Protein AF-A0A349ZW42-F1 (afdb_monomer)

Mean predicted aligned error: 6.66 Å

Radius of gyration: 31.66 Å; Cα contacts (8 Å, |Δi|>4): 1159; chains: 1; bounding box: 75×71×94 Å

Secondary structure (DSSP, 8-state):
-EEEEETTTTEEEEEE-PPP----GGG--SS--S--S-HHHHHHHHHHH-PPPEEE-TT-TTTTT-HHHHHHHHHHHHHHHTT---HHHHHHHGGGT-EEEPPPPHHHHHHHIIIIIIIIIIIHHHHHHHTEES-SS--SS-TTSS-B--S-HHHHHHHHS-TTSS-GGG--TT-EE-TTHHHHHHHHHHHHHHHH-HHHHHHHHHHHHIIIIIHHHHHTPPTT-SS--GGGGHHHHHHHHHHHHHHHHHHHHHHHHH---THHHHHHHHHHHHHHHHHHHHHHHHH--TT--HHHHHHHHHHHHSPTT-EEEE-HHHHHHHHHHHHHHH-TTTTSEEEETTGGGSHHHHHHHHS-BTTBPPPP----GGGTSTTSSSEEEE--HHHHHHHHHHHHHTT--TTTTHHHHGGGT--EEEHHHHHHHHH---HHHHHHHHHHH-TTTGGGEEEES-SEEEEE--HHHHHHTTSS-GGGGGG--SEEEEE---SEE-HHHHHHHHHHHT--SSS-EEEETTSTTSGGGGTT-GGGEEE-SSEEEE-SS--PPPTT---SB--HHHHHHHHHT---TTTT-TTS---HHHHHTHHHHHHHHHHHHHHHHHTT-HHHHHHHHHHHHHHS-TTT---HHHHHHHHHHHHHTT-HHHHHHHHHHHHHHHHHHHHHHHHS-HHHHHHTHHHHHHHHHHHHHHHHHHHHHHHHTT-HHHHHHHHHHHHHHHHHHHHHHHHHHHTS-HHHHHHHHGGGGGTHHHHHHHHHHHTTT-TTHHHHHHHHHHHHHHHHH-

Sequence (786 aa):
DVYEKDEATNSYRKVGERFNYVYNPDHVSILPRMFNEDKAVMENYVSMYGAPDFGFNYSNSDVADSPEAHQIFDDLRKKYDEGSIKAADYLQVKPYNLINVQRPSLWQNLDYFFTFQNGYYFVRYLMWNFVGRQNDLEGNMENNRGNWISGISFIDNALYGDQSQMPAKFRNESTVTFFFLPLLLGIIGFVFQLNRDFGRFYAILSLFIITSVGIIFYTGVKPFEVRERDYAMVGSFYAFAIWIGLGAGAILNFLNQKIKSQAVPWIAGVVLLGIPLMMGFQNYTPHDRSNQYAAYDYAYSTLNSIPKNGILFVYGDNDTYPIWGMQETSGFRNDVKVVNFTLLSTPWNIDQARRRTNNAMAVPSSLKHENYRDGSNDQIYIMSSKDWENIFANLEGQGVPAETFGEFRKYLTVDSMTMKEAVNFLKMKSDNKDEILKMIFGEDRYEKFNFLPVNKFILPVNKQNAIQAGIIKAKDAAQAVDAITVTYKGSSMFKNNLALLDILAHFDWKRNISFSSGGVYDPDNLFYLSNYLQFDGFSYRLVPIETKESEDGELGRVDADALYNIVKGYRWGNFKDLKVHYDETAMQNIVGYRSSASRAAEALAMKGEKAKAIEMLDLAAREIPVEKYNDPRSLSSIVYGYIVAGQEQKGLKLAEELKKGIFTEYDYYTSLSPQEQRFAGRQMRTKPLEYSLIVGAVTDAFEKTGQRDKAYSYLVKSLEPIDKKFSTFIADLKTLGKEKAYKEAEKVQKITPFYTYLFDLMNPFDSTYAKEKEAQITDALMRATQ

Foldseek 3Di:
DDWDQDPVVRDIDPQDDDDDDDDDPQQDDDQQLQDDPDLVLVQLLCLPQNFADKDFDCVDPVLNPDPVLVVLVVVQVVCRVVSNDGSVSVVVCVVVVGIDGHHDDPVSSVCCLVCPLANVFQVQLLLCQQQHWQADADALPFLLGTGGDAPPQVVNCVRRNRPVLHDPLSHALRGAHLNNLLVVQLVQLLVVCCVPPVPVSVVLVVQLCCQTSVVSSVVSDTRPDVDRPSVSNVSNSVSSNVSSVSSLVSVLVVCVVPPVDPVVSVVSNVVSVVRVVSSCVSCVQQPDCPQQCLLLLLLVLVLVLFDFLAEEEFEDDSGPPSVVVCCVVVVPSLSYQYQHLVCLLALVSLVVQQPRDRNRHHQQFDDDSQCAHRLHAQKAFEAALVNVVVVQVVCVVVVHDNCQVVVLNCRVPDAEDALLVQLVQSVDDDPSQLVVLCVVPNDPRSSSHHYGSHQKYKQAADLVLLCVLVVDPPVCSVQFDRIDIAGHPDRIDGSSVSSVSRSSSRCHNNHKYKYFPNQLPDCVSVSVQQQQWADLQRITIGHRGGHDQDPVRDTHHYDLVNLLVSLVPGDQSQLLPSSHDDHPSSLVCLLSSLLSLLNSLLVCLVVVNLVSNVVSLVVSCNSNPCVNNVDLLSVLSSLLSCLSSVNNVVSVVSLVVNLVSLVSNLVSLVPDDPVSVSSCVVVNLCSLVSNLSSLCSNLVSCVSVVNNVVNLVSLVVSCVVLVVVLVVLLVVLLVDDQVVSVVSLVCCVSRVSNLVSSLVVCCVVDVCVSVVVVVVSVVSSVVSND

pLDDT: mean 93.56, std 4.82, range [68.19, 98.69]

Nearest PDB structures (foldseek):
  4wne-assembly1_A  TM=2.565E-01  e=4.591E-02  Homo sapiens
  6hc2-assembly4_S  TM=2.445E-01  e=5.899E-02  Homo sapiens
  3sf4-assembly3_C  TM=2.205E-01  e=4.222E-02  Homo sapiens
  7ep7-assembly1_A  TM=2.305E-01  e=8.243E-02  Mus musculus
  4wng-assembly1_A  TM=2.147E-01  e=9.743E-02  Homo sapiens

Structure (mmCIF, N/CA/C/O backbone):
data_AF-A0A349ZW42-F1
#
_entry.id   AF-A0A349ZW42-F1
#
loop_
_atom_site.group_PDB
_atom_site.id
_atom_site.type_symbol
_atom_site.label_atom_id
_atom_site.label_alt_id
_atom_site.label_comp_id
_atom_site.label_asym_id
_atom_site.label_entity_id
_atom_site.label_seq_id
_atom_site.pdbx_PDB_ins_code
_atom_site.Cartn_x
_atom_site.Cartn_y
_atom_site.Cartn_z
_atom_site.occupancy
_atom_site.B_iso_or_equiv
_atom_site.auth_seq_id
_atom_site.auth_comp_id
_atom_site.auth_asym_id
_atom_site.auth_atom_id
_atom_site.pdbx_PDB_model_num
ATOM 1 N N . ASP A 1 1 ? 34.380 -2.190 9.675 1.00 79.19 1 ASP A N 1
ATOM 2 C CA . ASP A 1 1 ? 34.494 -3.168 8.575 1.00 79.19 1 ASP A CA 1
ATOM 3 C C . ASP A 1 1 ? 33.491 -4.300 8.718 1.00 79.19 1 ASP A C 1
ATOM 5 O O . ASP A 1 1 ? 33.089 -4.624 9.834 1.00 79.19 1 ASP A O 1
ATOM 9 N N . VAL A 1 2 ? 33.052 -4.843 7.585 1.00 79.38 2 VAL A N 1
ATOM 10 C CA . VAL A 1 2 ? 32.214 -6.040 7.451 1.00 79.38 2 VAL A CA 1
ATOM 11 C C . VAL A 1 2 ? 33.061 -7.103 6.761 1.00 79.38 2 VAL A C 1
ATOM 13 O O . VAL A 1 2 ? 33.721 -6.807 5.763 1.00 79.38 2 VAL A O 1
ATOM 16 N N . TYR A 1 3 ? 33.055 -8.318 7.303 1.00 86.38 3 TYR A N 1
ATOM 17 C CA . TYR A 1 3 ? 33.860 -9.427 6.807 1.00 86.38 3 TYR A CA 1
ATOM 18 C C . TYR A 1 3 ? 32.984 -10.622 6.455 1.00 86.38 3 TYR A C 1
ATOM 20 O O . TYR A 1 3 ? 32.045 -10.940 7.182 1.00 86.38 3 TYR A O 1
ATOM 28 N N . GLU A 1 4 ? 33.348 -11.307 5.381 1.00 86.69 4 GLU A N 1
ATOM 29 C CA . GLU A 1 4 ? 32.752 -12.568 4.950 1.00 86.69 4 GLU A CA 1
ATOM 30 C C . GLU A 1 4 ? 33.823 -13.664 4.989 1.00 86.69 4 GLU A C 1
ATOM 32 O O . GLU A 1 4 ? 34.995 -13.404 4.699 1.00 86.69 4 GLU A O 1
ATOM 37 N N . LYS A 1 5 ? 33.442 -14.885 5.378 1.00 86.38 5 LYS A N 1
ATOM 38 C CA . LYS A 1 5 ? 34.357 -16.029 5.391 1.00 86.38 5 LYS A CA 1
ATOM 39 C C . LYS A 1 5 ? 34.533 -16.558 3.966 1.00 86.38 5 LYS A C 1
ATOM 41 O O . LYS A 1 5 ? 33.572 -16.998 3.351 1.00 86.38 5 LYS A O 1
ATOM 46 N N . ASP A 1 6 ? 35.765 -16.575 3.475 1.00 85.50 6 ASP A N 1
ATOM 47 C CA . ASP A 1 6 ? 36.148 -17.260 2.245 1.00 85.50 6 ASP A CA 1
ATOM 48 C C . ASP A 1 6 ? 36.477 -18.722 2.581 1.00 85.50 6 ASP A C 1
ATOM 50 O O . ASP A 1 6 ? 37.474 -19.021 3.244 1.00 85.50 6 ASP A O 1
ATOM 54 N N . GLU A 1 7 ? 35.603 -19.646 2.175 1.00 83.12 7 GLU A N 1
ATOM 55 C CA . GLU A 1 7 ? 35.780 -21.076 2.449 1.00 83.12 7 GLU A CA 1
ATOM 56 C C . GLU A 1 7 ? 36.945 -21.696 1.667 1.00 83.12 7 GLU A C 1
ATOM 58 O O . GLU A 1 7 ? 37.541 -22.661 2.145 1.00 83.12 7 GLU A O 1
ATOM 63 N N . ALA A 1 8 ? 37.309 -21.142 0.505 1.00 85.25 8 ALA A N 1
ATOM 64 C CA . ALA A 1 8 ? 38.388 -21.674 -0.323 1.00 85.25 8 ALA A CA 1
ATOM 65 C C . ALA A 1 8 ? 39.763 -21.349 0.271 1.00 85.25 8 ALA A C 1
ATOM 67 O O . ALA A 1 8 ? 40.668 -22.183 0.245 1.00 85.25 8 ALA A O 1
ATOM 68 N N . THR A 1 9 ? 39.919 -20.149 0.832 1.00 89.75 9 THR A N 1
ATOM 69 C CA . THR A 1 9 ? 41.167 -19.715 1.478 1.00 89.75 9 THR A CA 1
ATOM 70 C C . THR A 1 9 ? 41.159 -19.901 2.995 1.00 89.75 9 THR A C 1
ATOM 72 O O . THR A 1 9 ? 42.181 -19.673 3.640 1.00 89.75 9 THR A O 1
ATOM 75 N N . ASN A 1 10 ? 40.018 -20.296 3.574 1.00 89.94 10 ASN A N 1
ATOM 76 C CA . ASN A 1 10 ? 39.764 -20.366 5.016 1.00 89.94 10 ASN A CA 1
ATOM 77 C C . ASN A 1 10 ? 40.163 -19.069 5.756 1.00 89.94 10 ASN A C 1
ATOM 79 O O . ASN A 1 10 ? 40.711 -19.106 6.859 1.00 89.94 10 ASN A O 1
ATOM 83 N N . SER A 1 11 ? 39.906 -17.915 5.136 1.00 92.06 11 SER A N 1
ATOM 84 C CA . SER A 1 11 ? 40.218 -16.583 5.671 1.00 92.06 11 SER A CA 1
ATOM 85 C C . SER A 1 11 ? 38.986 -15.673 5.640 1.00 92.06 11 SER A C 1
ATOM 87 O O . SER A 1 11 ? 37.945 -16.047 5.111 1.00 92.06 11 SER A O 1
ATOM 89 N N . TYR A 1 12 ? 39.071 -14.485 6.241 1.00 88.69 12 TYR A N 1
ATOM 90 C CA . TYR A 1 12 ? 37.997 -13.490 6.194 1.00 88.69 12 TYR A CA 1
ATOM 91 C C . TYR A 1 12 ? 38.362 -12.366 5.225 1.00 88.69 12 TYR A C 1
ATOM 93 O O . TYR A 1 12 ? 39.407 -11.731 5.375 1.00 88.69 12 TYR A O 1
ATOM 101 N N . ARG A 1 13 ? 37.495 -12.097 4.245 1.00 84.19 13 ARG A N 1
ATOM 102 C CA . ARG A 1 13 ? 37.642 -10.986 3.298 1.00 84.19 13 ARG A CA 1
ATOM 103 C C . ARG A 1 13 ? 36.814 -9.800 3.778 1.00 84.19 13 ARG A C 1
ATOM 105 O O . ARG A 1 13 ? 35.651 -9.972 4.132 1.00 84.19 13 ARG A O 1
ATOM 112 N N . LYS A 1 14 ? 37.394 -8.596 3.779 1.00 84.38 14 LYS A N 1
ATOM 113 C CA . LYS A 1 14 ? 36.629 -7.358 3.983 1.00 84.38 14 LYS A CA 1
ATOM 114 C C . LYS A 1 14 ? 35.715 -7.166 2.769 1.00 84.38 14 LYS A C 1
ATOM 116 O O . LYS A 1 14 ? 36.210 -7.043 1.655 1.00 84.38 14 LYS A O 1
ATOM 121 N N . VAL A 1 15 ? 34.406 -7.173 2.992 1.00 81.38 15 VAL A N 1
ATOM 122 C CA . VAL A 1 15 ? 33.371 -7.016 1.949 1.00 81.38 15 VAL A CA 1
ATOM 123 C C . VAL A 1 15 ? 32.639 -5.683 2.056 1.00 81.38 15 VAL A C 1
ATOM 125 O O . VAL A 1 15 ? 31.946 -5.259 1.142 1.00 81.38 15 VAL A O 1
ATOM 128 N N . GLY A 1 16 ? 32.825 -4.965 3.161 1.00 74.00 16 GLY A N 1
ATOM 129 C CA . GLY A 1 16 ? 32.188 -3.674 3.337 1.00 74.00 16 GLY A CA 1
ATOM 130 C C . GLY A 1 16 ? 32.706 -2.903 4.533 1.00 74.00 16 GLY A C 1
ATOM 131 O O . GLY A 1 16 ? 33.590 -3.335 5.279 1.00 74.00 16 GLY A O 1
ATOM 132 N N . GLU A 1 17 ? 32.109 -1.739 4.725 1.00 74.62 17 GLU A N 1
ATOM 133 C CA . GLU A 1 17 ? 32.330 -0.883 5.878 1.00 74.62 17 GLU A CA 1
ATOM 134 C C . GLU A 1 17 ? 31.002 -0.708 6.591 1.00 74.62 17 GLU A C 1
ATOM 136 O O . GLU A 1 17 ? 29.947 -0.654 5.962 1.00 74.62 17 GLU A O 1
ATOM 141 N N . ARG A 1 18 ? 31.041 -0.677 7.924 1.00 70.62 18 ARG A N 1
ATOM 142 C CA . ARG A 1 18 ? 29.823 -0.389 8.674 1.00 70.62 18 ARG A CA 1
ATOM 143 C C . ARG A 1 18 ? 29.523 1.084 8.479 1.00 70.62 18 ARG A C 1
ATOM 145 O O . ARG A 1 18 ? 30.390 1.917 8.730 1.00 70.62 18 ARG A O 1
ATOM 152 N N . PHE A 1 19 ? 28.303 1.381 8.061 1.00 70.19 19 PHE A N 1
ATOM 153 C CA . PHE A 1 19 ? 27.822 2.745 8.047 1.00 70.19 19 PHE A CA 1
ATOM 154 C C . PHE A 1 19 ? 27.671 3.230 9.492 1.00 70.19 19 PHE A C 1
ATOM 156 O O . PHE A 1 19 ? 26.900 2.660 10.265 1.00 70.19 19 PHE A O 1
ATOM 163 N N . ASN A 1 20 ? 28.426 4.263 9.858 1.00 70.50 20 ASN A N 1
ATOM 164 C CA . ASN A 1 20 ? 28.223 4.991 11.101 1.00 70.50 20 ASN A CA 1
ATOM 165 C C . ASN A 1 20 ? 27.468 6.272 10.759 1.00 70.50 20 ASN A C 1
ATOM 167 O O . ASN A 1 20 ? 27.957 7.075 9.966 1.00 70.50 20 ASN A O 1
ATOM 171 N N . TYR A 1 21 ? 26.299 6.473 11.365 1.00 68.19 21 TYR A N 1
ATOM 172 C CA . TYR A 1 21 ? 25.594 7.745 11.254 1.00 68.19 21 TYR A CA 1
ATOM 173 C C . TYR A 1 21 ? 26.456 8.845 11.883 1.00 68.19 21 TYR A C 1
ATOM 175 O O . TYR A 1 21 ? 26.708 8.832 13.089 1.00 68.19 21 TYR A O 1
ATOM 183 N N . VAL A 1 22 ? 26.919 9.786 11.061 1.00 71.88 22 VAL A N 1
ATOM 184 C CA . VAL A 1 22 ? 27.553 11.021 11.526 1.00 71.88 22 VAL A CA 1
ATOM 185 C C . VAL A 1 22 ? 26.472 12.090 11.546 1.00 71.88 22 VAL A C 1
ATOM 187 O O . VAL A 1 22 ? 26.062 12.594 10.504 1.00 71.88 22 VAL A O 1
ATOM 190 N N . TYR A 1 23 ? 25.968 12.399 12.736 1.00 74.00 23 TYR A N 1
ATOM 191 C CA . TYR A 1 23 ? 24.965 13.445 12.909 1.00 74.00 23 TYR A CA 1
ATOM 192 C C . TYR A 1 23 ? 25.617 14.824 12.793 1.00 74.00 23 TYR A C 1
ATOM 194 O O . TYR A 1 23 ? 26.693 15.045 13.350 1.00 74.00 23 TYR A O 1
ATOM 202 N N . ASN A 1 24 ? 24.952 15.759 12.109 1.00 74.88 24 ASN A N 1
ATOM 203 C CA . ASN A 1 24 ? 25.379 17.156 12.093 1.00 74.88 24 ASN A CA 1
ATOM 204 C C . ASN A 1 24 ? 25.346 17.711 13.537 1.00 74.88 24 ASN A C 1
ATOM 206 O O . ASN A 1 24 ? 24.263 17.719 14.137 1.00 74.88 24 ASN A O 1
ATOM 210 N N . PRO A 1 25 ? 26.484 18.183 14.091 1.00 82.50 25 PRO A N 1
ATOM 211 C CA . PRO A 1 25 ? 26.559 18.716 15.450 1.00 82.50 25 PRO A CA 1
ATOM 212 C C . PRO A 1 25 ? 25.522 19.803 15.759 1.00 82.50 25 PRO A C 1
ATOM 214 O O . PRO A 1 25 ? 24.995 19.832 16.872 1.00 82.50 25 PRO A O 1
ATOM 217 N N . ASP A 1 26 ? 25.157 20.631 14.775 1.00 78.88 26 ASP A N 1
ATOM 218 C CA . ASP A 1 26 ? 24.191 21.727 14.942 1.00 78.88 26 ASP A CA 1
ATOM 219 C C . ASP A 1 26 ? 22.769 21.229 15.234 1.00 78.88 26 ASP A C 1
ATOM 221 O O . ASP A 1 26 ? 21.956 21.930 15.842 1.00 78.88 26 ASP A O 1
ATOM 225 N N . HIS A 1 27 ? 22.465 19.986 14.855 1.00 76.94 27 HIS A N 1
ATOM 226 C CA . HIS A 1 27 ? 21.164 19.354 15.066 1.00 76.94 27 HIS A CA 1
ATOM 227 C C . HIS A 1 27 ? 21.157 18.354 16.231 1.00 76.94 27 HIS A C 1
ATOM 229 O O . HIS A 1 27 ? 20.095 17.845 16.592 1.00 76.94 27 HIS A O 1
ATOM 235 N N . VAL A 1 28 ? 22.303 18.109 16.876 1.00 83.00 28 VAL A N 1
ATOM 236 C CA . VAL A 1 28 ? 22.374 17.285 18.090 1.00 83.00 28 VAL A CA 1
ATOM 237 C C . VAL A 1 28 ? 21.817 18.080 19.271 1.00 83.00 28 VAL A C 1
ATOM 239 O O . VAL A 1 28 ? 22.251 19.196 19.552 1.00 83.00 28 VAL A O 1
ATOM 242 N N . SER A 1 29 ? 20.849 17.515 19.989 1.00 81.44 29 SER A N 1
ATOM 243 C CA . SER A 1 29 ? 20.242 18.139 21.168 1.00 81.44 29 SER A CA 1
ATOM 244 C C . SER A 1 29 ? 19.968 17.116 22.273 1.00 81.44 29 SER A C 1
ATOM 246 O O . SER A 1 29 ? 20.131 15.909 22.088 1.00 81.44 29 SER A O 1
ATOM 248 N N . ILE A 1 30 ? 19.572 17.597 23.453 1.00 79.50 30 ILE A N 1
ATOM 249 C CA . ILE A 1 30 ? 19.098 16.737 24.540 1.00 79.50 30 ILE A CA 1
ATOM 250 C C . ILE A 1 30 ? 17.664 16.320 24.184 1.00 79.50 30 ILE A C 1
ATOM 252 O O . ILE A 1 30 ? 16.768 17.157 24.198 1.00 79.50 30 ILE A O 1
ATOM 256 N N . LEU A 1 31 ? 17.464 15.031 23.877 1.00 80.69 31 LEU A N 1
ATOM 257 C CA . LEU A 1 31 ? 16.189 14.421 23.450 1.00 80.69 31 LEU A CA 1
ATOM 258 C C . LEU A 1 31 ? 15.667 14.884 22.066 1.00 80.69 31 LEU A C 1
ATOM 260 O O . LEU A 1 31 ? 14.559 15.417 21.981 1.00 80.69 31 LEU A O 1
ATOM 264 N N . PRO A 1 32 ? 16.400 14.637 20.963 1.00 80.69 32 PRO A N 1
ATOM 265 C CA . PRO A 1 32 ? 15.955 14.995 19.618 1.00 80.69 32 PRO A CA 1
ATOM 266 C C . PRO A 1 32 ? 14.899 13.989 19.131 1.00 80.69 32 PRO A C 1
ATOM 268 O O . PRO A 1 32 ? 15.225 12.906 18.648 1.00 80.69 32 PRO A O 1
ATOM 271 N N . ARG A 1 33 ? 13.616 14.319 19.298 1.00 83.56 33 ARG A N 1
ATOM 272 C CA . ARG A 1 33 ? 12.475 13.467 18.912 1.00 83.56 33 ARG A CA 1
ATOM 273 C C . ARG A 1 33 ? 11.889 13.819 17.552 1.00 83.56 33 ARG A C 1
ATOM 275 O O . ARG A 1 33 ? 11.368 12.934 16.884 1.00 83.56 33 ARG A O 1
ATOM 282 N N . MET A 1 34 ? 11.988 15.082 17.145 1.00 84.69 34 MET A N 1
ATOM 283 C CA . MET A 1 34 ? 11.429 15.604 15.892 1.00 84.69 34 MET A CA 1
ATOM 284 C C . MET A 1 34 ? 12.483 15.716 14.778 1.00 84.69 34 MET A C 1
ATOM 286 O O . MET A 1 34 ? 12.563 16.729 14.088 1.00 84.69 34 MET A O 1
ATOM 290 N N . PHE A 1 35 ? 13.335 14.699 14.625 1.00 79.56 35 PHE A N 1
ATOM 291 C CA . PHE A 1 35 ? 14.344 14.646 13.563 1.00 79.56 35 PHE A CA 1
ATOM 292 C C . PHE A 1 35 ? 14.124 13.422 12.670 1.00 79.56 35 PHE A C 1
ATOM 294 O O . PHE A 1 35 ? 14.076 12.283 13.147 1.00 79.56 35 PHE A O 1
ATOM 301 N N . ASN A 1 36 ? 14.009 13.645 11.360 1.00 81.38 36 ASN A N 1
ATOM 302 C CA . ASN A 1 36 ? 14.026 12.576 10.373 1.00 81.38 36 ASN A CA 1
ATOM 303 C C . ASN A 1 36 ? 14.517 13.063 9.011 1.00 81.38 36 ASN A C 1
ATOM 305 O O . ASN A 1 36 ? 14.195 14.174 8.607 1.00 81.38 36 ASN A O 1
ATOM 309 N N . GLU A 1 37 ? 15.254 12.216 8.298 1.00 78.56 37 GLU A N 1
ATOM 310 C CA . GLU A 1 37 ? 15.664 12.494 6.916 1.00 78.56 37 GLU A CA 1
ATOM 311 C C . GLU A 1 37 ? 14.581 12.101 5.899 1.00 78.56 37 GLU A C 1
ATOM 313 O O . GLU A 1 37 ? 14.599 12.571 4.760 1.00 78.56 37 GLU A O 1
ATOM 318 N N . ASP A 1 38 ? 13.616 11.271 6.308 1.00 84.81 38 ASP A N 1
ATOM 319 C CA . ASP A 1 38 ? 12.472 10.894 5.487 1.00 84.81 38 ASP A CA 1
ATOM 320 C C . ASP A 1 38 ? 11.533 12.091 5.283 1.00 84.81 38 ASP A C 1
ATOM 322 O O . ASP A 1 38 ? 11.010 12.680 6.237 1.00 84.81 38 ASP A O 1
ATOM 326 N N . LYS A 1 39 ? 11.301 12.435 4.013 1.00 86.81 39 LYS A N 1
ATOM 327 C CA . LYS A 1 39 ? 10.453 13.557 3.600 1.00 86.81 39 LYS A CA 1
ATOM 328 C C . LYS A 1 39 ? 9.012 13.411 4.074 1.00 86.81 39 LYS A C 1
ATOM 330 O O . LYS A 1 39 ? 8.443 14.401 4.521 1.00 86.81 39 LYS A O 1
ATOM 335 N N . ALA A 1 40 ? 8.454 12.203 4.039 1.00 85.38 40 ALA A N 1
ATOM 336 C CA . ALA A 1 40 ? 7.082 11.968 4.476 1.00 85.38 40 ALA A CA 1
ATOM 337 C C . ALA A 1 40 ? 6.945 12.193 5.989 1.00 85.38 40 ALA A C 1
ATOM 339 O O . ALA A 1 40 ? 6.001 12.824 6.458 1.00 85.38 40 ALA A O 1
ATOM 340 N N . VAL A 1 41 ? 7.941 11.756 6.763 1.00 89.06 41 VAL A N 1
ATOM 341 C CA . VAL A 1 41 ? 7.957 11.974 8.214 1.00 89.06 41 VAL A CA 1
ATOM 342 C C . VAL A 1 41 ? 8.137 13.463 8.542 1.00 89.06 41 VAL A C 1
ATOM 344 O O . VAL A 1 41 ? 7.476 13.973 9.446 1.00 89.06 41 VAL A O 1
ATOM 347 N N . MET A 1 42 ? 8.985 14.185 7.796 1.00 87.94 42 MET A N 1
ATOM 348 C CA . MET A 1 42 ? 9.117 15.644 7.932 1.00 87.94 42 MET A CA 1
ATOM 349 C C . MET A 1 42 ? 7.796 16.367 7.651 1.00 87.94 42 MET A C 1
ATOM 351 O O . MET A 1 42 ? 7.403 17.235 8.427 1.00 87.94 42 MET A O 1
ATOM 355 N N . GLU A 1 43 ? 7.089 15.997 6.581 1.00 88.06 43 GLU A N 1
ATOM 356 C CA . GLU A 1 43 ? 5.769 16.549 6.259 1.00 88.06 43 GLU A CA 1
ATOM 357 C C . GLU A 1 43 ? 4.762 16.329 7.392 1.00 88.06 43 GLU A C 1
ATOM 359 O O . GLU A 1 43 ? 4.049 17.265 7.760 1.00 88.06 43 GLU A O 1
ATOM 364 N N . ASN A 1 44 ? 4.758 15.142 8.003 1.00 89.38 44 ASN A N 1
ATOM 365 C CA . ASN A 1 44 ? 3.901 14.838 9.148 1.00 89.38 44 ASN A CA 1
ATOM 366 C C . ASN A 1 44 ? 4.219 15.734 10.356 1.00 89.38 44 ASN A C 1
ATOM 368 O O . ASN A 1 44 ? 3.303 16.308 10.946 1.00 89.38 44 ASN A O 1
ATOM 372 N N . TYR A 1 45 ? 5.502 15.922 10.698 1.00 89.31 45 TYR A N 1
ATOM 373 C CA . TYR A 1 45 ? 5.893 16.836 11.779 1.00 89.31 45 TYR A CA 1
ATOM 374 C C . TYR A 1 45 ? 5.426 18.269 11.519 1.00 89.31 45 TYR A C 1
ATOM 376 O O . TYR A 1 45 ? 4.812 18.874 12.398 1.00 89.31 45 TYR A O 1
ATOM 384 N N . VAL A 1 46 ? 5.676 18.790 10.312 1.00 87.12 46 VAL A N 1
ATOM 385 C CA . VAL A 1 46 ? 5.273 20.150 9.923 1.00 87.12 46 VAL A CA 1
ATOM 386 C C . VAL A 1 46 ? 3.755 20.303 9.977 1.00 87.12 46 VAL A C 1
ATOM 388 O O . VAL A 1 46 ? 3.256 21.302 10.486 1.00 87.12 46 VAL A O 1
ATOM 391 N N . SER A 1 47 ? 3.009 19.299 9.509 1.00 83.62 47 SER A N 1
ATOM 392 C CA . SER A 1 47 ? 1.545 19.321 9.529 1.00 83.62 47 SER A CA 1
ATOM 393 C C . SER A 1 47 ? 0.963 19.325 10.944 1.00 83.62 47 SER A C 1
ATOM 395 O O . SER A 1 47 ? -0.130 19.853 11.141 1.00 83.62 47 SER A O 1
ATOM 397 N N . MET A 1 48 ? 1.642 18.702 11.908 1.00 85.31 48 MET A N 1
ATOM 398 C CA . MET A 1 48 ? 1.150 18.571 13.281 1.00 85.31 48 MET A CA 1
ATOM 399 C C . MET A 1 48 ? 1.580 19.730 14.186 1.00 85.31 48 MET A C 1
ATOM 401 O O . MET A 1 48 ? 0.769 20.225 14.963 1.00 85.31 48 MET A O 1
ATOM 405 N N . TYR A 1 49 ? 2.842 20.154 14.090 1.00 86.88 49 TYR A N 1
ATOM 406 C CA . TYR A 1 49 ? 3.476 21.070 15.049 1.00 86.88 49 TYR A CA 1
ATOM 407 C C . TYR A 1 49 ? 4.018 22.355 14.413 1.00 86.88 49 TYR A C 1
ATOM 409 O O . TYR A 1 49 ? 4.576 23.198 15.116 1.00 86.88 49 TYR A O 1
ATOM 417 N N . GLY A 1 50 ? 3.855 22.522 13.099 1.00 86.50 50 GLY A N 1
ATOM 418 C CA . GLY A 1 50 ? 4.450 23.620 12.343 1.00 86.50 50 GLY A CA 1
ATOM 419 C C . GLY A 1 50 ? 5.902 23.349 11.947 1.00 86.50 50 GLY A C 1
ATOM 420 O O . GLY A 1 50 ? 6.568 22.449 12.466 1.00 86.50 50 GLY A O 1
ATOM 421 N N . ALA A 1 51 ? 6.392 24.117 10.975 1.00 86.88 51 ALA A N 1
ATOM 422 C CA . ALA A 1 51 ? 7.770 23.999 10.519 1.00 86.88 51 ALA A CA 1
ATOM 423 C C . ALA A 1 51 ? 8.758 24.623 11.523 1.00 86.88 51 ALA A C 1
ATOM 425 O O . ALA A 1 51 ? 8.398 25.574 12.217 1.00 86.88 51 ALA A O 1
ATOM 426 N N . PRO A 1 52 ? 10.005 24.119 11.617 1.00 88.19 52 PRO A N 1
ATOM 427 C CA . PRO A 1 52 ? 11.045 24.776 12.401 1.00 88.19 52 PRO A CA 1
ATOM 428 C C . PRO A 1 52 ? 11.377 26.162 11.841 1.00 88.19 52 PRO A C 1
ATOM 430 O O . PRO A 1 52 ? 11.383 26.355 10.625 1.00 88.19 52 PRO A O 1
ATOM 433 N N . ASP A 1 53 ? 11.704 27.109 12.716 1.00 90.94 53 ASP A N 1
ATOM 434 C CA . ASP A 1 53 ? 12.130 28.448 12.302 1.00 90.94 53 ASP A CA 1
ATOM 435 C C . ASP A 1 53 ? 13.413 28.393 11.449 1.00 90.94 53 ASP A C 1
ATOM 437 O O . ASP A 1 53 ? 14.172 27.420 11.483 1.00 90.94 53 ASP A O 1
ATOM 441 N N . PHE A 1 54 ? 13.671 29.433 10.664 1.00 92.94 54 PHE A N 1
ATOM 442 C CA . PHE A 1 54 ? 14.815 29.501 9.760 1.00 92.94 54 PHE A CA 1
ATOM 443 C C . PHE A 1 54 ? 15.293 30.937 9.557 1.00 92.94 54 PHE A C 1
ATOM 445 O O . PHE A 1 54 ? 14.522 31.893 9.628 1.00 92.94 54 PHE A O 1
ATOM 452 N N . GLY A 1 55 ? 16.592 31.075 9.292 1.00 93.19 55 GLY A N 1
ATOM 453 C CA . GLY A 1 55 ? 17.226 32.345 8.937 1.00 93.19 55 GLY A CA 1
ATOM 454 C C . GLY A 1 55 ? 17.858 32.297 7.551 1.00 93.19 55 GLY A C 1
ATOM 455 O O . GLY A 1 55 ? 18.136 31.217 7.029 1.00 93.19 55 GLY A O 1
ATOM 456 N N . PHE A 1 56 ? 18.108 33.465 6.965 1.00 93.56 56 PHE A N 1
ATOM 457 C CA . PHE A 1 56 ? 18.846 33.570 5.710 1.00 93.56 56 PHE A CA 1
ATOM 458 C C . PHE A 1 56 ? 20.307 33.135 5.898 1.00 93.56 56 PHE A C 1
ATOM 460 O O . PHE A 1 56 ? 20.929 33.423 6.927 1.00 93.56 56 PHE A O 1
ATOM 467 N N . ASN A 1 57 ? 20.868 32.432 4.915 1.00 91.88 57 ASN A N 1
ATOM 468 C CA . ASN A 1 57 ? 22.236 31.942 4.985 1.00 91.88 57 ASN A CA 1
ATOM 469 C C . ASN A 1 57 ? 23.253 32.930 4.391 1.00 91.88 57 ASN A C 1
ATOM 471 O O . ASN A 1 57 ? 23.767 32.735 3.292 1.00 91.88 57 ASN A O 1
ATOM 475 N N . TYR A 1 58 ? 23.628 33.943 5.174 1.00 90.62 58 TYR A N 1
ATOM 476 C CA . TYR A 1 58 ? 24.660 34.918 4.790 1.00 90.62 58 TYR A CA 1
ATOM 477 C C . TYR A 1 58 ? 26.068 34.324 4.609 1.00 90.62 58 TYR A C 1
ATOM 479 O O . TYR A 1 58 ? 26.951 35.002 4.094 1.00 90.62 58 TYR A O 1
ATOM 487 N N . SER A 1 59 ? 26.309 33.080 5.040 1.00 88.56 59 SER A N 1
ATOM 488 C CA . SER A 1 59 ? 27.619 32.433 4.875 1.00 88.56 59 SER A CA 1
ATOM 489 C C . SER A 1 59 ? 27.847 31.871 3.470 1.00 88.56 59 SER A C 1
ATOM 491 O O . SER A 1 59 ? 28.982 31.562 3.113 1.00 88.56 59 SER A O 1
ATOM 493 N N . ASN A 1 60 ? 26.787 31.744 2.667 1.00 88.44 60 ASN A N 1
ATOM 494 C CA . ASN A 1 60 ? 26.881 31.291 1.289 1.00 88.44 60 ASN A CA 1
ATOM 495 C C . ASN A 1 60 ? 27.063 32.496 0.352 1.00 88.44 60 ASN A C 1
ATOM 497 O O . ASN A 1 60 ? 26.112 33.230 0.081 1.00 88.44 60 ASN A O 1
ATOM 501 N N . SER A 1 61 ? 28.283 32.676 -0.162 1.00 87.69 61 SER A N 1
ATOM 502 C CA . SER A 1 61 ? 28.645 33.783 -1.057 1.00 87.69 61 SER A CA 1
ATOM 503 C C . SER A 1 61 ? 27.802 33.852 -2.329 1.00 87.69 61 SER A C 1
ATOM 505 O O . SER A 1 61 ? 27.624 34.937 -2.871 1.00 87.69 61 SER A O 1
ATOM 507 N N . ASP A 1 62 ? 27.261 32.721 -2.789 1.00 83.12 62 ASP A N 1
ATOM 508 C CA . ASP A 1 62 ? 26.510 32.646 -4.046 1.00 83.12 62 ASP A CA 1
ATOM 509 C C . ASP A 1 62 ? 25.090 33.218 -3.919 1.00 83.12 62 ASP A C 1
ATOM 511 O O . ASP A 1 62 ? 24.464 33.565 -4.919 1.00 83.12 62 ASP A O 1
ATOM 515 N N . VAL A 1 63 ? 24.572 33.329 -2.690 1.00 87.94 63 VAL A N 1
ATOM 516 C CA . VAL A 1 63 ? 23.228 33.865 -2.410 1.00 87.94 63 VAL A CA 1
ATOM 517 C C . VAL A 1 63 ? 23.262 35.145 -1.579 1.00 87.94 63 VAL A C 1
ATOM 519 O O . VAL A 1 63 ? 22.309 35.916 -1.644 1.00 87.94 63 VAL A O 1
ATOM 522 N N . ALA A 1 64 ? 24.346 35.396 -0.833 1.00 86.75 64 ALA A N 1
ATOM 523 C CA . ALA A 1 64 ? 24.446 36.470 0.157 1.00 86.75 64 ALA A CA 1
ATOM 524 C C . ALA A 1 64 ? 24.147 37.877 -0.380 1.00 86.75 64 ALA A C 1
ATOM 526 O O . ALA A 1 64 ? 23.612 38.685 0.369 1.00 86.75 64 ALA A O 1
ATOM 527 N N . ASP A 1 65 ? 24.439 38.141 -1.656 1.00 89.12 65 ASP A N 1
ATOM 528 C CA . ASP A 1 65 ? 24.226 39.442 -2.304 1.00 89.12 65 ASP A CA 1
ATOM 529 C C . ASP A 1 65 ? 23.178 39.397 -3.439 1.00 89.12 65 ASP A C 1
ATOM 531 O O . ASP A 1 65 ? 22.972 40.395 -4.129 1.00 89.12 65 ASP A O 1
ATOM 535 N N . SER A 1 66 ? 22.499 38.261 -3.662 1.00 91.12 66 SER A N 1
ATOM 536 C CA . SER A 1 66 ? 21.493 38.130 -4.732 1.00 91.12 66 SER A CA 1
ATOM 537 C C . SER A 1 66 ? 20.146 38.734 -4.303 1.00 91.12 66 SER A C 1
ATOM 539 O O . SER A 1 66 ? 19.558 38.275 -3.317 1.00 91.12 66 SER A O 1
ATOM 541 N N . PRO A 1 67 ? 19.598 39.722 -5.040 1.00 91.00 67 PRO A N 1
ATOM 542 C CA . PRO A 1 67 ? 18.260 40.254 -4.775 1.00 91.00 67 PRO A CA 1
ATOM 543 C C . PRO A 1 67 ? 17.159 39.195 -4.912 1.00 91.00 67 PRO A C 1
ATOM 545 O O . PRO A 1 67 ? 16.214 39.175 -4.127 1.00 91.00 67 PRO A O 1
ATOM 548 N N . GLU A 1 68 ? 17.297 38.281 -5.875 1.00 91.44 68 GLU A N 1
ATOM 549 C CA . GLU A 1 68 ? 16.349 37.191 -6.110 1.00 91.44 68 GLU A CA 1
ATOM 550 C C . GLU A 1 68 ? 16.331 36.211 -4.930 1.00 91.44 68 GLU A C 1
ATOM 552 O O . GLU A 1 68 ? 15.263 35.785 -4.492 1.00 91.44 68 GLU A O 1
ATOM 557 N N . ALA A 1 69 ? 17.503 35.890 -4.374 1.00 91.25 69 ALA A N 1
ATOM 558 C CA . ALA A 1 69 ? 17.630 35.045 -3.191 1.00 91.25 69 ALA A CA 1
ATOM 559 C C . ALA A 1 69 ? 16.926 35.657 -1.967 1.00 91.25 69 ALA A C 1
ATOM 561 O O . ALA A 1 69 ? 16.229 34.945 -1.239 1.00 91.25 69 ALA A O 1
ATOM 562 N N . HIS A 1 70 ? 17.057 36.973 -1.770 1.00 92.44 70 HIS A N 1
ATOM 563 C CA . HIS A 1 70 ? 16.350 37.695 -0.708 1.00 92.44 70 HIS A CA 1
ATOM 564 C C . HIS A 1 70 ? 14.836 37.687 -0.925 1.00 92.44 70 HIS A C 1
ATOM 566 O O . HIS A 1 70 ? 14.098 37.405 0.011 1.00 92.44 70 HIS A O 1
ATOM 572 N N . GLN A 1 71 ? 14.367 37.898 -2.157 1.00 94.19 71 GLN A N 1
ATOM 573 C CA . GLN A 1 71 ? 12.937 37.842 -2.463 1.00 94.19 71 GLN A CA 1
ATOM 574 C C . GLN A 1 71 ? 12.342 36.451 -2.191 1.00 94.19 71 GLN A C 1
ATOM 576 O O . GLN A 1 71 ? 11.283 36.340 -1.577 1.00 94.19 71 GLN A O 1
ATOM 581 N N . ILE A 1 72 ? 13.037 35.381 -2.594 1.00 93.75 72 ILE A N 1
ATOM 582 C CA . ILE A 1 72 ? 12.611 34.001 -2.310 1.00 93.75 72 ILE A CA 1
ATOM 583 C C . ILE A 1 72 ? 12.566 33.752 -0.797 1.00 93.75 72 ILE A C 1
ATOM 585 O O . ILE A 1 72 ? 11.640 33.105 -0.302 1.00 93.75 72 ILE A O 1
ATOM 589 N N . PHE A 1 73 ? 13.551 34.257 -0.051 1.00 95.00 73 PHE A N 1
ATOM 590 C CA . PHE A 1 73 ? 13.556 34.169 1.406 1.00 95.00 73 PHE A CA 1
ATOM 591 C C . PHE A 1 73 ? 12.384 34.928 2.039 1.00 95.00 73 PHE A C 1
ATOM 593 O O . PHE A 1 73 ? 11.725 34.377 2.920 1.00 95.00 73 PHE A O 1
ATOM 600 N N . ASP A 1 74 ? 12.083 36.140 1.577 1.00 95.56 74 ASP A N 1
ATOM 601 C CA . ASP A 1 74 ? 10.969 36.946 2.080 1.00 95.56 74 ASP A CA 1
ATOM 602 C C . ASP A 1 74 ? 9.615 36.276 1.799 1.00 95.56 74 ASP A C 1
ATOM 604 O O . ASP A 1 74 ? 8.752 36.225 2.678 1.00 95.56 74 ASP A O 1
ATOM 608 N N . ASP A 1 75 ? 9.442 35.674 0.619 1.00 94.44 75 ASP A N 1
ATOM 609 C CA . ASP A 1 75 ? 8.246 34.895 0.277 1.00 94.44 75 ASP A CA 1
ATOM 610 C C . ASP A 1 75 ? 8.098 33.652 1.170 1.00 94.44 75 ASP A C 1
ATOM 612 O O . ASP A 1 75 ? 6.997 33.332 1.636 1.00 94.44 75 ASP A O 1
ATOM 616 N N . LEU A 1 76 ? 9.204 32.952 1.452 1.00 94.94 76 LEU A N 1
ATOM 617 C CA . LEU A 1 76 ? 9.218 31.851 2.418 1.00 94.94 76 LEU A CA 1
ATOM 618 C C . LEU A 1 76 ? 8.860 32.338 3.821 1.00 94.94 76 LEU A C 1
ATOM 620 O O . LEU A 1 76 ? 8.060 31.700 4.509 1.00 94.94 76 LEU A O 1
ATOM 624 N N . ARG A 1 77 ? 9.429 33.468 4.251 1.00 95.75 77 ARG A N 1
ATOM 625 C CA . ARG A 1 77 ? 9.176 34.042 5.571 1.00 95.75 77 ARG A CA 1
ATOM 626 C C . ARG A 1 77 ? 7.715 34.438 5.725 1.00 95.75 77 ARG A C 1
ATOM 628 O O . ARG A 1 77 ? 7.099 34.089 6.726 1.00 95.75 77 ARG A O 1
ATOM 635 N N . LYS A 1 78 ? 7.130 35.044 4.694 1.00 94.88 78 LYS A N 1
ATOM 636 C CA . LYS A 1 78 ? 5.704 35.361 4.641 1.00 94.88 78 LYS A CA 1
ATOM 637 C C . LYS A 1 78 ? 4.835 34.114 4.819 1.00 94.88 78 LYS A C 1
ATOM 639 O O . LYS A 1 78 ? 3.944 34.120 5.660 1.00 94.88 78 LYS A O 1
ATOM 644 N N . LYS A 1 79 ? 5.120 33.021 4.099 1.00 92.81 79 LYS A N 1
ATOM 645 C CA . LYS A 1 79 ? 4.393 31.746 4.278 1.00 92.81 79 LYS A CA 1
ATOM 646 C C . LYS A 1 79 ? 4.514 31.197 5.701 1.00 92.81 79 LYS A C 1
ATOM 648 O O . LYS A 1 79 ? 3.552 30.634 6.222 1.00 92.81 79 LYS A O 1
ATOM 653 N N . TYR A 1 80 ? 5.692 31.319 6.313 1.00 93.25 80 TYR A N 1
ATOM 654 C CA . TYR A 1 80 ? 5.925 30.896 7.695 1.00 93.25 80 TYR A CA 1
ATOM 655 C C . TYR A 1 80 ? 5.099 31.728 8.680 1.00 93.25 80 TYR A C 1
ATOM 657 O O . TYR A 1 80 ? 4.366 31.160 9.487 1.00 93.25 80 TYR A O 1
ATOM 665 N N . ASP A 1 81 ? 5.153 33.055 8.561 1.00 92.44 81 ASP A N 1
ATOM 666 C CA . ASP A 1 81 ? 4.433 33.985 9.434 1.00 92.44 81 ASP A CA 1
ATOM 667 C C . ASP A 1 81 ? 2.900 33.871 9.258 1.00 92.44 81 ASP A C 1
ATOM 669 O O . ASP A 1 81 ? 2.145 34.030 10.217 1.00 92.44 81 ASP A O 1
ATOM 673 N N . GLU A 1 82 ? 2.428 33.517 8.057 1.00 89.12 82 GLU A N 1
ATOM 674 C CA . GLU A 1 82 ? 1.020 33.204 7.757 1.00 89.12 82 GLU A CA 1
ATOM 675 C C . GLU A 1 82 ? 0.601 31.777 8.177 1.00 89.12 82 GLU A C 1
ATOM 677 O O . GLU A 1 82 ? -0.583 31.435 8.119 1.00 89.12 82 GLU A O 1
ATOM 682 N N . GLY A 1 83 ? 1.547 30.921 8.584 1.00 83.62 83 GLY A N 1
ATOM 683 C CA . GLY A 1 83 ? 1.298 29.525 8.961 1.00 83.62 83 GLY A CA 1
ATOM 684 C C . GLY A 1 83 ? 0.912 28.604 7.796 1.00 83.62 83 GLY A C 1
ATOM 685 O O . GLY A 1 83 ? 0.331 27.541 8.019 1.00 83.62 83 GLY A O 1
ATOM 686 N N . SER A 1 84 ? 1.200 29.002 6.553 1.00 85.25 84 SER A N 1
ATOM 687 C CA . SER A 1 84 ? 0.873 28.259 5.325 1.00 85.25 84 SER A CA 1
ATOM 688 C C . SER A 1 84 ? 2.046 27.444 4.763 1.00 85.25 84 SER A C 1
ATOM 690 O O . SER A 1 84 ? 1.876 26.700 3.792 1.00 85.25 84 SER A O 1
ATOM 692 N N . ILE A 1 85 ? 3.226 27.569 5.376 1.00 89.94 85 ILE A N 1
ATOM 693 C CA . ILE A 1 85 ? 4.461 26.916 4.945 1.00 89.94 85 ILE A CA 1
ATOM 694 C C . ILE A 1 85 ? 4.398 25.385 5.046 1.00 89.94 85 ILE A C 1
ATOM 696 O O . ILE A 1 85 ? 3.822 24.815 5.974 1.00 89.94 85 ILE A O 1
ATOM 700 N N . LYS A 1 86 ? 5.030 24.703 4.089 1.00 89.75 86 LYS A N 1
ATOM 701 C CA . LYS A 1 86 ? 5.108 23.240 3.996 1.00 89.75 86 LYS A CA 1
ATOM 702 C C . LYS A 1 86 ? 6.560 22.774 3.984 1.00 89.75 86 LYS A C 1
ATOM 704 O O . LYS A 1 86 ? 7.460 23.506 3.584 1.00 89.75 86 LYS A O 1
ATOM 709 N N . ALA A 1 87 ? 6.796 21.504 4.319 1.00 89.06 87 ALA A N 1
ATOM 710 C CA . ALA A 1 87 ? 8.135 20.908 4.220 1.00 89.06 87 ALA A CA 1
ATOM 711 C C . ALA A 1 87 ? 8.714 20.994 2.791 1.00 89.06 87 ALA A C 1
ATOM 713 O O . ALA A 1 87 ? 9.913 21.205 2.616 1.00 89.06 87 ALA A O 1
ATOM 714 N N . ALA A 1 88 ? 7.859 20.892 1.766 1.00 89.62 88 ALA A N 1
ATOM 715 C CA . ALA A 1 88 ? 8.249 21.050 0.367 1.00 89.62 88 ALA A CA 1
ATOM 716 C C . ALA A 1 88 ? 8.869 22.428 0.064 1.00 89.62 88 ALA A C 1
ATOM 718 O O . ALA A 1 88 ? 9.822 22.491 -0.710 1.00 89.62 88 ALA A O 1
ATOM 719 N N . ASP A 1 89 ? 8.391 23.502 0.707 1.00 91.62 89 ASP A N 1
ATOM 720 C CA . ASP A 1 89 ? 8.936 24.852 0.524 1.00 91.62 89 ASP A CA 1
ATOM 721 C C . ASP A 1 89 ? 10.405 24.925 0.996 1.00 91.62 89 ASP A C 1
ATOM 723 O O . ASP A 1 89 ? 11.257 25.492 0.315 1.00 91.62 89 ASP A O 1
ATOM 727 N N . TYR A 1 90 ? 10.745 24.259 2.108 1.00 89.12 90 TYR A N 1
ATOM 728 C CA . TYR A 1 90 ? 12.128 24.162 2.602 1.00 89.12 90 TYR A CA 1
ATOM 729 C C . TYR A 1 90 ? 13.000 23.315 1.673 1.00 89.12 90 TYR A C 1
ATOM 731 O O . TYR A 1 90 ? 14.145 23.660 1.376 1.00 89.12 90 TYR A O 1
ATOM 739 N N . LEU A 1 91 ? 12.467 22.182 1.206 1.00 88.88 91 LEU A N 1
ATOM 740 C CA . LEU A 1 91 ? 13.193 21.272 0.321 1.00 88.88 91 LEU A CA 1
ATOM 741 C C . LEU A 1 91 ? 13.487 21.897 -1.046 1.00 88.88 91 LEU A C 1
ATOM 743 O O . LEU A 1 91 ? 14.496 21.540 -1.649 1.00 88.88 91 LEU A O 1
ATOM 747 N N . GLN A 1 92 ? 12.651 22.827 -1.511 1.00 91.56 92 GLN A N 1
ATOM 748 C CA . GLN A 1 92 ? 12.862 23.553 -2.761 1.00 91.56 92 GLN A CA 1
ATOM 749 C C . GLN A 1 92 ? 14.102 24.454 -2.705 1.00 91.56 92 GLN A C 1
ATOM 751 O O . GLN A 1 92 ? 14.827 24.553 -3.692 1.00 91.56 92 GLN A O 1
ATOM 756 N N . VAL A 1 93 ? 14.375 25.079 -1.555 1.00 91.56 93 VAL A N 1
ATOM 757 C CA . VAL A 1 93 ? 15.509 26.008 -1.397 1.00 91.56 93 VAL A CA 1
ATOM 758 C C . VAL A 1 93 ? 16.771 25.361 -0.828 1.00 91.56 93 VAL A C 1
ATOM 760 O O . VAL A 1 93 ? 17.859 25.931 -0.924 1.00 91.56 93 VAL A O 1
ATOM 763 N N . LYS A 1 94 ? 16.656 24.144 -0.282 1.00 87.56 94 LYS A N 1
ATOM 764 C CA . LYS A 1 94 ? 17.778 23.366 0.264 1.00 87.56 94 LYS A CA 1
ATOM 765 C C . LYS A 1 94 ? 18.965 23.202 -0.710 1.00 87.56 94 LYS A C 1
ATOM 767 O O . LYS A 1 94 ? 20.089 23.366 -0.243 1.00 87.56 94 LYS A O 1
ATOM 772 N N . PRO A 1 95 ? 18.787 22.924 -2.022 1.00 90.56 95 PRO A N 1
ATOM 773 C CA . PRO A 1 95 ? 19.909 22.780 -2.961 1.00 90.56 95 PRO A CA 1
ATOM 774 C C . PRO A 1 95 ? 20.746 24.051 -3.133 1.00 90.56 95 PRO A C 1
ATOM 776 O O . PRO A 1 95 ? 21.937 23.960 -3.405 1.00 90.56 95 PRO A O 1
ATOM 779 N N . TYR A 1 96 ? 20.134 25.221 -2.944 1.00 89.69 96 TYR A N 1
ATOM 780 C CA . TYR A 1 96 ? 20.801 26.522 -3.038 1.00 89.69 96 TYR A CA 1
ATOM 781 C C . TYR A 1 96 ? 21.452 26.945 -1.720 1.00 89.69 96 TYR A C 1
ATOM 783 O O . TYR A 1 96 ? 22.023 28.027 -1.638 1.00 89.69 96 TYR A O 1
ATOM 791 N N . ASN A 1 97 ? 21.327 26.122 -0.670 1.00 90.44 97 ASN A N 1
ATOM 792 C CA . ASN A 1 97 ? 21.791 26.427 0.679 1.00 90.44 97 ASN A CA 1
ATOM 793 C C . ASN A 1 97 ? 21.363 27.839 1.138 1.00 90.44 97 ASN A C 1
ATOM 795 O O . ASN A 1 97 ? 22.147 28.567 1.743 1.00 90.44 97 ASN A O 1
ATOM 799 N N . LEU A 1 98 ? 20.133 28.237 0.777 1.00 91.94 98 LEU A N 1
ATOM 800 C CA . LEU A 1 98 ? 19.607 29.597 0.949 1.00 91.94 98 LEU A CA 1
ATOM 801 C C . LEU A 1 98 ? 19.276 29.922 2.409 1.00 91.94 98 LEU A C 1
ATOM 803 O O . LEU A 1 98 ? 19.394 31.066 2.843 1.00 91.94 98 LEU A O 1
ATOM 807 N N . ILE A 1 99 ? 18.831 28.914 3.160 1.00 92.75 99 ILE A N 1
ATOM 808 C CA . ILE A 1 99 ? 18.323 29.070 4.523 1.00 92.75 99 ILE A CA 1
ATOM 809 C C . ILE A 1 99 ? 19.062 28.161 5.498 1.00 92.75 99 ILE A C 1
ATOM 811 O O . ILE A 1 99 ? 19.381 27.015 5.185 1.00 92.75 99 ILE A O 1
ATOM 815 N N . ASN A 1 100 ? 19.250 28.659 6.715 1.00 89.62 100 ASN A N 1
ATOM 816 C CA . ASN A 1 100 ? 19.701 27.894 7.867 1.00 89.62 100 ASN A CA 1
ATOM 817 C C . ASN A 1 100 ? 18.481 27.520 8.711 1.00 89.62 100 ASN A C 1
ATOM 819 O O . ASN A 1 100 ? 17.919 28.361 9.417 1.00 89.62 100 ASN A O 1
ATOM 823 N N . VAL A 1 101 ? 18.058 26.259 8.613 1.00 88.75 101 VAL A N 1
ATOM 824 C CA . VAL A 1 101 ? 16.928 25.728 9.386 1.00 88.75 101 VAL A CA 1
ATOM 825 C C . VAL A 1 101 ? 17.365 25.516 10.828 1.00 88.75 101 VAL A C 1
ATOM 827 O O . VAL A 1 101 ? 18.322 24.788 11.102 1.00 88.75 101 VAL A O 1
ATOM 830 N N . GLN A 1 102 ? 16.657 26.136 11.764 1.00 88.25 102 GLN A N 1
ATOM 831 C CA . GLN A 1 102 ? 16.933 25.973 13.181 1.00 88.25 102 GLN A CA 1
ATOM 832 C C . GLN A 1 102 ? 16.459 24.598 13.651 1.00 88.25 102 GLN A C 1
ATOM 834 O O . GLN A 1 102 ? 15.421 24.083 13.232 1.00 88.25 102 GLN A O 1
ATOM 839 N N . ARG A 1 103 ? 17.218 23.986 14.565 1.00 87.25 103 ARG A N 1
ATOM 840 C CA . ARG A 1 103 ? 16.769 22.751 15.216 1.00 87.25 103 ARG A CA 1
ATOM 841 C C . ARG A 1 103 ? 15.499 23.018 16.043 1.00 87.25 103 ARG A C 1
ATOM 843 O O . ARG A 1 103 ? 15.410 24.080 16.665 1.00 87.25 103 ARG A O 1
ATOM 850 N N . PRO A 1 104 ? 14.570 22.052 16.147 1.00 88.50 104 PRO A N 1
ATOM 851 C CA . PRO A 1 104 ? 13.436 22.172 17.054 1.00 88.50 104 PRO A CA 1
ATOM 852 C C . PRO A 1 104 ? 13.891 22.438 18.494 1.00 88.50 104 PRO A C 1
ATOM 854 O O . PRO A 1 104 ? 14.847 21.831 18.990 1.00 88.50 104 PRO A O 1
ATOM 857 N N . SER A 1 105 ? 13.189 23.338 19.177 1.00 88.94 105 SER A N 1
ATOM 858 C CA . SER A 1 105 ? 13.432 23.660 20.583 1.00 88.94 105 SER A CA 1
ATOM 859 C C . SER A 1 105 ? 13.163 22.455 21.495 1.00 88.94 105 SER A C 1
ATOM 861 O O . SER A 1 105 ? 12.454 21.510 21.132 1.00 88.94 105 SER A O 1
ATOM 863 N N . LEU A 1 106 ? 13.696 22.484 22.722 1.00 90.50 106 LEU A N 1
ATOM 864 C CA . LEU A 1 106 ? 13.394 21.453 23.722 1.00 90.50 106 LEU A CA 1
ATOM 865 C C . LEU A 1 106 ? 11.883 21.355 23.982 1.00 90.50 106 LEU A C 1
ATOM 867 O O . LEU A 1 106 ? 11.361 20.252 24.104 1.00 90.50 106 LEU A O 1
ATOM 871 N N . TRP A 1 107 ? 11.175 22.489 24.010 1.00 90.38 107 TRP A N 1
ATOM 872 C CA . TRP A 1 107 ? 9.731 22.500 24.232 1.00 90.38 107 TRP A CA 1
ATOM 873 C C . TRP A 1 107 ? 8.942 21.875 23.089 1.00 90.38 107 TRP A C 1
ATOM 875 O O . TRP A 1 107 ? 8.033 21.112 23.377 1.00 90.38 107 TRP A O 1
ATOM 885 N N . GLN A 1 108 ? 9.318 22.100 21.828 1.00 90.44 108 GLN A N 1
ATOM 886 C CA . GLN A 1 108 ? 8.693 21.401 20.695 1.00 90.44 108 GLN A CA 1
ATOM 887 C C . GLN A 1 108 ? 8.907 19.883 20.789 1.00 90.44 108 GLN A C 1
ATOM 889 O O . GLN A 1 108 ? 7.972 19.108 20.615 1.00 90.44 108 GLN A O 1
ATOM 894 N N . ASN A 1 109 ? 10.119 19.444 21.151 1.00 92.25 109 ASN A N 1
ATOM 895 C CA . ASN A 1 109 ? 10.398 18.018 21.347 1.00 92.25 109 ASN A CA 1
ATOM 896 C C . ASN A 1 109 ? 9.594 17.413 22.511 1.00 92.25 109 ASN A C 1
ATOM 898 O O . ASN A 1 109 ? 9.104 16.291 22.393 1.00 92.25 109 ASN A O 1
ATOM 902 N N . LEU A 1 110 ? 9.465 18.132 23.630 1.00 93.44 110 LEU A N 1
ATOM 903 C CA . LEU A 1 110 ? 8.671 17.692 24.779 1.00 93.44 110 LEU A CA 1
ATOM 904 C C . LEU A 1 110 ? 7.173 17.696 24.469 1.00 93.44 110 LEU A C 1
ATOM 906 O O . LEU A 1 110 ? 6.483 16.759 24.856 1.00 93.44 110 LEU A O 1
ATOM 910 N N . ASP A 1 111 ? 6.682 18.700 23.748 1.00 94.06 111 ASP A N 1
ATOM 911 C CA . ASP A 1 111 ? 5.296 18.763 23.294 1.00 94.06 111 ASP A CA 1
ATOM 912 C C . ASP A 1 111 ? 4.965 17.554 22.416 1.00 94.06 111 ASP A C 1
ATOM 914 O O . ASP A 1 111 ? 4.028 16.820 22.724 1.00 94.06 111 ASP A O 1
ATOM 918 N N . TYR A 1 112 ? 5.803 17.240 21.423 1.00 94.56 112 TYR A N 1
ATOM 919 C CA . TYR A 1 112 ? 5.669 16.020 20.621 1.00 94.56 112 TYR A CA 1
ATOM 920 C C . TYR A 1 112 ? 5.708 14.742 21.473 1.00 94.56 112 TYR A C 1
ATOM 922 O O . TYR A 1 112 ? 4.887 13.834 21.297 1.00 94.56 112 TYR A O 1
ATOM 930 N N . PHE A 1 113 ? 6.636 14.671 22.432 1.00 94.81 113 PHE A N 1
ATOM 931 C CA . PHE A 1 113 ? 6.753 13.530 23.334 1.00 94.81 113 PHE A CA 1
ATOM 932 C C . PHE A 1 113 ? 5.483 13.327 24.170 1.00 94.81 113 PHE A C 1
ATOM 934 O O . PHE A 1 113 ? 5.013 12.198 24.303 1.00 94.81 113 PHE A O 1
ATOM 941 N N . PHE A 1 114 ? 4.897 14.387 24.725 1.00 95.44 114 PHE A N 1
ATOM 942 C CA . PHE A 1 114 ? 3.720 14.271 25.584 1.00 95.44 114 PHE A CA 1
ATOM 943 C C . PHE A 1 114 ? 2.417 14.139 24.800 1.00 95.44 114 PHE A C 1
ATOM 945 O O . PHE A 1 114 ? 1.617 13.263 25.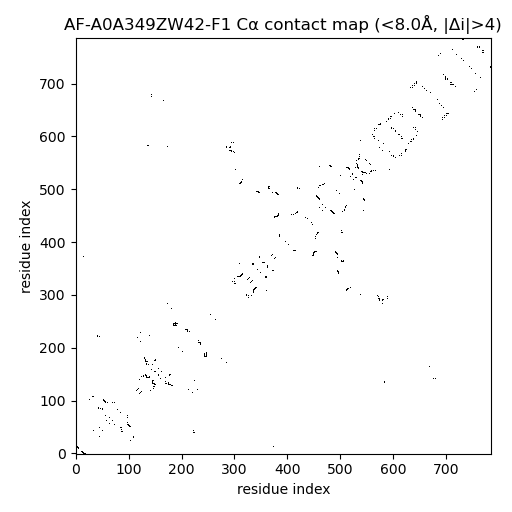121 1.00 95.44 114 PHE A O 1
ATOM 952 N N . THR A 1 115 ? 2.197 14.966 23.778 1.00 94.88 115 THR A N 1
ATOM 953 C CA . THR A 1 115 ? 0.918 15.017 23.053 1.00 94.88 115 THR A CA 1
ATOM 954 C C . THR A 1 115 ? 0.768 13.864 22.071 1.00 94.88 115 THR A C 1
ATOM 956 O O . THR A 1 115 ? -0.270 13.204 22.079 1.00 94.88 115 THR A O 1
ATOM 959 N N . PHE A 1 116 ? 1.801 13.553 21.283 1.00 95.06 116 PHE A N 1
ATOM 960 C CA . PHE A 1 116 ? 1.733 12.467 20.310 1.00 95.06 116 PHE A CA 1
ATOM 961 C C . PHE A 1 116 ? 2.302 11.163 20.852 1.00 95.06 116 PHE A C 1
ATOM 963 O O . PHE A 1 116 ? 1.564 10.191 20.979 1.00 95.06 116 PHE A O 1
ATOM 970 N N . GLN A 1 117 ? 3.593 11.122 21.201 1.00 94.50 117 GLN A N 1
ATOM 971 C CA . GLN A 1 117 ? 4.247 9.846 21.514 1.00 94.50 117 GLN A CA 1
ATOM 972 C C . GLN A 1 117 ? 3.639 9.179 22.755 1.00 94.50 117 GLN A C 1
ATOM 974 O O . GLN A 1 117 ? 3.437 7.971 22.766 1.00 94.50 117 GLN A O 1
ATOM 979 N N . ASN A 1 118 ? 3.300 9.942 23.793 1.00 95.56 118 ASN A N 1
ATOM 980 C CA . ASN A 1 118 ? 2.631 9.392 24.970 1.00 95.56 118 ASN A CA 1
ATOM 981 C C . ASN A 1 118 ? 1.111 9.552 24.913 1.00 95.56 118 ASN A C 1
ATOM 983 O O . ASN A 1 118 ? 0.413 8.601 25.233 1.00 95.56 118 ASN A O 1
ATOM 987 N N . GLY A 1 119 ? 0.583 10.707 24.512 1.00 95.44 119 GLY A N 1
ATOM 988 C CA . GLY A 1 119 ? -0.859 10.965 24.481 1.00 95.44 119 GLY A CA 1
ATOM 989 C C . GLY A 1 119 ? -1.578 10.176 23.388 1.00 95.44 119 GLY A C 1
ATOM 990 O O . GLY A 1 119 ? -2.322 9.235 23.669 1.00 95.44 119 GLY A O 1
ATOM 991 N N . TYR A 1 120 ? -1.349 10.555 22.132 1.00 94.69 120 TYR A N 1
ATOM 992 C CA . TYR A 1 120 ? -1.998 9.924 20.987 1.00 94.69 120 TYR A CA 1
ATOM 993 C C . TYR A 1 120 ? -1.583 8.467 20.793 1.00 94.69 120 TYR A C 1
ATOM 995 O O . TYR A 1 120 ? -2.414 7.655 20.416 1.00 94.69 120 TYR A O 1
ATOM 1003 N N . TYR A 1 121 ? -0.326 8.108 21.030 1.00 94.44 121 TYR A N 1
ATOM 1004 C CA . TYR A 1 121 ? 0.136 6.745 20.804 1.00 94.44 121 TYR A CA 1
ATOM 1005 C C . TYR A 1 121 ? -0.141 5.881 22.043 1.00 94.44 121 TYR A C 1
ATOM 1007 O O . TYR A 1 121 ? -1.110 5.127 22.061 1.00 94.44 121 TYR A O 1
ATOM 1015 N N . PHE A 1 122 ? 0.620 6.021 23.132 1.00 96.31 122 PHE A N 1
ATOM 1016 C CA . PHE A 1 122 ? 0.451 5.137 24.296 1.00 96.31 122 PHE A CA 1
ATOM 1017 C C . PHE A 1 122 ? -0.907 5.236 24.992 1.00 96.31 122 PHE A C 1
ATOM 1019 O O . PHE A 1 122 ? -1.584 4.222 25.168 1.00 96.31 122 PHE A O 1
ATOM 1026 N N . VAL A 1 123 ? -1.300 6.433 25.428 1.00 97.19 123 VAL A N 1
ATOM 1027 C CA . VAL A 1 123 ? -2.489 6.620 26.264 1.00 97.19 123 VAL A CA 1
ATOM 1028 C C . VAL A 1 123 ? -3.742 6.240 25.485 1.00 97.19 123 VAL A C 1
ATOM 1030 O O . VAL A 1 123 ? -4.597 5.569 26.053 1.00 97.19 123 VAL A O 1
ATOM 1033 N N . ARG A 1 124 ? -3.840 6.552 24.187 1.00 96.94 124 ARG A N 1
ATOM 1034 C CA . ARG A 1 124 ? -4.949 6.076 23.338 1.00 96.94 124 ARG A CA 1
ATOM 1035 C C . ARG A 1 124 ? -5.091 4.554 23.380 1.00 96.94 124 ARG A C 1
ATOM 1037 O O . ARG A 1 124 ? -6.185 4.074 23.660 1.00 96.94 124 ARG A O 1
ATOM 1044 N N . TYR A 1 125 ? -4.005 3.802 23.191 1.00 96.69 125 TYR A N 1
ATOM 1045 C CA . TYR A 1 125 ? -4.034 2.335 23.251 1.00 96.69 125 TYR A CA 1
ATOM 1046 C C . TYR A 1 125 ? -4.258 1.787 24.671 1.00 96.69 125 TYR A C 1
ATOM 1048 O O . TYR A 1 125 ? -4.901 0.749 24.844 1.00 96.69 125 TYR A O 1
ATOM 1056 N N . LEU A 1 126 ? -3.808 2.490 25.713 1.00 97.62 126 LEU A N 1
ATOM 1057 C CA . LEU A 1 126 ? -4.181 2.166 27.093 1.00 97.62 126 LEU A CA 1
ATOM 1058 C C . LEU A 1 126 ? -5.702 2.320 27.292 1.00 97.62 126 LEU A C 1
ATOM 1060 O O . LEU A 1 126 ? -6.351 1.438 27.856 1.00 97.62 126 LEU A O 1
ATOM 1064 N N . MET A 1 127 ? -6.288 3.405 26.779 1.00 98.25 127 MET A N 1
ATOM 1065 C CA . MET A 1 127 ? -7.728 3.662 26.855 1.00 98.25 127 MET A CA 1
ATOM 1066 C C . MET A 1 127 ? -8.546 2.698 25.987 1.00 98.25 127 MET A C 1
ATOM 1068 O O . MET A 1 127 ? -9.614 2.279 26.428 1.00 98.25 127 MET A O 1
ATOM 1072 N N . TRP A 1 128 ? -8.040 2.248 24.831 1.00 96.50 128 TRP A N 1
ATOM 1073 C CA . TRP A 1 128 ? -8.663 1.163 24.051 1.00 96.50 128 TRP A CA 1
ATOM 1074 C C . TRP A 1 128 ? -8.944 -0.063 24.917 1.00 96.50 128 TRP A C 1
ATOM 1076 O O . TRP A 1 128 ? -10.027 -0.644 24.864 1.00 96.50 128 TRP A O 1
ATOM 1086 N N . ASN A 1 129 ? -7.959 -0.440 25.733 1.00 95.81 129 ASN A N 1
ATOM 1087 C CA . ASN A 1 129 ? -8.021 -1.644 26.548 1.00 95.81 129 ASN A CA 1
ATOM 1088 C C . ASN A 1 129 ? -8.870 -1.465 27.813 1.00 95.81 129 ASN A C 1
ATOM 1090 O O . ASN A 1 129 ? -9.467 -2.436 28.272 1.00 95.81 129 ASN A O 1
ATOM 1094 N N . PHE A 1 130 ? -8.947 -0.256 28.385 1.00 98.06 130 PHE A N 1
ATOM 1095 C CA . PHE A 1 130 ? -9.530 -0.055 29.723 1.00 98.06 130 PHE A CA 1
ATOM 1096 C C . PHE A 1 130 ? -10.697 0.938 29.807 1.00 98.06 130 PHE A C 1
ATOM 1098 O O . PHE A 1 130 ? -11.292 1.083 30.877 1.00 98.06 130 PHE A O 1
ATOM 1105 N N . VAL A 1 131 ? -11.064 1.581 28.700 1.00 98.44 131 VAL A N 1
ATOM 1106 C CA . VAL A 1 131 ? -12.218 2.490 28.592 1.00 98.44 131 VAL A CA 1
ATOM 1107 C C . VAL A 1 131 ? -13.133 2.093 27.437 1.00 98.44 131 VAL A C 1
ATOM 1109 O O . VAL A 1 131 ? -14.343 2.017 27.641 1.00 98.44 131 VAL A O 1
ATOM 1112 N N . GLY A 1 132 ? -12.562 1.772 26.277 1.00 97.50 132 GLY A N 1
ATOM 1113 C CA . GLY A 1 132 ? -13.276 1.320 25.085 1.00 97.50 132 GLY A CA 1
ATOM 1114 C C . GLY A 1 132 ? -12.608 1.806 23.798 1.00 97.50 132 GLY A C 1
ATOM 1115 O O . GLY A 1 132 ? -11.705 2.641 23.826 1.00 97.50 132 GLY A O 1
ATOM 1116 N N . ARG A 1 133 ? -13.043 1.281 22.654 1.00 96.94 133 ARG A N 1
ATOM 1117 C CA . ARG A 1 133 ? -12.423 1.486 21.337 1.00 96.94 133 ARG A CA 1
ATOM 1118 C C . ARG A 1 133 ? -13.473 1.881 20.304 1.00 96.94 133 ARG A C 1
ATOM 1120 O O . ARG A 1 133 ? -14.516 1.238 20.222 1.00 96.94 133 ARG A O 1
ATOM 1127 N N . GLN A 1 134 ? -13.181 2.917 19.517 1.00 96.75 134 GLN A N 1
ATOM 1128 C CA . GLN A 1 134 ? -14.051 3.427 18.452 1.00 96.75 134 GLN A CA 1
ATOM 1129 C C . GLN A 1 134 ? -14.108 2.436 17.288 1.00 96.75 134 GLN A C 1
ATOM 1131 O O . GLN A 1 134 ? -15.185 2.019 16.874 1.00 96.75 134 GLN A O 1
ATOM 1136 N N . ASN A 1 135 ? -12.938 2.039 16.796 1.00 95.50 135 ASN A N 1
ATOM 1137 C CA . ASN A 1 135 ? -12.695 1.011 15.789 1.00 95.50 135 ASN A CA 1
ATOM 1138 C C . ASN A 1 135 ? -11.196 0.661 15.809 1.00 95.50 135 ASN A C 1
ATOM 1140 O O . ASN A 1 135 ? -10.422 1.275 16.542 1.00 95.50 135 ASN A O 1
ATOM 1144 N N . ASP A 1 136 ? -10.802 -0.345 15.042 1.00 93.62 136 ASP A N 1
ATOM 1145 C CA . ASP A 1 136 ? -9.422 -0.816 14.885 1.00 93.62 136 ASP A CA 1
ATOM 1146 C C . ASP A 1 136 ? -8.721 -0.255 13.634 1.00 93.62 136 ASP A C 1
ATOM 1148 O O . ASP A 1 136 ? -7.650 -0.731 13.267 1.00 93.62 136 ASP A O 1
ATOM 1152 N N . LEU A 1 137 ? -9.321 0.742 12.975 1.00 93.31 137 LEU A N 1
ATOM 1153 C CA . LEU A 1 137 ? -8.742 1.365 11.788 1.00 93.31 137 LEU A CA 1
ATOM 1154 C C . LEU A 1 137 ? -7.509 2.178 12.181 1.00 93.31 137 LEU A C 1
ATOM 1156 O O . LEU A 1 137 ? -7.513 2.872 13.202 1.00 93.31 137 LEU A O 1
ATOM 1160 N N . GLU A 1 138 ? -6.483 2.149 11.339 1.00 91.44 138 GLU A N 1
ATOM 1161 C CA . GLU A 1 138 ? -5.298 2.966 11.564 1.00 91.44 138 GLU A CA 1
ATOM 1162 C C . GLU A 1 138 ? -5.648 4.447 11.382 1.00 91.44 138 GLU A C 1
ATOM 1164 O O . GLU A 1 138 ? -6.291 4.843 10.396 1.00 91.44 138 GLU A O 1
ATOM 1169 N N . GLY A 1 139 ? -5.269 5.253 12.375 1.00 90.69 139 GLY A N 1
ATOM 1170 C CA . GLY A 1 139 ? -5.619 6.664 12.465 1.00 90.69 139 GLY A CA 1
ATOM 1171 C C . GLY A 1 139 ? -4.395 7.569 12.396 1.00 90.69 139 GLY A C 1
ATOM 1172 O O . GLY A 1 139 ? -3.366 7.305 13.016 1.00 90.69 139 GLY A O 1
ATOM 1173 N N . ASN A 1 140 ? -4.569 8.701 11.731 1.00 91.31 140 ASN A N 1
ATOM 1174 C CA . ASN A 1 140 ? -3.674 9.848 11.674 1.00 91.31 140 ASN A CA 1
ATOM 1175 C C . ASN A 1 140 ? -4.273 11.060 12.409 1.00 91.31 140 ASN A C 1
ATOM 1177 O O . ASN A 1 140 ? -4.229 12.187 11.916 1.00 91.31 140 ASN A O 1
ATOM 1181 N N . MET A 1 141 ? -4.855 10.819 13.590 1.00 90.75 141 MET A N 1
ATOM 1182 C CA . MET A 1 141 ? -5.627 11.784 14.388 1.00 90.75 141 MET A CA 1
ATOM 1183 C C . MET A 1 141 ? -6.981 12.201 13.790 1.00 90.75 141 MET A C 1
ATOM 1185 O O . MET A 1 141 ? -7.562 13.196 14.229 1.00 90.75 141 MET A O 1
ATOM 1189 N N . GLU A 1 142 ? -7.526 11.466 12.815 1.00 92.88 142 GLU A N 1
ATOM 1190 C CA . GLU A 1 142 ? -8.896 11.711 12.364 1.00 92.88 142 GLU A CA 1
ATOM 1191 C C . GLU A 1 142 ? -9.908 11.350 13.459 1.00 92.88 142 GLU A C 1
ATOM 1193 O O . GLU A 1 142 ? -9.727 10.413 14.239 1.00 92.88 142 GLU A O 1
ATOM 1198 N N . ASN A 1 143 ? -11.036 12.056 13.486 1.00 93.00 143 ASN A N 1
ATOM 1199 C CA . ASN A 1 143 ? -12.060 11.874 14.515 1.00 93.00 143 ASN A CA 1
ATOM 1200 C C . ASN A 1 143 ? -12.851 10.554 14.403 1.00 93.00 143 ASN A C 1
ATOM 1202 O O . ASN A 1 143 ? -13.652 10.233 15.277 1.00 93.00 143 ASN A O 1
ATOM 1206 N N . ASN A 1 144 ? -12.645 9.790 13.330 1.00 94.06 144 ASN A N 1
ATOM 1207 C CA . ASN A 1 144 ? -13.389 8.573 13.011 1.00 94.06 144 ASN A CA 1
ATOM 1208 C C . ASN A 1 144 ? -12.507 7.328 12.829 1.00 94.06 144 ASN A C 1
ATOM 1210 O O . ASN A 1 144 ? -13.010 6.288 12.392 1.00 94.06 144 ASN A O 1
ATOM 1214 N N . ARG A 1 145 ? -11.205 7.413 13.125 1.00 94.38 145 ARG A N 1
ATOM 1215 C CA . ARG A 1 145 ? -10.255 6.307 12.962 1.00 94.38 145 ARG A CA 1
ATOM 1216 C C . ARG A 1 145 ? -9.398 6.129 14.204 1.00 94.38 145 ARG A C 1
ATOM 1218 O O . ARG A 1 145 ? -8.734 7.053 14.660 1.00 94.38 145 ARG A O 1
ATOM 1225 N N . GLY A 1 146 ? -9.415 4.915 14.735 1.00 94.25 146 GLY A N 1
ATOM 1226 C CA . GLY A 1 146 ? -8.493 4.457 15.758 1.00 94.25 146 GLY A CA 1
ATOM 1227 C C . GLY A 1 146 ? -8.628 5.127 17.130 1.00 94.25 146 GLY A C 1
ATOM 1228 O O . GLY A 1 146 ? -7.721 5.021 17.954 1.00 94.25 146 GLY A O 1
ATOM 1229 N N . ASN A 1 147 ? -9.719 5.825 17.433 1.00 96.50 147 ASN A N 1
ATOM 1230 C CA . ASN A 1 147 ? -9.869 6.500 18.725 1.00 96.50 147 ASN A CA 1
ATOM 1231 C C . ASN A 1 147 ? -10.321 5.549 19.843 1.00 96.50 147 ASN A C 1
ATOM 1233 O O . ASN A 1 147 ? -10.829 4.455 19.591 1.00 96.50 147 ASN A O 1
ATOM 1237 N N . TRP A 1 148 ? -10.141 5.960 21.100 1.00 97.31 148 TRP A N 1
ATOM 1238 C CA . TRP A 1 148 ? -10.827 5.320 22.226 1.00 97.31 148 TRP A CA 1
ATOM 1239 C C . TRP A 1 148 ? -12.196 5.976 22.420 1.00 97.31 148 TRP A C 1
ATOM 1241 O O . TRP A 1 148 ? -12.358 7.144 22.099 1.00 97.31 148 TRP A O 1
ATOM 1251 N N . ILE A 1 149 ? -13.176 5.252 22.952 1.00 97.81 149 ILE A N 1
ATOM 1252 C CA . ILE A 1 149 ? -14.473 5.824 23.357 1.00 97.81 149 ILE A CA 1
ATOM 1253 C C . ILE A 1 149 ? -14.890 5.249 24.700 1.00 97.81 149 ILE A C 1
ATOM 1255 O O . ILE A 1 149 ? -14.511 4.138 25.062 1.00 97.81 149 ILE A O 1
ATOM 1259 N N . SER A 1 150 ? -15.689 6.001 25.443 1.00 97.88 150 SER A N 1
ATOM 1260 C CA . SER A 1 150 ? -16.201 5.588 26.746 1.00 97.88 150 SER A CA 1
ATOM 1261 C C . SER A 1 150 ? -17.523 4.829 26.676 1.00 97.88 150 SER A C 1
ATOM 1263 O O . SER A 1 150 ? -17.789 4.004 27.551 1.00 97.88 150 SER A O 1
ATOM 1265 N N . GLY A 1 151 ? -18.346 5.091 25.656 1.00 96.38 151 GLY A N 1
ATOM 1266 C CA . GLY A 1 151 ? -19.755 4.691 25.613 1.00 96.38 151 GLY A CA 1
ATOM 1267 C C . GLY A 1 151 ? -20.691 5.706 26.272 1.00 96.38 151 GLY A C 1
ATOM 1268 O O . GLY A 1 151 ? -21.887 5.450 26.406 1.00 96.38 151 GLY A O 1
ATOM 1269 N N . ILE A 1 152 ? -20.165 6.859 26.687 1.00 97.75 152 ILE A N 1
ATOM 1270 C CA . ILE A 1 152 ? -20.915 7.959 27.284 1.00 97.75 152 ILE A CA 1
ATOM 1271 C C . ILE A 1 152 ? -20.943 9.098 26.264 1.00 97.75 152 ILE A C 1
ATOM 1273 O O . ILE A 1 152 ? -19.968 9.830 26.107 1.00 97.75 152 ILE A O 1
ATOM 1277 N N . SER A 1 153 ? -22.083 9.279 25.590 1.00 96.31 153 SER A N 1
ATOM 1278 C CA . SER A 1 153 ? -22.184 10.135 24.399 1.00 96.31 153 SER A CA 1
ATOM 1279 C C . SER A 1 153 ? -21.706 11.572 24.605 1.00 96.31 153 SER A C 1
ATOM 1281 O 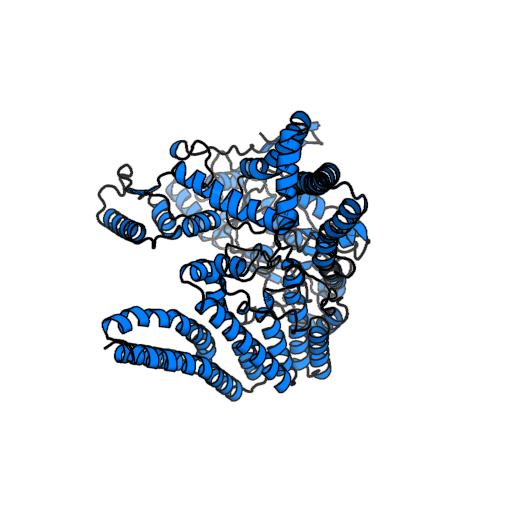O . SER A 1 153 ? -21.102 12.127 23.701 1.00 96.31 153 SER A O 1
ATOM 1283 N N . PHE A 1 154 ? -21.926 12.192 25.771 1.00 96.75 154 PHE A N 1
ATOM 1284 C CA . PHE A 1 154 ? -21.458 13.568 25.989 1.00 96.75 154 PHE A CA 1
ATOM 1285 C C . PHE A 1 154 ? -19.928 13.672 26.099 1.00 96.75 154 PHE A C 1
ATOM 1287 O O . PHE A 1 154 ? -19.373 14.706 25.741 1.00 96.75 154 PHE A O 1
ATOM 1294 N N . ILE A 1 155 ? -19.252 12.623 26.585 1.00 97.38 155 ILE A N 1
ATOM 1295 C CA . ILE A 1 155 ? -17.785 12.560 26.654 1.00 97.38 155 ILE A CA 1
ATOM 1296 C C . ILE A 1 155 ? -17.246 12.299 25.253 1.00 97.38 155 ILE A C 1
ATOM 1298 O O . ILE A 1 155 ? -16.394 13.036 24.768 1.00 97.38 155 ILE A O 1
ATOM 1302 N N . ASP A 1 156 ? -17.794 11.286 24.585 1.00 97.19 156 ASP A N 1
ATOM 1303 C CA . ASP A 1 156 ? -17.314 10.855 23.274 1.00 97.19 156 ASP A CA 1
ATOM 1304 C C . ASP A 1 156 ? -17.538 11.952 22.216 1.00 97.19 156 ASP A C 1
ATOM 1306 O O . ASP A 1 156 ? -16.634 12.255 21.438 1.00 97.19 156 ASP A O 1
ATOM 1310 N N . ASN A 1 157 ? -18.691 12.634 22.255 1.00 94.75 157 ASN A N 1
ATOM 1311 C CA . ASN A 1 157 ? -18.988 13.749 21.354 1.00 94.75 157 ASN A CA 1
ATOM 1312 C C . ASN A 1 157 ? -18.124 14.988 21.624 1.00 94.75 157 ASN A C 1
ATOM 1314 O O . ASN A 1 157 ? -17.847 15.745 20.697 1.00 94.75 157 ASN A O 1
ATOM 1318 N N . ALA A 1 158 ? -17.694 15.208 22.871 1.00 94.12 158 ALA A N 1
ATOM 1319 C CA . ALA A 1 158 ? -16.790 16.307 23.204 1.00 94.12 158 ALA A CA 1
ATOM 1320 C C . ALA A 1 158 ? -15.358 16.058 22.703 1.00 94.12 158 ALA A C 1
ATOM 1322 O O . ALA A 1 158 ? -14.636 17.017 22.441 1.00 94.12 158 ALA A O 1
ATOM 1323 N N . LEU A 1 159 ? -14.950 14.792 22.573 1.00 91.94 159 LEU A N 1
ATOM 1324 C CA . LEU A 1 159 ? -13.621 14.416 22.090 1.00 91.94 159 LEU A CA 1
ATOM 1325 C C . LEU A 1 159 ? -13.535 14.373 20.559 1.00 91.94 159 LEU A C 1
ATOM 1327 O O . LEU A 1 159 ? -12.519 14.784 20.006 1.00 91.94 159 LEU A O 1
ATOM 1331 N N . TYR A 1 160 ? -14.575 13.866 19.888 1.00 91.25 160 TYR A N 1
ATOM 1332 C CA . TYR A 1 160 ? -14.487 13.453 18.478 1.00 91.25 160 TYR A CA 1
ATOM 1333 C C . TYR A 1 160 ? -15.644 13.945 17.592 1.00 91.25 160 TYR A C 1
ATOM 1335 O O . TYR A 1 160 ? -15.807 13.471 16.466 1.00 91.25 160 TYR A O 1
ATOM 1343 N N . GLY A 1 161 ? -16.488 14.846 18.097 1.00 89.94 161 GLY A N 1
ATOM 1344 C CA . GLY A 1 161 ? -17.708 15.268 17.409 1.00 89.94 161 GLY A CA 1
ATOM 1345 C C . GLY A 1 161 ? -18.825 14.224 17.492 1.00 89.94 161 GLY A C 1
ATOM 1346 O O . GLY A 1 161 ? -18.662 13.156 18.083 1.00 89.94 161 GLY A O 1
ATOM 1347 N N . ASP A 1 162 ? -19.995 14.541 16.929 1.00 90.62 162 ASP A N 1
ATOM 1348 C CA . ASP A 1 162 ? -21.199 13.716 17.080 1.00 90.62 162 ASP A CA 1
ATOM 1349 C C . ASP A 1 162 ? -21.024 12.306 16.494 1.00 90.62 162 ASP A C 1
ATOM 1351 O O . ASP A 1 162 ? -21.137 12.077 15.287 1.00 90.62 162 ASP A O 1
ATOM 1355 N N . GLN A 1 163 ? -20.810 11.337 17.386 1.00 90.44 163 GLN A N 1
ATOM 1356 C CA . GLN A 1 163 ? -20.577 9.941 17.027 1.00 90.44 163 GLN A CA 1
ATOM 1357 C C . GLN A 1 163 ? -21.794 9.294 16.352 1.00 90.44 163 GLN A C 1
ATOM 1359 O O . GLN A 1 163 ? -21.646 8.280 15.671 1.00 90.44 163 GLN A O 1
ATOM 1364 N N . SER A 1 164 ? -22.997 9.864 16.505 1.00 90.19 164 SER A N 1
ATOM 1365 C CA . SER A 1 164 ? -24.207 9.364 15.841 1.00 90.19 164 SER A CA 1
ATOM 1366 C C . SER A 1 164 ? -24.249 9.678 14.342 1.00 90.19 164 SER A C 1
ATOM 1368 O O . SER A 1 164 ? -24.923 8.969 13.597 1.00 90.19 164 SER A O 1
ATOM 1370 N N . GLN A 1 165 ? -23.515 10.706 13.899 1.00 90.38 165 GLN A N 1
ATOM 1371 C CA . GLN A 1 165 ? -23.423 11.110 12.491 1.00 90.38 165 GLN A CA 1
ATOM 1372 C C . GLN A 1 165 ? -22.281 10.406 11.746 1.00 90.38 165 GLN A C 1
ATOM 1374 O O . GLN A 1 165 ? -22.166 10.535 10.527 1.00 90.38 165 GLN A O 1
ATOM 1379 N N . MET A 1 166 ? -21.431 9.661 12.459 1.00 92.06 166 MET A N 1
ATOM 1380 C CA . MET A 1 166 ? -20.305 8.952 11.863 1.00 92.06 166 MET A CA 1
ATOM 1381 C C . MET A 1 166 ? -20.796 7.888 10.860 1.00 92.06 166 MET A C 1
ATOM 1383 O O . MET A 1 166 ? -21.658 7.073 11.205 1.00 92.06 166 MET A O 1
ATOM 1387 N N . PRO A 1 167 ? -20.248 7.837 9.628 1.00 91.38 167 PRO A N 1
ATOM 1388 C CA . PRO A 1 167 ? -20.656 6.848 8.637 1.00 91.38 167 PRO A CA 1
ATOM 1389 C C . PRO A 1 167 ? -20.504 5.411 9.149 1.00 91.38 167 PRO A C 1
ATOM 1391 O O . PRO A 1 167 ? -19.496 5.064 9.766 1.00 91.38 167 PRO A O 1
ATOM 1394 N N . ALA A 1 168 ? -21.477 4.552 8.825 1.00 88.25 168 ALA A N 1
ATOM 1395 C CA . ALA A 1 168 ? -21.583 3.194 9.371 1.00 88.25 168 ALA A CA 1
ATOM 1396 C C . ALA A 1 168 ? -20.310 2.344 9.205 1.00 88.25 168 ALA A C 1
ATOM 1398 O O . ALA A 1 168 ? -19.996 1.547 10.079 1.00 88.25 168 ALA A O 1
ATOM 1399 N N . LYS A 1 169 ? -19.536 2.555 8.133 1.00 87.31 169 LYS A N 1
ATOM 1400 C CA . LYS A 1 169 ? -18.284 1.825 7.872 1.00 87.31 169 LYS A CA 1
ATOM 1401 C C . LYS A 1 169 ? -17.187 2.027 8.929 1.00 87.31 169 LYS A C 1
ATOM 1403 O O . LYS A 1 169 ? -16.270 1.220 9.002 1.00 87.31 169 LYS A O 1
ATOM 1408 N N . PHE A 1 170 ? -17.254 3.100 9.722 1.00 91.50 170 PHE A N 1
ATOM 1409 C CA . PHE A 1 170 ? -16.310 3.370 10.815 1.00 91.50 170 PHE A CA 1
ATOM 1410 C C . PHE A 1 170 ? -16.743 2.728 12.140 1.00 91.50 170 PHE A C 1
ATOM 1412 O O . PHE A 1 170 ? -16.042 2.851 13.142 1.00 91.50 170 PHE A O 1
ATOM 1419 N N . ARG A 1 171 ? -17.893 2.046 12.160 1.00 91.94 171 ARG A N 1
ATOM 1420 C CA . ARG A 1 171 ? -18.368 1.250 13.288 1.00 91.94 171 ARG A CA 1
ATOM 1421 C C . ARG A 1 171 ? -18.336 -0.222 12.894 1.00 91.94 171 ARG A C 1
ATOM 1423 O O . ARG A 1 171 ? -19.117 -0.657 12.053 1.00 91.94 171 ARG A O 1
ATOM 1430 N N . ASN A 1 172 ? -17.438 -0.982 13.504 1.00 92.25 172 ASN A N 1
ATOM 1431 C CA . ASN A 1 172 ? -17.193 -2.382 13.167 1.00 92.25 172 ASN A CA 1
ATOM 1432 C C . ASN A 1 172 ? -17.196 -3.265 14.426 1.00 92.25 172 ASN A C 1
ATOM 1434 O O . ASN A 1 172 ? -17.509 -2.802 15.522 1.00 92.25 172 ASN A O 1
ATOM 1438 N N . GLU A 1 173 ? -16.883 -4.553 14.285 1.00 93.19 173 GLU A N 1
ATOM 1439 C CA . GLU A 1 173 ? -16.929 -5.515 15.398 1.00 93.19 173 GLU A CA 1
ATOM 1440 C C . GLU A 1 173 ? -15.942 -5.180 16.524 1.00 93.19 173 GLU A C 1
ATOM 1442 O O . GLU A 1 173 ? -16.096 -5.650 17.647 1.00 93.19 173 GLU A O 1
ATOM 1447 N N . SER A 1 174 ? -14.935 -4.357 16.238 1.00 94.00 174 SER A N 1
ATOM 1448 C CA . SER A 1 174 ? -13.965 -3.846 17.205 1.00 94.00 174 SER A CA 1
ATOM 1449 C C . SER A 1 174 ? -14.467 -2.663 18.030 1.00 94.00 174 SER A C 1
ATOM 1451 O O . SER A 1 174 ? -13.788 -2.300 18.995 1.00 94.00 174 SER A O 1
ATOM 1453 N N . THR A 1 175 ? -15.621 -2.074 17.701 1.00 95.50 175 THR A N 1
ATOM 1454 C CA . THR A 1 175 ? -16.234 -1.009 18.501 1.00 95.50 175 THR A CA 1
ATOM 1455 C C . THR A 1 175 ? -16.731 -1.569 19.839 1.00 95.50 175 THR A C 1
ATOM 1457 O O . THR A 1 175 ? -17.695 -2.332 19.874 1.00 95.50 175 THR A O 1
ATOM 1460 N N . VAL A 1 176 ? -16.103 -1.169 20.949 1.00 96.56 176 VAL A N 1
ATOM 1461 C CA . VAL A 1 176 ? -16.413 -1.666 22.305 1.00 96.56 176 VAL A CA 1
ATOM 1462 C C . VAL A 1 176 ? -16.418 -0.532 23.328 1.00 96.56 176 VAL A C 1
ATOM 1464 O O . VAL A 1 176 ? -15.686 0.444 23.185 1.00 96.56 176 VAL A O 1
ATOM 1467 N N . THR A 1 177 ? -17.220 -0.656 24.384 1.00 96.88 177 THR A N 1
ATOM 1468 C CA . THR A 1 177 ? -17.399 0.378 25.417 1.00 96.88 177 THR A CA 1
ATOM 1469 C C . THR A 1 177 ? -17.383 -0.233 26.815 1.00 96.88 177 THR A C 1
ATOM 1471 O O . THR A 1 177 ? -18.217 -1.086 27.136 1.00 96.88 177 THR A O 1
ATOM 1474 N N . PHE A 1 178 ? -16.465 0.227 27.668 1.00 97.81 178 PHE A N 1
ATOM 1475 C CA . PHE A 1 178 ? -16.289 -0.257 29.043 1.00 97.81 178 PHE A CA 1
ATOM 1476 C C . PHE A 1 178 ? -16.629 0.783 30.115 1.00 97.81 178 PHE A C 1
ATOM 1478 O O . PHE A 1 178 ? -16.485 0.489 31.303 1.00 97.81 178 PHE A O 1
ATOM 1485 N N . PHE A 1 179 ? -17.094 1.976 29.725 1.00 97.56 179 PHE A N 1
ATOM 1486 C CA . PHE A 1 179 ? -17.633 2.998 30.631 1.00 97.56 179 PHE A CA 1
ATOM 1487 C C . PHE A 1 179 ? -16.668 3.391 31.761 1.00 97.56 179 PHE A C 1
ATOM 1489 O O . PHE A 1 179 ? -17.087 3.634 32.890 1.00 97.56 179 PHE A O 1
ATOM 1496 N N . PHE A 1 180 ? -15.362 3.402 31.467 1.00 98.44 180 PHE A N 1
ATOM 1497 C CA . PHE A 1 180 ? -14.265 3.619 32.424 1.00 98.44 180 PHE A CA 1
ATOM 1498 C C . PHE A 1 180 ? -14.157 2.598 33.572 1.00 98.44 180 PHE A C 1
ATOM 1500 O O . PHE A 1 180 ? -13.257 2.727 34.401 1.00 98.44 180 PHE A O 1
ATOM 1507 N N . LEU A 1 181 ? -15.012 1.572 33.646 1.00 98.25 181 LEU A N 1
ATOM 1508 C CA . LEU A 1 181 ? -15.045 0.645 34.784 1.00 98.25 181 LEU A CA 1
ATOM 1509 C C . LEU A 1 181 ? -13.701 -0.075 35.009 1.00 98.25 181 LEU A C 1
ATOM 1511 O O . LEU A 1 181 ? -13.223 -0.067 36.148 1.00 98.25 181 LEU A O 1
ATOM 1515 N N . PRO A 1 182 ? -13.039 -0.645 33.977 1.00 98.31 182 PRO A N 1
ATOM 1516 C CA . PRO A 1 182 ? -11.727 -1.263 34.153 1.00 98.31 182 PRO A CA 1
ATOM 1517 C C . PRO A 1 182 ? -10.664 -0.238 34.564 1.00 98.31 182 PRO A C 1
ATOM 1519 O O . PRO A 1 182 ? -9.904 -0.492 35.495 1.00 98.31 182 PRO A O 1
ATOM 1522 N N . LEU A 1 183 ? -10.640 0.940 33.927 1.00 98.56 183 LEU A N 1
ATOM 1523 C CA . LEU A 1 183 ? -9.697 2.012 34.260 1.00 98.56 183 LEU A CA 1
ATOM 1524 C C . LEU A 1 183 ? -9.806 2.432 35.733 1.00 98.56 183 LEU A C 1
ATOM 1526 O O . LEU A 1 183 ? -8.796 2.498 36.434 1.00 98.56 183 LEU A O 1
ATOM 1530 N N . LEU A 1 184 ? -11.027 2.682 36.215 1.00 98.56 184 LEU A N 1
ATOM 1531 C CA . LEU A 1 184 ? -11.281 3.101 37.593 1.00 98.56 184 LEU A CA 1
ATOM 1532 C C . LEU A 1 184 ? -10.844 2.032 38.599 1.00 98.56 184 LEU A C 1
ATOM 1534 O O . LEU A 1 184 ? -10.204 2.365 39.596 1.00 98.56 184 LEU A O 1
ATOM 1538 N N . LEU A 1 185 ? -11.118 0.750 38.330 1.00 98.44 185 LEU A N 1
ATOM 1539 C CA . LEU A 1 185 ? -10.604 -0.341 39.162 1.00 98.44 185 LEU A CA 1
ATOM 1540 C C . LEU A 1 185 ? -9.075 -0.384 39.170 1.00 98.44 185 LEU A C 1
ATOM 1542 O O . LEU A 1 185 ? -8.482 -0.537 40.236 1.00 98.44 185 LEU A O 1
ATOM 1546 N N . GLY A 1 186 ? -8.434 -0.202 38.015 1.00 98.38 186 GLY A N 1
ATOM 1547 C CA . GLY A 1 186 ? -6.977 -0.132 37.919 1.00 98.38 186 GLY A CA 1
ATOM 1548 C C . GLY A 1 186 ? -6.395 0.990 38.779 1.00 98.38 186 GLY A C 1
ATOM 1549 O O . GLY A 1 186 ? -5.474 0.756 39.556 1.00 98.38 186 GLY A O 1
ATOM 1550 N N . ILE A 1 187 ? -6.985 2.187 38.738 1.00 98.56 187 ILE A N 1
ATOM 1551 C CA . ILE A 1 187 ? -6.555 3.325 39.567 1.00 98.56 187 ILE A CA 1
ATOM 1552 C C . ILE A 1 187 ? -6.753 3.029 41.063 1.00 98.56 187 ILE A C 1
ATOM 1554 O O . ILE A 1 187 ? -5.857 3.289 41.869 1.00 98.56 187 ILE A O 1
ATOM 1558 N N . ILE A 1 188 ? -7.891 2.444 41.452 1.00 98.62 188 ILE A N 1
ATOM 1559 C CA . ILE A 1 188 ? -8.145 2.053 42.847 1.00 98.62 188 ILE A CA 1
ATOM 1560 C C . ILE A 1 188 ? -7.098 1.038 43.317 1.00 98.62 188 ILE A C 1
ATOM 1562 O O . ILE A 1 188 ? -6.549 1.185 44.408 1.00 98.62 188 ILE A O 1
ATOM 1566 N N . GLY A 1 189 ? -6.793 0.024 42.505 1.00 98.44 189 GLY A N 1
ATOM 1567 C CA . GLY A 1 189 ? -5.803 -0.994 42.845 1.00 98.44 189 GLY A CA 1
ATOM 1568 C C . GLY A 1 189 ? -4.377 -0.464 42.902 1.00 98.44 189 GLY A C 1
ATOM 1569 O O . GLY A 1 189 ? -3.630 -0.847 43.802 1.00 98.44 189 GLY A O 1
ATOM 1570 N N . PHE A 1 190 ? -4.024 0.462 42.009 1.00 98.50 190 PHE A N 1
ATOM 1571 C CA . PHE A 1 190 ? -2.756 1.188 42.038 1.00 98.50 190 PHE A CA 1
ATOM 1572 C C . PHE A 1 190 ? -2.570 1.901 43.382 1.00 98.50 190 PHE A C 1
ATOM 1574 O O . PHE A 1 190 ? -1.584 1.669 44.083 1.00 98.50 190 PHE A O 1
ATOM 1581 N N . VAL A 1 191 ? -3.552 2.718 43.786 1.00 98.38 191 VAL A N 1
ATOM 1582 C CA . VAL A 1 191 ? -3.511 3.469 45.053 1.00 98.38 191 VAL A CA 1
ATOM 1583 C C . VAL A 1 191 ? -3.552 2.523 46.255 1.00 98.38 191 VAL A C 1
ATOM 1585 O O . VAL A 1 191 ? -2.849 2.737 47.244 1.00 98.38 191 VAL A O 1
ATOM 1588 N N . PHE A 1 192 ? -4.345 1.453 46.189 1.00 98.00 192 PHE A N 1
ATOM 1589 C CA . PHE A 1 192 ? -4.422 0.452 47.250 1.00 98.00 192 PHE A CA 1
ATOM 1590 C C . PHE A 1 192 ? -3.078 -0.250 47.478 1.00 98.00 192 PHE A C 1
ATOM 1592 O O . PHE A 1 192 ? -2.649 -0.394 48.624 1.00 98.00 192 PHE A O 1
ATOM 1599 N N . GLN A 1 193 ? -2.396 -0.657 46.404 1.00 98.19 193 GLN A N 1
ATOM 1600 C CA . GLN A 1 193 ? -1.101 -1.325 46.498 1.00 98.19 193 GLN A CA 1
ATOM 1601 C C . GLN A 1 193 ? -0.001 -0.369 46.965 1.00 98.19 193 GLN A C 1
ATOM 1603 O O . GLN A 1 193 ? 0.760 -0.734 47.860 1.00 98.19 193 GLN A O 1
ATOM 1608 N N . LEU A 1 194 ? 0.038 0.857 46.424 1.00 97.75 194 LEU A N 1
ATOM 1609 C CA . LEU A 1 194 ? 0.991 1.906 46.809 1.00 97.75 194 LEU A CA 1
ATOM 1610 C C . LEU A 1 194 ? 1.034 2.105 48.330 1.00 97.75 194 LEU A C 1
ATOM 1612 O O . LEU A 1 194 ? 2.109 2.200 48.916 1.00 97.75 194 LEU A O 1
ATOM 1616 N N . ASN A 1 195 ? -0.137 2.117 48.971 1.00 96.00 195 ASN A N 1
ATOM 1617 C CA . ASN A 1 195 ? -0.267 2.361 50.407 1.00 96.00 195 ASN A CA 1
ATOM 1618 C C . ASN A 1 195 ? -0.031 1.123 51.289 1.00 96.00 195 ASN A C 1
ATOM 1620 O O . ASN A 1 195 ? 0.068 1.261 52.508 1.00 96.00 195 ASN A O 1
ATOM 1624 N N . ARG A 1 196 ? 0.008 -0.089 50.721 1.00 95.62 196 ARG A N 1
ATOM 1625 C CA . ARG A 1 196 ? -0.007 -1.343 51.498 1.00 95.62 196 ARG A CA 1
ATOM 1626 C C . ARG A 1 196 ? 1.215 -2.232 51.281 1.00 95.62 196 ARG A C 1
ATOM 1628 O O . ARG A 1 196 ? 1.615 -2.924 52.211 1.00 95.62 196 ARG A O 1
ATOM 1635 N N . ASP A 1 197 ? 1.794 -2.223 50.085 1.00 96.50 197 ASP A N 1
ATOM 1636 C CA . ASP A 1 197 ? 2.972 -3.015 49.715 1.00 96.50 197 ASP A CA 1
ATOM 1637 C C . ASP A 1 197 ? 3.807 -2.240 48.685 1.00 96.50 197 ASP A C 1
ATOM 1639 O O . ASP A 1 197 ? 3.773 -2.514 47.482 1.00 96.50 197 ASP A O 1
ATOM 1643 N N . PHE A 1 198 ? 4.546 -1.236 49.171 1.00 96.69 198 PHE A N 1
ATOM 1644 C CA . PHE A 1 198 ? 5.346 -0.356 48.317 1.00 96.69 198 PHE A CA 1
ATOM 1645 C C . PHE A 1 198 ? 6.412 -1.119 47.518 1.00 96.69 198 PHE A C 1
ATOM 1647 O O . PHE A 1 198 ? 6.665 -0.788 46.364 1.00 96.69 198 PHE A O 1
ATOM 1654 N N . GLY A 1 199 ? 7.019 -2.161 48.098 1.00 97.88 199 GLY A N 1
ATOM 1655 C CA . GLY A 1 199 ? 8.076 -2.930 47.436 1.00 97.88 199 GLY A CA 1
ATOM 1656 C C . GLY A 1 199 ? 7.575 -3.626 46.171 1.00 97.88 199 GLY A C 1
ATOM 1657 O O . GLY A 1 199 ? 8.158 -3.466 45.097 1.00 97.88 199 GLY A O 1
ATOM 1658 N N . ARG A 1 200 ? 6.452 -4.352 46.264 1.00 97.44 200 ARG A N 1
ATOM 1659 C CA . ARG A 1 200 ? 5.849 -4.982 45.078 1.00 97.44 200 ARG A CA 1
ATOM 1660 C C . ARG A 1 200 ? 5.176 -3.971 44.158 1.00 97.44 200 ARG A C 1
ATOM 1662 O O . ARG A 1 200 ? 5.193 -4.168 42.946 1.00 97.44 200 ARG A O 1
ATOM 1669 N N . PHE A 1 201 ? 4.612 -2.897 44.708 1.00 98.38 201 PHE A N 1
ATOM 1670 C CA . PHE A 1 201 ? 4.087 -1.788 43.912 1.00 98.38 201 PHE A CA 1
ATOM 1671 C C . PHE A 1 201 ? 5.176 -1.197 43.014 1.00 98.38 201 PHE A C 1
ATOM 1673 O O . PHE A 1 201 ? 4.968 -1.071 41.813 1.00 98.38 201 PHE A O 1
ATOM 1680 N N . TYR A 1 202 ? 6.354 -0.909 43.571 1.00 98.00 202 TYR A N 1
ATOM 1681 C CA . TYR A 1 202 ? 7.481 -0.348 42.834 1.00 98.00 202 TYR A CA 1
ATOM 1682 C C . TYR A 1 202 ? 7.958 -1.281 41.714 1.00 98.00 202 TYR A C 1
ATOM 1684 O O . TYR A 1 202 ? 8.268 -0.813 40.619 1.00 98.00 202 TYR A O 1
ATOM 1692 N N . ALA A 1 203 ? 7.957 -2.598 41.945 1.00 97.94 203 ALA A N 1
ATOM 1693 C CA . ALA A 1 203 ? 8.289 -3.581 40.914 1.00 97.94 203 ALA A CA 1
ATOM 1694 C C . ALA A 1 203 ? 7.294 -3.552 39.735 1.00 97.94 203 ALA A C 1
ATOM 1696 O O . ALA A 1 203 ? 7.715 -3.483 38.579 1.00 97.94 203 ALA A O 1
ATOM 1697 N N . ILE A 1 204 ? 5.982 -3.545 40.010 1.00 98.06 204 ILE A N 1
ATOM 1698 C CA . ILE A 1 204 ? 4.943 -3.470 38.965 1.00 98.06 204 ILE A CA 1
ATOM 1699 C C . ILE A 1 204 ? 4.964 -2.105 38.268 1.00 98.06 204 ILE A C 1
ATOM 1701 O O . ILE A 1 204 ? 4.864 -2.047 37.046 1.00 98.06 204 ILE A O 1
ATOM 1705 N N . LEU A 1 205 ? 5.153 -1.015 39.016 1.00 98.31 205 LEU A N 1
ATOM 1706 C CA . LEU A 1 205 ? 5.291 0.332 38.463 1.00 98.31 205 LEU A CA 1
ATOM 1707 C C . LEU A 1 205 ? 6.493 0.425 37.518 1.00 98.31 205 LEU A C 1
ATOM 1709 O O . LEU A 1 205 ? 6.374 0.989 36.436 1.00 98.31 205 LEU A O 1
ATOM 1713 N N . SER A 1 206 ? 7.632 -0.155 37.899 1.00 97.81 206 SER A N 1
ATOM 1714 C CA . SER A 1 206 ? 8.831 -0.186 37.056 1.00 97.81 206 SER A CA 1
ATOM 1715 C C . SER A 1 206 ? 8.567 -0.939 35.754 1.00 97.81 206 SER A C 1
ATOM 1717 O O . SER A 1 206 ? 8.887 -0.433 34.680 1.00 97.81 206 SER A O 1
ATOM 1719 N N . LEU A 1 207 ? 7.919 -2.109 35.832 1.00 97.06 207 LEU A N 1
ATOM 1720 C CA . LEU A 1 207 ? 7.498 -2.862 34.650 1.00 97.06 207 LEU A CA 1
ATOM 1721 C C . LEU A 1 207 ? 6.558 -2.032 33.768 1.00 97.06 207 LEU A C 1
ATOM 1723 O O . LEU A 1 207 ? 6.792 -1.932 32.565 1.00 97.06 207 LEU A O 1
ATOM 1727 N N . PHE A 1 208 ? 5.538 -1.406 34.363 1.00 98.19 208 PHE A N 1
ATOM 1728 C CA . PHE A 1 208 ? 4.586 -0.551 33.660 1.00 98.19 208 PHE A CA 1
ATOM 1729 C C . PHE A 1 208 ? 5.297 0.593 32.933 1.00 98.19 208 PHE A C 1
ATOM 1731 O O . PHE A 1 208 ? 5.086 0.758 31.738 1.00 98.19 208 PHE A O 1
ATOM 1738 N N . ILE A 1 209 ? 6.184 1.336 33.605 1.00 97.88 209 ILE A N 1
ATOM 1739 C CA . ILE A 1 209 ? 6.907 2.476 33.018 1.00 97.88 209 ILE A CA 1
ATOM 1740 C C . ILE A 1 209 ? 7.828 2.021 31.881 1.00 97.88 209 ILE A C 1
ATOM 1742 O O . ILE A 1 209 ? 7.798 2.614 30.804 1.00 97.88 209 ILE A O 1
ATOM 1746 N N . ILE A 1 210 ? 8.621 0.964 32.083 1.00 97.31 210 ILE A N 1
ATOM 1747 C CA . ILE A 1 210 ? 9.562 0.465 31.065 1.00 97.31 210 ILE A CA 1
ATOM 1748 C C . ILE A 1 210 ? 8.811 0.004 29.811 1.00 97.31 210 ILE A C 1
ATOM 1750 O O . ILE A 1 210 ? 9.228 0.309 28.697 1.00 97.31 210 ILE A O 1
ATOM 1754 N N . THR A 1 211 ? 7.681 -0.682 29.985 1.00 96.31 211 THR A N 1
ATOM 1755 C CA . THR A 1 211 ? 6.873 -1.233 28.882 1.00 96.31 211 THR A CA 1
ATOM 1756 C C . THR A 1 211 ? 5.816 -0.267 28.332 1.00 96.31 211 THR A C 1
ATOM 1758 O O . THR A 1 211 ? 5.009 -0.666 27.499 1.00 96.31 211 THR A O 1
ATOM 1761 N N . SER A 1 212 ? 5.821 0.998 28.766 1.00 95.94 212 SER A N 1
ATOM 1762 C CA . SER A 1 212 ? 4.972 2.070 28.229 1.00 95.94 212 SER A CA 1
ATOM 1763 C C . SER A 1 212 ? 5.816 3.249 27.735 1.00 95.94 212 SER A C 1
ATOM 1765 O O . SER A 1 212 ? 6.363 3.226 26.635 1.00 95.94 212 SER A O 1
ATOM 1767 N N . VAL A 1 213 ? 5.988 4.266 28.577 1.00 95.44 213 VAL A N 1
ATOM 1768 C CA . VAL A 1 213 ? 6.748 5.486 28.295 1.00 95.44 213 VAL A CA 1
ATOM 1769 C C . VAL A 1 213 ? 8.204 5.153 27.957 1.00 95.44 213 VAL A C 1
ATOM 1771 O O . VAL A 1 213 ? 8.789 5.771 27.072 1.00 95.44 213 VAL A O 1
ATOM 1774 N N . GLY A 1 214 ? 8.792 4.153 28.622 1.00 95.06 214 GLY A N 1
ATOM 1775 C CA . GLY A 1 214 ? 10.180 3.735 28.428 1.00 95.06 214 GLY A CA 1
ATOM 1776 C C . GLY A 1 214 ? 10.461 3.184 27.031 1.00 95.06 214 GLY A C 1
ATOM 1777 O O . GLY A 1 214 ? 11.416 3.620 26.386 1.00 95.06 214 GLY A O 1
ATOM 1778 N N . ILE A 1 215 ? 9.624 2.272 26.525 1.00 93.81 215 ILE A N 1
ATOM 1779 C CA . ILE A 1 215 ? 9.814 1.703 25.184 1.00 93.81 215 ILE A CA 1
ATOM 1780 C C . ILE A 1 215 ? 9.567 2.748 24.090 1.00 93.81 215 ILE A C 1
ATOM 1782 O O . ILE A 1 215 ? 10.295 2.776 23.100 1.00 93.81 215 ILE A O 1
ATOM 1786 N N . ILE A 1 216 ? 8.622 3.669 24.288 1.00 92.50 216 ILE A N 1
ATOM 1787 C CA . ILE A 1 216 ? 8.379 4.793 23.369 1.00 92.50 216 ILE A CA 1
ATOM 1788 C C . ILE A 1 216 ? 9.546 5.771 23.367 1.00 92.50 216 ILE A C 1
ATOM 1790 O O . ILE A 1 216 ? 10.007 6.202 22.309 1.00 92.50 216 ILE A O 1
ATOM 1794 N N . PHE A 1 217 ? 10.071 6.079 24.550 1.00 92.19 217 PHE A N 1
ATOM 1795 C CA . PHE A 1 217 ? 11.278 6.874 24.693 1.00 92.19 217 PHE A CA 1
ATOM 1796 C C . PHE A 1 217 ? 12.467 6.205 23.989 1.00 92.19 217 PHE A C 1
ATOM 1798 O O . PHE A 1 217 ? 13.258 6.888 23.341 1.00 92.19 217 PHE A O 1
ATOM 1805 N N . TYR A 1 218 ? 12.619 4.888 24.099 1.00 91.06 218 TYR A N 1
ATOM 1806 C CA . TYR A 1 218 ? 13.726 4.169 23.472 1.00 91.06 218 TYR A CA 1
ATOM 1807 C C . TYR A 1 218 ? 13.598 4.113 21.945 1.00 91.06 218 TYR A C 1
ATOM 1809 O O . TYR A 1 218 ? 14.552 4.409 21.233 1.00 91.06 218 TYR A O 1
ATOM 1817 N N . THR A 1 219 ? 12.412 3.766 21.445 1.00 88.94 219 THR A N 1
ATOM 1818 C CA . THR A 1 219 ? 12.164 3.568 20.008 1.00 88.94 219 THR A CA 1
ATOM 1819 C C . THR A 1 219 ? 11.994 4.872 19.236 1.00 88.94 219 THR A C 1
ATOM 1821 O O . THR A 1 219 ? 12.229 4.888 18.032 1.00 88.94 219 THR A O 1
ATOM 1824 N N . GLY A 1 220 ? 11.622 5.970 19.907 1.00 89.00 220 GLY A N 1
ATOM 1825 C CA . GLY A 1 220 ? 11.449 7.269 19.261 1.00 89.00 220 GLY A CA 1
ATOM 1826 C C . GLY A 1 220 ? 10.376 7.233 18.174 1.00 89.00 220 GLY A C 1
ATOM 1827 O O . GLY A 1 220 ? 10.637 7.668 17.056 1.00 89.00 220 GLY A O 1
ATOM 1828 N N . VAL A 1 221 ? 9.193 6.699 18.506 1.00 90.00 221 VAL A N 1
ATOM 1829 C CA . VAL A 1 221 ? 8.060 6.517 17.579 1.00 90.00 221 VAL A CA 1
ATOM 1830 C C . VAL A 1 221 ? 7.810 7.786 16.762 1.00 90.00 221 VAL A C 1
ATOM 1832 O O . VAL A 1 221 ? 7.785 8.887 17.322 1.00 90.00 221 VAL A O 1
ATOM 1835 N N . LYS A 1 222 ? 7.651 7.622 15.449 1.00 91.69 222 LYS A N 1
ATOM 1836 C CA . LYS A 1 222 ? 7.457 8.692 14.459 1.00 91.69 222 LYS A CA 1
ATOM 1837 C C . LYS A 1 222 ? 5.962 8.901 14.179 1.00 91.69 222 LYS A C 1
ATOM 1839 O O . LYS A 1 222 ? 5.189 7.963 14.378 1.00 91.69 222 LYS A O 1
ATOM 1844 N N . PRO A 1 223 ? 5.541 10.083 13.701 1.00 91.00 223 PRO A N 1
ATOM 1845 C CA . PRO A 1 223 ? 4.149 10.301 13.349 1.00 91.00 223 PRO A CA 1
ATOM 1846 C C . PRO A 1 223 ? 3.757 9.511 12.097 1.00 91.00 223 PRO A C 1
ATOM 1848 O O . PRO A 1 223 ? 4.423 9.617 11.065 1.00 91.00 223 PRO A O 1
ATOM 1851 N N . PHE A 1 224 ? 2.653 8.766 12.211 1.00 89.50 224 PHE A N 1
ATOM 1852 C CA . PHE A 1 224 ? 1.976 8.063 11.115 1.00 89.50 224 PHE A CA 1
ATOM 1853 C C . PHE A 1 224 ? 2.884 7.062 10.377 1.00 89.50 224 PHE A C 1
ATOM 1855 O O . PHE A 1 224 ? 3.083 7.145 9.164 1.00 89.50 224 PHE A O 1
ATOM 1862 N N . GLU A 1 225 ? 3.488 6.130 11.128 1.00 87.12 225 GLU A N 1
ATOM 1863 C CA . GLU A 1 225 ? 4.152 4.961 10.533 1.00 87.12 225 GLU A CA 1
ATOM 1864 C C . GLU A 1 225 ? 3.148 4.145 9.705 1.00 87.12 225 GLU A C 1
ATOM 1866 O O . GLU A 1 225 ? 1.976 4.121 10.035 1.00 87.12 225 GLU A O 1
ATOM 1871 N N . VAL A 1 226 ? 3.614 3.408 8.689 1.00 82.38 226 VAL A N 1
ATOM 1872 C CA . VAL A 1 226 ? 2.764 2.542 7.833 1.00 82.38 226 VAL A CA 1
ATOM 1873 C C . VAL A 1 226 ? 1.960 1.498 8.626 1.00 82.38 226 VAL A C 1
ATOM 1875 O O . VAL A 1 226 ? 0.998 0.932 8.114 1.00 82.38 226 VAL A O 1
ATOM 1878 N N . ARG A 1 227 ? 2.427 1.178 9.836 1.00 86.31 227 ARG A N 1
ATOM 1879 C CA . ARG A 1 227 ? 1.710 0.374 10.815 1.00 86.31 227 ARG A CA 1
ATOM 1880 C C . ARG A 1 227 ? 2.109 0.800 12.217 1.00 86.31 227 ARG A C 1
ATOM 1882 O O . ARG A 1 227 ? 3.290 0.719 12.568 1.00 86.31 227 ARG A O 1
ATOM 1889 N N . GLU A 1 228 ? 1.131 1.128 13.051 1.00 89.62 228 GLU A N 1
ATOM 1890 C CA . GLU A 1 228 ? 1.371 1.337 14.479 1.00 89.62 228 GLU A CA 1
ATOM 1891 C C . GLU A 1 228 ? 1.696 0.001 15.183 1.00 89.62 228 GLU A C 1
ATOM 1893 O O . GLU A 1 228 ? 1.025 -1.021 15.029 1.00 89.62 228 GLU A O 1
ATOM 1898 N N . ARG A 1 229 ? 2.782 -0.012 15.958 1.00 89.19 229 ARG A N 1
ATOM 1899 C CA . ARG A 1 229 ? 3.297 -1.175 16.703 1.00 89.19 229 ARG A CA 1
ATOM 1900 C C . ARG A 1 229 ? 2.799 -1.191 18.148 1.00 89.19 229 ARG A C 1
ATOM 1902 O O . ARG A 1 229 ? 3.591 -1.196 19.092 1.00 89.19 229 ARG A O 1
ATOM 1909 N N . ASP A 1 230 ? 1.486 -1.176 18.325 1.00 88.12 230 ASP A N 1
ATOM 1910 C CA . ASP A 1 230 ? 0.833 -1.165 19.637 1.00 88.12 230 ASP A CA 1
ATOM 1911 C C . ASP A 1 230 ? 1.185 -2.390 20.508 1.00 88.12 230 ASP A C 1
ATOM 1913 O O . ASP A 1 230 ? 1.306 -2.290 21.733 1.00 88.12 230 ASP A O 1
ATOM 1917 N N . TYR A 1 231 ? 1.473 -3.527 19.866 1.00 89.06 231 TYR A N 1
ATOM 1918 C CA . TYR A 1 231 ? 1.932 -4.762 20.508 1.00 89.06 231 TYR A CA 1
ATOM 1919 C C . TYR A 1 231 ? 3.189 -4.587 21.379 1.00 89.06 231 TYR A C 1
ATOM 1921 O O . TYR A 1 231 ? 3.389 -5.347 22.327 1.00 89.06 231 TYR A O 1
ATOM 1929 N N . ALA A 1 232 ? 4.026 -3.578 21.109 1.00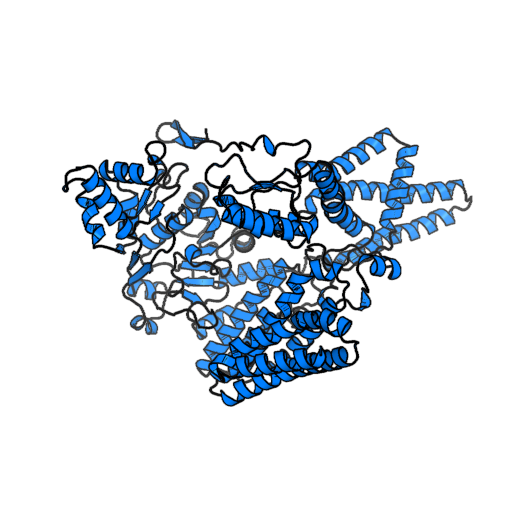 91.31 232 ALA A N 1
ATOM 1930 C CA . ALA A 1 232 ? 5.200 -3.278 21.928 1.00 91.31 232 ALA A CA 1
ATOM 1931 C C . ALA A 1 232 ? 4.835 -2.817 23.355 1.00 91.31 232 ALA A C 1
ATOM 1933 O O . ALA A 1 232 ? 5.664 -2.907 24.259 1.00 91.31 232 ALA A O 1
ATOM 1934 N N . MET A 1 233 ? 3.598 -2.353 23.570 1.00 93.50 233 MET A N 1
ATOM 1935 C CA . MET A 1 233 ? 3.119 -1.800 24.843 1.00 93.50 233 MET A CA 1
ATOM 1936 C C . MET A 1 233 ? 2.294 -2.797 25.666 1.00 93.50 233 MET A C 1
ATOM 1938 O O . MET A 1 233 ? 1.895 -2.485 26.788 1.00 93.50 233 MET A O 1
ATOM 1942 N N . VAL A 1 234 ? 2.064 -4.015 25.160 1.00 94.88 234 VAL A N 1
ATOM 1943 C CA . VAL A 1 234 ? 1.216 -5.038 25.808 1.00 94.88 234 VAL A CA 1
ATOM 1944 C C . VAL A 1 234 ? 1.675 -5.370 27.231 1.00 94.88 234 VAL A C 1
ATOM 1946 O O . VAL A 1 234 ? 0.845 -5.603 28.111 1.00 94.88 234 VAL A O 1
ATOM 1949 N N . GLY A 1 235 ? 2.985 -5.312 27.499 1.00 96.50 235 GLY A N 1
ATOM 1950 C CA . GLY A 1 235 ? 3.525 -5.493 28.850 1.00 96.50 235 GLY A CA 1
ATOM 1951 C C . GLY A 1 235 ? 2.931 -4.516 29.875 1.00 96.50 235 GLY A C 1
ATOM 1952 O O . GLY A 1 235 ? 2.627 -4.915 31.001 1.00 96.50 235 GLY A O 1
ATOM 1953 N N . SER A 1 236 ? 2.674 -3.269 29.472 1.00 97.38 236 SER A N 1
ATOM 1954 C CA . SER A 1 236 ? 2.071 -2.260 30.346 1.00 97.38 236 SER A CA 1
ATOM 1955 C C . SER A 1 236 ? 0.591 -2.546 30.606 1.00 97.38 236 SER A C 1
ATOM 1957 O O . SER A 1 236 ? 0.106 -2.332 31.717 1.00 97.38 236 SER A O 1
ATOM 1959 N N . PHE A 1 237 ? -0.117 -3.118 29.628 1.00 96.81 237 PHE A N 1
ATOM 1960 C CA . PHE A 1 237 ? -1.519 -3.508 29.780 1.00 96.81 237 PHE A CA 1
ATOM 1961 C C . PHE A 1 237 ? -1.653 -4.672 30.764 1.00 96.81 237 PHE A C 1
ATOM 1963 O O . PHE A 1 237 ? -2.534 -4.651 31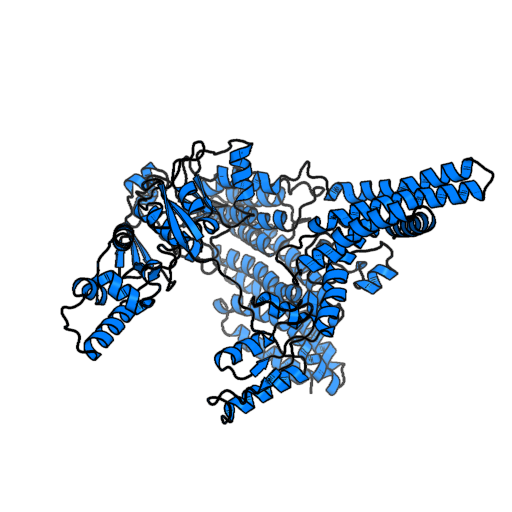.622 1.00 96.81 237 PHE A O 1
ATOM 1970 N N . TYR A 1 238 ? -0.734 -5.643 30.725 1.00 97.06 238 TYR A N 1
ATOM 1971 C CA . TYR A 1 238 ? -0.682 -6.708 31.730 1.00 97.06 238 TYR A CA 1
ATOM 1972 C C . TYR A 1 238 ? -0.384 -6.176 33.134 1.00 97.06 238 TYR A C 1
ATOM 1974 O O . TYR A 1 238 ? -1.053 -6.575 34.088 1.00 97.06 238 TYR A O 1
ATOM 1982 N N . ALA A 1 239 ? 0.561 -5.241 33.273 1.00 97.94 239 ALA A N 1
ATOM 1983 C CA . ALA A 1 239 ? 0.836 -4.600 34.558 1.00 97.94 239 ALA A CA 1
ATOM 1984 C C . ALA A 1 239 ? -0.401 -3.855 35.097 1.00 97.94 239 ALA A C 1
ATOM 1986 O O . ALA A 1 239 ? -0.756 -4.007 36.267 1.00 97.94 239 ALA A O 1
ATOM 1987 N N . PHE A 1 240 ? -1.114 -3.123 34.237 1.00 98.38 240 PHE A N 1
ATOM 1988 C CA . PHE A 1 240 ? -2.333 -2.414 34.623 1.00 98.38 240 PHE A CA 1
ATOM 1989 C C . PHE A 1 240 ? -3.483 -3.367 34.991 1.00 98.38 240 PHE A C 1
ATOM 1991 O O . PHE A 1 240 ? -4.190 -3.132 35.969 1.00 98.38 240 PHE A O 1
ATOM 1998 N N . ALA A 1 241 ? -3.632 -4.493 34.285 1.00 97.56 241 ALA A N 1
ATOM 1999 C CA . ALA A 1 241 ? -4.638 -5.511 34.592 1.00 97.56 241 ALA A CA 1
ATOM 2000 C C . ALA A 1 241 ? -4.454 -6.139 35.988 1.00 97.56 241 ALA A C 1
ATOM 2002 O O . ALA A 1 241 ? -5.441 -6.454 36.659 1.00 97.56 241 ALA A O 1
ATOM 2003 N N . ILE A 1 242 ? -3.212 -6.261 36.474 1.00 98.06 242 ILE A N 1
ATOM 2004 C CA . ILE A 1 242 ? -2.946 -6.681 37.860 1.00 98.06 242 ILE A CA 1
ATOM 2005 C C . ILE A 1 242 ? -3.550 -5.672 38.844 1.00 98.06 242 ILE A C 1
ATOM 2007 O O . ILE A 1 242 ? -4.217 -6.070 39.804 1.00 98.06 242 ILE A O 1
ATOM 2011 N N . TRP A 1 243 ? -3.385 -4.370 38.592 1.00 98.69 243 TRP A N 1
ATOM 2012 C CA . TRP A 1 243 ? -4.018 -3.343 39.417 1.00 98.69 243 TRP A CA 1
ATOM 2013 C C . TRP A 1 243 ? -5.543 -3.386 39.340 1.00 98.69 243 TRP A C 1
ATOM 2015 O O . TRP A 1 243 ? -6.183 -3.182 40.362 1.00 98.69 243 TRP A O 1
ATOM 2025 N N . ILE A 1 244 ? -6.152 -3.742 38.207 1.00 98.38 244 ILE A N 1
ATOM 2026 C CA . ILE A 1 244 ? -7.614 -3.929 38.129 1.00 98.38 244 ILE A CA 1
ATOM 2027 C C . ILE A 1 244 ? -8.083 -4.999 39.125 1.00 98.38 244 ILE A C 1
ATOM 2029 O O . ILE A 1 244 ? -9.012 -4.764 39.903 1.00 98.38 244 ILE A O 1
ATOM 2033 N N . GLY A 1 245 ? -7.405 -6.152 39.159 1.00 97.75 245 GLY A N 1
ATOM 2034 C CA . GLY A 1 245 ? -7.699 -7.220 40.119 1.00 97.75 245 GLY A CA 1
ATOM 2035 C C . GLY A 1 245 ? -7.509 -6.778 41.574 1.00 97.75 245 GLY A C 1
ATOM 2036 O O . GLY A 1 245 ? -8.359 -7.042 42.429 1.00 97.75 245 GLY A O 1
ATOM 2037 N N . LEU A 1 246 ? -6.434 -6.035 41.857 1.00 98.06 246 LEU A N 1
ATOM 2038 C CA . LEU A 1 246 ? -6.197 -5.449 43.179 1.00 98.06 246 LEU A CA 1
ATOM 2039 C C . LEU A 1 246 ? -7.248 -4.396 43.550 1.00 98.06 246 LEU A C 1
ATOM 2041 O O . LEU A 1 246 ? -7.605 -4.298 44.720 1.00 98.06 246 LEU A O 1
ATOM 2045 N N . GLY A 1 247 ? -7.779 -3.648 42.583 1.00 98.19 247 GLY A N 1
ATOM 2046 C CA . GLY A 1 247 ? -8.846 -2.672 42.787 1.00 98.19 247 GLY A CA 1
ATOM 2047 C C . GLY A 1 247 ? -10.161 -3.324 43.186 1.00 98.19 247 GLY A C 1
ATOM 2048 O O . GLY A 1 247 ? -10.792 -2.900 44.155 1.00 98.19 247 GLY A O 1
ATOM 2049 N N . ALA A 1 248 ? -10.532 -4.419 42.517 1.00 97.75 248 ALA A N 1
ATOM 2050 C CA . ALA A 1 248 ? -11.658 -5.246 42.941 1.00 97.75 248 ALA A CA 1
ATOM 2051 C C . ALA A 1 248 ? -11.443 -5.775 44.372 1.00 97.75 248 ALA A C 1
ATOM 2053 O O . ALA A 1 248 ? -12.318 -5.638 45.229 1.00 97.75 248 ALA A O 1
ATOM 2054 N N . GLY A 1 249 ? -10.245 -6.292 44.669 1.00 96.50 249 GLY A N 1
ATOM 2055 C CA . GLY A 1 249 ? -9.868 -6.725 46.017 1.00 96.50 249 GLY A CA 1
ATOM 2056 C C . GLY A 1 249 ? -9.939 -5.606 47.064 1.00 96.50 249 GLY A C 1
ATOM 2057 O O . GLY A 1 249 ? -10.400 -5.840 48.181 1.00 96.50 249 GLY A O 1
ATOM 2058 N N . ALA A 1 250 ? -9.544 -4.383 46.708 1.00 97.31 250 ALA A N 1
ATOM 2059 C CA . ALA A 1 250 ? -9.596 -3.214 47.579 1.00 97.31 250 ALA A CA 1
ATOM 2060 C C . ALA A 1 250 ? -11.037 -2.847 47.955 1.00 97.31 250 ALA A C 1
ATOM 2062 O O . ALA A 1 250 ? -11.321 -2.628 49.135 1.00 97.31 250 ALA A O 1
ATOM 2063 N N . ILE A 1 251 ? -11.954 -2.847 46.980 1.00 97.50 251 ILE A N 1
ATOM 2064 C CA . ILE A 1 251 ? -13.385 -2.603 47.210 1.00 97.50 251 ILE A CA 1
ATOM 2065 C C . ILE A 1 251 ? -13.963 -3.680 48.132 1.00 97.50 251 ILE A C 1
ATOM 2067 O O . ILE A 1 251 ? -14.604 -3.356 49.132 1.00 97.50 251 ILE A O 1
ATOM 2071 N N . LEU A 1 252 ? -13.696 -4.958 47.850 1.00 95.94 252 LEU A N 1
ATOM 2072 C CA . LEU A 1 252 ? -14.1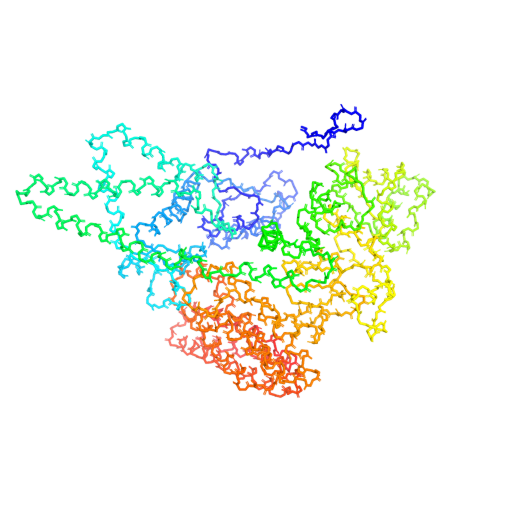86 -6.069 48.670 1.00 95.94 252 LEU A CA 1
ATOM 2073 C C . LEU A 1 252 ? -13.643 -6.017 50.101 1.00 95.94 252 LEU A C 1
ATOM 2075 O O . LEU A 1 252 ? -14.390 -6.213 51.059 1.00 95.94 252 LEU A O 1
ATOM 2079 N N . ASN A 1 253 ? -12.355 -5.710 50.263 1.00 94.12 253 ASN A N 1
ATOM 2080 C CA . ASN A 1 253 ? -11.731 -5.532 51.569 1.00 94.12 253 ASN A CA 1
ATOM 2081 C C . ASN A 1 253 ? -12.353 -4.353 52.336 1.00 94.12 253 ASN A C 1
ATOM 2083 O O . ASN A 1 253 ? -12.656 -4.482 53.520 1.00 94.12 253 ASN A O 1
ATOM 2087 N N . PHE A 1 254 ? -12.605 -3.225 51.668 1.00 95.31 254 PHE A N 1
ATOM 2088 C CA . PHE A 1 254 ? -13.271 -2.075 52.278 1.00 95.31 254 PHE A CA 1
ATOM 2089 C C . PHE A 1 254 ? -14.697 -2.410 52.741 1.00 95.31 254 PHE A C 1
ATOM 2091 O O . PHE A 1 254 ? -15.059 -2.110 53.880 1.00 95.31 254 PHE A O 1
ATOM 2098 N N . LEU A 1 255 ? -15.491 -3.082 51.900 1.00 94.75 255 LEU A N 1
ATOM 2099 C CA . LEU A 1 255 ? -16.853 -3.500 52.245 1.00 94.75 255 LEU A CA 1
ATOM 2100 C C . LEU A 1 255 ? -16.865 -4.476 53.425 1.00 94.75 255 LEU A C 1
ATOM 2102 O O . LEU A 1 255 ? -17.639 -4.276 54.357 1.00 94.75 255 LEU A O 1
ATOM 2106 N N . ASN A 1 256 ? -15.964 -5.463 53.434 1.00 92.12 256 ASN A N 1
ATOM 2107 C CA . ASN A 1 256 ? -15.798 -6.399 54.551 1.00 92.12 256 ASN A CA 1
ATOM 2108 C C . ASN A 1 256 ? -15.483 -5.694 55.878 1.00 92.12 256 ASN A C 1
ATOM 2110 O O . ASN A 1 256 ? -15.950 -6.114 56.933 1.00 92.12 256 ASN A O 1
ATOM 2114 N N . GLN A 1 257 ? -14.691 -4.619 55.845 1.00 93.00 257 GLN A N 1
ATOM 2115 C CA . GLN A 1 257 ? -14.330 -3.871 57.052 1.00 93.00 257 GLN A CA 1
ATOM 2116 C C . GLN A 1 257 ? -15.451 -2.949 57.546 1.00 93.00 257 GLN A C 1
ATOM 2118 O O . GLN A 1 257 ? -15.551 -2.690 58.746 1.00 93.00 257 GLN A O 1
ATOM 2123 N N . LYS A 1 258 ? -16.275 -2.412 56.640 1.00 93.94 258 LYS A N 1
ATOM 2124 C CA . LYS A 1 258 ? -17.315 -1.426 56.975 1.00 93.94 258 LYS A CA 1
ATOM 2125 C C . LYS A 1 258 ? -18.690 -2.040 57.221 1.00 93.94 258 LYS A C 1
ATOM 2127 O O . LYS A 1 258 ? -19.489 -1.444 57.939 1.00 93.94 258 LYS A O 1
ATOM 2132 N N . ILE A 1 259 ? -18.975 -3.207 56.648 1.00 92.38 259 ILE A N 1
ATOM 2133 C CA . ILE A 1 259 ? -20.304 -3.820 56.654 1.00 92.38 259 ILE A CA 1
ATOM 2134 C C . ILE A 1 259 ? -20.215 -5.205 57.292 1.00 92.38 259 ILE A C 1
ATOM 2136 O O . ILE A 1 259 ? -19.495 -6.077 56.826 1.00 92.38 259 ILE A O 1
ATOM 2140 N N . LYS A 1 260 ? -20.998 -5.432 58.354 1.00 87.94 260 LYS A N 1
ATOM 2141 C CA . LYS A 1 260 ? -20.991 -6.700 59.112 1.00 87.94 260 LYS A CA 1
ATOM 2142 C C . LYS A 1 260 ? -21.665 -7.875 58.383 1.00 87.94 260 LYS A C 1
ATOM 2144 O O . LYS A 1 260 ? -21.562 -9.010 58.838 1.00 87.94 260 LYS A O 1
ATOM 2149 N N . SER A 1 261 ? -22.383 -7.616 57.289 1.00 90.56 261 SER A N 1
ATOM 2150 C CA . SER A 1 261 ? -23.078 -8.643 56.506 1.00 90.56 261 SER A CA 1
ATOM 2151 C C . SER A 1 261 ? -22.147 -9.285 55.482 1.00 90.56 261 SER A C 1
ATOM 2153 O O . SER A 1 261 ? -21.624 -8.597 54.609 1.00 90.56 261 SER A O 1
ATOM 2155 N N . GLN A 1 262 ? -22.028 -10.613 55.532 1.00 87.44 262 GLN A N 1
ATOM 2156 C CA . GLN A 1 262 ? -21.259 -11.389 54.555 1.00 87.44 262 GLN A CA 1
ATOM 2157 C C . GLN A 1 262 ? -21.879 -11.352 53.149 1.00 87.44 262 GLN A C 1
ATOM 2159 O O . GLN A 1 262 ? -21.165 -11.489 52.163 1.00 87.44 262 GLN A O 1
ATOM 2164 N N . ALA A 1 263 ? -23.189 -11.114 53.022 1.00 91.44 263 ALA A N 1
ATOM 2165 C CA . ALA A 1 263 ? -23.858 -11.094 51.720 1.00 91.44 263 ALA A CA 1
ATOM 2166 C C . ALA A 1 263 ? -23.399 -9.928 50.826 1.00 91.44 263 ALA A C 1
ATOM 2168 O O . ALA A 1 263 ? -23.336 -10.077 49.609 1.00 91.44 263 ALA A O 1
ATOM 2169 N N . VAL A 1 264 ? -23.054 -8.775 51.411 1.00 91.56 264 VAL A N 1
ATOM 2170 C CA . VAL A 1 264 ? -22.703 -7.566 50.645 1.00 91.56 264 VAL A CA 1
ATOM 2171 C C . VAL A 1 264 ? -21.389 -7.730 49.859 1.00 91.56 264 VAL A C 1
ATOM 2173 O O 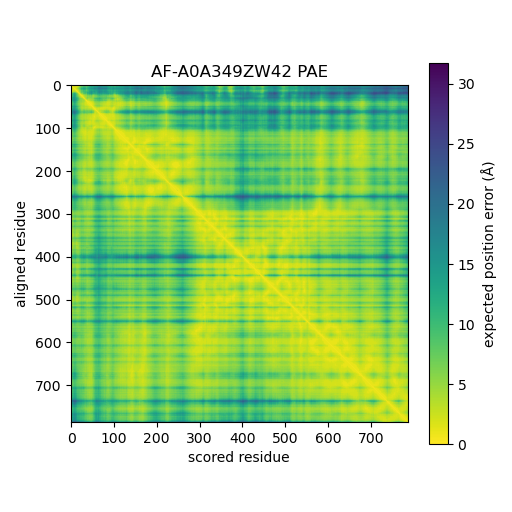. VAL A 1 264 ? -21.409 -7.485 48.654 1.00 91.56 264 VAL A O 1
ATOM 2176 N N . PRO A 1 265 ? -20.275 -8.195 50.459 1.00 90.44 265 PRO A N 1
ATOM 2177 C CA . PRO A 1 265 ? -19.060 -8.551 49.723 1.00 90.44 265 PRO A CA 1
ATOM 2178 C C . PRO A 1 265 ? -19.288 -9.599 48.626 1.00 90.44 265 PRO A C 1
ATOM 2180 O O . PRO A 1 265 ? -18.735 -9.455 47.540 1.00 90.44 265 PRO A O 1
ATOM 2183 N N . TRP A 1 266 ? -20.122 -10.620 48.864 1.00 92.50 266 TRP A N 1
ATOM 2184 C CA . TRP A 1 266 ? -20.448 -11.624 47.842 1.00 92.50 266 TRP A CA 1
ATOM 2185 C C . TRP A 1 266 ? -21.178 -11.011 46.644 1.00 92.50 266 TRP A C 1
ATOM 2187 O O . TRP A 1 266 ? -20.765 -11.222 45.504 1.00 92.50 266 TRP A O 1
ATOM 2197 N N . ILE A 1 267 ? -22.216 -10.207 46.891 1.00 94.56 267 ILE A N 1
ATOM 2198 C CA . ILE A 1 267 ? -22.959 -9.503 45.835 1.00 94.56 267 ILE A CA 1
ATOM 2199 C C . ILE A 1 267 ? -22.029 -8.551 45.074 1.00 94.56 267 ILE A C 1
ATOM 2201 O O . ILE A 1 267 ? -22.017 -8.558 43.845 1.00 94.56 267 ILE A O 1
ATOM 2205 N N . ALA A 1 268 ? -21.208 -7.775 45.787 1.00 94.56 268 ALA A N 1
ATOM 2206 C CA . ALA A 1 268 ? -20.225 -6.890 45.170 1.00 94.56 268 ALA A CA 1
ATOM 2207 C C . ALA A 1 268 ? -19.213 -7.670 44.318 1.00 94.56 268 ALA A C 1
ATOM 2209 O O . ALA A 1 268 ? -18.881 -7.233 43.222 1.00 94.56 268 ALA A O 1
ATOM 2210 N N . GLY A 1 269 ? -18.771 -8.845 44.775 1.00 95.25 269 GLY A N 1
ATOM 2211 C CA . GLY A 1 269 ? -17.892 -9.732 44.015 1.00 95.25 269 GLY A CA 1
ATOM 2212 C C . GLY A 1 269 ? -18.521 -10.178 42.697 1.00 95.25 269 GLY A C 1
ATOM 2213 O O . GLY A 1 269 ? -17.878 -10.086 41.656 1.00 95.25 269 GLY A O 1
ATOM 2214 N N . VAL A 1 270 ? -19.796 -10.579 42.716 1.00 95.56 270 VAL A N 1
ATOM 2215 C CA . VAL A 1 270 ? -20.544 -10.945 41.500 1.00 95.56 270 VAL A CA 1
ATOM 2216 C C . VAL A 1 270 ? -20.676 -9.756 40.543 1.00 95.56 270 VAL A C 1
ATOM 2218 O O . VAL A 1 270 ? -20.439 -9.910 39.348 1.00 95.56 270 VAL A O 1
ATOM 2221 N N . VAL A 1 271 ? -20.994 -8.561 41.050 1.00 96.62 271 VAL A N 1
ATOM 2222 C CA . VAL A 1 271 ? -21.073 -7.342 40.223 1.00 96.62 271 VAL A CA 1
ATOM 2223 C C . VAL A 1 271 ? -19.712 -6.998 39.610 1.00 96.62 271 VAL A C 1
ATOM 2225 O O . VAL A 1 271 ? -19.634 -6.702 38.420 1.00 96.62 271 VAL A O 1
ATOM 2228 N N . LEU A 1 272 ? -18.629 -7.087 40.388 1.00 97.38 272 LEU A N 1
ATOM 2229 C CA . LEU A 1 272 ? -17.267 -6.817 39.919 1.00 97.38 272 LEU A CA 1
ATOM 2230 C C . LEU A 1 272 ? -16.802 -7.830 38.866 1.00 97.38 272 LEU A C 1
ATOM 2232 O O . LEU A 1 272 ? -16.113 -7.436 37.929 1.00 97.38 272 LEU A O 1
ATOM 2236 N N . LEU A 1 273 ? -17.218 -9.100 38.960 1.00 96.31 273 LEU A N 1
ATOM 2237 C CA . LEU A 1 273 ? -16.986 -10.103 37.909 1.00 96.31 273 LEU A CA 1
ATOM 2238 C C . LEU A 1 273 ? -17.687 -9.750 36.591 1.00 96.31 273 LEU A C 1
ATOM 2240 O O . LEU A 1 273 ? -17.217 -10.152 35.527 1.00 96.31 273 LEU A O 1
ATOM 2244 N N . GLY A 1 274 ? -18.756 -8.953 36.633 1.00 96.94 274 GLY A N 1
ATOM 2245 C CA . GLY A 1 274 ? -19.410 -8.429 35.436 1.00 96.94 274 GLY A CA 1
ATOM 2246 C C . GLY A 1 274 ? -18.474 -7.614 34.537 1.00 96.94 274 GLY A C 1
ATOM 2247 O O . GLY A 1 274 ? -18.647 -7.627 33.323 1.00 96.94 274 GLY A O 1
ATOM 2248 N N . ILE A 1 275 ? -17.445 -6.963 35.094 1.00 97.12 275 ILE A N 1
ATOM 2249 C CA . ILE A 1 275 ? -16.506 -6.118 34.337 1.00 97.12 275 ILE A CA 1
ATOM 2250 C C . ILE A 1 275 ? -15.611 -6.946 33.395 1.00 97.12 275 ILE A C 1
ATOM 2252 O O . ILE A 1 275 ? -15.678 -6.714 32.187 1.00 97.12 275 ILE A O 1
ATOM 2256 N N . PRO A 1 276 ? -14.808 -7.927 33.860 1.00 96.38 276 PRO A N 1
ATOM 2257 C CA . PRO A 1 276 ? -14.023 -8.763 32.952 1.00 96.38 276 PRO A CA 1
ATOM 2258 C C . PRO A 1 276 ? -14.901 -9.615 32.023 1.00 96.38 276 PRO A C 1
ATOM 2260 O O . PRO A 1 276 ? -14.495 -9.876 30.893 1.00 96.38 276 PRO A O 1
ATOM 2263 N N . LEU A 1 277 ? -16.116 -10.001 32.441 1.00 96.56 277 LEU A N 1
ATOM 2264 C CA . LEU A 1 277 ? -17.074 -10.687 31.562 1.00 96.56 277 LEU A CA 1
ATOM 2265 C C . LEU A 1 277 ? -17.557 -9.783 30.420 1.00 96.56 277 LEU A C 1
ATOM 2267 O O . LEU A 1 277 ? -17.571 -10.214 29.270 1.00 96.56 277 LEU A O 1
ATOM 2271 N N . MET A 1 278 ? -17.896 -8.524 30.712 1.00 96.00 278 MET A N 1
ATOM 2272 C CA . MET A 1 278 ? -18.242 -7.520 29.702 1.00 96.00 278 MET A CA 1
ATOM 2273 C C . MET A 1 278 ? -17.080 -7.300 28.729 1.00 96.00 278 MET A C 1
ATOM 2275 O O . MET A 1 278 ? -17.297 -7.299 27.518 1.00 96.00 278 MET A O 1
ATOM 2279 N N . MET A 1 279 ? -15.855 -7.148 29.245 1.00 95.88 279 MET A N 1
ATOM 2280 C CA . MET A 1 279 ? -14.661 -6.991 28.412 1.00 95.88 279 MET A CA 1
ATOM 2281 C C . MET A 1 279 ? -14.443 -8.204 27.506 1.00 95.88 279 MET A C 1
ATOM 2283 O O . MET A 1 279 ? -14.185 -8.031 26.318 1.00 95.88 279 MET A O 1
ATOM 2287 N N . GLY A 1 280 ? -14.571 -9.419 28.048 1.00 95.81 280 GLY A N 1
ATOM 2288 C CA . GLY A 1 280 ? -14.426 -10.658 27.289 1.00 95.81 280 GLY A CA 1
ATOM 2289 C C . GLY A 1 280 ? -15.492 -10.814 26.205 1.00 95.81 280 GLY A C 1
ATOM 2290 O O . GLY A 1 280 ? -15.157 -11.135 25.071 1.00 95.81 280 GLY A O 1
ATOM 2291 N N . PHE A 1 281 ? -16.760 -10.537 26.525 1.00 95.69 281 PHE A N 1
ATOM 2292 C CA . PHE A 1 281 ? -17.869 -10.661 25.577 1.00 95.69 281 PHE A CA 1
ATOM 2293 C C . PHE A 1 281 ? -17.772 -9.648 24.433 1.00 95.69 281 PHE A C 1
ATOM 2295 O O . PHE A 1 281 ? -17.858 -10.031 23.269 1.00 95.69 281 PHE A O 1
ATOM 2302 N N . GLN A 1 282 ? -17.550 -8.367 24.746 1.00 95.31 282 GLN A N 1
ATOM 2303 C CA . GLN A 1 282 ? -17.460 -7.326 23.719 1.00 95.31 282 GLN A CA 1
ATOM 2304 C C . GLN A 1 282 ? -16.222 -7.492 22.822 1.00 95.31 282 GLN A C 1
ATOM 2306 O O . GLN A 1 282 ? -16.289 -7.196 21.635 1.00 95.31 282 GLN A O 1
ATOM 2311 N N . ASN A 1 283 ? -15.105 -8.003 23.353 1.00 94.50 283 ASN A N 1
ATOM 2312 C CA . ASN A 1 283 ? -13.894 -8.238 22.561 1.00 94.50 283 ASN A CA 1
ATOM 2313 C C . ASN A 1 283 ? -13.850 -9.594 21.850 1.00 94.50 283 ASN A C 1
ATOM 2315 O O . ASN A 1 283 ? -12.894 -9.825 21.110 1.00 94.50 283 ASN A O 1
ATOM 2319 N N . TYR A 1 284 ? -14.823 -10.485 22.054 1.00 94.06 284 TYR A N 1
ATOM 2320 C CA . TYR A 1 284 ? -14.742 -11.849 21.533 1.00 94.06 284 TYR A CA 1
ATOM 2321 C C . TYR A 1 284 ? -14.645 -11.872 20.003 1.00 94.06 284 TYR A C 1
ATOM 2323 O O . TYR A 1 284 ? -13.655 -12.350 19.460 1.00 94.06 284 TYR A O 1
ATOM 2331 N N . THR A 1 285 ? -15.622 -11.283 19.309 1.00 92.12 285 THR A N 1
ATOM 2332 C CA . THR A 1 285 ? -15.685 -11.263 17.839 1.00 92.12 285 THR A CA 1
ATOM 2333 C C . THR A 1 285 ? -14.442 -10.665 17.166 1.00 92.12 285 THR A C 1
ATOM 2335 O O . THR A 1 285 ? -13.894 -11.322 16.286 1.00 92.12 285 THR A O 1
ATOM 2338 N N . PRO A 1 286 ? -13.935 -9.472 17.548 1.00 90.50 286 PRO A N 1
ATOM 2339 C CA . PRO A 1 286 ? -12.757 -8.903 16.890 1.00 90.50 286 PRO A CA 1
ATOM 2340 C C . PRO A 1 286 ? -11.455 -9.677 17.156 1.00 90.50 286 PRO A C 1
ATOM 2342 O O . PRO A 1 286 ? -10.480 -9.465 16.434 1.00 90.50 286 PRO A O 1
ATOM 2345 N N . HIS A 1 287 ? -11.417 -10.561 18.162 1.00 91.94 287 HIS A N 1
ATOM 2346 C CA . HIS A 1 287 ? -10.268 -11.429 18.458 1.00 91.94 287 HIS A CA 1
ATOM 2347 C C . HIS A 1 287 ? -10.458 -12.878 17.993 1.00 91.94 287 HIS A C 1
ATOM 2349 O O . HIS A 1 287 ? -9.483 -13.631 17.963 1.00 91.94 287 HIS A O 1
ATOM 2355 N N . ASP A 1 288 ? -11.674 -13.282 17.624 1.00 93.69 288 ASP A N 1
ATOM 2356 C CA . ASP A 1 288 ? -11.933 -14.606 17.077 1.00 93.69 288 ASP A CA 1
ATOM 2357 C C . ASP A 1 288 ? -11.398 -14.698 15.642 1.00 93.69 288 ASP A C 1
ATOM 2359 O O . ASP A 1 288 ? -11.841 -14.003 14.729 1.00 93.69 288 ASP A O 1
ATOM 2363 N N . ARG A 1 289 ? -10.416 -15.581 15.448 1.00 92.69 289 ARG A N 1
ATOM 2364 C CA . ARG A 1 289 ? -9.778 -15.850 14.151 1.00 92.69 289 ARG A CA 1
ATOM 2365 C C . ARG A 1 289 ? -10.251 -17.161 13.522 1.00 92.69 289 ARG A C 1
ATOM 2367 O O . ARG A 1 289 ? -9.756 -17.524 12.460 1.00 92.69 289 ARG A O 1
ATOM 2374 N N . SER A 1 290 ? -11.190 -17.876 14.152 1.00 94.38 290 SER A N 1
ATOM 2375 C CA . SER A 1 290 ? -11.591 -19.240 13.770 1.00 94.38 290 SER A CA 1
ATOM 2376 C C . SER A 1 290 ? -12.073 -19.369 12.320 1.00 94.38 290 SER A C 1
ATOM 2378 O O . SER A 1 290 ? -11.789 -20.374 11.671 1.00 94.38 290 SER A O 1
ATOM 2380 N N . ASN A 1 291 ? -12.740 -18.334 11.806 1.00 94.56 291 ASN A N 1
ATOM 2381 C CA . ASN A 1 291 ? -13.313 -18.288 10.459 1.00 94.56 291 ASN A CA 1
ATOM 2382 C C . ASN A 1 291 ? -12.660 -17.228 9.551 1.00 94.56 291 ASN A C 1
ATOM 2384 O O . ASN A 1 291 ? -13.200 -16.903 8.491 1.00 94.56 291 ASN A O 1
ATOM 2388 N N . GLN A 1 292 ? -11.511 -16.674 9.960 1.00 94.00 292 GLN A N 1
ATOM 2389 C CA . GLN A 1 292 ? -10.793 -15.645 9.209 1.00 94.00 292 GLN A CA 1
ATOM 2390 C C . GLN A 1 292 ? -9.775 -16.291 8.256 1.00 94.00 292 GLN A C 1
ATOM 2392 O O . GLN A 1 292 ? -8.626 -16.534 8.620 1.00 94.00 292 GLN A O 1
ATOM 2397 N N . TYR A 1 293 ? -10.182 -16.538 7.007 1.00 95.50 293 TYR A N 1
ATOM 2398 C CA . TYR A 1 293 ? -9.354 -17.248 6.021 1.00 95.50 293 TYR A CA 1
ATOM 2399 C C . TYR A 1 293 ? -8.670 -16.346 4.986 1.00 95.50 293 TYR A C 1
ATOM 2401 O O . TYR A 1 293 ? -7.983 -16.863 4.115 1.00 95.50 293 TYR A O 1
ATOM 2409 N N . ALA A 1 294 ? -8.801 -15.015 5.065 1.00 94.94 294 ALA A N 1
ATOM 2410 C CA . ALA A 1 294 ? -8.331 -14.088 4.023 1.00 94.94 294 ALA A CA 1
ATOM 2411 C C . ALA A 1 294 ? -6.875 -14.316 3.573 1.00 94.94 294 ALA A C 1
ATOM 2413 O O . ALA A 1 294 ? -6.631 -14.477 2.380 1.00 94.94 294 ALA A O 1
ATOM 2414 N N . ALA A 1 295 ? -5.916 -14.371 4.506 1.00 93.88 295 ALA A N 1
ATOM 2415 C CA . ALA A 1 295 ? -4.502 -14.575 4.172 1.00 93.88 295 ALA A CA 1
ATOM 2416 C C . ALA A 1 295 ? -4.225 -15.986 3.622 1.00 93.88 295 ALA A C 1
ATOM 2418 O O . ALA A 1 295 ? -3.476 -16.143 2.657 1.00 93.88 295 ALA A O 1
ATOM 2419 N N . TYR A 1 296 ? -4.855 -17.007 4.210 1.00 95.19 296 TYR A N 1
ATOM 2420 C CA . TYR A 1 296 ? -4.713 -18.397 3.777 1.00 95.19 296 TYR A CA 1
ATOM 2421 C C . TYR A 1 296 ? -5.279 -18.595 2.365 1.00 95.19 296 TYR A C 1
ATOM 2423 O O . TYR A 1 296 ? -4.614 -19.139 1.490 1.00 95.19 296 TYR A O 1
ATOM 2431 N N . ASP A 1 297 ? -6.491 -18.112 2.117 1.00 96.62 297 ASP A N 1
ATOM 2432 C CA . ASP A 1 297 ? -7.184 -18.266 0.843 1.00 96.62 297 ASP A CA 1
ATOM 2433 C C . ASP A 1 297 ? -6.573 -17.409 -0.266 1.00 96.62 297 ASP A C 1
ATOM 2435 O O . ASP A 1 297 ? -6.547 -17.849 -1.415 1.00 96.62 297 ASP A O 1
ATOM 2439 N N . TYR A 1 298 ? -6.012 -16.244 0.074 1.00 95.75 298 TYR A N 1
ATOM 2440 C CA . TYR A 1 298 ? -5.161 -15.479 -0.836 1.00 95.75 298 TYR A CA 1
ATOM 2441 C C . TYR A 1 298 ? -3.946 -16.309 -1.263 1.00 95.75 298 TYR A C 1
ATOM 2443 O O . TYR A 1 298 ? -3.758 -16.547 -2.454 1.00 95.75 298 TYR A O 1
ATOM 2451 N N . ALA A 1 299 ? -3.171 -16.836 -0.308 1.00 96.75 299 ALA A N 1
ATOM 2452 C CA . ALA A 1 299 ? -2.003 -17.662 -0.608 1.00 96.75 299 ALA A CA 1
ATOM 2453 C C . ALA A 1 299 ? -2.368 -18.906 -1.434 1.00 96.75 299 ALA A C 1
ATOM 2455 O O . ALA A 1 299 ? -1.677 -19.223 -2.406 1.00 96.75 299 ALA A O 1
ATOM 2456 N N . TYR A 1 300 ? -3.479 -19.572 -1.096 1.00 97.69 300 TYR A N 1
ATOM 2457 C CA . TYR A 1 300 ? -3.998 -20.710 -1.853 1.00 97.69 300 TYR A CA 1
ATOM 2458 C C . TYR A 1 300 ? -4.326 -20.310 -3.287 1.00 97.69 300 TYR A C 1
ATOM 2460 O O . TYR A 1 300 ? -3.845 -20.946 -4.221 1.00 97.69 300 TYR A O 1
ATOM 2468 N N . SER A 1 301 ? -5.132 -19.263 -3.467 1.00 97.31 301 SER A N 1
ATOM 2469 C CA . SER A 1 301 ? -5.615 -18.823 -4.776 1.00 97.31 301 SER A CA 1
ATOM 2470 C C . SER A 1 301 ? -4.464 -18.352 -5.666 1.00 97.31 301 SER A C 1
ATOM 2472 O O . SER A 1 301 ? -4.405 -18.737 -6.835 1.00 97.31 301 SER A O 1
ATOM 2474 N N . THR A 1 302 ? -3.495 -17.625 -5.101 1.00 96.88 302 THR A N 1
ATOM 2475 C CA . THR A 1 302 ? -2.269 -17.224 -5.797 1.00 96.88 302 THR A CA 1
ATOM 2476 C C . THR A 1 302 ? -1.461 -18.446 -6.221 1.00 96.88 302 THR A C 1
ATOM 2478 O O . THR A 1 302 ? -1.259 -18.646 -7.417 1.00 96.88 302 THR A O 1
ATOM 2481 N N . LEU A 1 303 ? -1.062 -19.325 -5.292 1.00 97.31 303 LEU A N 1
ATOM 2482 C CA . LEU A 1 303 ? -0.249 -20.508 -5.609 1.00 97.31 303 LEU A CA 1
ATOM 2483 C C . LEU A 1 303 ? -0.953 -21.476 -6.563 1.00 97.31 303 LEU A C 1
ATOM 2485 O O . LEU A 1 303 ? -0.303 -22.054 -7.433 1.00 97.31 303 LEU A O 1
ATOM 2489 N N . ASN A 1 304 ? -2.266 -21.664 -6.418 1.00 96.62 304 ASN A N 1
ATOM 2490 C CA . ASN A 1 304 ? -3.055 -22.559 -7.260 1.00 96.62 304 ASN A CA 1
ATOM 2491 C C . ASN A 1 304 ? -3.113 -22.077 -8.718 1.00 96.62 304 ASN A C 1
ATOM 2493 O O . ASN A 1 304 ? -3.123 -22.911 -9.621 1.00 96.62 304 ASN A O 1
ATOM 2497 N N . SER A 1 305 ? -3.083 -20.758 -8.949 1.00 94.94 305 SER A N 1
ATOM 2498 C CA . SER A 1 305 ? -3.061 -20.169 -10.297 1.00 94.94 305 SER A CA 1
ATOM 2499 C C . SER A 1 305 ? -1.728 -20.367 -11.034 1.00 94.94 305 SER A C 1
ATOM 2501 O O . SER A 1 305 ? -1.699 -20.391 -12.263 1.00 94.94 305 SER A O 1
ATOM 2503 N N . ILE A 1 306 ? -0.619 -20.565 -10.309 1.00 96.44 306 ILE A N 1
ATOM 2504 C CA . ILE A 1 306 ? 0.707 -20.672 -10.926 1.00 96.44 306 ILE A CA 1
ATOM 2505 C C . ILE A 1 306 ? 0.862 -22.030 -11.624 1.00 96.44 306 ILE A C 1
ATOM 2507 O O . ILE A 1 306 ? 0.607 -23.062 -10.999 1.00 96.44 306 ILE A O 1
ATOM 2511 N N . PRO A 1 307 ? 1.354 -22.100 -12.873 1.00 93.00 307 PRO A N 1
ATOM 2512 C CA . PRO A 1 307 ? 1.655 -23.372 -13.529 1.00 93.00 307 PRO A CA 1
ATOM 2513 C C . PRO A 1 307 ? 2.659 -24.239 -12.751 1.00 93.00 307 PRO A C 1
ATOM 2515 O O . PRO A 1 307 ? 3.487 -23.738 -11.985 1.00 93.00 307 PRO A O 1
ATOM 2518 N N . LYS A 1 308 ? 2.603 -25.562 -12.951 1.00 93.56 308 LYS A N 1
ATOM 2519 C CA . LYS A 1 308 ? 3.509 -26.516 -12.287 1.00 93.56 308 LYS A CA 1
ATOM 2520 C C . LYS A 1 308 ? 4.974 -26.154 -12.543 1.00 93.56 308 LYS A C 1
ATOM 2522 O O . LYS A 1 308 ? 5.343 -25.808 -13.664 1.00 93.56 308 LYS A O 1
ATOM 2527 N N . ASN A 1 309 ? 5.808 -26.272 -11.510 1.00 94.25 309 ASN A N 1
ATOM 2528 C CA . ASN A 1 309 ? 7.212 -25.868 -11.519 1.00 94.25 309 ASN A CA 1
ATOM 2529 C C . ASN A 1 309 ? 7.422 -24.390 -11.901 1.00 94.25 309 ASN A C 1
ATOM 2531 O O . ASN A 1 309 ? 8.494 -24.060 -12.386 1.00 94.25 309 ASN A O 1
ATOM 2535 N N . GLY A 1 310 ? 6.452 -23.486 -11.739 1.00 96.81 310 GLY A N 1
ATOM 2536 C CA . GLY A 1 310 ? 6.629 -22.060 -12.048 1.00 96.81 310 GLY A CA 1
ATOM 2537 C C . GLY A 1 310 ? 7.650 -21.346 -11.148 1.00 96.81 310 GLY A C 1
ATOM 2538 O O . GLY A 1 310 ? 8.123 -21.898 -10.146 1.00 96.81 310 GLY A O 1
ATOM 2539 N N . ILE A 1 311 ? 8.003 -20.119 -11.526 1.00 98.25 311 ILE A N 1
ATOM 2540 C CA . ILE A 1 311 ? 8.665 -19.119 -10.679 1.00 98.25 311 ILE A CA 1
ATOM 2541 C C . ILE A 1 311 ? 7.640 -18.017 -10.421 1.00 98.25 311 ILE A C 1
ATOM 2543 O O . ILE A 1 311 ? 7.057 -17.509 -11.375 1.00 98.25 311 ILE A O 1
ATOM 2547 N N . LEU A 1 312 ? 7.426 -17.661 -9.159 1.00 98.25 312 LEU A N 1
ATOM 2548 C CA . LEU A 1 312 ? 6.570 -16.550 -8.757 1.00 98.25 312 LEU A CA 1
ATOM 2549 C C . LEU A 1 312 ? 7.419 -15.505 -8.034 1.00 98.25 312 LEU A C 1
ATOM 2551 O O . LEU A 1 312 ? 7.972 -15.793 -6.972 1.00 98.25 312 LEU A O 1
ATOM 2555 N N . PHE A 1 313 ? 7.506 -14.307 -8.597 1.00 98.38 313 PHE A N 1
ATOM 2556 C CA . PHE A 1 313 ? 8.066 -13.145 -7.922 1.00 98.38 313 PHE A CA 1
ATOM 2557 C C . PHE A 1 313 ? 7.014 -12.511 -7.012 1.00 98.38 313 PHE A C 1
ATOM 2559 O O . PHE A 1 313 ? 5.891 -12.266 -7.448 1.00 98.38 313 PHE A O 1
ATOM 2566 N N . VAL A 1 314 ? 7.390 -12.266 -5.760 1.00 97.31 314 VAL A N 1
ATOM 2567 C CA . VAL A 1 314 ? 6.559 -11.638 -4.721 1.00 97.31 314 VAL A CA 1
ATOM 2568 C C . VAL A 1 314 ? 7.274 -10.425 -4.129 1.00 97.31 314 VAL A C 1
ATOM 2570 O O . VAL A 1 314 ? 8.502 -10.313 -4.226 1.00 97.31 314 VAL A O 1
ATOM 2573 N N . TYR A 1 315 ? 6.518 -9.520 -3.514 1.00 94.62 315 TYR A N 1
ATOM 2574 C CA . TYR A 1 315 ? 6.977 -8.184 -3.142 1.00 94.62 315 TYR A CA 1
ATOM 2575 C C . TYR A 1 315 ? 6.560 -7.808 -1.721 1.00 94.62 315 TYR A C 1
ATOM 2577 O O . TYR A 1 315 ? 5.379 -7.786 -1.384 1.00 94.62 315 TYR A O 1
ATOM 2585 N N . GLY A 1 316 ? 7.539 -7.471 -0.878 1.00 90.38 316 GLY A N 1
ATOM 2586 C CA . GLY A 1 316 ? 7.275 -7.097 0.509 1.00 90.38 316 GLY A CA 1
ATOM 2587 C C . GLY A 1 316 ? 6.627 -8.213 1.337 1.00 90.38 316 GLY A C 1
ATOM 2588 O O . GLY A 1 316 ? 6.551 -9.376 0.934 1.00 90.38 316 GLY A O 1
ATOM 2589 N N . ASP A 1 317 ? 6.175 -7.851 2.531 1.00 90.31 317 ASP A N 1
ATOM 2590 C CA . ASP A 1 317 ? 5.807 -8.816 3.570 1.00 90.31 317 ASP A CA 1
ATOM 2591 C C . ASP A 1 317 ? 4.420 -9.443 3.354 1.00 90.31 317 ASP A C 1
ATOM 2593 O O . ASP A 1 317 ? 4.267 -10.663 3.460 1.00 90.31 317 ASP A O 1
ATOM 2597 N N . ASN A 1 318 ? 3.418 -8.629 3.003 1.00 88.50 318 ASN A N 1
ATOM 2598 C CA . ASN A 1 318 ? 2.017 -9.061 2.882 1.00 88.50 318 ASN A CA 1
ATOM 2599 C C . ASN A 1 318 ? 1.772 -10.020 1.704 1.00 88.50 318 ASN A C 1
ATOM 2601 O O . ASN A 1 318 ? 0.883 -10.864 1.777 1.00 88.50 318 ASN A O 1
ATOM 2605 N N . ASP A 1 319 ? 2.571 -9.910 0.644 1.00 89.75 319 ASP A N 1
ATOM 2606 C CA . ASP A 1 319 ? 2.554 -10.810 -0.515 1.00 89.75 319 ASP A CA 1
ATOM 2607 C C . ASP A 1 319 ? 3.333 -12.105 -0.214 1.00 89.75 319 ASP A C 1
ATOM 2609 O O . ASP A 1 319 ? 2.891 -13.218 -0.496 1.00 89.75 319 ASP A O 1
ATOM 2613 N N . THR A 1 320 ? 4.489 -11.972 0.445 1.00 94.94 320 THR A N 1
ATOM 2614 C CA . THR A 1 320 ? 5.442 -13.073 0.634 1.00 94.94 320 THR A CA 1
ATOM 2615 C C . THR A 1 320 ? 5.051 -14.026 1.758 1.00 94.94 320 THR A C 1
ATOM 2617 O O . THR A 1 320 ? 5.051 -15.245 1.563 1.00 94.94 320 THR A O 1
ATOM 2620 N N . TYR A 1 321 ? 4.755 -13.510 2.955 1.00 95.19 321 TYR A N 1
ATOM 2621 C CA . TYR A 1 321 ? 4.630 -14.355 4.144 1.00 95.19 321 TYR A CA 1
ATOM 2622 C C . TYR A 1 321 ? 3.438 -15.312 4.112 1.00 95.19 321 TYR A C 1
ATOM 2624 O O . TYR A 1 321 ? 3.633 -16.462 4.511 1.00 95.19 321 TYR A O 1
ATOM 2632 N N . PRO A 1 322 ? 2.240 -14.940 3.621 1.00 95.25 322 PRO A N 1
ATOM 2633 C CA . PRO A 1 322 ? 1.149 -15.903 3.488 1.00 95.25 322 PRO A CA 1
ATOM 2634 C C . PRO A 1 322 ? 1.510 -17.061 2.548 1.00 95.25 322 PRO A C 1
ATOM 2636 O O . PRO A 1 322 ? 1.231 -18.222 2.852 1.00 95.25 322 PRO A O 1
ATOM 2639 N N . ILE A 1 323 ? 2.184 -16.758 1.435 1.00 96.50 323 ILE A N 1
ATOM 2640 C CA . ILE A 1 323 ? 2.596 -17.740 0.426 1.00 96.50 323 ILE A CA 1
ATOM 2641 C C . ILE A 1 323 ? 3.672 -18.680 0.985 1.00 96.50 323 ILE A C 1
ATOM 2643 O O . ILE A 1 323 ? 3.516 -19.900 0.912 1.00 96.50 323 ILE A O 1
ATOM 2647 N N . TRP A 1 324 ? 4.733 -18.138 1.589 1.00 96.38 324 TRP A N 1
ATOM 2648 C CA . TRP A 1 324 ? 5.759 -18.950 2.253 1.00 96.38 324 TRP A CA 1
ATOM 2649 C C . TRP A 1 324 ? 5.179 -19.759 3.407 1.00 96.38 324 TRP A C 1
ATOM 2651 O O . TRP A 1 324 ? 5.427 -20.957 3.496 1.00 96.38 324 TRP A O 1
ATOM 2661 N N . GLY A 1 325 ? 4.353 -19.139 4.252 1.00 96.56 325 GLY A N 1
ATOM 2662 C CA . GLY A 1 325 ? 3.677 -19.814 5.354 1.00 96.56 325 GLY A CA 1
ATOM 2663 C C . GLY A 1 325 ? 2.885 -21.024 4.867 1.00 96.56 325 GLY A C 1
ATOM 2664 O O . GLY A 1 325 ? 3.005 -22.106 5.438 1.00 96.56 325 GLY A O 1
ATOM 2665 N N . MET A 1 326 ? 2.148 -20.891 3.764 1.00 96.12 326 MET A N 1
ATOM 2666 C CA . MET A 1 326 ? 1.417 -22.003 3.159 1.00 96.12 326 MET A CA 1
ATOM 2667 C C . MET A 1 326 ? 2.339 -23.109 2.620 1.00 96.12 326 MET A C 1
ATOM 2669 O O . MET A 1 326 ? 2.078 -24.290 2.873 1.00 96.12 326 MET A O 1
ATOM 2673 N N . GLN A 1 327 ? 3.412 -22.759 1.905 1.00 96.62 327 GLN A N 1
ATOM 2674 C CA . GLN A 1 327 ? 4.356 -23.749 1.373 1.00 96.62 327 GLN A CA 1
ATOM 2675 C C . GLN A 1 327 ? 5.080 -24.513 2.491 1.00 96.62 327 GLN A C 1
ATOM 2677 O O . GLN A 1 327 ? 5.156 -25.740 2.428 1.00 96.62 327 GLN A O 1
ATOM 2682 N N . GLU A 1 328 ? 5.573 -23.811 3.514 1.00 94.94 328 GLU A N 1
ATOM 2683 C CA . GLU A 1 328 ? 6.408 -24.401 4.568 1.00 94.94 328 GLU A CA 1
ATOM 2684 C C . GLU A 1 328 ? 5.596 -25.157 5.628 1.00 94.94 328 GLU A C 1
ATOM 2686 O O . GLU A 1 328 ? 6.067 -26.159 6.160 1.00 94.94 328 GLU A O 1
ATOM 2691 N N . THR A 1 329 ? 4.361 -24.733 5.925 1.00 95.44 329 THR A N 1
ATOM 2692 C CA . THR A 1 329 ? 3.527 -25.419 6.933 1.00 95.44 329 THR A CA 1
ATOM 2693 C C . THR A 1 329 ? 2.655 -26.525 6.346 1.00 95.44 329 THR A C 1
ATOM 2695 O O . THR A 1 329 ? 2.457 -27.552 6.990 1.00 95.44 329 THR A O 1
ATOM 2698 N N . SER A 1 330 ? 2.118 -26.331 5.135 1.00 94.56 330 SER A N 1
ATOM 2699 C CA . SER A 1 330 ? 1.131 -27.241 4.532 1.00 94.56 330 SER A CA 1
ATOM 2700 C C . SER A 1 330 ? 1.685 -28.041 3.349 1.00 94.56 330 SER A C 1
ATOM 2702 O O . SER A 1 330 ? 0.995 -28.918 2.832 1.00 94.56 330 SER A O 1
ATOM 2704 N N . GLY A 1 331 ? 2.894 -27.731 2.863 1.00 95.94 331 GLY A N 1
ATOM 2705 C CA . GLY A 1 331 ? 3.484 -28.370 1.680 1.00 95.94 331 GLY A CA 1
ATOM 2706 C C . GLY A 1 331 ? 2.756 -28.062 0.364 1.00 95.94 331 GLY A C 1
ATOM 2707 O O . GLY A 1 331 ? 3.069 -28.663 -0.668 1.00 95.94 331 GLY A O 1
ATOM 2708 N N . PHE A 1 332 ? 1.781 -27.147 0.371 1.00 97.50 332 PHE A N 1
ATOM 2709 C CA . PHE A 1 332 ? 0.951 -26.852 -0.794 1.00 97.50 332 PHE A CA 1
ATOM 2710 C C . PHE A 1 332 ? 1.770 -26.146 -1.872 1.00 97.50 332 PHE A C 1
ATOM 2712 O O . PHE A 1 332 ? 2.430 -25.147 -1.600 1.00 97.50 332 PHE A O 1
ATOM 2719 N N . ARG A 1 333 ? 1.731 -26.671 -3.105 1.00 97.38 333 ARG A N 1
ATOM 2720 C CA . ARG A 1 333 ? 2.460 -26.123 -4.264 1.00 97.38 333 ARG A CA 1
ATOM 2721 C C . ARG A 1 333 ? 3.935 -25.821 -3.973 1.00 97.38 333 ARG A C 1
ATOM 2723 O O . ARG A 1 333 ? 4.498 -24.859 -4.492 1.00 97.38 333 ARG A O 1
ATOM 2730 N N . ASN A 1 334 ? 4.592 -26.667 -3.175 1.00 96.31 334 ASN A N 1
ATOM 2731 C CA . ASN A 1 334 ? 6.026 -26.556 -2.887 1.00 96.31 334 ASN A CA 1
ATOM 2732 C C . ASN A 1 334 ? 6.933 -26.894 -4.096 1.00 96.31 334 ASN A C 1
ATOM 2734 O O . ASN A 1 334 ? 8.152 -26.967 -3.945 1.00 96.31 334 ASN A O 1
ATOM 2738 N N . ASP A 1 335 ? 6.340 -27.108 -5.279 1.00 97.44 335 ASP A N 1
ATOM 2739 C CA . ASP A 1 335 ? 6.983 -27.164 -6.595 1.00 97.44 335 ASP A CA 1
ATOM 2740 C C . ASP A 1 335 ? 7.217 -25.772 -7.217 1.00 97.44 335 ASP A C 1
ATOM 2742 O O . ASP A 1 335 ? 8.086 -25.612 -8.078 1.00 97.44 335 ASP A O 1
ATOM 2746 N N . VAL A 1 336 ? 6.462 -24.754 -6.789 1.00 97.81 336 VAL A N 1
ATOM 2747 C CA . VAL A 1 336 ? 6.600 -23.371 -7.264 1.00 97.81 336 VAL A CA 1
ATOM 2748 C C . VAL A 1 336 ? 7.751 -22.692 -6.530 1.00 97.81 336 VAL A C 1
ATOM 2750 O O . VAL A 1 336 ? 7.793 -22.679 -5.299 1.00 97.81 336 VAL A O 1
ATOM 2753 N N . LYS A 1 337 ? 8.686 -22.091 -7.275 1.00 97.81 337 LYS A N 1
ATOM 2754 C CA . LYS A 1 337 ? 9.773 -21.306 -6.678 1.00 97.81 337 LYS A CA 1
ATOM 2755 C C . LYS A 1 337 ? 9.279 -19.890 -6.417 1.00 97.81 337 LYS A C 1
ATOM 2757 O O . LYS A 1 337 ? 9.111 -19.124 -7.359 1.00 97.81 337 LYS A O 1
ATOM 2762 N N . VAL A 1 338 ? 9.078 -19.558 -5.150 1.00 97.44 338 VAL A N 1
ATOM 2763 C CA . VAL A 1 338 ? 8.707 -18.206 -4.724 1.00 97.44 338 VAL A CA 1
ATOM 2764 C C . VAL A 1 338 ? 9.977 -17.399 -4.479 1.00 97.44 338 VAL A C 1
ATOM 2766 O O . VAL A 1 338 ? 10.853 -17.826 -3.724 1.00 97.44 338 VAL A O 1
ATOM 2769 N N . VAL A 1 339 ? 10.093 -16.258 -5.151 1.00 97.50 339 VAL A N 1
ATOM 2770 C CA . VAL A 1 339 ? 11.267 -15.383 -5.136 1.00 97.50 339 VAL A CA 1
ATOM 2771 C C . VAL A 1 339 ? 10.828 -14.008 -4.660 1.00 97.50 339 VAL A C 1
ATOM 2773 O O . VAL A 1 339 ? 10.050 -13.341 -5.333 1.00 97.50 339 VAL A O 1
ATOM 2776 N N . ASN A 1 340 ? 11.307 -13.572 -3.499 1.00 97.25 340 ASN A N 1
ATOM 2777 C CA . ASN A 1 340 ? 10.982 -12.241 -3.004 1.00 97.25 340 ASN A CA 1
ATOM 2778 C C . ASN A 1 340 ? 11.902 -11.212 -3.677 1.00 97.25 340 ASN A C 1
ATOM 2780 O O . ASN A 1 340 ? 13.091 -11.150 -3.372 1.00 97.25 340 ASN A O 1
ATOM 2784 N N . PHE A 1 341 ? 11.350 -10.403 -4.581 1.00 97.12 341 PHE A N 1
ATOM 2785 C CA . PHE A 1 341 ? 12.110 -9.421 -5.356 1.00 97.12 341 PHE A CA 1
ATOM 2786 C C . PHE A 1 341 ? 12.763 -8.352 -4.469 1.00 97.12 341 PHE A C 1
ATOM 2788 O O . PHE A 1 341 ? 13.918 -7.996 -4.687 1.00 97.12 341 PHE A O 1
ATOM 2795 N N . THR A 1 342 ? 12.067 -7.890 -3.424 1.00 93.88 342 THR A N 1
ATOM 2796 C CA . THR A 1 342 ? 12.610 -6.897 -2.480 1.00 93.88 342 THR A CA 1
ATOM 2797 C C . THR A 1 342 ? 13.823 -7.427 -1.711 1.00 93.88 342 THR A C 1
ATOM 2799 O O . THR A 1 342 ? 14.786 -6.695 -1.487 1.00 93.88 342 THR A O 1
ATOM 2802 N N . LEU A 1 343 ? 13.830 -8.720 -1.375 1.00 95.69 343 LEU A N 1
ATOM 2803 C CA . LEU A 1 343 ? 14.938 -9.383 -0.697 1.00 95.69 343 LEU A CA 1
ATOM 2804 C C . LEU A 1 343 ? 16.057 -9.792 -1.656 1.00 95.69 343 LEU A C 1
ATOM 2806 O O . LEU A 1 343 ? 17.182 -9.917 -1.198 1.00 95.69 343 LEU A O 1
ATOM 2810 N N . LEU A 1 344 ? 15.823 -9.907 -2.971 1.00 95.69 344 LEU A N 1
ATOM 2811 C CA . LEU A 1 344 ? 16.908 -10.102 -3.951 1.00 95.69 344 LEU A CA 1
ATOM 2812 C C . LEU A 1 344 ? 17.920 -8.941 -3.981 1.00 95.69 344 LEU A C 1
ATOM 2814 O O . LEU A 1 344 ? 18.954 -9.048 -4.631 1.00 95.69 344 LEU A O 1
ATOM 2818 N N . SER A 1 345 ? 17.656 -7.842 -3.275 1.00 93.25 345 SER A N 1
ATOM 2819 C CA . SER A 1 345 ? 18.653 -6.804 -3.005 1.00 93.25 345 SER A CA 1
ATOM 2820 C C . SER A 1 345 ? 19.798 -7.283 -2.095 1.00 93.25 345 SER A C 1
ATOM 2822 O O . SER A 1 345 ? 20.845 -6.638 -2.053 1.00 93.25 345 SER A O 1
ATOM 2824 N N . THR A 1 346 ? 19.640 -8.411 -1.389 1.00 93.31 346 THR A N 1
ATOM 2825 C CA . THR A 1 346 ? 20.631 -8.946 -0.449 1.00 93.31 346 THR A CA 1
ATOM 2826 C C . THR A 1 346 ? 21.299 -10.225 -0.982 1.00 93.31 346 THR A C 1
ATOM 2828 O O . THR A 1 346 ? 20.629 -11.090 -1.561 1.00 93.31 346 THR A O 1
ATOM 2831 N N . PRO A 1 347 ? 22.612 -10.422 -0.739 1.00 93.06 347 PRO A N 1
ATOM 2832 C CA . PRO A 1 347 ? 23.328 -11.599 -1.240 1.00 93.06 347 PRO A CA 1
ATOM 2833 C C . PRO A 1 347 ? 22.729 -12.937 -0.779 1.00 93.06 347 PRO A C 1
ATOM 2835 O O . PRO A 1 347 ? 22.561 -13.861 -1.576 1.00 93.06 347 PRO A O 1
ATOM 2838 N N . TRP A 1 348 ? 22.341 -13.026 0.498 1.00 93.31 348 TRP A N 1
ATOM 2839 C CA . TRP A 1 348 ? 21.822 -14.260 1.097 1.00 93.31 348 TRP A CA 1
ATOM 2840 C C . TRP A 1 348 ? 20.510 -14.728 0.453 1.00 93.31 348 TRP A C 1
ATOM 2842 O O . TRP A 1 348 ? 20.261 -15.932 0.343 1.00 93.31 348 TRP A O 1
ATOM 2852 N N . ASN A 1 349 ? 19.655 -13.797 0.014 1.00 95.38 349 ASN A N 1
ATOM 2853 C CA . ASN A 1 349 ? 18.390 -14.161 -0.611 1.00 95.38 349 ASN A CA 1
ATOM 2854 C C . ASN A 1 349 ? 18.597 -14.599 -2.064 1.00 95.38 349 ASN A C 1
ATOM 2856 O O . ASN A 1 349 ? 17.948 -15.547 -2.510 1.00 95.38 349 ASN A O 1
ATOM 2860 N N . ILE A 1 350 ? 19.556 -13.990 -2.773 1.00 96.88 350 ILE A N 1
ATOM 2861 C CA . ILE A 1 350 ? 19.982 -14.461 -4.097 1.00 96.88 350 ILE A CA 1
ATOM 2862 C C . ILE A 1 350 ? 20.498 -15.906 -3.996 1.00 96.88 350 ILE A C 1
ATOM 2864 O O . ILE A 1 350 ? 20.077 -16.760 -4.781 1.00 96.88 350 ILE A O 1
ATOM 2868 N N . ASP A 1 351 ? 21.325 -16.235 -2.996 1.00 95.56 351 ASP A N 1
ATOM 2869 C CA . ASP A 1 351 ? 21.764 -17.621 -2.755 1.00 95.56 351 ASP A CA 1
ATOM 2870 C C . ASP A 1 351 ? 20.578 -18.565 -2.509 1.00 95.56 351 ASP A C 1
ATOM 2872 O O . ASP A 1 351 ? 20.507 -19.670 -3.061 1.00 95.56 351 ASP A O 1
ATOM 2876 N N . GLN A 1 352 ? 19.598 -18.124 -1.716 1.00 94.69 352 GLN A N 1
ATOM 2877 C CA . GLN A 1 352 ? 18.380 -18.890 -1.463 1.00 94.69 352 GLN A CA 1
ATOM 2878 C C . GLN A 1 352 ? 17.541 -19.101 -2.734 1.00 94.69 352 GLN A C 1
ATOM 2880 O O . GLN A 1 352 ? 16.987 -20.189 -2.928 1.00 94.69 352 GLN A O 1
ATOM 2885 N N . ALA A 1 353 ? 17.449 -18.114 -3.625 1.00 96.31 353 ALA A N 1
ATOM 2886 C CA . ALA A 1 353 ? 16.748 -18.243 -4.901 1.00 96.31 353 ALA A CA 1
ATOM 2887 C C . ALA A 1 353 ? 17.456 -19.236 -5.846 1.00 96.31 353 ALA A C 1
ATOM 2889 O O . ALA A 1 353 ? 16.799 -20.027 -6.534 1.00 96.31 353 ALA A O 1
ATOM 2890 N N . ARG A 1 354 ? 18.793 -19.253 -5.822 1.00 95.56 354 ARG A N 1
ATOM 2891 C CA . ARG A 1 354 ? 19.656 -20.087 -6.678 1.00 95.56 354 ARG A CA 1
ATOM 2892 C C . ARG A 1 354 ? 19.825 -21.533 -6.203 1.00 95.56 354 ARG A C 1
ATOM 2894 O O . ARG A 1 354 ? 20.365 -22.352 -6.944 1.00 95.56 354 ARG A O 1
ATOM 2901 N N . ARG A 1 355 ? 19.329 -21.895 -5.016 1.00 95.00 355 ARG A N 1
ATOM 2902 C CA . ARG A 1 355 ? 19.261 -23.294 -4.553 1.00 95.00 355 ARG A CA 1
ATOM 2903 C C . ARG A 1 355 ? 17.863 -23.889 -4.703 1.00 95.00 355 ARG A C 1
ATOM 2905 O O . ARG A 1 355 ? 16.856 -23.180 -4.739 1.00 95.00 355 ARG A O 1
ATOM 2912 N N . ARG A 1 356 ? 17.788 -25.218 -4.762 1.00 95.50 356 ARG A N 1
ATOM 2913 C CA . ARG A 1 356 ? 16.513 -25.942 -4.649 1.00 95.50 356 ARG A CA 1
ATOM 2914 C C . ARG A 1 356 ? 15.932 -25.726 -3.245 1.00 95.50 356 ARG A C 1
ATOM 2916 O O . ARG A 1 356 ? 16.666 -25.813 -2.261 1.00 95.50 356 ARG A O 1
ATOM 2923 N N . THR A 1 357 ? 14.630 -25.470 -3.161 1.00 93.19 357 THR A N 1
ATOM 2924 C CA . THR A 1 357 ? 13.887 -25.359 -1.893 1.00 93.19 357 THR A CA 1
ATOM 2925 C C . THR A 1 357 ? 12.709 -26.314 -1.971 1.00 93.19 357 THR A C 1
ATOM 2927 O O . THR A 1 357 ? 11.903 -26.189 -2.888 1.00 93.19 357 THR A O 1
ATOM 2930 N N . ASN A 1 358 ? 12.612 -27.284 -1.061 1.00 91.88 358 ASN A N 1
ATOM 2931 C CA . ASN A 1 358 ? 11.598 -28.340 -1.142 1.00 91.88 358 ASN A CA 1
ATOM 2932 C C . ASN A 1 358 ? 11.615 -29.026 -2.534 1.00 91.88 358 ASN A C 1
ATOM 2934 O O . ASN A 1 358 ? 12.659 -29.510 -2.996 1.00 91.88 358 ASN A O 1
ATOM 2938 N N . ASN A 1 359 ? 10.479 -29.043 -3.237 1.00 95.94 359 ASN A N 1
ATOM 2939 C CA . ASN A 1 359 ? 10.376 -29.567 -4.602 1.00 95.94 359 ASN A CA 1
ATOM 2940 C C . ASN A 1 359 ? 10.604 -28.504 -5.686 1.00 95.94 359 ASN A C 1
ATOM 2942 O O . ASN A 1 359 ? 10.717 -28.854 -6.861 1.00 95.94 359 ASN A O 1
ATOM 2946 N N . ALA A 1 360 ? 10.727 -27.232 -5.312 1.00 96.88 360 ALA A N 1
ATOM 2947 C CA . ALA A 1 360 ? 10.918 -26.133 -6.236 1.00 96.88 360 ALA A CA 1
ATOM 2948 C C . ALA A 1 360 ? 12.369 -26.063 -6.716 1.00 96.88 360 ALA A C 1
ATOM 2950 O O . ALA A 1 360 ? 13.308 -25.833 -5.944 1.00 96.88 360 ALA A O 1
ATOM 2951 N N . MET A 1 361 ? 12.547 -26.225 -8.026 1.00 96.25 361 MET A N 1
ATOM 2952 C CA . MET A 1 361 ? 13.848 -26.091 -8.675 1.00 96.25 361 MET A CA 1
ATOM 2953 C C . MET A 1 361 ? 14.390 -24.666 -8.528 1.00 96.25 361 MET A C 1
ATOM 2955 O O . MET A 1 361 ? 13.621 -23.698 -8.546 1.00 96.25 361 MET A O 1
ATOM 2959 N N . ALA A 1 362 ? 15.717 -24.548 -8.437 1.00 96.81 362 ALA A N 1
ATOM 2960 C CA . ALA A 1 362 ? 16.427 -23.272 -8.444 1.00 96.81 362 ALA A CA 1
ATOM 2961 C C . ALA A 1 362 ? 16.031 -22.396 -9.643 1.00 96.81 362 ALA A C 1
ATOM 2963 O O . ALA A 1 362 ? 15.631 -22.909 -10.695 1.00 96.81 362 ALA A O 1
ATOM 2964 N N . VAL A 1 363 ? 16.144 -21.078 -9.489 1.00 97.19 363 VAL A N 1
ATOM 2965 C CA . VAL A 1 363 ? 16.025 -20.160 -10.629 1.00 97.19 363 VAL A CA 1
ATOM 2966 C C . VAL A 1 363 ? 17.175 -20.402 -11.622 1.00 97.19 363 VAL A C 1
ATOM 2968 O O . VAL A 1 363 ? 18.274 -20.763 -11.188 1.00 97.19 363 VAL A O 1
ATOM 2971 N N . PRO A 1 364 ? 16.956 -20.246 -12.941 1.00 95.81 364 PRO A N 1
ATOM 2972 C CA . PRO A 1 364 ? 18.056 -20.292 -13.899 1.00 95.81 364 PRO A CA 1
ATOM 2973 C C . PRO A 1 364 ? 18.997 -19.114 -13.622 1.00 95.81 364 PRO A C 1
ATOM 2975 O O . PRO A 1 364 ? 18.534 -18.004 -13.397 1.00 95.81 364 PRO A O 1
ATOM 2978 N N . SER A 1 365 ? 20.303 -19.356 -13.552 1.00 95.19 365 SER A N 1
ATOM 2979 C CA . SER A 1 365 ? 21.280 -18.326 -13.185 1.00 95.19 365 SER A CA 1
ATOM 2980 C C . SER A 1 365 ? 22.697 -18.779 -13.539 1.00 95.19 365 SER A C 1
ATOM 2982 O O . SER A 1 365 ? 23.013 -19.968 -13.444 1.00 95.19 365 SER A O 1
ATOM 2984 N N . SER A 1 366 ? 23.558 -17.831 -13.912 1.00 95.69 366 SER A N 1
ATOM 2985 C CA . SER A 1 366 ? 24.989 -18.048 -14.175 1.00 95.69 366 SER A CA 1
ATOM 2986 C C . SER A 1 366 ? 25.925 -17.229 -13.286 1.00 95.69 366 SER A C 1
ATOM 2988 O O . SER A 1 366 ? 27.150 -17.419 -13.346 1.00 95.69 366 SER A O 1
ATOM 2990 N N . LEU A 1 367 ? 25.376 -16.291 -12.509 1.00 95.25 367 LEU A N 1
ATOM 2991 C CA . LEU A 1 367 ? 26.128 -15.535 -11.513 1.00 95.25 367 LEU A CA 1
ATOM 2992 C C . LEU A 1 367 ? 26.617 -16.467 -10.404 1.00 95.25 367 LEU A C 1
ATOM 2994 O O . LEU A 1 367 ? 26.003 -17.487 -10.121 1.00 95.25 367 LEU A O 1
ATOM 2998 N N . LYS A 1 368 ? 27.730 -16.125 -9.767 1.00 94.44 368 LYS A N 1
ATOM 2999 C CA . LYS A 1 368 ? 28.252 -16.770 -8.555 1.00 94.44 368 LYS A CA 1
ATOM 3000 C C . LYS A 1 368 ? 28.155 -15.794 -7.382 1.00 94.44 368 LYS A C 1
ATOM 3002 O O . LYS A 1 368 ? 28.001 -14.601 -7.613 1.00 94.44 368 LYS A O 1
ATOM 3007 N N . HIS A 1 369 ? 28.299 -16.284 -6.147 1.00 93.31 369 HIS A N 1
ATOM 3008 C CA . HIS A 1 369 ? 28.218 -15.450 -4.937 1.00 93.31 369 HIS A CA 1
ATOM 3009 C C . HIS A 1 369 ? 29.138 -14.217 -5.000 1.00 93.31 369 HIS A C 1
ATOM 3011 O O . HIS A 1 369 ? 28.727 -13.094 -4.733 1.00 93.31 369 HIS A O 1
ATOM 3017 N N . GLU A 1 370 ? 30.358 -14.403 -5.505 1.00 91.44 370 GLU A N 1
ATOM 3018 C CA . GLU A 1 370 ? 31.336 -13.337 -5.766 1.00 91.44 370 GLU A CA 1
ATOM 3019 C C . GLU A 1 370 ? 30.848 -12.208 -6.692 1.00 91.44 370 GLU A C 1
ATOM 3021 O O . GLU A 1 370 ? 31.429 -11.129 -6.681 1.00 91.44 370 GLU A O 1
ATOM 3026 N N . ASN A 1 371 ? 29.803 -12.430 -7.495 1.00 94.00 371 ASN A N 1
ATOM 3027 C CA . ASN A 1 371 ? 29.244 -11.418 -8.387 1.00 94.00 371 ASN A CA 1
ATOM 3028 C C . ASN A 1 371 ? 28.160 -10.554 -7.729 1.00 94.00 371 ASN A C 1
ATOM 3030 O O . ASN A 1 371 ? 27.731 -9.593 -8.354 1.00 94.00 371 ASN A O 1
ATOM 3034 N N . TYR A 1 372 ? 27.670 -10.884 -6.535 1.00 94.06 372 TYR A N 1
ATOM 3035 C CA . TYR A 1 372 ? 26.589 -10.120 -5.894 1.00 94.06 372 TYR A CA 1
ATOM 3036 C C . TYR A 1 372 ? 26.705 -10.020 -4.373 1.00 94.06 372 TYR A C 1
ATOM 3038 O O . TYR A 1 372 ? 25.803 -9.476 -3.739 1.00 94.06 372 TYR A O 1
ATOM 3046 N N . ARG A 1 373 ? 27.778 -10.540 -3.768 1.00 91.38 373 ARG A N 1
ATOM 3047 C CA . ARG A 1 373 ? 28.116 -10.260 -2.368 1.00 91.38 373 ARG A CA 1
ATOM 3048 C C . ARG A 1 373 ? 28.289 -8.761 -2.127 1.00 91.38 373 ARG A C 1
ATOM 3050 O O . ARG A 1 373 ? 28.410 -7.975 -3.065 1.00 91.38 373 ARG A O 1
ATOM 3057 N N . ASP A 1 374 ? 28.324 -8.362 -0.866 1.00 88.31 374 ASP A N 1
ATOM 3058 C CA . ASP A 1 374 ? 28.574 -6.964 -0.518 1.00 88.31 374 ASP A CA 1
ATOM 3059 C C . ASP A 1 374 ? 29.940 -6.500 -1.044 1.00 88.31 374 ASP A C 1
ATOM 3061 O O . ASP A 1 374 ? 30.919 -7.253 -1.033 1.00 88.31 374 ASP A O 1
ATOM 3065 N N . GLY A 1 375 ? 29.985 -5.281 -1.587 1.00 87.81 375 GLY A N 1
ATOM 3066 C CA . GLY A 1 375 ? 31.167 -4.764 -2.269 1.00 87.81 375 GLY A CA 1
ATOM 3067 C C . GLY A 1 375 ? 31.350 -5.305 -3.687 1.00 87.81 375 GLY A C 1
ATOM 3068 O O . GLY A 1 375 ? 32.460 -5.271 -4.209 1.00 87.81 375 GLY A O 1
ATOM 3069 N N . SER A 1 376 ? 30.319 -5.865 -4.322 1.00 90.69 376 SER A N 1
ATOM 3070 C CA . SER A 1 376 ? 30.383 -6.349 -5.707 1.00 90.69 376 SER A CA 1
ATOM 3071 C C . SER A 1 376 ? 29.056 -6.117 -6.418 1.00 90.69 376 SER A C 1
ATOM 3073 O O . SER A 1 376 ? 28.021 -6.627 -5.992 1.00 90.69 376 SER A O 1
ATOM 3075 N N . ASN A 1 377 ? 29.096 -5.368 -7.526 1.00 94.50 377 ASN A N 1
ATOM 3076 C CA . ASN A 1 377 ? 27.898 -4.910 -8.237 1.00 94.50 377 ASN A CA 1
ATOM 3077 C C . ASN A 1 377 ? 26.876 -4.244 -7.289 1.00 94.50 377 ASN A C 1
ATOM 3079 O O . ASN A 1 377 ? 25.668 -4.415 -7.452 1.00 94.50 377 ASN A O 1
ATOM 3083 N N . ASP A 1 378 ? 27.359 -3.495 -6.290 1.00 92.19 378 ASP A N 1
ATOM 3084 C CA . ASP A 1 378 ? 26.501 -2.756 -5.355 1.00 92.19 378 ASP A CA 1
ATOM 3085 C C . ASP A 1 378 ? 25.694 -1.678 -6.090 1.00 92.19 378 ASP A C 1
ATOM 3087 O O . ASP A 1 378 ? 24.594 -1.337 -5.669 1.00 92.19 378 ASP A O 1
ATOM 3091 N N . GLN A 1 379 ? 26.221 -1.187 -7.213 1.00 95.62 379 GLN A N 1
ATOM 3092 C CA . GLN A 1 379 ? 25.530 -0.354 -8.188 1.00 95.62 379 GLN A CA 1
ATOM 3093 C C . GLN A 1 379 ? 26.111 -0.639 -9.577 1.00 95.62 379 GLN A C 1
ATOM 3095 O O . GLN A 1 379 ? 27.329 -0.728 -9.748 1.00 95.62 379 GLN A O 1
ATOM 3100 N N . ILE A 1 380 ? 25.240 -0.780 -10.572 1.00 97.94 380 ILE A N 1
ATOM 3101 C CA . ILE A 1 380 ? 25.610 -0.943 -11.978 1.00 97.94 380 ILE A CA 1
ATOM 3102 C C . ILE A 1 380 ? 25.106 0.281 -12.739 1.00 97.94 380 ILE A C 1
ATOM 3104 O O . ILE A 1 380 ? 23.895 0.463 -12.855 1.00 97.94 380 ILE A O 1
ATOM 3108 N N . TYR A 1 381 ? 26.006 1.116 -13.255 1.00 97.81 381 TYR A N 1
ATOM 3109 C CA . TYR A 1 381 ? 25.629 2.265 -14.081 1.00 97.81 381 TYR A CA 1
ATOM 3110 C C . TYR A 1 381 ? 25.146 1.809 -15.461 1.00 97.81 381 TYR A C 1
ATOM 3112 O O . TYR A 1 381 ? 25.762 0.944 -16.086 1.00 97.81 381 TYR A O 1
ATOM 3120 N N . ILE A 1 382 ? 24.044 2.375 -15.944 1.00 97.81 382 ILE A N 1
ATOM 3121 C CA . ILE A 1 382 ? 23.483 2.038 -17.254 1.00 97.81 382 ILE A CA 1
ATOM 3122 C C . ILE A 1 382 ? 23.862 3.137 -18.239 1.00 97.81 382 ILE A C 1
ATOM 3124 O O . ILE A 1 382 ? 23.333 4.243 -18.166 1.00 97.81 382 ILE A O 1
ATOM 3128 N N . MET A 1 383 ? 24.787 2.831 -19.149 1.00 96.56 383 MET A N 1
ATOM 3129 C CA . MET A 1 383 ? 25.306 3.808 -20.103 1.00 96.56 383 MET A CA 1
ATOM 3130 C C . MET A 1 383 ? 24.378 3.997 -21.304 1.00 96.56 383 MET A C 1
ATOM 3132 O O . MET A 1 383 ? 23.736 3.063 -21.791 1.00 96.56 383 MET A O 1
ATOM 3136 N N . SER A 1 384 ? 24.364 5.224 -21.811 1.00 94.38 384 SER A N 1
ATOM 3137 C CA . SER A 1 384 ? 23.770 5.629 -23.082 1.00 94.38 384 SER A CA 1
ATOM 3138 C C . SER A 1 384 ? 24.852 6.002 -24.102 1.00 94.38 384 SER A C 1
ATOM 3140 O O . SER A 1 384 ? 26.009 6.234 -23.748 1.00 94.38 384 SER A O 1
ATOM 3142 N N . SER A 1 385 ? 24.476 6.126 -25.379 1.00 93.00 385 SER A N 1
ATOM 3143 C CA . SER A 1 385 ? 25.385 6.633 -26.420 1.00 93.00 385 SER A CA 1
ATOM 3144 C C . SER A 1 385 ? 25.941 8.019 -26.073 1.00 93.00 385 SER A C 1
ATOM 3146 O O . SER A 1 385 ? 27.113 8.288 -26.310 1.00 93.00 385 SER A O 1
ATOM 3148 N N . LYS A 1 386 ? 25.134 8.866 -25.422 1.00 94.00 386 LYS A N 1
ATOM 3149 C CA . LYS A 1 386 ? 25.542 10.197 -24.960 1.00 94.00 386 LYS A CA 1
ATOM 3150 C C . LYS A 1 386 ? 26.600 10.140 -23.855 1.00 94.00 386 LYS A C 1
ATOM 3152 O O . LYS A 1 386 ? 27.497 10.977 -23.828 1.00 94.00 386 LYS A O 1
ATOM 3157 N N . ASP A 1 387 ? 26.522 9.163 -22.950 1.00 94.75 387 ASP A N 1
ATOM 3158 C CA . ASP A 1 387 ? 27.566 8.968 -21.934 1.00 94.75 387 ASP A CA 1
ATOM 3159 C C . ASP A 1 387 ? 28.901 8.612 -22.596 1.00 94.75 387 ASP A C 1
ATOM 3161 O O . ASP A 1 387 ? 29.938 9.166 -22.236 1.00 94.75 387 ASP A O 1
ATOM 3165 N N . TRP A 1 388 ? 28.867 7.749 -23.617 1.00 95.75 388 TRP A N 1
ATOM 3166 C CA . TRP A 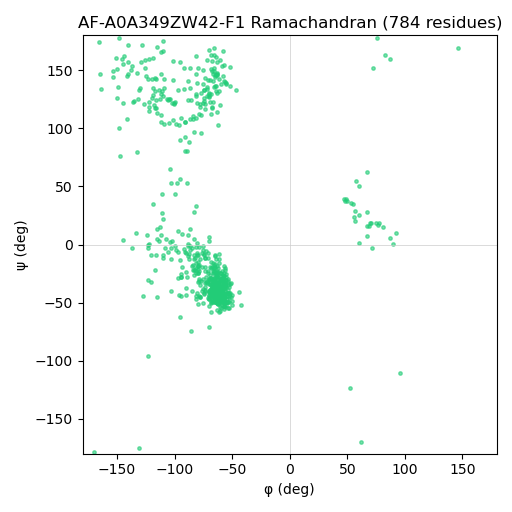1 388 ? 30.049 7.417 -24.409 1.00 95.75 388 TRP A CA 1
ATOM 3167 C C . TRP A 1 388 ? 30.601 8.619 -25.180 1.00 95.75 388 TRP A C 1
ATOM 3169 O O . TRP A 1 388 ? 31.807 8.848 -25.133 1.00 95.75 388 TRP A O 1
ATOM 3179 N N . GLU A 1 389 ? 29.749 9.407 -25.844 1.00 94.56 389 GLU A N 1
ATOM 3180 C CA . GLU A 1 389 ? 30.152 10.652 -26.520 1.00 94.56 389 GLU A CA 1
ATOM 3181 C C . GLU A 1 389 ? 30.882 11.595 -25.559 1.00 94.56 389 GLU A C 1
ATOM 3183 O O . GLU A 1 389 ? 31.968 12.077 -25.876 1.00 94.56 389 GLU A O 1
ATOM 3188 N N . ASN A 1 390 ? 30.329 11.800 -24.361 1.00 94.19 390 ASN A N 1
ATOM 3189 C CA . ASN A 1 390 ? 30.937 12.653 -23.344 1.00 94.19 390 ASN A CA 1
ATOM 3190 C C . ASN A 1 390 ? 32.292 12.111 -22.868 1.00 94.19 390 ASN A C 1
ATOM 3192 O O . ASN A 1 390 ? 33.245 12.878 -22.747 1.00 94.19 390 ASN A O 1
ATOM 3196 N N . ILE A 1 391 ? 32.399 10.803 -22.607 1.00 93.38 391 ILE A N 1
ATOM 3197 C CA . ILE A 1 391 ? 33.663 10.179 -22.188 1.00 93.38 391 ILE A CA 1
ATOM 3198 C C . ILE A 1 391 ? 34.729 10.361 -23.270 1.00 93.38 391 ILE A C 1
ATOM 3200 O O . ILE A 1 391 ? 35.823 10.835 -22.970 1.00 93.38 391 ILE A O 1
ATOM 3204 N N . PHE A 1 392 ? 34.421 10.041 -24.529 1.00 94.31 392 PHE A N 1
ATOM 3205 C CA . PHE A 1 392 ? 35.402 10.154 -25.607 1.00 94.31 392 PHE A CA 1
ATOM 3206 C C . PHE A 1 392 ? 35.767 11.608 -25.919 1.00 94.31 392 PHE A C 1
ATOM 3208 O O . PHE A 1 392 ? 36.947 11.889 -26.107 1.00 94.31 392 PHE A O 1
ATOM 3215 N N . ALA A 1 393 ? 34.812 12.541 -25.878 1.00 92.81 393 ALA A N 1
ATOM 3216 C CA . ALA A 1 393 ? 35.095 13.967 -26.036 1.00 92.81 393 ALA A CA 1
ATOM 3217 C C . ALA A 1 393 ? 36.010 14.503 -24.920 1.00 92.81 393 ALA A C 1
ATOM 3219 O O . ALA A 1 393 ? 36.936 15.268 -25.190 1.00 92.81 393 ALA A O 1
ATOM 3220 N N . ASN A 1 394 ? 35.799 14.070 -23.672 1.00 91.94 394 ASN A N 1
ATOM 3221 C CA . ASN A 1 394 ? 36.658 14.445 -22.547 1.00 91.94 394 ASN A CA 1
ATOM 3222 C C . ASN A 1 394 ? 38.078 13.880 -22.695 1.00 91.94 394 ASN A C 1
ATOM 3224 O O . ASN A 1 394 ? 39.046 14.596 -22.450 1.00 91.94 394 ASN A O 1
ATOM 3228 N N . LEU A 1 395 ? 38.211 12.621 -23.121 1.00 91.25 395 LEU A N 1
ATOM 3229 C CA . LEU A 1 395 ? 39.510 11.988 -23.372 1.00 91.25 395 LEU A CA 1
ATOM 3230 C C . LEU A 1 395 ? 40.267 12.675 -24.516 1.00 91.25 395 LEU A C 1
ATOM 3232 O O . LEU A 1 395 ? 41.456 12.962 -24.383 1.00 91.25 395 LEU A O 1
ATOM 3236 N N . GLU A 1 396 ? 39.573 13.002 -25.606 1.00 90.00 396 GLU A N 1
ATOM 3237 C CA . GLU A 1 396 ? 40.134 13.757 -26.732 1.00 90.00 396 GLU A CA 1
ATOM 3238 C C . GLU A 1 396 ? 40.579 15.162 -26.292 1.00 90.00 396 GLU A C 1
ATOM 3240 O O . GLU A 1 396 ? 41.686 15.590 -26.621 1.00 90.00 396 GLU A O 1
ATOM 3245 N N . GLY A 1 397 ? 39.780 15.847 -25.465 1.00 89.75 397 GLY A N 1
ATOM 3246 C CA . GLY A 1 397 ? 40.139 17.137 -24.869 1.00 89.75 397 GLY A CA 1
ATOM 3247 C C . GLY A 1 397 ? 41.358 17.084 -23.936 1.00 89.75 397 GLY A C 1
ATOM 3248 O O . GLY A 1 397 ? 42.064 18.081 -23.794 1.00 89.75 397 GLY A O 1
ATOM 3249 N N . GLN A 1 398 ? 41.643 15.924 -23.338 1.00 89.81 398 GLN A N 1
ATOM 3250 C CA . GLN A 1 398 ? 42.832 15.669 -22.514 1.00 89.81 398 GLN A CA 1
ATOM 3251 C C . GLN A 1 398 ? 44.047 15.188 -23.331 1.00 89.81 398 GLN A C 1
ATOM 3253 O O . GLN A 1 398 ? 45.109 14.938 -22.761 1.00 89.81 398 GLN A O 1
ATOM 3258 N N . GLY A 1 399 ? 43.919 15.069 -24.658 1.00 88.69 399 GLY A N 1
ATOM 3259 C CA . GLY A 1 399 ? 44.992 14.614 -25.544 1.00 88.69 399 GLY A CA 1
ATOM 3260 C C . GLY A 1 399 ? 45.260 13.106 -25.490 1.00 88.69 399 GLY A C 1
ATOM 3261 O O . GLY A 1 399 ? 46.335 12.666 -25.898 1.00 88.69 399 GLY A O 1
ATOM 3262 N N . VAL A 1 400 ? 44.313 12.308 -24.987 1.00 88.50 400 VAL A N 1
ATOM 3263 C CA . VAL A 1 400 ? 44.423 10.843 -24.959 1.00 88.50 400 VAL A CA 1
ATOM 3264 C C . VAL A 1 400 ? 44.270 10.289 -26.388 1.00 88.50 400 VAL A C 1
ATOM 3266 O O . VAL A 1 400 ? 43.346 10.702 -27.094 1.00 88.50 400 VAL A O 1
ATOM 3269 N N . PRO A 1 401 ? 45.134 9.357 -26.845 1.00 87.56 401 PRO A N 1
ATOM 3270 C CA . PRO A 1 401 ? 45.063 8.805 -28.199 1.00 87.56 401 PRO A CA 1
ATOM 3271 C C . PRO A 1 401 ? 43.707 8.166 -28.514 1.00 87.56 401 PRO A C 1
ATOM 3273 O O . PRO A 1 401 ? 43.129 7.473 -27.671 1.00 87.56 401 PRO A O 1
ATOM 3276 N N . ALA A 1 402 ? 43.213 8.358 -29.742 1.00 80.75 402 ALA A N 1
ATOM 3277 C CA . ALA A 1 402 ? 41.878 7.923 -30.149 1.00 80.75 402 ALA A CA 1
ATOM 3278 C C . ALA A 1 402 ? 41.695 6.393 -30.106 1.00 80.75 402 ALA A C 1
ATOM 3280 O O . ALA A 1 402 ? 40.568 5.913 -29.981 1.00 80.75 402 ALA A O 1
ATOM 3281 N N . GLU A 1 403 ? 42.779 5.621 -30.170 1.00 83.81 403 GLU A N 1
ATOM 3282 C CA . GLU A 1 403 ? 42.764 4.158 -30.091 1.00 83.81 403 GLU A CA 1
ATOM 3283 C C . GLU A 1 403 ? 42.490 3.643 -28.668 1.00 83.81 403 GLU A C 1
ATOM 3285 O O . GLU A 1 403 ? 42.082 2.491 -28.494 1.00 83.81 403 GLU A O 1
ATOM 3290 N N . THR A 1 404 ? 42.689 4.490 -27.653 1.00 84.62 404 THR A N 1
ATOM 3291 C CA . THR A 1 404 ? 42.435 4.153 -26.247 1.00 84.62 404 THR A CA 1
ATOM 3292 C C . THR A 1 404 ? 40.953 3.823 -26.062 1.00 84.62 404 THR A C 1
ATOM 3294 O O . THR A 1 404 ? 40.088 4.557 -26.543 1.00 84.62 404 THR A O 1
ATOM 3297 N N . PHE A 1 405 ? 40.655 2.707 -25.384 1.00 89.81 405 PHE A N 1
ATOM 3298 C CA . PHE A 1 405 ? 39.289 2.194 -25.181 1.00 89.81 405 PHE A CA 1
ATOM 3299 C C . PHE A 1 405 ? 38.527 1.860 -26.482 1.00 89.81 405 PHE A C 1
ATOM 3301 O O . PHE A 1 405 ? 37.291 1.881 -26.516 1.00 89.81 405 PHE A O 1
ATOM 3308 N N . GLY A 1 406 ? 39.244 1.556 -27.571 1.00 87.94 406 GLY A N 1
ATOM 3309 C CA . GLY A 1 406 ? 38.663 1.290 -28.890 1.00 87.94 406 GLY A CA 1
ATOM 3310 C C . GLY A 1 406 ? 37.569 0.211 -28.907 1.00 87.94 406 GLY A C 1
ATOM 3311 O O . GLY A 1 406 ? 36.620 0.308 -29.685 1.00 87.94 406 GLY A O 1
ATOM 3312 N N . GLU A 1 407 ? 37.624 -0.776 -28.011 1.00 90.94 407 GLU A N 1
ATOM 3313 C CA . GLU A 1 407 ? 36.608 -1.824 -27.868 1.00 90.94 407 GLU A CA 1
ATOM 3314 C C . GLU A 1 407 ? 35.235 -1.310 -27.402 1.00 90.94 407 GLU A C 1
ATOM 3316 O O . GLU A 1 407 ? 34.215 -1.961 -27.664 1.00 90.94 407 GLU A O 1
ATOM 3321 N N . PHE A 1 408 ? 35.194 -0.146 -26.742 1.00 94.25 408 PHE A N 1
ATOM 3322 C CA . PHE A 1 408 ? 33.968 0.496 -26.270 1.00 94.25 408 PHE A CA 1
ATOM 3323 C C . PHE A 1 408 ? 33.409 1.515 -27.270 1.00 94.25 408 PHE A C 1
ATOM 3325 O O . PHE A 1 408 ? 32.209 1.780 -27.249 1.00 94.25 408 PHE A O 1
ATOM 3332 N N . ARG A 1 409 ? 34.218 2.018 -28.218 1.00 91.88 409 ARG A N 1
ATOM 3333 C CA . ARG A 1 409 ? 33.767 2.999 -29.229 1.00 91.88 409 ARG A CA 1
ATOM 3334 C C . ARG A 1 409 ? 32.589 2.511 -30.070 1.00 91.88 409 ARG A C 1
ATOM 3336 O O . ARG A 1 409 ? 31.780 3.318 -30.517 1.00 91.88 409 ARG A O 1
ATOM 3343 N N . LYS A 1 410 ? 32.430 1.195 -30.245 1.00 94.56 410 LYS A N 1
ATOM 3344 C CA . LYS A 1 410 ? 31.262 0.621 -30.936 1.00 94.56 410 LYS A CA 1
ATOM 3345 C C . LYS A 1 410 ? 29.925 1.030 -30.299 1.00 94.56 410 LYS A C 1
ATOM 3347 O O . LYS A 1 410 ? 28.943 1.166 -31.023 1.00 94.56 410 LYS A O 1
ATOM 3352 N N . TYR A 1 411 ? 29.883 1.284 -28.988 1.00 95.81 411 TYR A N 1
ATOM 3353 C CA . TYR A 1 411 ? 28.666 1.671 -28.261 1.00 95.81 411 TYR A CA 1
ATOM 3354 C C . TYR A 1 411 ? 28.234 3.129 -28.494 1.00 95.81 411 TYR A C 1
ATOM 3356 O O . TYR A 1 411 ? 27.172 3.537 -28.034 1.00 95.81 411 TYR A O 1
ATOM 3364 N N . LEU A 1 412 ? 28.995 3.896 -29.286 1.00 93.75 412 LEU A N 1
ATOM 3365 C CA . LEU A 1 412 ? 28.508 5.145 -29.885 1.00 93.75 412 LEU A CA 1
ATOM 3366 C C . LEU A 1 412 ? 27.356 4.899 -30.873 1.00 93.75 412 LEU A C 1
ATOM 3368 O O . LEU A 1 412 ? 26.529 5.776 -31.090 1.00 93.75 412 LEU A O 1
ATOM 3372 N N . THR A 1 413 ? 27.307 3.708 -31.480 1.00 93.50 413 THR A N 1
ATOM 3373 C CA . THR A 1 413 ? 26.303 3.347 -32.499 1.00 93.50 413 THR A CA 1
ATOM 3374 C C . THR A 1 413 ? 25.492 2.109 -32.128 1.00 93.50 413 THR A C 1
ATOM 3376 O O . THR A 1 413 ? 24.324 2.009 -32.495 1.00 93.50 413 THR A O 1
ATOM 3379 N N . VAL A 1 414 ? 26.085 1.171 -31.386 1.00 95.00 414 VAL A N 1
ATOM 3380 C CA . VAL A 1 414 ? 25.397 -0.005 -30.847 1.00 95.00 414 VAL A CA 1
ATOM 3381 C C . VAL A 1 414 ? 24.717 0.380 -29.540 1.00 95.00 414 VAL A C 1
ATOM 3383 O O . VAL A 1 414 ? 25.385 0.589 -28.533 1.00 95.00 414 VAL A O 1
ATOM 3386 N N . ASP A 1 415 ? 23.389 0.429 -29.551 1.00 94.31 415 ASP A N 1
ATOM 3387 C CA . ASP A 1 415 ? 22.568 0.866 -28.417 1.00 94.31 415 ASP A CA 1
ATOM 3388 C C . ASP A 1 415 ? 21.825 -0.280 -27.711 1.00 94.31 415 ASP A C 1
ATOM 3390 O O . ASP A 1 415 ? 21.025 -0.038 -26.808 1.00 94.31 415 ASP A O 1
ATOM 3394 N N . SER A 1 416 ? 22.070 -1.529 -28.119 1.00 97.44 416 SER A N 1
ATOM 3395 C CA . SER A 1 416 ? 21.409 -2.714 -27.577 1.00 97.44 416 SER A CA 1
ATOM 3396 C C . SER A 1 416 ? 22.331 -3.928 -27.503 1.00 97.44 416 SER A C 1
ATOM 3398 O O . SER A 1 416 ? 23.316 -4.039 -28.233 1.00 97.44 416 SER A O 1
ATOM 3400 N N . MET A 1 417 ? 22.006 -4.852 -26.599 1.00 98.12 417 MET A N 1
ATOM 3401 C CA . MET A 1 417 ? 22.651 -6.162 -26.498 1.00 98.12 417 MET A CA 1
ATOM 3402 C C . MET A 1 417 ? 21.675 -7.199 -25.943 1.00 98.12 417 MET A C 1
ATOM 3404 O O . MET A 1 417 ? 20.676 -6.857 -25.312 1.00 98.12 417 MET A O 1
ATOM 3408 N N . THR A 1 418 ? 21.940 -8.485 -26.140 1.00 98.56 418 THR A N 1
ATOM 3409 C CA . THR A 1 418 ? 21.142 -9.536 -25.496 1.00 98.56 418 THR A CA 1
ATOM 3410 C C . THR A 1 418 ? 21.371 -9.547 -23.984 1.00 98.56 418 THR A C 1
ATOM 3412 O O . THR A 1 418 ? 22.460 -9.239 -23.500 1.00 98.56 418 THR A O 1
ATOM 3415 N N . MET A 1 419 ? 20.370 -9.970 -23.207 1.00 98.44 419 MET A N 1
ATOM 3416 C CA . MET A 1 419 ? 20.515 -10.103 -21.748 1.00 98.44 419 MET A CA 1
ATOM 3417 C C . MET A 1 419 ? 21.675 -11.040 -21.363 1.00 98.44 419 MET A C 1
ATOM 3419 O O . MET A 1 419 ? 22.365 -10.816 -20.371 1.00 98.44 419 MET A O 1
ATOM 3423 N N . LYS A 1 420 ? 21.952 -12.057 -22.187 1.00 98.12 420 LYS A N 1
ATOM 3424 C CA . LYS A 1 420 ? 23.095 -12.961 -22.006 1.00 98.12 420 LYS A CA 1
ATOM 3425 C C . LYS A 1 420 ? 24.438 -12.264 -22.226 1.00 98.12 420 LYS A C 1
ATOM 3427 O O . LYS A 1 420 ? 25.372 -12.493 -21.460 1.00 98.12 420 LYS A O 1
ATOM 3432 N N . GLU A 1 421 ? 24.544 -11.403 -23.237 1.00 98.38 421 GLU A N 1
ATOM 3433 C CA . GLU A 1 421 ? 25.732 -10.565 -23.440 1.00 98.38 421 GLU A CA 1
ATOM 3434 C C . GLU A 1 421 ? 25.916 -9.564 -22.301 1.00 98.38 421 GLU A C 1
ATOM 3436 O O . GLU A 1 421 ? 27.043 -9.401 -21.844 1.00 98.38 421 GLU A O 1
ATOM 3441 N N . ALA A 1 422 ? 24.835 -8.972 -21.784 1.00 98.38 422 ALA A N 1
ATOM 3442 C CA . ALA A 1 422 ? 24.886 -8.073 -20.631 1.00 98.38 422 ALA A CA 1
ATOM 3443 C C . ALA A 1 422 ? 25.460 -8.772 -19.384 1.00 98.38 422 ALA A C 1
ATOM 3445 O O . ALA A 1 422 ? 26.408 -8.280 -18.771 1.00 98.38 422 ALA A O 1
ATOM 3446 N N . VAL A 1 423 ? 24.972 -9.971 -19.044 1.00 98.38 423 VAL A N 1
ATOM 3447 C CA . VAL A 1 423 ? 25.513 -10.758 -17.918 1.00 98.38 423 VAL A CA 1
ATOM 3448 C C . VAL A 1 423 ? 26.981 -11.132 -18.139 1.00 98.38 423 VAL A C 1
ATOM 3450 O O . VAL A 1 423 ? 27.796 -11.040 -17.218 1.00 98.38 423 VAL A O 1
ATOM 3453 N N . ASN A 1 424 ? 27.353 -11.522 -19.360 1.00 98.06 424 ASN A N 1
ATOM 3454 C CA . ASN A 1 424 ? 28.746 -11.827 -19.689 1.00 98.06 424 ASN A CA 1
ATOM 3455 C C . ASN A 1 424 ? 29.645 -10.585 -19.592 1.00 98.06 424 ASN A C 1
ATOM 3457 O O . ASN A 1 424 ? 30.753 -10.682 -19.067 1.00 98.06 424 ASN A O 1
ATOM 3461 N N . PHE A 1 425 ? 29.159 -9.420 -20.027 1.00 97.62 425 PHE A N 1
ATOM 3462 C CA . PHE A 1 425 ? 29.859 -8.144 -19.905 1.00 97.62 425 PHE A CA 1
ATOM 3463 C C . PHE A 1 425 ? 30.125 -7.790 -18.440 1.00 97.62 425 PHE A C 1
ATOM 3465 O O . PHE A 1 425 ? 31.236 -7.396 -18.087 1.00 97.62 425 PHE A O 1
ATOM 3472 N N . LEU A 1 426 ? 29.138 -7.977 -17.560 1.00 97.38 426 LEU A N 1
ATOM 3473 C CA . LEU A 1 426 ? 29.291 -7.714 -16.126 1.00 97.38 426 LEU A CA 1
ATOM 3474 C C . LEU A 1 426 ? 30.358 -8.602 -15.479 1.00 97.38 426 LEU A C 1
ATOM 3476 O O . LEU A 1 426 ? 31.096 -8.131 -14.612 1.00 97.38 426 LEU A O 1
ATOM 3480 N N . LYS A 1 427 ? 30.474 -9.855 -15.931 1.00 95.25 427 LYS A N 1
ATOM 3481 C CA . LYS A 1 427 ? 31.467 -10.832 -15.456 1.00 95.25 427 LYS A CA 1
ATOM 3482 C C . LYS A 1 427 ? 32.865 -10.620 -16.045 1.00 95.25 427 LYS A C 1
ATOM 3484 O O . LYS A 1 427 ? 33.829 -11.147 -15.495 1.00 95.25 427 LYS A O 1
ATOM 3489 N N . MET A 1 428 ? 32.980 -9.875 -17.144 1.00 94.12 428 MET A N 1
ATOM 3490 C CA . MET A 1 428 ? 34.256 -9.562 -17.784 1.00 94.12 428 MET A CA 1
ATOM 3491 C C . MET A 1 428 ? 35.128 -8.684 -16.875 1.00 94.12 428 MET A C 1
ATOM 3493 O O . MET A 1 428 ? 34.648 -7.697 -16.308 1.00 94.12 428 MET A O 1
ATOM 3497 N N . LYS A 1 429 ? 36.414 -9.041 -16.786 1.00 90.44 429 LYS A N 1
ATOM 3498 C CA . LYS A 1 429 ? 37.481 -8.274 -16.131 1.00 90.44 429 LYS A CA 1
ATOM 3499 C C . LYS A 1 429 ? 38.445 -7.755 -17.196 1.00 90.44 429 LYS A C 1
ATOM 3501 O O . LYS A 1 429 ? 38.808 -8.511 -18.094 1.00 90.44 429 LYS A O 1
ATOM 3506 N N . SER A 1 430 ? 38.788 -6.474 -17.131 1.00 93.56 430 SER A N 1
ATOM 3507 C CA . SER A 1 430 ? 39.649 -5.793 -18.099 1.00 93.56 430 SER A CA 1
ATOM 3508 C C . SER A 1 430 ? 40.127 -4.477 -17.497 1.00 93.56 430 SER A C 1
ATOM 3510 O O . SER A 1 430 ? 39.291 -3.718 -17.012 1.00 93.56 430 SER A O 1
ATOM 3512 N N . ASP A 1 431 ? 41.423 -4.186 -17.607 1.00 93.38 431 ASP A N 1
ATOM 3513 C CA . ASP A 1 431 ? 42.015 -2.930 -17.128 1.00 93.38 431 ASP A CA 1
ATOM 3514 C C . ASP A 1 431 ? 41.293 -1.712 -17.725 1.00 93.38 431 ASP A C 1
ATOM 3516 O O . ASP A 1 431 ? 40.928 -0.782 -17.016 1.00 93.38 431 ASP A O 1
ATOM 3520 N N . ASN A 1 432 ? 40.960 -1.764 -19.019 1.00 93.94 432 ASN A N 1
ATOM 3521 C CA . ASN A 1 432 ? 40.217 -0.703 -19.696 1.00 93.94 432 ASN A CA 1
ATOM 3522 C C . ASN A 1 432 ? 38.813 -0.490 -19.111 1.00 93.94 432 ASN A C 1
ATOM 3524 O O . ASN A 1 432 ? 38.333 0.637 -19.033 1.00 93.94 432 ASN A O 1
ATOM 3528 N N . LYS A 1 433 ? 38.137 -1.565 -18.693 1.00 94.56 433 LYS A N 1
ATOM 3529 C CA . LYS A 1 433 ? 36.830 -1.470 -18.031 1.00 94.56 433 LYS A CA 1
ATOM 3530 C C . LYS A 1 433 ? 36.963 -0.847 -16.640 1.00 94.56 433 LYS A C 1
ATOM 3532 O O . LYS A 1 433 ? 36.104 -0.057 -16.252 1.00 94.56 433 LYS A O 1
ATOM 3537 N N . ASP A 1 434 ? 38.022 -1.195 -15.918 1.00 95.12 434 ASP A N 1
ATOM 3538 C CA . ASP A 1 434 ? 38.314 -0.655 -14.592 1.00 95.12 434 ASP A CA 1
ATOM 3539 C C . ASP A 1 434 ? 38.630 0.848 -14.669 1.00 95.12 434 ASP A C 1
ATOM 3541 O O . ASP A 1 434 ? 38.100 1.618 -13.871 1.00 95.12 434 ASP A O 1
ATOM 3545 N N . GLU A 1 435 ? 39.363 1.297 -15.691 1.00 94.56 435 GLU A N 1
ATOM 3546 C CA . GLU A 1 435 ? 39.581 2.726 -15.965 1.00 94.56 435 GLU A CA 1
ATOM 3547 C C . GLU A 1 435 ? 38.273 3.482 -16.244 1.00 94.56 435 GLU A C 1
ATOM 3549 O O . GLU A 1 435 ? 38.034 4.540 -15.661 1.00 94.56 435 GLU A O 1
ATOM 3554 N N . ILE A 1 436 ? 37.357 2.920 -17.041 1.00 94.50 436 ILE A N 1
ATOM 3555 C CA . ILE A 1 436 ? 36.025 3.523 -17.230 1.00 94.50 436 ILE A CA 1
ATOM 3556 C C . ILE A 1 436 ? 35.245 3.577 -15.906 1.00 94.50 436 ILE A C 1
ATOM 3558 O O . ILE A 1 436 ? 34.595 4.579 -15.610 1.00 94.50 436 ILE A O 1
ATOM 3562 N N . LEU A 1 437 ? 35.322 2.539 -15.069 1.00 95.06 437 LEU A N 1
ATOM 3563 C CA . LEU A 1 437 ? 34.669 2.550 -13.758 1.00 95.06 437 LEU A CA 1
ATOM 3564 C C . LEU A 1 437 ? 35.231 3.633 -12.836 1.00 95.06 437 LEU A C 1
ATOM 3566 O O . LEU A 1 437 ? 34.453 4.289 -12.145 1.00 95.06 437 LEU A O 1
ATOM 3570 N N . LYS A 1 438 ? 36.547 3.856 -12.846 1.00 95.19 438 LYS A N 1
ATOM 3571 C CA . LYS A 1 438 ? 37.187 4.947 -12.099 1.00 95.19 438 LYS A CA 1
ATOM 3572 C C . LYS A 1 438 ? 36.743 6.315 -12.606 1.00 95.19 438 LYS A C 1
ATOM 3574 O O . LYS A 1 438 ? 36.482 7.194 -11.790 1.00 95.19 438 LYS A O 1
ATOM 3579 N N . MET A 1 439 ? 36.563 6.484 -13.917 1.00 92.38 439 MET A N 1
ATOM 3580 C CA . MET A 1 439 ? 36.008 7.722 -14.482 1.00 92.38 439 MET A CA 1
ATOM 3581 C C . MET A 1 439 ? 34.564 7.979 -14.025 1.00 92.38 439 MET A C 1
ATOM 3583 O O . MET A 1 439 ? 34.193 9.129 -13.808 1.00 92.38 439 MET A O 1
ATOM 3587 N N . ILE A 1 440 ? 33.751 6.928 -13.857 1.00 91.69 440 ILE A N 1
ATOM 3588 C CA . ILE A 1 440 ? 32.343 7.052 -13.441 1.00 91.69 440 ILE A CA 1
ATOM 3589 C C . ILE A 1 440 ? 32.207 7.227 -11.918 1.00 91.69 440 ILE A C 1
ATOM 3591 O O . ILE A 1 440 ? 31.420 8.050 -11.455 1.00 91.69 440 ILE A O 1
ATOM 3595 N N . PHE A 1 441 ? 32.944 6.443 -11.125 1.00 91.88 441 PHE A N 1
ATOM 3596 C CA . PHE A 1 441 ? 32.722 6.296 -9.679 1.00 91.88 441 PHE A CA 1
ATOM 3597 C C . PHE A 1 441 ? 33.872 6.795 -8.789 1.00 91.88 441 PHE A C 1
ATOM 3599 O O . PHE A 1 441 ? 33.705 6.869 -7.564 1.00 91.88 441 PHE A O 1
ATOM 3606 N N . GLY A 1 442 ? 35.016 7.143 -9.382 1.00 91.56 442 GLY A N 1
ATOM 3607 C CA . GLY A 1 442 ? 36.248 7.524 -8.694 1.00 91.56 442 GLY A CA 1
ATOM 3608 C C . GLY A 1 442 ? 37.152 6.340 -8.320 1.00 91.56 442 GLY A C 1
ATOM 3609 O O . GLY A 1 442 ? 36.704 5.199 -8.192 1.00 91.56 442 GLY A O 1
ATOM 3610 N N . GLU A 1 443 ? 38.434 6.641 -8.097 1.00 90.25 443 GLU A N 1
ATOM 3611 C CA . GLU A 1 443 ? 39.507 5.676 -7.788 1.00 90.25 443 GLU A CA 1
ATOM 3612 C C . GLU A 1 443 ? 39.251 4.846 -6.522 1.00 90.25 443 GLU A C 1
ATOM 3614 O O . GLU A 1 443 ? 39.532 3.653 -6.483 1.00 90.25 443 GLU A O 1
ATOM 3619 N N . ASP A 1 444 ? 38.668 5.441 -5.481 1.00 82.75 444 ASP A N 1
ATOM 3620 C CA . ASP A 1 444 ? 38.611 4.796 -4.162 1.00 82.75 444 ASP A CA 1
ATOM 3621 C C . ASP A 1 444 ? 37.528 3.710 -4.041 1.00 82.75 444 ASP A C 1
ATOM 3623 O O . ASP A 1 444 ? 37.468 2.990 -3.040 1.00 82.75 444 ASP A O 1
ATOM 3627 N N . ARG A 1 445 ? 36.595 3.620 -5.003 1.00 80.38 445 ARG A N 1
ATOM 3628 C CA . ARG A 1 445 ? 35.378 2.796 -4.851 1.00 80.38 445 ARG A CA 1
ATOM 3629 C C . ARG A 1 445 ? 34.980 1.978 -6.078 1.00 80.38 445 ARG A C 1
ATOM 3631 O O . ARG A 1 445 ? 34.016 1.218 -5.977 1.00 80.38 445 ARG A O 1
ATOM 3638 N N . TYR A 1 446 ? 35.697 2.095 -7.196 1.00 88.62 446 TYR A N 1
ATOM 3639 C CA . TYR A 1 446 ? 35.307 1.493 -8.477 1.00 88.62 446 TYR A CA 1
ATOM 3640 C C . TYR A 1 446 ? 35.083 -0.031 -8.404 1.00 88.62 446 TYR A C 1
ATOM 3642 O O . TYR A 1 446 ? 34.157 -0.537 -9.033 1.00 88.62 446 TYR A O 1
ATOM 3650 N N . GLU A 1 447 ? 35.845 -0.756 -7.573 1.00 87.56 447 GLU A N 1
ATOM 3651 C CA . GLU A 1 447 ? 35.755 -2.221 -7.429 1.00 87.56 447 GLU A CA 1
ATOM 3652 C C . GLU A 1 447 ? 34.383 -2.726 -6.949 1.00 87.56 447 GLU A C 1
ATOM 3654 O O . GLU A 1 447 ? 34.017 -3.877 -7.207 1.00 87.56 447 GLU A O 1
ATOM 3659 N N . LYS A 1 448 ? 33.611 -1.875 -6.257 1.00 90.56 448 LYS A N 1
ATOM 3660 C CA . LYS A 1 448 ? 32.266 -2.212 -5.760 1.00 90.56 448 LYS A CA 1
ATOM 3661 C C . LYS A 1 448 ? 31.190 -2.086 -6.833 1.00 90.56 448 LYS A C 1
ATOM 3663 O O . LYS A 1 448 ? 30.082 -2.600 -6.658 1.00 90.56 448 LYS A O 1
ATOM 3668 N N . PHE A 1 449 ? 31.502 -1.406 -7.930 1.00 94.88 449 PHE A N 1
ATOM 3669 C CA . PHE A 1 449 ? 30.549 -0.984 -8.941 1.00 94.88 449 PHE A CA 1
ATOM 3670 C C . PHE A 1 449 ? 30.807 -1.664 -10.283 1.00 94.88 449 PHE A C 1
ATOM 3672 O O . PHE A 1 449 ? 31.797 -2.363 -10.492 1.00 94.88 449 PHE A O 1
ATOM 3679 N N . ASN A 1 450 ? 29.865 -1.496 -11.203 1.00 97.19 450 ASN A N 1
ATOM 3680 C CA . ASN A 1 450 ? 29.988 -1.979 -12.572 1.00 97.19 450 ASN A CA 1
ATOM 3681 C C . ASN A 1 450 ? 29.244 -1.036 -13.519 1.00 97.19 450 ASN A C 1
ATOM 3683 O O . ASN A 1 450 ? 28.591 -0.087 -13.081 1.00 97.19 450 ASN A O 1
ATOM 3687 N N . PHE A 1 451 ? 29.298 -1.318 -14.814 1.00 97.94 451 PHE A N 1
ATOM 3688 C CA . PHE A 1 451 ? 28.428 -0.665 -15.781 1.00 97.94 451 PHE A CA 1
ATOM 3689 C C . PHE A 1 451 ? 27.935 -1.653 -16.835 1.00 97.94 451 PHE A C 1
ATOM 3691 O O . PHE A 1 451 ? 28.553 -2.694 -17.075 1.00 97.94 451 PHE A O 1
ATOM 3698 N N . LEU A 1 452 ? 26.813 -1.320 -17.465 1.00 98.44 452 LEU A N 1
ATOM 3699 C CA . LEU A 1 452 ? 26.371 -1.911 -18.722 1.00 98.44 452 LEU A CA 1
ATOM 3700 C C . LEU A 1 452 ? 26.520 -0.857 -19.821 1.00 98.44 452 LEU A C 1
ATOM 3702 O O . LEU A 1 452 ? 26.144 0.293 -19.603 1.00 98.44 452 LEU A O 1
ATOM 3706 N N . PRO A 1 453 ? 27.071 -1.219 -20.990 1.00 97.50 453 PRO A N 1
ATOM 3707 C CA . PRO A 1 453 ? 27.460 -0.247 -22.008 1.00 97.50 453 PRO A CA 1
ATOM 3708 C C . PRO A 1 453 ? 26.272 0.317 -22.802 1.00 97.50 453 PRO A C 1
ATOM 3710 O O . PRO A 1 453 ? 26.467 1.212 -23.619 1.00 97.50 453 PRO A O 1
ATOM 3713 N N . VAL A 1 454 ? 25.074 -0.231 -22.591 1.00 97.88 454 VAL A N 1
ATOM 3714 C CA . VAL A 1 454 ? 23.827 0.116 -23.276 1.00 97.88 454 VAL A CA 1
ATOM 3715 C C . VAL A 1 454 ? 22.657 0.026 -22.298 1.00 97.88 454 VAL A C 1
ATOM 3717 O O . VAL A 1 454 ? 22.744 -0.662 -21.277 1.00 97.88 454 VAL A O 1
ATOM 3720 N N . ASN A 1 455 ? 21.533 0.649 -22.653 1.00 97.19 455 ASN A N 1
ATOM 3721 C CA . ASN A 1 455 ? 20.295 0.613 -21.874 1.00 97.19 455 ASN A CA 1
ATOM 3722 C C . ASN A 1 455 ? 19.176 -0.234 -22.506 1.00 97.19 455 ASN A C 1
ATOM 3724 O O . ASN A 1 455 ? 18.114 -0.376 -21.898 1.00 97.19 455 ASN A O 1
ATOM 3728 N N . LYS A 1 456 ? 19.381 -0.803 -23.703 1.00 98.25 456 LYS A N 1
ATOM 3729 C CA . LYS A 1 456 ? 18.416 -1.712 -24.338 1.00 98.25 456 LYS A CA 1
ATOM 3730 C C . LYS A 1 456 ? 18.886 -3.162 -24.266 1.00 98.25 456 LYS A C 1
ATOM 3732 O O . LYS A 1 456 ? 19.960 -3.508 -24.758 1.00 98.25 456 LYS A O 1
ATOM 3737 N N . PHE A 1 457 ? 18.043 -4.022 -23.705 1.00 98.50 457 PHE A N 1
ATOM 3738 C CA . PHE A 1 457 ? 18.319 -5.442 -23.517 1.00 98.50 457 PHE A CA 1
ATOM 3739 C C . PHE A 1 457 ? 17.343 -6.312 -24.302 1.00 98.50 457 PHE A C 1
ATOM 3741 O O . PHE A 1 457 ? 16.131 -6.124 -24.232 1.00 98.50 457 PHE A O 1
ATOM 3748 N N . ILE A 1 458 ? 17.874 -7.291 -25.029 1.00 98.69 458 ILE A N 1
ATOM 3749 C CA . ILE A 1 458 ? 17.092 -8.198 -25.871 1.00 98.69 458 ILE A CA 1
ATOM 3750 C C . ILE A 1 458 ? 16.964 -9.558 -25.176 1.00 98.69 458 ILE A C 1
ATOM 3752 O O . ILE A 1 458 ? 17.970 -10.193 -24.842 1.00 98.69 458 ILE A O 1
ATOM 3756 N N . LEU A 1 459 ? 15.727 -10.018 -24.992 1.00 98.56 459 LEU A N 1
ATOM 3757 C CA . LEU A 1 459 ? 15.368 -11.361 -24.541 1.00 98.56 459 LEU A CA 1
ATOM 3758 C C . LEU A 1 459 ? 14.855 -12.180 -25.739 1.00 98.56 459 LEU A C 1
ATOM 3760 O O . LEU A 1 459 ? 13.722 -11.969 -26.177 1.00 98.56 459 LEU A O 1
ATOM 3764 N N . PRO A 1 460 ? 15.652 -13.113 -26.288 1.00 98.19 460 PRO A N 1
ATOM 3765 C CA . PRO A 1 460 ? 15.204 -13.985 -27.371 1.00 98.19 460 PRO A CA 1
ATOM 3766 C C . PRO A 1 460 ? 14.014 -14.861 -26.957 1.00 98.19 460 PRO A C 1
ATOM 3768 O O . PRO A 1 460 ? 13.967 -15.366 -25.832 1.00 98.19 460 PRO A O 1
ATOM 3771 N N . VAL A 1 461 ? 13.071 -15.086 -27.876 1.00 98.31 461 VAL A N 1
ATOM 3772 C CA . VAL A 1 461 ? 11.892 -15.930 -27.644 1.00 98.31 461 VAL A CA 1
ATOM 3773 C C . VAL A 1 461 ? 12.066 -17.297 -28.290 1.00 98.31 461 VAL A C 1
ATOM 3775 O O . VAL A 1 461 ? 12.174 -17.429 -29.506 1.00 98.31 461 VAL A O 1
ATOM 3778 N N . ASN A 1 462 ? 11.987 -18.350 -27.476 1.00 97.75 462 ASN A N 1
ATOM 3779 C CA . ASN A 1 462 ? 11.871 -19.716 -27.973 1.00 97.75 462 ASN A CA 1
ATOM 3780 C C . ASN A 1 462 ? 10.393 -20.138 -28.002 1.00 97.75 462 ASN A C 1
ATOM 3782 O O . ASN A 1 462 ? 9.868 -20.679 -27.027 1.00 97.75 462 ASN A O 1
ATOM 3786 N N . LYS A 1 463 ? 9.711 -19.886 -29.129 1.00 97.50 463 LYS A N 1
ATOM 3787 C CA . LYS A 1 463 ? 8.265 -20.152 -29.287 1.00 97.50 463 LYS A CA 1
ATOM 3788 C C . LYS A 1 463 ? 7.912 -21.627 -29.083 1.00 97.50 463 LYS A C 1
ATOM 3790 O O . LYS A 1 463 ? 6.882 -21.932 -28.488 1.00 97.50 463 LYS A O 1
ATOM 3795 N N . GLN A 1 464 ? 8.773 -22.545 -29.530 1.00 97.38 464 GLN A N 1
ATOM 3796 C CA . GLN A 1 464 ? 8.557 -23.982 -29.354 1.00 97.38 464 GLN A CA 1
ATOM 3797 C C . GLN A 1 464 ? 8.565 -24.363 -27.871 1.00 97.38 464 GLN A C 1
ATOM 3799 O O . GLN A 1 464 ? 7.627 -25.013 -27.407 1.00 97.38 464 GLN A O 1
ATOM 3804 N N . ASN A 1 465 ? 9.577 -23.917 -27.119 1.00 97.88 465 ASN A N 1
ATOM 3805 C CA . ASN A 1 465 ? 9.634 -24.151 -25.677 1.00 97.88 465 ASN A CA 1
ATOM 3806 C C . ASN A 1 465 ? 8.457 -23.480 -24.960 1.00 97.88 465 ASN A C 1
ATOM 3808 O O . ASN A 1 465 ? 7.837 -24.112 -24.109 1.00 97.88 465 ASN A O 1
ATOM 3812 N N . ALA A 1 466 ? 8.090 -22.253 -25.350 1.00 97.38 466 ALA A N 1
ATOM 3813 C CA . ALA A 1 466 ? 6.968 -21.532 -24.751 1.00 97.38 466 ALA A CA 1
ATOM 3814 C C . ALA A 1 466 ? 5.632 -22.282 -24.904 1.00 97.38 466 ALA A C 1
ATOM 3816 O O . ALA A 1 466 ? 4.841 -22.329 -23.960 1.00 97.38 466 ALA A O 1
ATOM 3817 N N . ILE A 1 467 ? 5.392 -22.919 -26.055 1.00 96.94 467 ILE A N 1
ATOM 3818 C CA . ILE A 1 467 ? 4.213 -23.770 -26.278 1.00 96.94 467 ILE A CA 1
ATOM 3819 C C . ILE A 1 467 ? 4.310 -25.058 -25.449 1.00 96.94 467 ILE A C 1
ATOM 3821 O O . ILE A 1 467 ? 3.353 -25.425 -24.770 1.00 96.94 467 ILE A O 1
ATOM 3825 N N . GLN A 1 468 ? 5.462 -25.737 -25.467 1.00 95.94 468 GLN A N 1
ATOM 3826 C CA . GLN A 1 468 ? 5.666 -26.994 -24.731 1.00 95.94 468 GLN A CA 1
ATOM 3827 C C . GLN A 1 468 ? 5.536 -26.822 -23.210 1.00 95.94 468 GLN A C 1
ATOM 3829 O O . GLN A 1 468 ? 5.000 -27.698 -22.535 1.00 95.94 468 GLN A O 1
ATOM 3834 N N . ALA A 1 469 ? 5.989 -25.689 -22.672 1.00 94.75 469 ALA A N 1
ATOM 3835 C CA . ALA A 1 469 ? 5.888 -25.338 -21.258 1.00 94.75 469 ALA A CA 1
ATOM 3836 C C . ALA A 1 469 ? 4.512 -24.765 -20.860 1.00 94.75 469 ALA A C 1
ATOM 3838 O O . ALA A 1 469 ? 4.290 -24.455 -19.686 1.00 94.75 469 ALA A O 1
ATOM 3839 N N . GLY A 1 470 ? 3.594 -24.600 -21.821 1.00 93.75 470 GLY A N 1
ATOM 3840 C CA . GLY A 1 470 ? 2.258 -24.047 -21.594 1.00 93.75 470 GLY A CA 1
ATOM 3841 C C . GLY A 1 470 ? 2.232 -22.547 -21.277 1.00 93.75 470 GLY A C 1
ATOM 3842 O O . GLY A 1 470 ? 1.237 -22.066 -20.735 1.00 93.75 470 GLY A O 1
ATOM 3843 N N . ILE A 1 471 ? 3.300 -21.807 -21.598 1.00 96.12 471 ILE A N 1
ATOM 3844 C CA . ILE A 1 471 ? 3.365 -20.343 -21.443 1.00 96.12 471 ILE A CA 1
ATOM 3845 C C . ILE A 1 471 ? 2.355 -19.684 -22.392 1.00 96.12 471 ILE A C 1
ATOM 3847 O O . ILE A 1 471 ? 1.601 -18.806 -21.981 1.00 96.12 471 ILE A O 1
ATOM 3851 N N . ILE A 1 472 ? 2.285 -20.167 -23.635 1.00 96.25 472 ILE A N 1
ATOM 3852 C CA . ILE A 1 472 ? 1.282 -19.768 -24.633 1.00 96.25 472 ILE A CA 1
ATOM 3853 C C . ILE A 1 472 ? 0.607 -20.991 -25.252 1.00 96.25 472 ILE A C 1
ATOM 3855 O O . ILE A 1 472 ? 1.165 -22.089 -25.275 1.00 96.25 472 ILE A O 1
ATOM 3859 N N . LYS A 1 473 ? -0.602 -20.806 -25.791 1.00 95.38 473 LYS A N 1
ATOM 3860 C CA . LYS A 1 473 ? -1.301 -21.848 -26.555 1.00 95.38 473 LYS A CA 1
ATOM 3861 C C . LYS A 1 473 ? -0.744 -21.905 -27.981 1.00 95.38 473 LYS A C 1
ATOM 3863 O O . LYS A 1 473 ? -0.351 -20.885 -28.535 1.00 95.38 473 LYS A O 1
ATOM 3868 N N . ALA A 1 474 ? -0.793 -23.075 -28.624 1.00 95.38 474 ALA A N 1
ATOM 3869 C CA . ALA A 1 474 ? -0.314 -23.239 -30.004 1.00 95.38 474 ALA A CA 1
ATOM 3870 C C . ALA A 1 474 ? -0.990 -22.273 -31.001 1.00 95.38 474 ALA A C 1
ATOM 3872 O O . ALA A 1 474 ? -0.335 -21.756 -31.900 1.00 95.38 474 ALA A O 1
ATOM 3873 N N . LYS A 1 475 ? -2.281 -21.967 -30.800 1.00 94.94 475 LYS A N 1
ATOM 3874 C CA . LYS A 1 475 ? -3.029 -20.985 -31.607 1.00 94.94 475 LYS A CA 1
ATOM 3875 C C . LYS A 1 475 ? -2.499 -19.547 -31.487 1.00 94.94 475 LYS A C 1
ATOM 3877 O O . LYS A 1 475 ? -2.703 -18.753 -32.397 1.00 94.94 475 LYS A O 1
ATOM 3882 N N . ASP A 1 476 ? -1.815 -19.227 -30.390 1.00 94.75 476 ASP A N 1
ATOM 3883 C CA . ASP A 1 476 ? -1.285 -17.889 -30.117 1.00 94.75 476 ASP A CA 1
ATOM 3884 C C . ASP A 1 476 ? 0.155 -17.730 -30.638 1.00 94.75 476 ASP A C 1
ATOM 3886 O O . ASP A 1 476 ? 0.715 -16.639 -30.589 1.00 94.75 476 ASP A O 1
ATOM 3890 N N . ALA A 1 477 ? 0.767 -18.795 -31.175 1.00 94.50 477 ALA A N 1
ATOM 3891 C CA . ALA A 1 477 ? 2.155 -18.787 -31.640 1.00 94.50 477 ALA A CA 1
ATOM 3892 C C . ALA A 1 477 ? 2.428 -17.736 -32.730 1.00 94.50 477 ALA A C 1
ATOM 3894 O O . ALA A 1 477 ? 3.527 -17.190 -32.791 1.00 94.50 477 ALA A O 1
ATOM 3895 N N . ALA A 1 478 ? 1.426 -17.432 -33.562 1.00 95.94 478 ALA A N 1
ATOM 3896 C CA . ALA A 1 478 ? 1.515 -16.406 -34.600 1.00 95.94 478 ALA A CA 1
ATOM 3897 C C . ALA A 1 478 ? 1.545 -14.972 -34.039 1.00 95.94 478 ALA A C 1
ATOM 3899 O O . ALA A 1 478 ? 2.041 -14.075 -34.709 1.00 95.94 478 ALA A O 1
ATOM 3900 N N . GLN A 1 479 ? 1.032 -14.756 -32.823 1.00 96.62 479 GLN A N 1
ATOM 3901 C CA . GLN A 1 479 ? 1.068 -13.459 -32.134 1.00 96.62 479 GLN A CA 1
ATOM 3902 C C . GLN A 1 479 ? 2.362 -13.270 -31.334 1.00 96.62 479 GLN A C 1
ATOM 3904 O O . GLN A 1 479 ? 2.638 -12.171 -30.861 1.00 96.62 479 GLN A O 1
ATOM 3909 N N . ALA A 1 480 ? 3.139 -14.341 -31.138 1.00 97.56 480 ALA A N 1
ATOM 3910 C CA . ALA A 1 480 ? 4.362 -14.277 -30.363 1.00 97.56 480 ALA A CA 1
ATOM 3911 C C . ALA A 1 480 ? 5.477 -13.566 -31.143 1.00 97.56 480 ALA A C 1
ATOM 3913 O O . ALA A 1 480 ? 5.747 -13.911 -32.298 1.00 97.56 480 ALA A O 1
ATOM 3914 N N . VAL A 1 481 ? 6.168 -12.632 -30.495 1.00 98.19 481 VAL A N 1
ATOM 3915 C CA . VAL A 1 481 ? 7.363 -11.974 -31.042 1.00 98.19 481 VAL A CA 1
ATOM 3916 C C . VAL A 1 481 ? 8.555 -12.938 -31.062 1.00 98.19 481 VAL A C 1
ATOM 3918 O O . VAL A 1 481 ? 8.571 -13.934 -30.337 1.00 98.19 481 VAL A O 1
ATOM 3921 N N . ASP A 1 482 ? 9.556 -12.669 -31.902 1.00 97.88 482 ASP A N 1
ATOM 3922 C CA . ASP A 1 482 ? 10.795 -13.468 -31.952 1.00 97.88 482 ASP A CA 1
ATOM 3923 C C . ASP A 1 482 ? 11.799 -13.069 -30.858 1.00 97.88 482 ASP A C 1
ATOM 3925 O O . ASP A 1 482 ? 12.631 -13.874 -30.436 1.00 97.88 482 ASP A O 1
ATOM 3929 N N . ALA A 1 483 ? 11.710 -11.834 -30.368 1.00 97.94 483 ALA A N 1
ATOM 3930 C CA . ALA A 1 483 ? 12.486 -11.324 -29.248 1.00 97.94 483 ALA A CA 1
ATOM 3931 C C . ALA A 1 483 ? 11.726 -10.186 -28.556 1.00 97.94 483 ALA A C 1
ATOM 3933 O O . ALA A 1 483 ? 10.989 -9.444 -29.203 1.00 97.94 483 ALA A O 1
ATOM 3934 N N . ILE A 1 484 ? 11.930 -10.041 -27.249 1.00 98.50 484 ILE A N 1
ATOM 3935 C CA . ILE A 1 484 ? 11.431 -8.919 -26.454 1.00 98.50 484 ILE A CA 1
ATOM 3936 C C . ILE A 1 484 ? 12.579 -7.929 -26.259 1.00 98.50 484 ILE A C 1
ATOM 3938 O O . ILE A 1 484 ? 13.619 -8.294 -25.712 1.00 98.50 484 ILE A O 1
ATOM 3942 N N . THR A 1 485 ? 12.384 -6.680 -26.676 1.00 97.94 485 THR A N 1
ATOM 3943 C CA . THR A 1 485 ? 13.345 -5.596 -26.437 1.00 97.94 485 THR A CA 1
ATOM 3944 C C . THR A 1 485 ? 12.878 -4.747 -25.265 1.00 97.94 485 THR A C 1
ATOM 3946 O O . THR A 1 485 ? 11.797 -4.163 -25.299 1.00 97.94 485 THR A O 1
ATOM 3949 N N . VAL A 1 486 ? 13.716 -4.664 -24.238 1.00 97.62 486 VAL A N 1
ATOM 3950 C CA . VAL A 1 486 ? 13.487 -3.891 -23.020 1.00 97.62 486 VAL A CA 1
ATOM 3951 C C . VAL A 1 486 ? 14.376 -2.660 -23.038 1.00 97.62 486 VAL A C 1
ATOM 3953 O O . VAL A 1 486 ? 15.593 -2.794 -23.114 1.00 97.62 486 VAL A O 1
ATOM 3956 N N . THR A 1 487 ? 13.794 -1.473 -22.895 1.00 97.25 487 THR A N 1
ATOM 3957 C CA . THR A 1 487 ? 14.558 -0.254 -22.594 1.00 97.25 487 THR A CA 1
ATOM 3958 C C . THR A 1 487 ? 14.552 -0.036 -21.087 1.00 97.25 487 THR A C 1
ATOM 3960 O O . THR A 1 487 ? 13.517 0.313 -20.517 1.00 97.25 487 THR A O 1
ATOM 3963 N N . TYR A 1 488 ? 15.698 -0.234 -20.440 1.00 97.12 488 TYR A N 1
ATOM 3964 C CA . TYR A 1 488 ? 15.864 0.008 -19.012 1.00 97.12 488 TYR A CA 1
ATOM 3965 C C . TYR A 1 488 ? 15.916 1.519 -18.752 1.00 97.12 488 TYR A C 1
ATOM 3967 O O . TYR A 1 488 ? 16.747 2.223 -19.329 1.00 97.12 488 TYR A O 1
ATOM 3975 N N . LYS A 1 489 ? 14.992 2.034 -17.930 1.00 95.81 489 LYS A N 1
ATOM 3976 C CA . LYS A 1 489 ? 14.817 3.487 -17.737 1.00 95.81 489 LYS A CA 1
ATOM 3977 C C . LYS A 1 489 ? 15.657 4.063 -16.595 1.00 95.81 489 LYS A C 1
ATOM 3979 O O . LYS A 1 489 ? 15.928 5.260 -16.602 1.00 95.81 489 LYS A O 1
ATOM 3984 N N . GLY A 1 490 ? 16.055 3.244 -15.622 1.00 94.06 490 GLY A N 1
ATOM 3985 C CA . GLY A 1 490 ? 16.924 3.677 -14.530 1.00 94.06 490 GLY A CA 1
ATOM 3986 C C . GLY A 1 490 ? 18.358 3.936 -15.000 1.00 94.06 490 GLY A C 1
ATOM 3987 O O . GLY A 1 490 ? 18.908 3.173 -15.788 1.00 94.06 490 GLY A O 1
ATOM 3988 N N . SER A 1 491 ? 19.005 4.974 -14.468 1.00 93.94 491 SER A N 1
ATOM 3989 C CA . SER A 1 491 ? 20.445 5.215 -14.677 1.00 93.94 491 SER A CA 1
ATOM 3990 C C . SER A 1 491 ? 21.326 4.247 -13.882 1.00 93.94 491 SER A C 1
ATOM 3992 O O . SER A 1 491 ? 22.542 4.189 -14.065 1.00 93.94 491 SER A O 1
ATOM 3994 N N . SER A 1 492 ? 20.735 3.497 -12.953 1.00 95.81 492 SER A N 1
ATOM 3995 C CA . SER A 1 492 ? 21.429 2.521 -12.125 1.00 95.81 492 SER A CA 1
ATOM 3996 C C . SER A 1 492 ? 20.588 1.272 -11.910 1.00 95.81 492 SER A C 1
ATOM 3998 O O . SER A 1 492 ? 19.364 1.331 -11.790 1.00 95.81 492 SER A O 1
ATOM 4000 N N . MET A 1 493 ? 21.272 0.136 -11.857 1.00 97.56 493 MET A N 1
ATOM 4001 C CA . MET A 1 493 ? 20.716 -1.177 -11.570 1.00 97.56 493 MET A CA 1
ATOM 4002 C C . MET A 1 493 ? 21.355 -1.734 -10.296 1.00 97.56 493 MET A C 1
ATOM 4004 O O . MET A 1 493 ? 22.572 -1.671 -10.121 1.00 97.56 493 MET A O 1
ATOM 4008 N N . PHE A 1 494 ? 20.521 -2.282 -9.414 1.00 96.94 494 PHE A N 1
ATOM 4009 C CA . PHE A 1 494 ? 20.924 -2.877 -8.138 1.00 96.94 494 PHE A CA 1
ATOM 4010 C C . PHE A 1 494 ? 20.763 -4.405 -8.160 1.00 96.94 494 PHE A C 1
ATOM 4012 O O . PHE A 1 494 ? 20.272 -4.984 -9.132 1.00 96.94 494 PHE A O 1
ATOM 4019 N N . LYS A 1 495 ? 21.189 -5.074 -7.082 1.00 96.88 495 LYS A N 1
ATOM 4020 C CA . LYS A 1 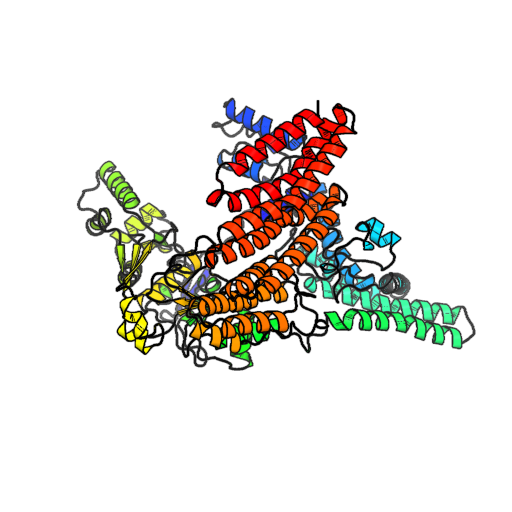495 ? 21.274 -6.543 -6.968 1.00 96.88 495 LYS A CA 1
ATOM 4021 C C . LYS A 1 495 ? 19.973 -7.288 -7.306 1.00 96.88 495 LYS A C 1
ATOM 4023 O O . LYS A 1 495 ? 20.030 -8.334 -7.949 1.00 96.88 495 LYS A O 1
ATOM 4028 N N . ASN A 1 496 ? 18.815 -6.731 -6.958 1.00 96.75 496 ASN A N 1
ATOM 4029 C CA . ASN A 1 496 ? 17.504 -7.278 -7.316 1.00 96.75 496 ASN A CA 1
ATOM 4030 C C . ASN A 1 496 ? 17.306 -7.367 -8.841 1.00 96.75 496 ASN A C 1
ATOM 4032 O O . ASN A 1 496 ? 16.990 -8.441 -9.358 1.00 96.75 496 ASN A O 1
ATOM 4036 N N . ASN A 1 497 ? 17.570 -6.280 -9.572 1.00 97.81 497 ASN A N 1
ATOM 4037 C CA . ASN A 1 497 ? 17.470 -6.258 -11.033 1.00 97.81 497 ASN A CA 1
ATOM 4038 C C . ASN A 1 497 ? 18.637 -6.972 -11.721 1.00 97.81 497 ASN A C 1
ATOM 4040 O O . ASN A 1 497 ? 18.431 -7.572 -12.769 1.00 97.81 497 ASN A O 1
ATOM 4044 N N . LEU A 1 498 ? 19.829 -7.004 -11.119 1.00 98.25 498 LEU A N 1
ATOM 4045 C CA . LEU A 1 498 ? 20.926 -7.861 -11.577 1.00 98.25 498 LEU A CA 1
ATOM 4046 C C . LEU A 1 498 ? 20.524 -9.344 -11.543 1.00 98.25 498 LEU A C 1
ATOM 4048 O O . LEU A 1 498 ? 20.761 -10.079 -12.502 1.00 98.25 498 LEU A O 1
ATOM 4052 N N . ALA A 1 499 ? 19.905 -9.789 -10.447 1.00 98.19 499 ALA A N 1
ATOM 4053 C CA . ALA A 1 499 ? 19.427 -11.158 -10.315 1.00 98.19 499 ALA A CA 1
ATOM 4054 C C . ALA A 1 499 ? 18.307 -11.459 -11.323 1.00 98.19 499 ALA A C 1
ATOM 4056 O O . ALA A 1 499 ? 18.343 -12.503 -11.972 1.00 98.19 499 ALA A O 1
ATOM 4057 N N . LEU A 1 500 ? 17.350 -10.541 -11.509 1.00 98.19 500 LEU A N 1
ATOM 4058 C CA . LEU A 1 500 ? 16.292 -10.694 -12.512 1.00 98.19 500 LEU A CA 1
ATOM 4059 C C . LEU A 1 500 ? 16.853 -10.722 -13.946 1.00 98.19 500 LEU A C 1
ATOM 4061 O O . LEU A 1 500 ? 16.466 -11.591 -14.726 1.00 98.19 500 LEU A O 1
ATOM 4065 N N . LEU A 1 501 ? 17.826 -9.864 -14.271 1.00 98.56 501 LEU A N 1
ATOM 4066 C CA . LEU A 1 501 ? 18.551 -9.880 -15.545 1.00 98.56 501 LEU A CA 1
ATOM 4067 C C . LEU A 1 501 ? 19.229 -11.236 -15.795 1.00 98.56 501 LEU A C 1
ATOM 4069 O O . LEU A 1 501 ? 19.100 -11.781 -16.888 1.00 98.56 501 LEU A O 1
ATOM 4073 N N . ASP A 1 502 ? 19.923 -11.809 -14.805 1.00 98.38 502 ASP A N 1
ATOM 4074 C CA . ASP A 1 502 ? 20.577 -13.121 -14.947 1.00 98.38 502 ASP A CA 1
ATOM 4075 C C . ASP A 1 502 ? 19.574 -14.271 -15.099 1.00 98.38 502 ASP A C 1
ATOM 4077 O O . ASP A 1 502 ? 19.812 -15.188 -15.892 1.00 98.38 502 ASP A O 1
ATOM 4081 N N . ILE A 1 503 ? 18.431 -14.196 -14.410 1.00 98.44 503 ILE A N 1
ATOM 4082 C CA . ILE A 1 503 ? 17.323 -15.143 -14.580 1.00 98.44 503 ILE A CA 1
ATOM 4083 C C . ILE A 1 503 ? 16.793 -15.093 -16.012 1.00 98.44 503 ILE A C 1
ATOM 4085 O O . ILE A 1 503 ? 16.682 -16.138 -16.657 1.00 98.44 503 ILE A O 1
ATOM 4089 N N . LEU A 1 504 ? 16.516 -13.896 -16.532 1.00 98.44 504 LEU A N 1
ATOM 4090 C CA . LEU A 1 504 ? 16.009 -13.699 -17.891 1.00 98.44 504 LEU A CA 1
ATOM 4091 C C . LEU A 1 504 ? 17.055 -14.070 -18.957 1.00 98.44 504 LEU A C 1
ATOM 4093 O O . LEU A 1 504 ? 16.725 -14.712 -19.950 1.00 98.44 504 LEU A O 1
ATOM 4097 N N . ALA A 1 505 ? 18.336 -13.776 -18.731 1.00 98.12 505 ALA A N 1
ATOM 4098 C CA . ALA A 1 505 ? 19.436 -14.165 -19.618 1.00 98.12 505 ALA A CA 1
ATOM 4099 C C . ALA A 1 505 ? 19.567 -15.689 -19.810 1.00 98.12 505 ALA A C 1
ATOM 4101 O O . ALA A 1 505 ? 20.103 -16.148 -20.823 1.00 98.12 505 ALA A O 1
ATOM 4102 N N . HIS A 1 506 ? 19.076 -16.470 -18.843 1.00 96.94 506 HIS A N 1
ATOM 4103 C CA . HIS A 1 506 ? 19.086 -17.934 -18.846 1.00 96.94 506 HIS A CA 1
ATOM 4104 C C . HIS A 1 506 ? 17.672 -18.530 -18.952 1.00 96.94 506 HIS A C 1
ATOM 4106 O O . HIS A 1 506 ? 17.466 -19.727 -18.722 1.00 96.94 506 HIS A O 1
ATOM 4112 N N . PHE A 1 507 ? 16.694 -17.707 -19.336 1.00 95.50 507 PHE A N 1
ATOM 4113 C CA . PHE A 1 507 ? 15.300 -18.080 -19.507 1.00 95.50 507 PHE A CA 1
ATOM 4114 C C . PHE A 1 507 ? 15.026 -18.607 -20.923 1.00 95.50 507 PHE A C 1
ATOM 4116 O O . PHE A 1 507 ? 14.629 -17.879 -21.823 1.00 95.50 507 PHE A O 1
ATOM 4123 N N . ASP A 1 508 ? 15.196 -19.913 -21.129 1.00 95.00 508 ASP A N 1
ATOM 4124 C CA . ASP A 1 508 ? 14.925 -20.578 -22.420 1.00 95.00 508 ASP A CA 1
ATOM 4125 C C . ASP A 1 508 ? 13.433 -20.946 -22.606 1.00 95.00 508 ASP A C 1
ATOM 4127 O O . ASP A 1 508 ? 13.105 -21.936 -23.253 1.00 95.00 508 ASP A O 1
ATOM 4131 N N . TRP A 1 509 ? 12.504 -20.210 -21.980 1.00 97.38 509 TRP A N 1
ATOM 4132 C CA . TRP A 1 509 ? 11.045 -20.414 -22.099 1.00 97.38 509 TRP A CA 1
ATOM 4133 C C . TRP A 1 509 ? 10.529 -21.824 -21.738 1.00 97.38 509 TRP A C 1
ATOM 4135 O O . TRP A 1 509 ? 9.433 -22.217 -22.125 1.00 97.38 509 TRP A O 1
ATOM 4145 N N . LYS A 1 510 ? 11.301 -22.604 -20.971 1.00 96.25 510 LYS A N 1
ATOM 4146 C CA . LYS A 1 510 ? 10.941 -23.964 -20.505 1.00 96.25 510 LYS A CA 1
ATOM 4147 C C . LYS A 1 510 ? 10.160 -23.984 -19.189 1.00 96.25 510 LYS A C 1
ATOM 4149 O O . LYS A 1 510 ? 9.735 -25.042 -18.730 1.00 96.25 510 LYS A O 1
ATOM 4154 N N . ARG A 1 511 ? 10.031 -22.831 -18.537 1.00 95.25 511 ARG A N 1
ATOM 4155 C CA . ARG A 1 511 ? 9.461 -22.659 -17.198 1.00 95.25 511 ARG A CA 1
ATOM 4156 C C . ARG A 1 511 ? 8.619 -21.388 -17.202 1.00 95.25 511 ARG A C 1
ATOM 4158 O O . ARG A 1 511 ? 8.964 -20.456 -17.908 1.00 95.25 511 ARG A O 1
ATOM 4165 N N . ASN A 1 512 ? 7.530 -21.329 -16.446 1.00 96.19 512 ASN A N 1
ATOM 4166 C CA . ASN A 1 512 ? 6.735 -20.101 -16.355 1.00 96.19 512 ASN A CA 1
ATOM 4167 C C . ASN A 1 512 ? 7.391 -19.130 -15.357 1.00 96.19 512 ASN A C 1
ATOM 4169 O O . ASN A 1 512 ? 7.838 -19.573 -14.297 1.00 96.19 512 ASN A O 1
ATOM 4173 N N . ILE A 1 513 ? 7.424 -17.837 -15.687 1.00 98.12 513 ILE A N 1
ATOM 4174 C CA . ILE A 1 513 ? 7.742 -16.745 -14.757 1.00 98.12 513 ILE A CA 1
ATOM 4175 C C . ILE A 1 513 ? 6.471 -15.919 -14.578 1.00 98.12 513 ILE A C 1
ATOM 4177 O O . ILE A 1 513 ? 5.895 -15.460 -15.563 1.00 98.12 513 ILE A O 1
ATOM 4181 N N . SER A 1 514 ? 6.054 -15.740 -13.332 1.00 97.88 514 SER A N 1
ATOM 4182 C CA . SER A 1 514 ? 4.925 -14.902 -12.947 1.00 97.88 514 SER A CA 1
ATOM 4183 C C . SER A 1 514 ? 5.354 -13.887 -11.894 1.00 97.88 514 SER A C 1
ATOM 4185 O O . SER A 1 514 ? 6.251 -14.153 -11.097 1.00 97.88 514 SER A O 1
ATOM 4187 N N . PHE A 1 515 ? 4.679 -12.749 -11.867 1.00 98.06 515 PHE A N 1
ATOM 4188 C CA . PHE A 1 515 ? 4.859 -11.671 -10.906 1.00 98.06 515 PHE A CA 1
ATOM 4189 C C . PHE A 1 515 ? 3.549 -11.483 -10.153 1.00 98.06 515 PHE A C 1
ATOM 4191 O O . PHE A 1 515 ? 2.493 -11.382 -10.773 1.00 98.06 515 PHE A O 1
ATOM 4198 N N . SER A 1 516 ? 3.586 -11.477 -8.827 1.00 96.56 516 SER A N 1
ATOM 4199 C CA . SER A 1 516 ? 2.412 -11.164 -8.018 1.00 96.56 516 SER A CA 1
ATOM 4200 C C . SER A 1 516 ? 1.883 -9.773 -8.360 1.00 96.56 516 SER A C 1
ATOM 4202 O O . SER A 1 516 ? 2.655 -8.844 -8.612 1.00 96.56 516 SER A O 1
ATOM 4204 N N . SER A 1 517 ? 0.560 -9.607 -8.315 1.00 92.50 517 SER A N 1
ATOM 4205 C CA . SER A 1 517 ? -0.081 -8.299 -8.479 1.00 92.50 517 SER A CA 1
ATOM 4206 C C . SER A 1 517 ? 0.402 -7.259 -7.459 1.00 92.50 517 SER A C 1
ATOM 4208 O O . SER A 1 517 ? 0.246 -6.067 -7.703 1.00 92.50 517 SER A O 1
ATOM 4210 N N . GLY A 1 518 ? 1.011 -7.687 -6.346 1.00 87.56 518 GLY A N 1
ATOM 4211 C CA . GLY A 1 518 ? 1.539 -6.805 -5.307 1.00 87.56 518 GLY A CA 1
ATOM 4212 C C . GLY A 1 518 ? 2.712 -5.918 -5.734 1.00 87.56 518 GLY A C 1
ATOM 4213 O O . GLY A 1 518 ? 2.966 -4.934 -5.051 1.00 87.56 518 GLY A O 1
ATOM 4214 N N . GLY A 1 519 ? 3.411 -6.217 -6.839 1.00 87.00 519 GLY A N 1
ATOM 4215 C CA . GLY A 1 519 ? 4.598 -5.454 -7.267 1.00 87.00 519 GLY A CA 1
ATOM 4216 C C . GLY A 1 519 ? 4.555 -4.854 -8.663 1.00 87.00 519 GLY A C 1
ATOM 4217 O O . GLY A 1 519 ? 5.515 -4.196 -9.052 1.00 87.00 519 GLY A O 1
ATOM 4218 N N . VAL A 1 520 ? 3.473 -5.041 -9.421 1.00 91.50 520 VAL A N 1
ATOM 4219 C CA . VAL A 1 520 ? 3.396 -4.572 -10.820 1.00 91.50 520 VAL A CA 1
ATOM 4220 C C . VAL A 1 520 ? 3.192 -3.061 -10.973 1.00 91.50 520 VAL A C 1
ATOM 4222 O O . VAL A 1 520 ? 3.185 -2.561 -12.092 1.00 91.50 520 VAL A O 1
ATOM 4225 N N . TYR A 1 521 ? 3.015 -2.337 -9.865 1.00 88.62 521 TYR A N 1
ATOM 4226 C CA . TYR A 1 521 ? 2.780 -0.889 -9.850 1.00 88.62 521 TYR A CA 1
ATOM 4227 C C . TYR A 1 521 ? 4.006 -0.066 -10.279 1.00 88.62 521 TYR A C 1
ATOM 4229 O O . TYR A 1 521 ? 3.860 1.100 -10.634 1.00 88.62 521 TYR A O 1
ATOM 4237 N N . ASP A 1 522 ? 5.206 -0.651 -10.228 1.00 92.06 522 ASP A N 1
ATOM 4238 C CA . ASP A 1 522 ? 6.442 -0.028 -10.696 1.00 92.06 522 ASP A CA 1
ATOM 4239 C C . ASP A 1 522 ? 7.019 -0.864 -11.849 1.00 92.06 522 ASP A C 1
ATOM 4241 O O . ASP A 1 522 ? 7.337 -2.040 -11.649 1.00 92.06 522 ASP A O 1
ATOM 4245 N N . PRO A 1 523 ? 7.179 -0.300 -13.057 1.00 93.88 523 PRO A N 1
ATOM 4246 C CA . PRO A 1 523 ? 7.806 -1.003 -14.169 1.00 93.88 523 PRO A CA 1
ATOM 4247 C C . PRO A 1 523 ? 9.211 -1.549 -13.861 1.00 93.88 523 PRO A C 1
ATOM 4249 O O . PRO A 1 523 ? 9.595 -2.560 -14.451 1.00 93.88 523 PRO A O 1
ATOM 4252 N N . ASP A 1 524 ? 9.973 -0.938 -12.945 1.00 94.88 524 ASP A N 1
ATOM 4253 C CA . ASP A 1 524 ? 11.302 -1.426 -12.543 1.00 94.88 524 ASP A CA 1
ATOM 4254 C C . ASP A 1 524 ? 11.235 -2.817 -11.888 1.00 94.88 524 ASP A C 1
ATOM 4256 O O . ASP A 1 524 ? 12.030 -3.698 -12.216 1.00 94.88 524 ASP A O 1
ATOM 4260 N N . ASN A 1 525 ? 10.197 -3.072 -11.081 1.00 95.62 525 ASN A N 1
ATOM 4261 C CA . ASN A 1 525 ? 9.943 -4.366 -10.430 1.00 95.62 525 ASN A CA 1
ATOM 4262 C C . ASN A 1 525 ? 9.727 -5.528 -11.415 1.00 95.62 525 ASN A C 1
ATOM 4264 O O . ASN A 1 525 ? 9.749 -6.698 -11.018 1.00 95.62 525 ASN A O 1
ATOM 4268 N N . LEU A 1 526 ? 9.464 -5.205 -12.683 1.00 96.38 526 LEU A N 1
ATOM 4269 C CA . LEU A 1 526 ? 9.195 -6.134 -13.777 1.00 96.38 526 LEU A CA 1
ATOM 4270 C C . LEU A 1 526 ? 10.314 -6.147 -14.815 1.00 96.38 526 LEU A C 1
ATOM 4272 O O . LEU A 1 526 ? 10.137 -6.724 -15.887 1.00 96.38 526 LEU A O 1
ATOM 4276 N N . PHE A 1 527 ? 11.435 -5.472 -14.547 1.00 97.25 527 PHE A N 1
ATOM 4277 C CA . PHE A 1 527 ? 12.469 -5.229 -15.550 1.00 97.25 527 PHE A CA 1
ATOM 4278 C C . PHE A 1 527 ? 11.889 -4.583 -16.824 1.00 97.25 527 PHE A C 1
ATOM 4280 O O . PHE A 1 527 ? 12.285 -4.908 -17.939 1.00 97.25 527 PHE A O 1
ATOM 4287 N N . TYR A 1 528 ? 10.889 -3.709 -16.663 1.00 97.12 528 TYR A N 1
ATOM 4288 C CA . TYR A 1 528 ? 10.146 -3.025 -17.727 1.00 97.12 528 TYR A CA 1
ATOM 4289 C C . TYR A 1 528 ? 9.465 -3.957 -18.753 1.00 97.12 528 TYR A C 1
ATOM 4291 O O . TYR A 1 528 ? 9.253 -3.576 -19.904 1.00 97.12 528 TYR A O 1
ATOM 4299 N N . LEU A 1 529 ? 9.075 -5.169 -18.339 1.00 97.12 529 LEU A N 1
ATOM 4300 C CA . LEU A 1 529 ? 8.369 -6.156 -19.173 1.00 97.12 529 LEU A CA 1
ATOM 4301 C C . LEU A 1 529 ? 6.837 -5.989 -19.192 1.00 97.12 529 LEU A C 1
ATOM 4303 O O . LEU A 1 529 ? 6.135 -6.881 -19.663 1.00 97.12 529 LEU A O 1
ATOM 4307 N N . SER A 1 530 ? 6.311 -4.859 -18.712 1.00 95.38 530 SER A N 1
ATOM 4308 C CA . SER A 1 530 ? 4.878 -4.557 -18.548 1.00 95.38 530 SER A CA 1
ATOM 4309 C C . SER A 1 530 ? 3.991 -4.957 -19.740 1.00 95.38 530 SER A C 1
ATOM 4311 O O . SER A 1 530 ? 2.928 -5.546 -19.548 1.00 95.38 530 SER A O 1
ATOM 4313 N N . ASN A 1 531 ? 4.456 -4.726 -20.973 1.00 96.62 531 ASN A N 1
ATOM 4314 C CA . ASN A 1 531 ? 3.694 -5.017 -22.196 1.00 96.62 531 ASN A CA 1
ATOM 4315 C C . ASN A 1 531 ? 3.694 -6.499 -22.612 1.00 96.62 531 ASN A C 1
ATOM 4317 O O . ASN A 1 531 ? 3.091 -6.850 -23.617 1.00 96.62 531 ASN A O 1
ATOM 4321 N N . TYR A 1 532 ? 4.392 -7.373 -21.893 1.00 97.88 532 TYR A N 1
ATOM 4322 C CA . TYR A 1 532 ? 4.561 -8.789 -22.239 1.00 97.88 532 TYR A CA 1
ATOM 4323 C C . TYR A 1 532 ? 3.986 -9.691 -21.147 1.00 97.88 532 TYR A C 1
ATOM 4325 O O . TYR A 1 532 ? 4.515 -10.757 -20.836 1.00 97.88 532 TYR A O 1
ATOM 4333 N N . LEU A 1 533 ? 2.900 -9.244 -20.522 1.00 97.88 533 LEU A N 1
ATOM 4334 C CA . LEU A 1 533 ? 2.260 -9.937 -19.414 1.00 97.88 533 LEU A CA 1
ATOM 4335 C C . LEU A 1 533 ? 0.886 -10.473 -19.813 1.00 97.88 533 LEU A C 1
ATOM 4337 O O . LEU A 1 533 ? 0.155 -9.868 -20.594 1.00 97.88 533 LEU A O 1
ATOM 4341 N N . GLN A 1 534 ? 0.518 -11.610 -19.236 1.00 97.50 534 GLN A N 1
ATOM 4342 C CA . GLN A 1 534 ? -0.843 -12.121 -19.205 1.00 97.50 534 GLN A CA 1
ATOM 4343 C C . GLN A 1 534 ? -1.357 -12.062 -17.770 1.00 97.50 534 GLN A C 1
ATOM 4345 O O . GLN A 1 534 ? -0.701 -12.549 -16.852 1.00 97.50 534 GLN A O 1
ATOM 4350 N N . PHE A 1 535 ? -2.538 -11.489 -17.578 1.00 97.69 535 PHE A N 1
ATOM 4351 C CA . PHE A 1 535 ? -3.199 -11.439 -16.288 1.00 97.69 535 PHE A CA 1
ATOM 4352 C C . PHE A 1 535 ? -3.875 -12.776 -15.974 1.00 97.69 535 PHE A C 1
ATOM 4354 O O . PHE A 1 535 ? -4.862 -13.158 -16.605 1.00 97.69 535 PHE A O 1
ATOM 4361 N N . ASP A 1 536 ? -3.341 -13.465 -14.969 1.00 96.38 536 ASP A N 1
ATOM 4362 C CA . ASP A 1 536 ? -3.825 -14.749 -14.463 1.00 96.38 536 ASP A CA 1
ATOM 4363 C C . ASP A 1 536 ? -4.435 -14.570 -13.050 1.00 96.38 536 ASP A C 1
ATOM 4365 O O . ASP A 1 536 ? -4.440 -15.490 -12.234 1.00 96.38 536 ASP A O 1
ATOM 4369 N N . GLY A 1 537 ? -4.950 -13.370 -12.740 1.00 94.81 537 GLY A N 1
ATOM 4370 C CA . GLY A 1 537 ? -5.628 -13.058 -11.481 1.00 94.81 537 GLY A CA 1
ATOM 4371 C C . GLY A 1 537 ? -4.707 -12.426 -10.435 1.00 94.81 537 GLY A C 1
ATOM 4372 O O . GLY A 1 537 ? -4.260 -11.300 -10.613 1.00 94.81 537 GLY A O 1
ATOM 4373 N N . PHE A 1 538 ? -4.374 -13.131 -9.349 1.00 95.81 538 PHE A N 1
ATOM 4374 C CA . PHE A 1 538 ? -3.399 -12.635 -8.353 1.00 95.81 538 PHE A CA 1
ATOM 4375 C C . PHE A 1 538 ? -1.944 -12.590 -8.853 1.00 95.81 538 PHE A C 1
ATOM 4377 O O . PHE A 1 538 ? -1.026 -12.265 -8.097 1.00 95.81 538 PHE A O 1
ATOM 4384 N N . SER A 1 539 ? -1.709 -12.937 -10.118 1.00 96.50 539 SER A N 1
ATOM 4385 C CA . SER A 1 539 ? -0.395 -12.860 -10.737 1.00 96.50 539 SER A CA 1
ATOM 4386 C C . SER A 1 539 ? -0.472 -12.487 -12.216 1.00 96.50 539 SER A C 1
ATOM 4388 O O . SER A 1 539 ? -1.495 -12.655 -12.882 1.00 96.50 539 SER A O 1
ATOM 4390 N N . TYR A 1 540 ? 0.650 -11.993 -12.720 1.00 97.81 540 TYR A N 1
ATOM 4391 C CA . TYR A 1 540 ? 0.898 -11.639 -14.104 1.00 97.81 540 TYR A CA 1
ATOM 4392 C C . TYR A 1 540 ? 2.002 -12.532 -14.648 1.00 97.81 540 TYR A C 1
ATOM 4394 O O . TYR A 1 540 ? 3.129 -12.505 -14.159 1.00 97.81 540 TYR A O 1
ATOM 4402 N N . ARG A 1 541 ? 1.696 -13.341 -15.652 1.00 97.44 541 ARG A N 1
ATOM 4403 C CA . ARG A 1 541 ? 2.643 -14.270 -16.263 1.00 97.44 541 ARG A CA 1
ATOM 4404 C C . ARG A 1 541 ? 3.351 -13.635 -17.453 1.00 97.44 541 ARG A C 1
ATOM 4406 O O . ARG A 1 541 ? 2.696 -13.073 -18.322 1.00 97.44 541 ARG A O 1
ATOM 4413 N N . LEU A 1 542 ? 4.671 -13.787 -17.531 1.00 98.25 542 LEU A N 1
ATOM 4414 C CA . LEU A 1 542 ? 5.465 -13.374 -18.688 1.00 98.25 542 LEU A CA 1
ATOM 4415 C C . LEU A 1 542 ? 5.114 -14.229 -19.915 1.00 98.25 542 LEU A C 1
ATOM 4417 O O . LEU A 1 542 ? 5.261 -15.453 -19.890 1.00 98.25 542 LEU A O 1
ATOM 4421 N N . VAL A 1 543 ? 4.684 -13.578 -20.994 1.00 98.06 543 VAL A N 1
ATOM 4422 C CA . VAL A 1 543 ? 4.324 -14.188 -22.281 1.00 98.06 543 VAL A CA 1
ATOM 4423 C C . VAL A 1 543 ? 4.981 -13.417 -23.432 1.00 98.06 543 VAL A C 1
ATOM 4425 O O . VAL A 1 543 ? 5.128 -12.204 -23.354 1.00 98.06 543 VAL A O 1
ATOM 4428 N N . PRO A 1 544 ? 5.356 -14.064 -24.547 1.00 97.81 544 PRO A N 1
ATOM 4429 C CA . PRO A 1 544 ? 6.022 -13.395 -25.662 1.00 97.81 544 PRO A CA 1
ATOM 4430 C C . PRO A 1 544 ? 5.037 -12.672 -26.593 1.00 97.81 544 PRO A C 1
ATOM 4432 O O . PRO A 1 544 ? 5.240 -12.662 -27.800 1.00 97.81 544 PRO A O 1
ATOM 4435 N N . ILE A 1 545 ? 3.936 -12.132 -26.073 1.00 98.00 545 ILE A N 1
ATOM 4436 C CA . ILE A 1 545 ? 2.875 -11.503 -26.866 1.00 98.00 545 ILE A CA 1
ATOM 4437 C C . ILE A 1 545 ? 2.723 -10.078 -26.367 1.00 98.00 545 ILE A C 1
ATOM 4439 O O . ILE A 1 545 ? 2.418 -9.872 -25.195 1.00 98.00 545 ILE A O 1
ATOM 4443 N N . GLU A 1 546 ? 2.959 -9.116 -27.255 1.00 97.44 546 GLU A N 1
ATOM 4444 C CA . GLU A 1 546 ? 2.859 -7.705 -26.908 1.00 97.44 546 GLU A CA 1
ATOM 4445 C C . GLU A 1 546 ? 1.391 -7.326 -26.687 1.00 97.44 546 GLU A C 1
ATOM 4447 O O . GLU A 1 546 ? 0.515 -7.574 -27.515 1.00 97.44 546 GLU A O 1
ATOM 4452 N N . THR A 1 547 ? 1.107 -6.738 -25.537 1.00 96.06 547 THR A N 1
ATOM 4453 C CA . THR A 1 547 ? -0.184 -6.170 -25.169 1.00 96.06 547 THR A CA 1
ATOM 4454 C C . THR A 1 547 ? 0.096 -4.895 -24.401 1.00 96.06 547 THR A C 1
ATOM 4456 O O . THR A 1 547 ? 0.591 -4.938 -23.278 1.00 96.06 547 THR A O 1
ATOM 4459 N N . LYS A 1 548 ? -0.173 -3.757 -25.041 1.00 94.56 548 LYS A N 1
ATOM 4460 C CA . LYS A 1 548 ? -0.005 -2.450 -24.408 1.00 94.56 548 LYS A CA 1
ATOM 4461 C C . LYS A 1 548 ? -0.982 -2.315 -23.247 1.00 94.56 548 LYS A C 1
ATOM 4463 O O . LYS A 1 548 ? -2.098 -2.828 -23.320 1.00 94.56 548 LYS A O 1
ATOM 4468 N N . GLU A 1 549 ? -0.537 -1.621 -22.210 1.00 91.00 549 GLU A N 1
ATOM 4469 C CA . GLU A 1 549 ? -1.408 -1.144 -21.140 1.00 91.00 549 GLU A CA 1
ATOM 4470 C C . GLU A 1 549 ? -2.592 -0.370 -21.740 1.00 91.00 549 GLU A C 1
ATOM 4472 O O . GLU A 1 549 ? -2.412 0.378 -22.710 1.00 91.00 549 GLU A O 1
ATOM 4477 N N . SER A 1 550 ? -3.803 -0.612 -21.230 1.00 85.50 550 SER A N 1
ATOM 4478 C CA . SER A 1 550 ? -4.988 0.116 -21.693 1.00 85.50 550 SER A CA 1
ATOM 4479 C C . SER A 1 550 ? -4.925 1.588 -21.276 1.00 85.50 550 SER A C 1
ATOM 4481 O O . SER A 1 550 ? -4.167 1.956 -20.379 1.00 85.50 550 SER A O 1
ATOM 4483 N N . GLU A 1 551 ? -5.742 2.439 -21.902 1.00 76.44 551 GLU A N 1
ATOM 4484 C CA . GLU A 1 551 ? -5.873 3.848 -21.489 1.00 76.44 551 GLU A CA 1
ATOM 4485 C C . GLU A 1 551 ? -6.323 3.974 -20.021 1.00 76.44 551 GLU A C 1
ATOM 4487 O O . GLU A 1 551 ? -5.894 4.890 -19.323 1.00 76.44 551 GLU A O 1
ATOM 4492 N N . ASP A 1 552 ? -7.074 2.984 -19.530 1.00 72.88 552 ASP A N 1
ATOM 4493 C CA . ASP A 1 552 ? -7.547 2.887 -18.143 1.00 72.88 552 ASP A CA 1
ATOM 4494 C C . ASP A 1 552 ? -6.506 2.281 -17.175 1.00 72.88 552 ASP A C 1
ATOM 4496 O O . ASP A 1 552 ? -6.805 2.039 -16.004 1.00 72.88 552 ASP A O 1
ATOM 4500 N N . GLY A 1 553 ? -5.285 1.999 -17.649 1.00 82.88 553 GLY A N 1
ATOM 4501 C CA . GLY A 1 553 ? -4.185 1.458 -16.841 1.00 82.88 553 GLY A CA 1
ATOM 4502 C C . GLY A 1 553 ? -4.234 -0.057 -16.606 1.00 82.88 553 GLY A C 1
ATOM 4503 O O . GLY A 1 553 ? -3.555 -0.578 -15.718 1.00 82.88 553 GLY A O 1
ATOM 4504 N N . GLU A 1 554 ? -5.046 -0.810 -17.359 1.00 88.19 554 GLU A N 1
ATOM 4505 C CA . GLU A 1 554 ? -5.055 -2.267 -17.240 1.00 88.19 554 GLU A CA 1
ATOM 4506 C C . GLU A 1 554 ? -3.826 -2.891 -17.903 1.00 88.19 554 GLU A C 1
ATOM 4508 O O . GLU A 1 554 ? -3.605 -2.795 -19.113 1.00 88.19 554 GLU A O 1
ATOM 4513 N N . LEU A 1 555 ? -3.064 -3.626 -17.098 1.00 93.12 555 LEU A N 1
ATOM 4514 C CA . LEU A 1 555 ? -1.869 -4.336 -17.526 1.00 93.12 555 LEU A CA 1
ATOM 4515 C C . LEU A 1 555 ? -2.190 -5.750 -18.035 1.00 93.12 555 LEU A C 1
ATOM 4517 O O . LEU A 1 555 ? -2.967 -6.496 -17.423 1.00 93.12 555 LEU A O 1
ATOM 4521 N N . GLY A 1 556 ? -1.499 -6.148 -19.103 1.00 95.25 556 GLY A N 1
ATOM 4522 C CA . GLY A 1 556 ? -1.426 -7.519 -19.600 1.00 95.25 556 GLY A CA 1
ATOM 4523 C C . GLY A 1 556 ? -2.696 -8.048 -20.276 1.00 95.25 556 GLY A C 1
ATOM 4524 O O . GLY A 1 556 ? -3.820 -7.663 -19.954 1.00 95.25 556 GLY A O 1
ATOM 4525 N N . ARG A 1 557 ? -2.520 -8.985 -21.214 1.00 95.44 557 ARG A N 1
ATOM 4526 C CA . ARG A 1 557 ? -3.642 -9.648 -21.904 1.00 95.44 557 ARG A CA 1
ATOM 4527 C C . ARG A 1 557 ? -4.440 -10.544 -20.967 1.00 95.44 557 ARG A C 1
ATOM 4529 O O . ARG A 1 557 ? -3.907 -11.065 -19.992 1.00 95.44 557 ARG A O 1
ATOM 4536 N N . VAL A 1 558 ? -5.688 -10.820 -21.331 1.00 96.56 558 VAL A N 1
ATOM 4537 C CA . VAL A 1 558 ? -6.559 -11.762 -20.619 1.00 96.56 558 VAL A CA 1
ATOM 4538 C C . VAL A 1 558 ? -6.911 -12.936 -21.531 1.00 96.56 558 VAL A C 1
ATOM 4540 O O . VAL A 1 558 ? -7.463 -12.755 -22.614 1.00 96.56 558 VAL A O 1
ATOM 4543 N N . ASP A 1 559 ? -6.630 -14.161 -21.082 1.00 96.31 559 ASP A N 1
ATOM 4544 C CA . ASP A 1 559 ? -7.186 -15.372 -21.692 1.00 96.31 559 ASP A CA 1
ATOM 4545 C C . ASP A 1 559 ? -8.501 -15.722 -20.984 1.00 96.31 559 ASP A C 1
ATOM 4547 O O . ASP A 1 559 ? -8.490 -16.205 -19.851 1.00 96.31 559 ASP A O 1
ATOM 4551 N N . ALA A 1 560 ? -9.631 -15.462 -21.653 1.00 97.00 560 ALA A N 1
ATOM 4552 C CA . ALA A 1 560 ? -10.970 -15.577 -21.067 1.00 97.00 560 ALA A CA 1
ATOM 4553 C C . ALA A 1 560 ? -11.235 -16.944 -20.409 1.00 97.00 560 ALA A C 1
ATOM 4555 O O . ALA A 1 560 ? -11.753 -17.012 -19.296 1.00 97.00 560 ALA A O 1
ATOM 4556 N N . ASP A 1 561 ? -10.852 -18.037 -21.078 1.00 96.31 561 ASP A N 1
ATOM 4557 C CA . ASP A 1 561 ? -11.102 -19.393 -20.584 1.00 96.31 561 ASP A CA 1
ATOM 4558 C C . ASP A 1 561 ? -10.177 -19.741 -19.412 1.00 96.31 561 ASP A C 1
ATOM 4560 O O . ASP A 1 561 ? -10.600 -20.388 -18.453 1.00 96.31 561 ASP A O 1
ATOM 4564 N N . ALA A 1 562 ? -8.906 -19.333 -19.477 1.00 96.06 562 ALA A N 1
ATOM 4565 C CA . ALA A 1 562 ? -7.961 -19.579 -18.394 1.00 96.06 562 ALA A CA 1
ATOM 4566 C C . ALA A 1 562 ? -8.356 -18.798 -17.134 1.00 96.06 562 ALA A C 1
ATOM 4568 O O . ALA A 1 562 ? -8.469 -19.398 -16.064 1.00 96.06 562 ALA A O 1
ATOM 4569 N N . LEU A 1 563 ? -8.641 -17.499 -17.267 1.00 97.88 563 LEU A N 1
ATOM 4570 C CA . LEU A 1 563 ? -8.983 -16.652 -16.128 1.00 97.88 563 LEU A CA 1
ATOM 4571 C C . LEU A 1 563 ? -10.325 -17.054 -15.499 1.00 97.88 563 LEU A C 1
ATOM 4573 O O . LEU A 1 563 ? -10.419 -17.107 -14.276 1.00 97.88 563 LEU A O 1
ATOM 4577 N N . TYR A 1 564 ? -11.326 -17.445 -16.300 1.00 98.44 564 TYR A N 1
ATOM 4578 C CA . TYR A 1 564 ? -12.570 -18.041 -15.790 1.00 98.44 564 TYR A CA 1
ATOM 4579 C C . TYR A 1 564 ? -12.297 -19.238 -14.867 1.00 98.44 564 TYR A C 1
ATOM 4581 O O . TYR A 1 564 ? -12.814 -19.305 -13.752 1.00 98.44 564 TYR A O 1
ATOM 4589 N N . ASN A 1 565 ? -11.451 -20.174 -15.310 1.00 97.88 565 ASN A N 1
ATOM 4590 C CA . ASN A 1 565 ? -11.125 -21.367 -14.528 1.00 97.88 565 ASN A CA 1
ATOM 4591 C C . ASN A 1 565 ? -10.320 -21.035 -13.266 1.00 97.88 565 ASN A C 1
ATOM 4593 O O . ASN A 1 565 ? -10.549 -21.643 -12.221 1.00 97.88 565 ASN A O 1
ATOM 4597 N N . ILE A 1 566 ? -9.410 -20.061 -13.347 1.00 97.88 566 ILE A N 1
ATOM 4598 C CA . ILE A 1 566 ? -8.645 -19.580 -12.194 1.00 97.88 566 ILE A CA 1
ATOM 4599 C C . ILE A 1 566 ? -9.590 -18.985 -11.142 1.00 97.88 566 ILE A C 1
ATOM 4601 O O . ILE A 1 566 ? -9.569 -19.431 -9.997 1.00 97.88 566 ILE A O 1
ATOM 4605 N N . VAL A 1 567 ? -10.475 -18.062 -11.534 1.00 98.19 567 VAL A N 1
ATOM 4606 C CA . VAL A 1 567 ? -11.433 -17.410 -10.621 1.00 98.19 567 VAL A CA 1
ATOM 4607 C C . VAL A 1 567 ? -12.414 -18.421 -10.020 1.00 98.19 567 VAL A C 1
ATOM 4609 O O . VAL A 1 567 ? -12.713 -18.363 -8.828 1.00 98.19 567 VAL A O 1
ATOM 4612 N N . LYS A 1 568 ? -12.871 -19.411 -10.797 1.00 97.38 568 LYS A N 1
ATOM 4613 C CA . LYS A 1 568 ? -13.687 -20.529 -10.285 1.00 97.38 568 LYS A CA 1
ATOM 4614 C C . LYS A 1 568 ? -12.956 -21.380 -9.246 1.00 97.38 568 LYS A C 1
ATOM 4616 O O . LYS A 1 568 ? -13.612 -21.966 -8.387 1.00 97.38 568 LYS A O 1
ATOM 4621 N N . GLY A 1 569 ? -11.631 -21.469 -9.343 1.00 97.06 569 GLY A N 1
ATOM 4622 C CA . GLY A 1 569 ? -10.769 -22.197 -8.415 1.00 97.06 569 GLY A CA 1
ATOM 4623 C C . GLY A 1 569 ? -10.365 -21.406 -7.169 1.00 97.06 569 GLY A C 1
ATOM 4624 O O . GLY A 1 569 ? -9.669 -21.960 -6.316 1.00 97.06 569 GLY A O 1
ATOM 4625 N N . TYR A 1 570 ? -10.766 -20.137 -7.052 1.00 98.06 570 TYR A N 1
ATOM 4626 C CA . TYR A 1 570 ? -10.455 -19.319 -5.886 1.00 98.06 570 TYR A CA 1
ATOM 4627 C C . TYR A 1 570 ? -11.147 -19.813 -4.622 1.00 98.06 570 TYR A C 1
ATOM 4629 O O . TYR A 1 570 ? -12.293 -20.272 -4.627 1.00 98.06 570 TYR A O 1
ATOM 4637 N N . ARG A 1 571 ? -10.447 -19.617 -3.507 1.00 97.62 571 ARG A N 1
ATOM 4638 C CA . ARG A 1 571 ? -11.053 -19.538 -2.181 1.00 97.62 571 ARG A CA 1
ATOM 4639 C C . ARG A 1 571 ? -11.137 -18.065 -1.797 1.00 97.62 571 ARG A C 1
ATOM 4641 O O . ARG A 1 571 ? -10.241 -17.302 -2.132 1.00 97.62 571 ARG A O 1
ATOM 4648 N N . TRP A 1 572 ? -12.223 -17.660 -1.150 1.00 97.25 572 TRP A N 1
ATOM 4649 C CA . TRP A 1 572 ? -12.629 -16.250 -1.072 1.00 97.25 572 TRP A CA 1
ATOM 4650 C C . TRP A 1 572 ? -12.481 -15.641 0.325 1.00 97.25 572 TRP A C 1
ATOM 4652 O O . TRP A 1 572 ? -13.167 -14.684 0.668 1.00 97.25 572 TRP A O 1
ATOM 4662 N N . GLY A 1 573 ? -11.641 -16.217 1.182 1.00 95.81 573 GLY A N 1
ATOM 4663 C CA . GLY A 1 573 ? -11.296 -15.653 2.485 1.00 95.81 573 GLY A CA 1
ATOM 4664 C C . GLY A 1 573 ? -12.402 -15.706 3.536 1.00 95.81 573 GLY A C 1
ATOM 4665 O O . GLY A 1 573 ? -12.130 -15.330 4.674 1.00 95.81 573 GLY A O 1
ATOM 4666 N N . ASN A 1 574 ? -13.596 -16.194 3.172 1.00 97.06 574 ASN A N 1
ATOM 4667 C CA . ASN A 1 574 ? -14.846 -16.208 3.943 1.00 97.06 574 ASN A CA 1
ATOM 4668 C C . ASN A 1 574 ? -15.479 -14.825 4.209 1.00 97.06 574 ASN A C 1
ATOM 4670 O O . ASN A 1 574 ? -16.244 -14.661 5.155 1.00 97.06 574 ASN A O 1
ATOM 4674 N N . PHE A 1 575 ? -15.242 -13.843 3.332 1.00 97.25 575 PHE A N 1
ATOM 4675 C CA . PHE A 1 575 ? -15.855 -12.510 3.453 1.00 97.25 575 PHE A CA 1
ATOM 4676 C C . PHE A 1 575 ? -17.398 -12.537 3.434 1.00 97.25 575 PHE A C 1
ATOM 4678 O O . PHE A 1 575 ? -18.042 -11.640 3.963 1.00 97.25 575 PHE A O 1
ATOM 4685 N N . LYS A 1 576 ? -18.032 -13.573 2.877 1.00 97.25 576 LYS A N 1
ATOM 4686 C CA . LYS A 1 576 ? -19.498 -13.714 2.897 1.00 97.25 576 LYS A CA 1
ATOM 4687 C C . LYS A 1 576 ? -20.109 -13.845 4.292 1.00 97.25 576 LYS A C 1
ATOM 4689 O O . LYS A 1 576 ? -21.293 -13.549 4.447 1.00 97.25 576 LYS A O 1
ATOM 4694 N N . ASP A 1 577 ? -19.348 -14.300 5.288 1.00 95.88 577 ASP A N 1
ATOM 4695 C CA . ASP A 1 577 ? -19.819 -14.294 6.669 1.00 95.88 577 ASP A CA 1
ATOM 4696 C C . ASP A 1 577 ? -19.594 -12.910 7.280 1.00 95.88 577 ASP A C 1
ATOM 4698 O O . ASP A 1 577 ? -18.518 -12.575 7.778 1.00 95.88 577 ASP A O 1
ATOM 4702 N N . LEU A 1 578 ? -20.653 -12.101 7.264 1.00 93.81 578 LEU A N 1
ATOM 4703 C CA . LEU A 1 578 ? -20.612 -10.722 7.741 1.00 93.81 578 LEU A CA 1
ATOM 4704 C C . LEU A 1 578 ? -20.340 -10.602 9.247 1.00 93.81 578 LEU A C 1
ATOM 4706 O O . LEU A 1 578 ? -20.103 -9.492 9.714 1.00 93.81 578 LEU A O 1
ATOM 4710 N N . LYS A 1 579 ? -20.350 -11.703 10.013 1.00 91.75 579 LYS A N 1
ATOM 4711 C CA . LYS A 1 579 ? -19.997 -11.700 11.442 1.00 91.75 579 LYS A CA 1
ATOM 4712 C C . LYS A 1 579 ? -18.496 -11.809 11.686 1.00 91.75 579 LYS A C 1
ATOM 4714 O O . LYS A 1 579 ? -18.047 -11.493 12.784 1.00 91.75 579 LYS A O 1
ATOM 4719 N N . VAL A 1 580 ? -17.726 -12.256 10.693 1.00 93.88 580 VAL A N 1
ATOM 4720 C CA . VAL A 1 580 ? -16.273 -12.378 10.816 1.00 93.88 580 VAL A CA 1
ATOM 4721 C C . VAL A 1 580 ? -15.645 -11.001 10.680 1.00 93.88 580 VAL A C 1
ATOM 4723 O O . VAL A 1 580 ? -15.940 -10.241 9.753 1.00 93.88 580 VAL A O 1
ATOM 4726 N N . HIS A 1 581 ? -14.773 -10.675 11.623 1.00 93.44 581 HIS A N 1
ATOM 4727 C CA . HIS A 1 581 ? -14.033 -9.428 11.623 1.00 93.44 581 HIS A CA 1
ATOM 4728 C C . HIS A 1 581 ? -12.744 -9.564 10.797 1.00 93.44 581 HIS A C 1
ATOM 4730 O O . HIS A 1 581 ? -12.013 -10.546 10.929 1.00 93.44 581 HIS A O 1
ATOM 4736 N N . TYR A 1 582 ? -12.467 -8.569 9.955 1.00 93.38 582 TYR A N 1
ATOM 4737 C CA . TYR A 1 582 ? -11.253 -8.479 9.146 1.00 93.38 582 TYR A CA 1
ATOM 4738 C C . TYR A 1 582 ? -10.640 -7.096 9.326 1.00 93.38 582 TYR A C 1
ATOM 4740 O O . TYR A 1 582 ? -11.349 -6.096 9.226 1.00 93.38 582 TYR A O 1
ATOM 4748 N N . ASP A 1 583 ? -9.328 -7.061 9.530 1.00 89.31 583 ASP A N 1
ATOM 4749 C CA . ASP A 1 583 ? -8.553 -5.824 9.564 1.00 89.31 583 ASP A CA 1
ATOM 4750 C C . ASP A 1 583 ? -8.439 -5.174 8.167 1.00 89.31 583 ASP A C 1
ATOM 4752 O O . ASP A 1 583 ? -8.728 -5.793 7.133 1.00 89.31 583 ASP A O 1
ATOM 4756 N N . GLU A 1 584 ? -7.987 -3.914 8.121 1.00 87.38 584 GLU A N 1
ATOM 4757 C CA . GLU A 1 584 ? -7.830 -3.160 6.866 1.00 87.38 584 GLU A CA 1
ATOM 4758 C C . GLU A 1 584 ? -6.915 -3.862 5.853 1.00 87.38 584 GLU A C 1
ATOM 4760 O O . GLU A 1 584 ? -7.193 -3.816 4.654 1.00 87.38 584 GLU A O 1
ATOM 4765 N N . THR A 1 585 ? -5.863 -4.553 6.305 1.00 87.25 585 THR A N 1
ATOM 4766 C CA . THR A 1 585 ? -4.915 -5.230 5.405 1.00 87.25 585 THR A CA 1
ATOM 4767 C C . THR A 1 585 ? -5.582 -6.422 4.722 1.00 87.25 585 THR A C 1
ATOM 4769 O O . THR A 1 585 ? -5.488 -6.581 3.505 1.00 87.25 585 THR A O 1
ATOM 4772 N N . ALA A 1 586 ? -6.325 -7.235 5.473 1.00 90.56 586 ALA A N 1
ATOM 4773 C CA . ALA A 1 586 ? -7.090 -8.342 4.911 1.00 90.56 586 ALA A CA 1
ATOM 4774 C C . ALA A 1 586 ? -8.164 -7.858 3.921 1.00 90.56 586 ALA A C 1
ATOM 4776 O O . ALA A 1 586 ? -8.374 -8.493 2.885 1.00 90.56 586 ALA A O 1
ATOM 4777 N N . MET A 1 587 ? -8.816 -6.724 4.205 1.00 91.56 587 MET A N 1
ATOM 4778 C CA . MET A 1 587 ? -9.816 -6.134 3.310 1.00 91.56 587 MET A CA 1
ATOM 4779 C C . MET A 1 587 ? -9.214 -5.573 2.015 1.00 91.56 587 MET A C 1
ATOM 4781 O O . MET A 1 587 ? -9.862 -5.653 0.976 1.00 91.56 587 MET A O 1
ATOM 4785 N N . GLN A 1 588 ? -7.979 -5.061 2.020 1.00 88.81 588 GLN A N 1
ATOM 4786 C CA . GLN A 1 588 ? -7.325 -4.565 0.798 1.00 88.81 588 GLN A CA 1
ATOM 4787 C C . GLN A 1 588 ? -7.180 -5.653 -0.282 1.00 88.81 588 GLN A C 1
ATOM 4789 O O . GLN A 1 588 ? -7.309 -5.362 -1.473 1.00 88.81 588 GLN A O 1
ATOM 4794 N N . ASN A 1 589 ? -7.031 -6.924 0.110 1.00 88.44 589 ASN A N 1
ATOM 4795 C CA . ASN A 1 589 ? -6.934 -8.049 -0.830 1.00 88.44 589 ASN A CA 1
ATOM 4796 C C . ASN A 1 589 ? -8.219 -8.289 -1.649 1.00 88.44 589 ASN A C 1
ATOM 4798 O O . ASN A 1 589 ? -8.168 -8.944 -2.693 1.00 88.44 589 ASN A O 1
ATOM 4802 N N . ILE A 1 590 ? -9.367 -7.737 -1.230 1.00 95.50 590 ILE A N 1
ATOM 4803 C CA . ILE A 1 590 ? -10.651 -7.825 -1.951 1.00 95.50 590 ILE A CA 1
ATOM 4804 C C . ILE A 1 590 ? -10.547 -7.271 -3.376 1.00 95.50 590 ILE A C 1
ATOM 4806 O O . ILE A 1 590 ? -11.190 -7.799 -4.289 1.00 95.50 590 ILE A O 1
ATOM 4810 N N . VAL A 1 591 ? -9.723 -6.238 -3.581 1.00 93.69 591 VAL A N 1
ATOM 4811 C CA . VAL A 1 591 ? -9.532 -5.604 -4.893 1.00 93.69 591 VAL A CA 1
ATOM 4812 C C . VAL A 1 591 ? -9.095 -6.639 -5.933 1.00 93.69 591 VAL A C 1
ATOM 4814 O O . VAL A 1 591 ? -9.681 -6.700 -7.012 1.00 93.69 591 VAL A O 1
ATOM 4817 N N . GLY A 1 592 ? -8.142 -7.513 -5.591 1.00 93.88 592 GLY A N 1
ATOM 4818 C CA . GLY A 1 592 ? -7.644 -8.544 -6.506 1.00 93.88 592 GLY A CA 1
ATOM 4819 C C . GLY A 1 592 ? -8.709 -9.577 -6.886 1.00 93.88 592 GLY A C 1
ATOM 4820 O O . GLY A 1 592 ? -8.817 -9.948 -8.055 1.00 93.88 592 GLY A O 1
ATOM 4821 N N . TYR A 1 593 ? -9.565 -9.977 -5.939 1.00 97.12 593 TYR A N 1
ATOM 4822 C CA . TYR A 1 593 ? -10.689 -10.884 -6.200 1.00 97.12 593 TYR A CA 1
ATOM 4823 C C . TYR A 1 593 ? -11.712 -10.272 -7.169 1.00 97.12 593 TYR A C 1
ATOM 4825 O O . TYR A 1 593 ? -12.082 -10.897 -8.167 1.00 97.12 593 TYR A O 1
ATOM 4833 N N . ARG A 1 594 ? -12.158 -9.039 -6.892 1.00 97.38 594 ARG A N 1
ATOM 4834 C CA . ARG A 1 594 ? -13.161 -8.337 -7.712 1.00 97.38 594 ARG A CA 1
ATOM 4835 C C . ARG A 1 594 ? -12.623 -7.974 -9.094 1.00 97.38 594 ARG A C 1
ATOM 4837 O O . ARG A 1 594 ? -13.322 -8.194 -10.080 1.00 97.38 594 ARG A O 1
ATOM 4844 N N . SER A 1 595 ? -11.377 -7.506 -9.179 1.00 94.94 595 SER A N 1
ATOM 4845 C CA . SER A 1 595 ? -10.707 -7.225 -10.454 1.00 94.94 595 SER A CA 1
ATOM 4846 C C . SER A 1 595 ? -10.556 -8.498 -11.293 1.00 94.94 595 SER A C 1
ATOM 4848 O O . SER A 1 595 ? -10.937 -8.502 -12.462 1.00 94.94 595 SER A O 1
ATOM 4850 N N . SER A 1 596 ? -10.133 -9.620 -10.690 1.00 97.31 596 SER A N 1
ATOM 4851 C CA . SER A 1 596 ? -10.050 -10.911 -11.393 1.00 97.31 596 SER A CA 1
ATOM 4852 C C . SER A 1 596 ? -11.397 -11.331 -11.991 1.00 97.31 596 SER A C 1
ATOM 4854 O O . SER A 1 596 ? -11.467 -11.699 -13.162 1.00 97.31 596 SER A O 1
ATOM 4856 N N . ALA A 1 597 ? -12.476 -11.245 -11.206 1.00 98.12 597 ALA A N 1
ATOM 4857 C CA . ALA A 1 597 ? -13.821 -11.582 -11.669 1.00 98.12 597 ALA A CA 1
ATOM 4858 C C . ALA A 1 597 ? -14.320 -10.634 -12.772 1.00 98.12 597 ALA A C 1
ATOM 4860 O O . ALA A 1 597 ? -14.889 -11.099 -13.758 1.00 98.12 597 ALA A O 1
ATOM 4861 N N . SER A 1 598 ? -14.076 -9.327 -12.631 1.00 97.38 598 SER A N 1
ATOM 4862 C CA . SER A 1 598 ? -14.445 -8.315 -13.626 1.00 97.38 598 SER A CA 1
ATOM 4863 C C . SER A 1 598 ? -13.733 -8.534 -14.959 1.00 97.38 598 SER A C 1
ATOM 4865 O O . SER A 1 598 ? -14.386 -8.627 -15.995 1.00 97.38 598 SER A O 1
ATOM 4867 N N . ARG A 1 599 ? -12.404 -8.691 -14.941 1.00 96.81 599 ARG A N 1
ATOM 4868 C CA . ARG A 1 599 ? -11.604 -8.891 -16.159 1.00 96.81 599 ARG A CA 1
ATOM 4869 C C . ARG A 1 599 ? -11.929 -10.222 -16.839 1.00 96.81 599 ARG A C 1
ATOM 4871 O O . ARG A 1 599 ? -11.986 -10.293 -18.066 1.00 96.81 599 ARG A O 1
ATOM 4878 N N . ALA A 1 600 ? -12.232 -11.269 -16.062 1.00 98.19 600 ALA A N 1
ATOM 4879 C CA . ALA A 1 600 ? -12.769 -12.518 -16.605 1.00 98.19 600 ALA A CA 1
ATOM 4880 C C . ALA A 1 600 ? -14.116 -12.286 -17.300 1.00 98.19 600 ALA A C 1
ATOM 4882 O O . ALA A 1 600 ? -14.321 -12.747 -18.423 1.00 98.19 600 ALA A O 1
ATOM 4883 N N . ALA A 1 601 ? -15.026 -11.561 -16.646 1.00 98.19 601 ALA A N 1
ATOM 4884 C CA . ALA A 1 601 ? -16.349 -11.274 -17.175 1.00 98.19 601 ALA A CA 1
ATOM 4885 C C . ALA A 1 601 ? -16.296 -10.450 -18.465 1.00 98.19 601 ALA A C 1
ATOM 4887 O O . ALA A 1 601 ? -16.981 -10.806 -19.422 1.00 98.19 601 ALA A O 1
ATOM 4888 N N . GLU A 1 602 ? -15.451 -9.419 -18.533 1.00 96.69 602 GLU A N 1
ATOM 4889 C CA . GLU A 1 602 ? -15.228 -8.660 -19.765 1.00 96.69 602 GLU A CA 1
ATOM 4890 C C . GLU A 1 602 ? -14.757 -9.580 -20.893 1.00 96.69 602 GLU A C 1
ATOM 4892 O O . GLU A 1 602 ? -15.395 -9.644 -21.945 1.00 96.69 602 GLU A O 1
ATOM 4897 N N . ALA A 1 603 ? -13.674 -10.331 -20.676 1.00 97.19 603 ALA A N 1
ATOM 4898 C CA . ALA A 1 603 ? -13.088 -11.168 -21.717 1.00 97.19 603 ALA A CA 1
ATOM 4899 C C . ALA A 1 603 ? -14.076 -12.240 -22.220 1.00 97.19 603 ALA A C 1
ATOM 4901 O O . ALA A 1 603 ? -14.158 -12.507 -23.421 1.00 97.19 603 ALA A O 1
ATOM 4902 N N . LEU A 1 604 ? -14.877 -12.820 -21.320 1.00 98.50 604 LEU A N 1
ATOM 4903 C CA . LEU A 1 604 ? -15.951 -13.756 -21.665 1.00 98.50 604 LEU A CA 1
ATOM 4904 C C . LEU A 1 604 ? -17.088 -13.074 -22.431 1.00 98.50 604 LEU A C 1
ATOM 4906 O O . LEU A 1 604 ? -17.573 -13.625 -23.419 1.00 98.50 604 LEU A O 1
ATOM 4910 N N . ALA A 1 605 ? -17.513 -11.883 -22.009 1.00 97.50 605 ALA A N 1
ATOM 4911 C CA . ALA A 1 605 ? -18.570 -11.130 -22.673 1.00 97.50 605 ALA A CA 1
ATOM 4912 C C . ALA A 1 605 ? -18.162 -10.716 -24.095 1.00 97.50 605 ALA A C 1
ATOM 4914 O O . ALA A 1 605 ? -18.958 -10.886 -25.019 1.00 97.50 605 ALA A O 1
ATOM 4915 N N . MET A 1 606 ? -16.915 -10.270 -24.288 1.00 95.00 606 MET A N 1
ATOM 4916 C CA . MET A 1 606 ? -16.341 -9.951 -25.604 1.00 95.00 606 MET A CA 1
ATOM 4917 C C . MET A 1 606 ? -16.222 -11.186 -26.505 1.00 95.00 606 MET A C 1
ATOM 4919 O O . MET A 1 606 ? -16.401 -11.093 -27.716 1.00 95.00 606 MET A O 1
ATOM 4923 N N . LYS A 1 607 ? -16.003 -12.367 -25.917 1.00 95.94 607 LYS A N 1
ATOM 4924 C CA . LYS A 1 607 ? -16.054 -13.661 -26.615 1.00 95.94 607 LYS A CA 1
ATOM 4925 C C . LYS A 1 607 ? -17.491 -14.120 -26.942 1.00 95.94 607 LYS A C 1
ATOM 4927 O O . LYS A 1 607 ? -17.672 -15.106 -27.650 1.00 95.94 607 LYS A O 1
ATOM 4932 N N . GLY A 1 608 ? -18.519 -13.433 -26.437 1.00 97.06 608 GLY A N 1
ATOM 4933 C CA . GLY A 1 608 ? -19.935 -13.788 -26.599 1.00 97.06 608 GLY A CA 1
ATOM 4934 C C . GLY A 1 608 ? -20.495 -14.722 -25.516 1.00 97.06 608 GLY A C 1
ATOM 4935 O O . GLY A 1 608 ? -21.682 -15.043 -25.529 1.00 97.06 608 GLY A O 1
ATOM 4936 N N . GLU A 1 609 ? -19.692 -15.124 -24.529 1.00 98.19 609 GLU A N 1
ATOM 4937 C CA . GLU A 1 609 ? -20.068 -16.044 -23.445 1.00 98.19 609 GLU A CA 1
ATOM 4938 C C . GLU A 1 609 ? -20.656 -15.306 -22.225 1.00 98.19 609 GLU A C 1
ATOM 4940 O O . GLU A 1 609 ? -20.232 -15.490 -21.081 1.00 98.19 609 GLU A O 1
ATOM 4945 N N . LYS A 1 610 ? -21.679 -14.471 -22.455 1.00 97.38 610 LYS A N 1
ATOM 4946 C CA . LYS A 1 610 ? -22.275 -13.595 -21.425 1.00 97.38 610 LYS A CA 1
ATOM 4947 C C . LYS A 1 610 ? -22.774 -14.334 -20.177 1.00 97.38 610 LYS A C 1
ATOM 4949 O O . LYS A 1 610 ? -22.666 -13.810 -19.076 1.00 97.38 610 LYS A O 1
ATOM 4954 N N . ALA A 1 611 ? -23.275 -15.563 -20.320 1.00 98.31 611 ALA A N 1
ATOM 4955 C CA . ALA A 1 611 ? -23.732 -16.357 -19.176 1.00 98.31 611 ALA A CA 1
ATOM 4956 C C . ALA A 1 611 ? -22.595 -16.658 -18.182 1.00 98.31 611 ALA A C 1
ATOM 4958 O O . ALA A 1 611 ? -22.778 -16.502 -16.976 1.00 98.31 611 ALA A O 1
ATOM 4959 N N . LYS A 1 612 ? -21.402 -17.016 -18.680 1.00 98.50 612 LYS A N 1
ATOM 4960 C CA . LYS A 1 612 ? -20.222 -17.226 -17.828 1.00 98.50 612 LYS A CA 1
ATOM 4961 C C . LYS A 1 612 ? -19.692 -15.915 -17.255 1.00 98.50 612 LYS A C 1
ATOM 4963 O O . LYS A 1 612 ? -19.212 -15.899 -16.127 1.00 98.50 612 LYS A O 1
ATOM 4968 N N . ALA A 1 613 ? -19.794 -14.818 -18.008 1.00 98.56 613 ALA A N 1
ATOM 4969 C CA . ALA A 1 613 ? -19.424 -13.499 -17.505 1.00 98.56 613 ALA A CA 1
ATOM 4970 C C . ALA A 1 613 ? -20.258 -13.113 -16.271 1.00 98.56 613 ALA A C 1
ATOM 4972 O O . ALA A 1 613 ? -19.704 -12.752 -15.234 1.00 98.56 613 ALA A O 1
ATOM 4973 N N . ILE A 1 614 ? -21.583 -13.277 -16.354 1.00 98.62 614 ILE A N 1
ATOM 4974 C CA . ILE A 1 614 ? -22.504 -13.021 -15.237 1.00 98.62 614 ILE A CA 1
ATOM 4975 C C . ILE A 1 614 ? -22.199 -13.947 -14.054 1.00 98.62 614 ILE A C 1
ATOM 4977 O O . ILE A 1 614 ? -22.170 -13.483 -12.919 1.00 98.62 614 ILE A O 1
ATOM 4981 N N . GLU A 1 615 ? -21.894 -15.225 -14.307 1.00 98.50 615 GLU A N 1
ATOM 4982 C CA . GLU A 1 615 ? -21.510 -16.178 -13.258 1.00 98.50 615 GLU A CA 1
ATOM 4983 C C . GLU A 1 615 ? -20.317 -15.680 -12.421 1.00 98.50 615 GLU A C 1
ATOM 4985 O O . GLU A 1 615 ? -20.340 -15.804 -11.197 1.00 98.50 615 GLU A O 1
ATOM 4990 N N . MET A 1 616 ? -19.286 -15.099 -13.049 1.00 98.31 616 MET A N 1
ATOM 4991 C CA . MET A 1 616 ? -18.097 -14.606 -12.335 1.00 98.31 616 MET A CA 1
ATOM 4992 C C . MET A 1 616 ? -18.419 -13.405 -11.444 1.00 98.31 616 MET A C 1
ATOM 4994 O O . MET A 1 616 ? -17.954 -13.327 -10.305 1.00 98.31 616 MET A O 1
ATOM 4998 N N . LEU A 1 617 ? -19.244 -12.487 -11.943 1.00 98.62 617 LEU A N 1
ATOM 4999 C CA . LEU A 1 617 ? -19.652 -11.288 -11.211 1.00 98.62 617 LEU A CA 1
ATOM 5000 C C . LEU A 1 617 ? -20.582 -11.632 -10.042 1.00 98.62 617 LEU A C 1
ATOM 5002 O O . LEU A 1 617 ? -20.420 -11.100 -8.942 1.00 98.62 617 LEU A O 1
ATOM 5006 N N . ASP A 1 618 ? -21.514 -12.561 -10.257 1.00 98.44 618 ASP A N 1
ATOM 5007 C CA . ASP A 1 618 ? -22.422 -13.062 -9.223 1.00 98.44 618 ASP A CA 1
ATOM 5008 C C . ASP A 1 618 ? -21.664 -13.850 -8.150 1.00 98.44 618 ASP A C 1
ATOM 5010 O O . ASP A 1 618 ? -21.963 -13.722 -6.960 1.00 98.44 618 ASP A O 1
ATOM 5014 N N . LEU A 1 619 ? -20.646 -14.624 -8.547 1.00 98.44 619 LEU A N 1
ATOM 5015 C CA . LEU A 1 619 ? -19.745 -15.299 -7.618 1.00 98.44 619 LEU A CA 1
ATOM 5016 C C . LEU A 1 619 ? -19.034 -14.287 -6.713 1.00 98.44 619 LEU A C 1
ATOM 5018 O O . LEU A 1 619 ? -19.120 -14.422 -5.494 1.00 98.44 619 LEU A O 1
ATOM 5022 N N . ALA A 1 620 ? -18.401 -13.258 -7.285 1.00 98.25 620 ALA A N 1
ATOM 5023 C CA . ALA A 1 620 ? -17.699 -12.233 -6.513 1.00 98.25 620 ALA A CA 1
ATOM 5024 C C . ALA A 1 620 ? -18.642 -11.442 -5.591 1.00 98.25 620 ALA A C 1
ATOM 5026 O O . ALA A 1 620 ? -18.303 -11.191 -4.436 1.00 98.25 620 ALA A O 1
ATOM 5027 N N . ALA A 1 621 ? -19.841 -11.087 -6.064 1.00 97.50 621 ALA A N 1
ATOM 5028 C CA . ALA A 1 621 ? -20.832 -10.370 -5.262 1.00 97.50 621 ALA A CA 1
ATOM 5029 C C . ALA A 1 621 ? -21.372 -11.210 -4.092 1.00 97.50 621 ALA A C 1
ATOM 5031 O O . ALA A 1 621 ? -21.637 -10.673 -3.017 1.00 97.50 621 ALA A O 1
ATOM 5032 N N . ARG A 1 622 ? -21.524 -12.526 -4.287 1.00 98.00 622 ARG A N 1
ATOM 5033 C CA . ARG A 1 622 ? -21.963 -13.462 -3.244 1.00 98.00 622 ARG A CA 1
ATOM 5034 C C . ARG A 1 622 ? -20.870 -13.743 -2.217 1.00 98.00 622 ARG A C 1
ATOM 5036 O O . ARG A 1 622 ? -21.168 -13.845 -1.033 1.00 98.00 622 ARG A O 1
ATOM 5043 N N . GLU A 1 623 ? -19.631 -13.916 -2.668 1.00 98.19 623 GLU A N 1
ATOM 5044 C CA . GLU A 1 623 ? -18.504 -14.232 -1.785 1.00 98.19 623 GLU A CA 1
ATOM 5045 C C . GLU A 1 623 ? -17.956 -12.993 -1.064 1.00 98.19 623 GLU A C 1
ATOM 5047 O O . GLU A 1 623 ? -17.394 -13.132 0.018 1.00 98.19 623 GLU A O 1
ATOM 5052 N N . ILE A 1 624 ? -18.156 -11.788 -1.617 1.00 98.00 624 ILE A N 1
ATOM 5053 C CA . ILE A 1 624 ? -17.732 -10.512 -1.021 1.00 98.00 624 ILE A CA 1
ATOM 5054 C C . ILE A 1 624 ? -18.884 -9.486 -1.068 1.00 98.00 624 ILE A C 1
ATOM 5056 O O . ILE A 1 624 ? -18.899 -8.597 -1.936 1.00 98.00 624 ILE A O 1
ATOM 5060 N N . PRO A 1 625 ? -19.851 -9.575 -0.136 1.00 96.38 625 PRO A N 1
ATOM 5061 C CA . PRO A 1 625 ? -21.054 -8.749 -0.159 1.00 96.38 625 PRO A CA 1
ATOM 5062 C C . PRO A 1 625 ? -20.768 -7.252 0.012 1.00 96.38 625 PRO A C 1
ATOM 5064 O O . PRO A 1 625 ? -20.007 -6.836 0.888 1.00 96.38 625 PRO A O 1
ATOM 5067 N N . VAL A 1 626 ? -21.432 -6.424 -0.801 1.00 94.19 626 VAL A N 1
ATOM 5068 C CA . VAL A 1 626 ? -21.311 -4.953 -0.757 1.00 94.19 626 VAL A CA 1
ATOM 5069 C C . VAL A 1 626 ? -21.809 -4.346 0.558 1.00 94.19 626 VAL A C 1
ATOM 5071 O O . VAL A 1 626 ? -21.323 -3.293 0.950 1.00 94.19 626 VAL A O 1
ATOM 5074 N N . GLU A 1 627 ? -22.723 -5.025 1.260 1.00 91.56 627 GLU A N 1
ATOM 5075 C CA . GLU A 1 627 ? -23.282 -4.570 2.543 1.00 91.56 627 GLU A CA 1
ATOM 5076 C C . GLU A 1 627 ? -22.191 -4.238 3.570 1.00 91.56 627 GLU A C 1
ATOM 5078 O O . GLU A 1 627 ? -22.279 -3.220 4.252 1.00 91.56 627 GLU A O 1
ATOM 5083 N N . LYS A 1 628 ? -21.144 -5.069 3.637 1.00 91.50 628 LYS A N 1
ATOM 5084 C CA . LYS A 1 628 ? -20.007 -4.874 4.544 1.00 91.50 628 LYS A CA 1
ATOM 5085 C C . LYS A 1 628 ? -18.772 -4.330 3.830 1.00 91.50 628 LYS A C 1
ATOM 5087 O O . LYS A 1 628 ? -18.097 -3.451 4.354 1.00 91.50 628 LYS A O 1
ATOM 5092 N N . TYR A 1 629 ? -18.486 -4.812 2.619 1.00 93.69 629 TYR A N 1
ATOM 5093 C CA . TYR A 1 629 ? -17.258 -4.481 1.886 1.00 93.69 629 TYR A CA 1
ATOM 5094 C C . TYR A 1 629 ? -17.528 -3.481 0.762 1.00 93.69 629 TYR A C 1
ATOM 5096 O O . TYR A 1 629 ? -17.393 -3.792 -0.430 1.00 93.69 629 TYR A O 1
ATOM 5104 N N . ASN A 1 630 ? -17.927 -2.276 1.164 1.00 90.81 630 ASN A N 1
ATOM 5105 C CA . ASN A 1 630 ? -18.247 -1.167 0.274 1.00 90.81 630 ASN A CA 1
ATOM 5106 C C . ASN A 1 630 ? -16.999 -0.315 -0.036 1.00 90.81 630 ASN A C 1
ATOM 5108 O O . ASN A 1 630 ? -16.774 0.723 0.585 1.00 90.81 630 ASN A O 1
ATOM 5112 N N . ASP A 1 631 ? -16.176 -0.780 -0.980 1.00 91.75 631 ASP A N 1
ATOM 5113 C CA . ASP A 1 631 ? -15.024 -0.033 -1.504 1.00 91.75 631 ASP A CA 1
ATOM 5114 C C . ASP A 1 631 ? -15.279 0.368 -2.968 1.00 91.75 631 ASP A C 1
ATOM 5116 O O . ASP A 1 631 ? -15.175 -0.501 -3.850 1.00 91.75 631 ASP A O 1
ATOM 5120 N N . PRO A 1 632 ? -15.582 1.656 -3.244 1.00 93.00 632 PRO A N 1
ATOM 5121 C CA . PRO A 1 632 ? -15.849 2.161 -4.589 1.00 93.00 632 PRO A CA 1
ATOM 5122 C C . PRO A 1 632 ? -14.775 1.799 -5.617 1.00 93.00 632 PRO A C 1
ATOM 5124 O O . PRO A 1 632 ? -15.109 1.525 -6.765 1.00 93.00 632 PRO A O 1
ATOM 5127 N N . ARG A 1 633 ? -13.502 1.713 -5.208 1.00 89.75 633 ARG A N 1
ATOM 5128 C CA . ARG A 1 633 ? -12.371 1.440 -6.113 1.00 89.75 633 ARG A CA 1
ATOM 5129 C C . ARG A 1 633 ? -12.413 0.037 -6.714 1.00 89.75 633 ARG A C 1
ATOM 5131 O O . ARG A 1 633 ? -11.972 -0.159 -7.835 1.00 89.75 633 ARG A O 1
ATOM 5138 N N . SER A 1 634 ? -12.918 -0.941 -5.961 1.00 93.31 634 SER A N 1
ATOM 5139 C CA . SER A 1 634 ? -13.056 -2.330 -6.433 1.00 93.31 634 SER A CA 1
ATOM 5140 C C . SER A 1 634 ? -14.440 -2.624 -7.005 1.00 93.31 634 SER A C 1
ATOM 5142 O O . SER A 1 634 ? -14.600 -3.512 -7.842 1.00 93.31 634 SER A O 1
ATOM 5144 N N . LEU A 1 635 ? -15.462 -1.908 -6.527 1.00 96.75 635 LEU A N 1
ATOM 5145 C CA . LEU A 1 635 ? -16.839 -2.081 -6.976 1.00 96.75 635 LEU A CA 1
ATOM 5146 C C . LEU A 1 635 ? -17.107 -1.386 -8.311 1.00 96.75 635 LEU A C 1
ATOM 5148 O O . LEU A 1 635 ? -17.977 -1.862 -9.034 1.00 96.75 635 LEU A O 1
ATOM 5152 N N . SER A 1 636 ? -16.340 -0.352 -8.677 1.00 95.56 636 SER A N 1
ATOM 5153 C CA . SER A 1 636 ? -16.339 0.223 -10.030 1.00 95.56 636 SER A CA 1
ATOM 5154 C C . SER A 1 636 ? -16.111 -0.858 -11.095 1.00 95.56 636 SER A C 1
ATOM 5156 O O . SER A 1 636 ? -16.899 -0.971 -12.029 1.00 95.56 636 SER A O 1
ATOM 5158 N N . SER A 1 637 ? -15.130 -1.749 -10.903 1.00 94.44 637 SER A N 1
ATOM 5159 C CA . SER A 1 637 ? -14.882 -2.871 -11.820 1.00 94.44 637 SER A CA 1
ATOM 5160 C C . SER A 1 637 ? -16.090 -3.813 -11.911 1.00 94.44 637 SER A C 1
ATOM 5162 O O . SER A 1 637 ? -16.472 -4.249 -12.990 1.00 94.44 637 SER A O 1
ATOM 5164 N N . ILE A 1 638 ? -16.763 -4.093 -10.791 1.00 98.00 638 ILE A N 1
ATOM 5165 C CA . ILE A 1 638 ? -17.967 -4.940 -10.787 1.00 98.00 638 ILE A CA 1
ATOM 5166 C C . ILE A 1 638 ? -19.146 -4.258 -11.504 1.00 98.00 638 ILE A C 1
ATOM 5168 O O . ILE A 1 638 ? -19.877 -4.926 -12.237 1.00 98.00 638 ILE A O 1
ATOM 5172 N N . VAL A 1 639 ? -19.323 -2.942 -11.328 1.00 98.38 639 VAL A N 1
ATOM 5173 C CA . VAL A 1 639 ? -20.305 -2.130 -12.071 1.00 98.38 639 VAL A CA 1
ATOM 5174 C C . VAL A 1 639 ? -20.055 -2.249 -13.573 1.00 98.38 639 VAL A C 1
ATOM 5176 O O . VAL A 1 639 ? -20.971 -2.629 -14.309 1.00 98.38 639 VAL A O 1
ATOM 5179 N N . TYR A 1 640 ? -18.817 -1.989 -14.000 1.00 97.25 640 TYR A N 1
ATOM 5180 C CA . TYR A 1 640 ? -18.386 -2.104 -15.391 1.00 97.25 640 TYR A CA 1
ATOM 5181 C C . TYR A 1 640 ? -18.678 -3.506 -15.944 1.00 97.25 640 TYR A C 1
ATOM 5183 O O . TYR A 1 640 ? -19.385 -3.656 -16.945 1.00 97.25 640 TYR A O 1
ATOM 5191 N N . GLY A 1 641 ? -18.238 -4.548 -15.232 1.00 97.25 641 GLY A N 1
ATOM 5192 C CA . GLY A 1 641 ? -18.422 -5.937 -15.636 1.00 97.25 641 GLY A CA 1
ATOM 5193 C C . GLY A 1 641 ? -19.892 -6.314 -15.842 1.00 97.25 641 GLY A C 1
ATOM 5194 O O . GLY A 1 641 ? -20.220 -6.955 -16.842 1.00 97.25 641 GLY A O 1
ATOM 5195 N N . TYR A 1 642 ? -20.802 -5.898 -14.948 1.00 98.56 642 TYR A N 1
ATOM 5196 C CA . TYR A 1 642 ? -22.232 -6.197 -15.107 1.00 98.56 642 TYR A CA 1
ATOM 5197 C C . TYR A 1 642 ? -22.821 -5.547 -16.358 1.00 98.56 642 TYR A C 1
ATOM 5199 O O . TYR A 1 642 ? -23.575 -6.205 -17.076 1.00 98.56 642 TYR A O 1
ATOM 5207 N N . ILE A 1 643 ? -22.476 -4.290 -16.643 1.00 98.25 643 ILE A N 1
ATOM 5208 C CA . ILE A 1 643 ? -22.976 -3.584 -17.829 1.00 98.25 643 ILE A CA 1
ATOM 5209 C C . ILE A 1 643 ? -22.443 -4.256 -19.101 1.00 98.25 643 ILE A C 1
ATOM 5211 O O . ILE A 1 643 ? -23.239 -4.615 -19.972 1.00 98.25 643 ILE A O 1
ATOM 5215 N N . VAL A 1 644 ? -21.135 -4.530 -19.171 1.00 97.19 644 VAL A N 1
ATOM 5216 C CA . VAL A 1 644 ? -20.503 -5.212 -20.315 1.00 97.19 644 VAL A CA 1
ATOM 5217 C C . VAL A 1 644 ? -21.087 -6.614 -20.540 1.00 97.19 644 VAL A C 1
ATOM 5219 O O . VAL A 1 644 ? -21.340 -7.021 -21.678 1.00 97.19 644 VAL A O 1
ATOM 5222 N N . ALA A 1 645 ? -21.388 -7.348 -19.466 1.00 97.69 645 ALA A N 1
ATOM 5223 C CA . ALA A 1 645 ? -22.015 -8.667 -19.536 1.00 97.69 645 ALA A CA 1
ATOM 5224 C C . ALA A 1 645 ? -23.510 -8.632 -19.932 1.00 97.69 645 ALA A C 1
ATOM 5226 O O . ALA A 1 645 ? -24.109 -9.685 -20.164 1.00 97.69 645 ALA A O 1
ATOM 5227 N N . GLY A 1 646 ? -24.121 -7.447 -20.054 1.00 96.56 646 GLY A N 1
ATOM 5228 C CA . GLY A 1 646 ? -25.524 -7.252 -20.438 1.00 96.56 646 GLY A CA 1
ATOM 5229 C C . GLY A 1 646 ? -26.518 -7.159 -19.273 1.00 96.56 646 GLY A C 1
ATOM 5230 O O . GLY A 1 646 ? -27.723 -7.161 -19.506 1.00 96.56 646 GLY A O 1
ATOM 5231 N N . GLN A 1 647 ? -26.043 -7.061 -18.029 1.00 97.88 647 GLN A N 1
ATOM 5232 C CA . GLN A 1 647 ? -26.837 -6.862 -16.806 1.00 97.88 647 GLN A CA 1
ATOM 5233 C C . GLN A 1 647 ? -26.853 -5.384 -16.388 1.00 97.88 647 GLN A C 1
ATOM 5235 O O . GLN A 1 647 ? -26.550 -5.023 -15.250 1.00 97.88 647 GLN A O 1
ATOM 5240 N N . GLU A 1 648 ? -27.222 -4.511 -17.322 1.00 97.38 648 GLU A N 1
ATOM 5241 C CA . GLU A 1 648 ? -27.131 -3.058 -17.158 1.00 97.38 648 GLU A CA 1
ATOM 5242 C C . GLU A 1 648 ? -27.845 -2.535 -15.905 1.00 97.38 648 GLU A C 1
ATOM 5244 O O . GLU A 1 648 ? -27.249 -1.807 -15.117 1.00 97.38 648 GLU A O 1
ATOM 5249 N N . GLN A 1 649 ? -29.100 -2.935 -15.679 1.00 98.06 649 GLN A N 1
ATOM 5250 C CA . GLN A 1 649 ? -29.885 -2.463 -14.530 1.00 98.06 649 GLN A CA 1
ATOM 5251 C C . GLN A 1 649 ? -29.219 -2.805 -13.195 1.00 98.06 649 GLN A C 1
ATOM 5253 O O . GLN A 1 649 ? -29.274 -2.024 -12.246 1.00 98.06 649 GLN A O 1
ATOM 5258 N N . LYS A 1 650 ? -28.549 -3.959 -13.128 1.00 97.69 650 LYS A N 1
ATOM 5259 C CA . LYS A 1 650 ? -27.818 -4.395 -11.939 1.00 97.69 650 LYS A CA 1
ATOM 5260 C C . LYS A 1 650 ? -26.571 -3.538 -11.714 1.00 97.69 650 LYS A C 1
ATOM 5262 O O . LYS A 1 650 ? -26.351 -3.092 -10.590 1.00 97.69 650 LYS A O 1
ATOM 5267 N N . GLY A 1 651 ? -25.809 -3.266 -12.776 1.00 97.94 651 GLY A N 1
ATOM 5268 C CA . GLY A 1 651 ? -24.640 -2.385 -12.728 1.00 97.94 651 GLY A CA 1
ATOM 5269 C C . GLY A 1 651 ? -25.003 -0.947 -12.346 1.00 97.94 651 GLY A C 1
ATOM 5270 O O . GLY A 1 651 ? -24.421 -0.398 -11.415 1.00 97.94 651 GLY A O 1
ATOM 5271 N N . LEU A 1 652 ? -26.027 -0.368 -12.983 1.00 98.38 652 LEU A N 1
ATOM 5272 C CA . LEU A 1 652 ? -26.494 0.991 -12.690 1.00 98.38 652 LEU A CA 1
ATOM 5273 C C . LEU A 1 652 ? -27.028 1.129 -11.262 1.00 98.38 652 LEU A C 1
ATOM 5275 O O . LEU A 1 652 ? -26.721 2.110 -10.590 1.00 98.38 652 LEU A O 1
ATOM 5279 N N . LYS A 1 653 ? -27.783 0.142 -10.761 1.00 98.12 653 LYS A N 1
ATOM 5280 C CA . LYS A 1 653 ? -28.265 0.161 -9.374 1.00 98.12 653 LYS A CA 1
ATOM 5281 C C . LYS A 1 653 ? -27.102 0.221 -8.379 1.00 98.12 653 LYS A C 1
ATOM 5283 O O . LYS A 1 653 ? -27.125 1.051 -7.474 1.00 98.12 653 LYS A O 1
ATOM 5288 N N . LEU A 1 654 ? -26.085 -0.621 -8.573 1.00 97.88 654 LEU A N 1
ATOM 5289 C CA . LEU A 1 654 ? -24.885 -0.615 -7.736 1.00 97.88 654 LEU A CA 1
ATOM 5290 C C . LEU A 1 654 ? -24.144 0.730 -7.838 1.00 97.88 654 LEU A C 1
ATOM 5292 O O . LEU A 1 654 ? -23.761 1.289 -6.815 1.00 97.88 654 LEU A O 1
ATOM 5296 N N . ALA A 1 655 ? -24.000 1.292 -9.042 1.00 98.19 655 ALA A N 1
ATOM 5297 C CA . ALA A 1 655 ? -23.367 2.595 -9.245 1.00 98.19 655 ALA A CA 1
ATOM 5298 C C . ALA A 1 655 ? -24.069 3.724 -8.464 1.00 98.19 655 ALA A C 1
ATOM 5300 O O . ALA A 1 655 ? -23.408 4.530 -7.810 1.00 98.19 655 ALA A O 1
ATOM 5301 N N . GLU A 1 656 ? -25.405 3.775 -8.483 1.00 97.31 656 GLU A N 1
ATOM 5302 C CA . GLU A 1 656 ? -26.171 4.782 -7.735 1.00 97.31 656 GLU A CA 1
ATOM 5303 C C . GLU A 1 656 ? -26.031 4.626 -6.212 1.00 97.31 656 GLU A C 1
ATOM 5305 O O . GLU A 1 656 ? -25.895 5.622 -5.495 1.00 97.31 656 GLU A O 1
ATOM 5310 N N . GLU A 1 657 ? -26.010 3.390 -5.704 1.00 95.56 657 GLU A N 1
ATOM 5311 C CA . GLU A 1 657 ? -25.781 3.113 -4.280 1.00 95.56 657 GLU A CA 1
ATOM 5312 C C . GLU A 1 657 ? -24.393 3.602 -3.826 1.00 95.56 657 GLU A C 1
ATOM 5314 O O . GLU A 1 657 ? -24.275 4.247 -2.779 1.00 95.56 657 GLU A O 1
ATOM 5319 N N . LEU A 1 658 ? -23.359 3.380 -4.645 1.00 96.56 658 LEU A N 1
ATOM 5320 C CA . LEU A 1 658 ? -21.992 3.843 -4.382 1.00 96.56 658 LEU A CA 1
ATOM 5321 C C . LEU A 1 658 ? -21.889 5.369 -4.395 1.00 96.56 658 LEU A C 1
ATOM 5323 O O . LEU A 1 658 ? -21.391 5.958 -3.434 1.00 96.56 658 LEU A O 1
ATOM 5327 N N . LYS A 1 659 ? -22.421 6.023 -5.436 1.00 96.81 659 LYS A N 1
ATOM 5328 C CA . LYS A 1 659 ? -22.445 7.492 -5.547 1.00 96.81 659 LYS A CA 1
ATOM 5329 C C . LYS A 1 659 ? -23.131 8.143 -4.344 1.00 96.81 659 LYS A C 1
ATOM 5331 O O . LYS A 1 659 ? -22.624 9.119 -3.791 1.00 96.81 659 LYS A O 1
ATOM 5336 N N . LYS A 1 660 ? -24.255 7.579 -3.887 1.00 94.56 660 LYS A N 1
ATOM 5337 C CA . LYS A 1 660 ? -24.959 8.058 -2.688 1.00 94.56 660 LYS A CA 1
ATOM 5338 C C . LYS A 1 660 ? -24.103 7.926 -1.423 1.00 94.56 660 LYS A C 1
ATOM 5340 O O . LYS A 1 660 ? -24.064 8.860 -0.617 1.00 94.56 660 LYS A O 1
ATOM 5345 N N . GLY A 1 661 ? -23.426 6.790 -1.251 1.00 93.50 661 GLY A N 1
ATOM 5346 C CA . GLY A 1 661 ? -22.514 6.556 -0.128 1.00 93.50 661 GLY A CA 1
ATOM 5347 C C . GLY A 1 661 ? -21.353 7.553 -0.099 1.00 93.50 661 GLY A C 1
ATOM 5348 O O . GLY A 1 661 ? -21.070 8.125 0.953 1.00 93.50 661 GLY A O 1
ATOM 5349 N N . ILE A 1 662 ? -20.758 7.837 -1.262 1.00 95.69 662 ILE A N 1
ATOM 5350 C CA . ILE A 1 662 ? -19.679 8.824 -1.417 1.00 95.69 662 ILE A CA 1
ATOM 5351 C C . ILE A 1 662 ? -20.140 10.214 -0.969 1.00 95.69 662 ILE A C 1
ATOM 5353 O O . ILE A 1 662 ? -19.445 10.858 -0.185 1.00 95.69 662 ILE A O 1
ATOM 5357 N N . PHE A 1 663 ? -21.324 10.666 -1.398 1.00 94.75 663 PHE A N 1
ATOM 5358 C CA . PHE A 1 663 ? -21.851 11.961 -0.957 1.00 94.75 663 PHE A CA 1
ATOM 5359 C C . PHE A 1 663 ? -22.179 11.996 0.533 1.00 94.75 663 PHE A C 1
ATOM 5361 O O . PHE A 1 663 ? -21.900 12.999 1.176 1.00 94.75 663 PHE A O 1
ATOM 5368 N N . THR A 1 664 ? -22.718 10.912 1.097 1.00 93.38 664 THR A N 1
ATOM 5369 C CA . THR A 1 664 ? -23.010 10.841 2.540 1.00 93.38 664 THR A CA 1
ATOM 5370 C C . THR A 1 664 ? -21.732 10.990 3.366 1.00 93.38 664 THR A C 1
ATOM 5372 O O . THR A 1 664 ? -21.700 11.732 4.344 1.00 93.38 664 THR A O 1
ATOM 5375 N N . GLU A 1 665 ? -20.653 10.325 2.956 1.00 93.75 665 GLU A N 1
ATOM 5376 C CA . GLU A 1 665 ? -19.359 10.446 3.621 1.00 93.75 665 GLU A CA 1
ATOM 5377 C C . GLU A 1 665 ? -18.710 11.820 3.397 1.00 93.75 665 GLU A C 1
ATOM 5379 O O . GLU A 1 665 ? -18.143 12.394 4.326 1.00 93.75 665 GLU A O 1
ATOM 5384 N N . TYR A 1 666 ? -18.813 12.375 2.187 1.00 95.00 666 TYR A N 1
ATOM 5385 C CA . TYR A 1 666 ? -18.319 13.720 1.905 1.00 95.00 666 TYR A CA 1
ATOM 5386 C C . TYR A 1 666 ? -19.035 14.772 2.761 1.00 95.00 666 TYR A C 1
ATOM 5388 O O . TYR A 1 666 ? -18.385 15.612 3.385 1.00 95.00 666 TYR A O 1
ATOM 5396 N N . ASP A 1 667 ? -20.361 14.676 2.857 1.00 92.81 667 ASP A N 1
ATOM 5397 C CA . ASP A 1 667 ? -21.188 15.580 3.650 1.00 92.81 667 ASP A CA 1
ATOM 5398 C C . ASP A 1 667 ? -20.835 15.469 5.144 1.00 92.81 667 ASP A C 1
ATOM 5400 O O . ASP A 1 667 ? -20.636 16.503 5.787 1.00 92.81 667 ASP A O 1
ATOM 5404 N N . TYR A 1 668 ? -20.603 14.253 5.664 1.00 93.81 668 TYR A N 1
ATOM 5405 C CA . TYR A 1 668 ? -20.055 14.046 7.013 1.00 93.81 668 TYR A CA 1
ATOM 5406 C C . TYR A 1 668 ? -18.754 14.824 7.219 1.00 93.81 668 TYR A C 1
ATOM 5408 O O . TYR A 1 668 ? -18.673 15.643 8.132 1.00 93.81 668 TYR A O 1
ATOM 5416 N N . TYR A 1 669 ? -17.756 14.648 6.352 1.00 93.75 669 TYR A N 1
ATOM 5417 C CA . TYR A 1 669 ? -16.478 15.330 6.534 1.00 93.75 669 TYR A CA 1
ATOM 5418 C C . TYR A 1 669 ? -16.596 16.852 6.441 1.00 93.75 669 TYR A C 1
ATOM 5420 O O . TYR A 1 669 ? -15.960 17.575 7.206 1.00 93.75 669 TYR A O 1
ATOM 5428 N N . THR A 1 670 ? -17.424 17.361 5.527 1.00 91.31 670 THR A N 1
ATOM 5429 C CA . THR A 1 670 ? -17.639 18.810 5.404 1.00 91.31 670 THR A CA 1
ATOM 5430 C C . THR A 1 670 ? -18.384 19.422 6.593 1.00 91.31 670 THR A C 1
ATOM 5432 O O . THR A 1 670 ? -18.255 20.633 6.797 1.00 91.31 670 THR A O 1
ATOM 5435 N N . SER A 1 671 ? -19.109 18.606 7.369 1.00 90.00 671 SER A N 1
ATOM 5436 C CA . SER A 1 671 ? -19.824 19.003 8.590 1.00 90.00 671 SER A CA 1
ATOM 5437 C C . SER A 1 671 ? -18.927 19.121 9.828 1.00 90.00 671 SER A C 1
ATOM 5439 O O . SER A 1 671 ? -19.310 19.782 10.792 1.00 90.00 671 SER A O 1
ATOM 5441 N N . LEU A 1 672 ? -17.730 18.522 9.796 1.00 90.81 672 LEU A N 1
ATOM 5442 C CA . LEU A 1 672 ? -16.772 18.558 10.903 1.00 90.81 672 LEU A CA 1
ATOM 5443 C C . LEU A 1 672 ? -16.233 19.970 11.154 1.00 90.81 672 LEU A C 1
ATOM 5445 O O . LEU A 1 672 ? -16.299 20.844 10.285 1.00 90.81 672 LEU A O 1
ATOM 5449 N N . SER A 1 673 ? -15.634 20.200 12.321 1.00 89.75 673 SER A N 1
ATOM 5450 C CA . SER A 1 673 ? -14.968 21.474 12.602 1.00 89.75 673 SER A CA 1
ATOM 5451 C C . SER A 1 673 ? -13.773 21.716 11.658 1.00 89.75 673 SER A C 1
ATOM 5453 O O . SER A 1 673 ? -13.184 20.764 11.136 1.00 89.75 673 SER A O 1
ATOM 5455 N N . PRO A 1 674 ? -13.335 22.975 11.444 1.00 87.00 674 PRO A N 1
ATOM 5456 C CA . PRO A 1 674 ? -12.158 23.260 10.619 1.00 87.00 674 PRO A CA 1
ATOM 5457 C C . PRO A 1 674 ? -10.883 22.539 11.078 1.00 87.00 674 PRO A C 1
ATOM 5459 O O . PRO A 1 674 ? -10.040 22.213 10.248 1.00 87.00 674 PRO A O 1
ATOM 5462 N N . GLN A 1 675 ? -10.738 22.283 12.382 1.00 83.50 675 GLN A N 1
ATOM 5463 C CA . GLN A 1 675 ? -9.597 21.556 12.935 1.00 83.50 675 GLN A CA 1
ATOM 5464 C C . GLN A 1 675 ? -9.644 20.070 12.561 1.00 83.50 675 GLN A C 1
ATOM 5466 O O . GLN A 1 675 ? -8.650 19.533 12.084 1.00 83.50 675 GLN A O 1
ATOM 5471 N N . GLU A 1 676 ? -10.797 19.419 12.701 1.00 87.44 676 GLU A N 1
ATOM 5472 C CA . GLU A 1 676 ? -10.977 18.012 12.317 1.00 87.44 676 GLU A CA 1
ATOM 5473 C C . GLU A 1 676 ? -10.873 17.814 10.796 1.00 87.44 676 GLU A C 1
ATOM 5475 O O . GLU A 1 676 ? -10.283 16.835 10.337 1.00 87.44 676 GLU A O 1
ATOM 5480 N N . GLN A 1 677 ? -11.362 18.775 9.998 1.00 88.69 677 GLN A N 1
ATOM 5481 C CA . GLN A 1 677 ? -11.219 18.754 8.535 1.00 88.69 677 GLN A CA 1
ATOM 5482 C C . GLN A 1 677 ? -9.751 18.753 8.082 1.00 88.69 677 GLN A C 1
ATOM 5484 O O . GLN A 1 677 ? -9.456 18.224 7.011 1.00 88.69 677 GLN A O 1
ATOM 5489 N N . ARG A 1 678 ? -8.816 19.307 8.873 1.00 84.75 678 ARG A N 1
ATOM 5490 C CA . ARG A 1 678 ? -7.378 19.244 8.548 1.00 84.75 678 ARG A CA 1
ATOM 5491 C C . ARG A 1 678 ? -6.875 17.802 8.557 1.00 84.75 678 ARG A C 1
ATOM 5493 O O . ARG A 1 678 ? -6.219 17.401 7.598 1.00 84.75 678 ARG A O 1
ATOM 5500 N N . PHE A 1 679 ? -7.241 17.023 9.574 1.00 85.88 679 PHE A N 1
ATOM 5501 C CA . PHE A 1 679 ? -6.854 15.613 9.688 1.00 85.88 679 PHE A CA 1
ATOM 5502 C C . PHE A 1 679 ? -7.627 14.720 8.707 1.00 85.88 679 PHE A C 1
ATOM 5504 O O . PHE A 1 679 ? -7.039 13.842 8.086 1.00 85.88 679 PHE A O 1
ATOM 5511 N N . ALA A 1 680 ? -8.908 15.009 8.453 1.00 89.75 680 ALA A N 1
ATOM 5512 C CA . ALA A 1 680 ? -9.718 14.284 7.466 1.00 89.75 680 ALA A CA 1
ATOM 5513 C C . ALA A 1 680 ? -9.486 14.726 6.001 1.00 89.75 680 ALA A C 1
ATOM 5515 O O . ALA A 1 680 ? -10.134 14.229 5.074 1.00 89.75 680 ALA A O 1
ATOM 5516 N N . GLY A 1 681 ? -8.582 15.681 5.757 1.00 87.44 681 GLY A N 1
ATOM 5517 C CA . GLY A 1 681 ? -8.442 16.345 4.461 1.00 87.44 681 GLY A CA 1
ATOM 5518 C C . GLY A 1 681 ? -8.067 15.397 3.318 1.00 87.44 681 GLY A C 1
ATOM 5519 O O . GLY A 1 681 ? -8.490 15.603 2.179 1.00 87.44 681 GLY A O 1
ATOM 5520 N N . ARG A 1 682 ? -7.309 14.328 3.599 1.00 87.00 682 ARG A N 1
ATOM 5521 C CA . ARG A 1 682 ? -6.971 13.299 2.601 1.00 87.00 682 ARG A CA 1
ATOM 5522 C C . ARG A 1 682 ? -8.212 12.507 2.183 1.00 87.00 682 ARG A C 1
ATOM 5524 O O . ARG A 1 682 ? -8.456 12.327 0.991 1.00 87.00 682 ARG A O 1
ATOM 5531 N N . GLN A 1 683 ? -9.015 12.070 3.145 1.00 90.06 683 GLN A N 1
ATOM 5532 C CA . GLN A 1 683 ? -10.246 11.319 2.912 1.00 90.06 683 GLN A CA 1
ATOM 5533 C C . GLN A 1 683 ? -11.293 12.188 2.206 1.00 90.06 683 GLN A C 1
ATOM 5535 O O . GLN A 1 683 ? -11.972 11.718 1.301 1.00 90.06 683 GLN A O 1
ATOM 5540 N N . MET A 1 684 ? -11.358 13.482 2.526 1.00 91.38 684 MET A N 1
ATOM 5541 C CA . MET A 1 684 ? -12.202 14.439 1.806 1.00 91.38 684 MET A CA 1
ATOM 5542 C C . MET A 1 684 ? -11.806 14.578 0.335 1.00 91.38 684 MET A C 1
ATOM 5544 O O . MET A 1 684 ? -12.661 14.479 -0.543 1.00 91.38 684 MET A O 1
ATOM 5548 N N . ARG A 1 685 ? -10.513 14.793 0.053 1.00 91.25 685 ARG A N 1
ATOM 5549 C CA . ARG A 1 685 ? -10.009 15.008 -1.316 1.00 91.25 685 ARG A CA 1
ATOM 5550 C C . ARG A 1 685 ? -10.120 13.775 -2.214 1.00 91.25 685 ARG A C 1
ATOM 5552 O O . ARG A 1 685 ? -10.089 13.924 -3.428 1.00 91.25 685 ARG A O 1
ATOM 5559 N N . THR A 1 686 ? -10.261 12.581 -1.642 1.00 93.88 686 THR A N 1
ATOM 5560 C CA . THR A 1 686 ? -10.405 11.331 -2.409 1.00 93.88 686 THR A CA 1
ATOM 5561 C C . THR A 1 686 ? -11.842 11.051 -2.854 1.00 93.88 686 THR A C 1
ATOM 5563 O O . THR A 1 686 ? -12.023 10.360 -3.851 1.00 93.88 686 THR A O 1
ATOM 5566 N N . LYS A 1 687 ? -12.872 11.619 -2.203 1.00 95.50 687 LYS A N 1
ATOM 5567 C CA . LYS A 1 687 ? -14.283 11.389 -2.585 1.00 95.50 687 LYS A CA 1
ATOM 5568 C C . LYS A 1 687 ? -14.628 11.809 -4.025 1.00 95.50 687 LYS A C 1
ATOM 5570 O O . LYS A 1 687 ? -15.312 11.036 -4.692 1.00 95.50 687 LYS A O 1
ATOM 5575 N N . PRO A 1 688 ? -14.162 12.965 -4.542 1.00 96.25 688 PRO A N 1
ATOM 5576 C CA . PRO A 1 688 ? -14.355 13.328 -5.948 1.00 96.25 688 PRO A CA 1
ATOM 5577 C C . PRO A 1 688 ? -13.784 12.300 -6.934 1.00 96.25 688 PRO A C 1
ATOM 5579 O O . PRO A 1 688 ? -14.456 11.949 -7.899 1.00 96.25 688 PRO A O 1
ATOM 5582 N N . LEU A 1 689 ? -12.587 11.772 -6.652 1.00 95.44 689 LEU A N 1
ATOM 5583 C CA . LEU A 1 689 ? -11.961 10.717 -7.451 1.00 95.44 689 LEU A CA 1
ATOM 5584 C C . LEU A 1 689 ? -12.760 9.410 -7.374 1.00 95.44 689 LEU A C 1
ATOM 5586 O O . LEU A 1 689 ? -13.024 8.783 -8.389 1.00 95.44 689 LEU A O 1
ATOM 5590 N N . GLU A 1 690 ? -13.186 8.986 -6.182 1.00 96.31 690 GLU A N 1
ATOM 5591 C CA . GLU A 1 690 ? -14.035 7.795 -6.049 1.00 96.31 690 GLU A CA 1
ATOM 5592 C C . GLU A 1 690 ? -15.345 7.946 -6.835 1.00 96.31 690 GLU A C 1
ATOM 5594 O O . GLU A 1 690 ? -15.802 6.987 -7.452 1.00 96.31 690 GLU A O 1
ATOM 5599 N N . TYR A 1 691 ? -15.937 9.145 -6.847 1.00 97.75 691 TYR A N 1
ATOM 5600 C CA . TYR A 1 691 ? -17.142 9.428 -7.624 1.00 97.75 691 TYR A CA 1
ATOM 5601 C C . TYR A 1 691 ? -16.881 9.296 -9.125 1.00 97.75 691 TYR A C 1
ATOM 5603 O O . TYR A 1 691 ? -17.658 8.634 -9.817 1.00 97.75 691 TYR A O 1
ATOM 5611 N N . SER A 1 692 ? -15.784 9.875 -9.624 1.00 96.69 692 SER A N 1
ATOM 5612 C CA . SER A 1 692 ? -15.427 9.766 -11.038 1.00 96.69 692 SER A CA 1
ATOM 5613 C C . SER A 1 692 ? -15.090 8.334 -11.441 1.00 96.69 692 SER A C 1
ATOM 5615 O O . SER A 1 692 ? -15.500 7.935 -12.519 1.00 96.69 692 SER A O 1
ATOM 5617 N N . LEU A 1 693 ? -14.480 7.518 -10.573 1.00 95.75 693 LEU A N 1
ATOM 5618 C CA . LEU A 1 693 ? -14.252 6.091 -10.845 1.00 95.75 693 LEU A CA 1
ATOM 5619 C C . LEU A 1 693 ? -15.558 5.320 -11.086 1.00 95.75 693 LEU A C 1
ATOM 5621 O O . LEU A 1 693 ? -15.611 4.454 -11.956 1.00 95.75 693 LEU A O 1
ATOM 5625 N N . ILE A 1 694 ? -16.624 5.617 -10.331 1.00 97.69 694 ILE A N 1
ATOM 5626 C CA . ILE A 1 694 ? -17.932 4.980 -10.552 1.00 97.69 694 ILE A CA 1
ATOM 5627 C C . ILE A 1 694 ? -18.569 5.472 -11.851 1.00 97.69 694 ILE A C 1
ATOM 5629 O O . ILE A 1 694 ? -19.179 4.684 -12.573 1.00 97.69 694 ILE A O 1
ATOM 5633 N N . VAL A 1 695 ? -18.462 6.772 -12.139 1.00 98.06 695 VAL A N 1
ATOM 5634 C CA . VAL A 1 695 ? -19.021 7.345 -13.367 1.00 98.06 695 VAL A CA 1
ATOM 5635 C C . VAL A 1 695 ? -18.286 6.812 -14.598 1.00 98.06 695 VAL A C 1
ATOM 5637 O O . VAL A 1 695 ? -18.959 6.320 -15.500 1.00 98.06 695 VAL A O 1
ATOM 5640 N N . GLY A 1 696 ? -16.951 6.815 -14.567 1.00 96.12 696 GLY A N 1
ATOM 5641 C CA . GLY A 1 696 ? -16.055 6.237 -15.570 1.00 96.12 696 GLY A CA 1
ATOM 5642 C C . GLY A 1 696 ? -16.403 4.784 -15.859 1.00 96.12 696 GLY A C 1
ATOM 5643 O O . GLY A 1 696 ? -16.810 4.450 -16.960 1.00 96.12 696 GLY A O 1
ATOM 5644 N N . ALA A 1 697 ? -16.462 3.936 -14.828 1.00 96.44 697 ALA A N 1
ATOM 5645 C CA . ALA A 1 697 ? -16.828 2.528 -15.003 1.00 96.44 697 ALA A CA 1
ATOM 5646 C C . ALA A 1 697 ? -18.158 2.298 -15.752 1.00 96.44 697 ALA A C 1
ATOM 5648 O O . ALA A 1 697 ? -18.304 1.307 -16.469 1.00 96.44 697 ALA A O 1
ATOM 5649 N N . VAL A 1 698 ? -19.146 3.187 -15.595 1.00 98.12 698 VAL A N 1
ATOM 5650 C CA . VAL A 1 698 ? -20.406 3.112 -16.349 1.00 98.12 698 VAL A CA 1
ATOM 5651 C C . VAL A 1 698 ? -20.239 3.632 -17.777 1.00 98.12 698 VAL A C 1
ATOM 5653 O O . VAL A 1 698 ? -20.738 2.994 -18.707 1.00 98.12 698 VAL A O 1
ATOM 5656 N N . THR A 1 699 ? -19.573 4.775 -17.965 1.00 97.00 699 THR A N 1
ATOM 5657 C CA . THR A 1 699 ? -19.347 5.358 -19.296 1.00 97.00 699 THR A CA 1
ATOM 5658 C C . THR A 1 699 ? -18.506 4.432 -20.160 1.00 97.00 699 THR A C 1
ATOM 5660 O O . THR A 1 699 ? -18.929 4.103 -21.267 1.00 97.00 699 THR A O 1
ATOM 5663 N N . ASP A 1 700 ? -17.417 3.904 -19.613 1.00 94.81 700 ASP A N 1
ATOM 5664 C CA . ASP A 1 700 ? -16.473 3.028 -20.301 1.00 94.81 700 ASP A CA 1
ATOM 5665 C C . ASP A 1 700 ? -17.163 1.721 -20.697 1.00 94.81 700 ASP A C 1
ATOM 5667 O O . ASP A 1 700 ? -17.005 1.234 -21.815 1.00 94.81 700 ASP A O 1
ATOM 5671 N N . ALA A 1 701 ? -18.031 1.176 -19.835 1.00 96.25 701 ALA A N 1
ATOM 5672 C CA . ALA A 1 701 ? -18.825 -0.007 -20.164 1.00 96.25 701 ALA A CA 1
ATOM 5673 C C . ALA A 1 701 ? -19.821 0.245 -21.310 1.00 96.25 701 ALA A C 1
ATOM 5675 O O . ALA A 1 701 ? -20.043 -0.627 -22.163 1.00 96.25 701 ALA A O 1
ATOM 5676 N N . PHE A 1 702 ? -20.443 1.426 -21.355 1.00 97.12 702 PHE A N 1
ATOM 5677 C CA . PHE A 1 702 ? -21.312 1.801 -22.468 1.00 97.12 702 PHE A CA 1
ATOM 5678 C C . PHE A 1 702 ? -20.520 2.009 -23.758 1.00 97.12 702 PHE A C 1
ATOM 5680 O O . PHE A 1 702 ? -20.938 1.496 -24.795 1.00 97.12 702 PHE A O 1
ATOM 5687 N N . GLU A 1 703 ? -19.361 2.662 -23.714 1.00 93.94 703 GLU A N 1
ATOM 5688 C CA . GLU A 1 703 ? -18.487 2.800 -24.883 1.00 93.94 703 GLU A CA 1
ATOM 5689 C C . GLU A 1 703 ? -17.997 1.445 -25.393 1.00 93.94 703 GLU A C 1
ATOM 5691 O O . GLU A 1 703 ? -18.123 1.149 -26.584 1.00 93.94 703 GLU A O 1
ATOM 5696 N N . LYS A 1 704 ? -17.567 0.564 -24.484 1.00 92.75 704 LYS A N 1
ATOM 5697 C CA . LYS A 1 704 ? -17.134 -0.802 -24.802 1.00 92.75 704 LYS A CA 1
ATOM 5698 C C . LYS A 1 704 ? -18.219 -1.623 -25.494 1.00 92.75 704 LYS A C 1
ATOM 5700 O O . LYS A 1 704 ? -17.922 -2.489 -26.313 1.00 92.75 704 LYS A O 1
ATOM 5705 N N . THR A 1 705 ? -19.485 -1.355 -25.178 1.00 92.94 705 THR A N 1
ATOM 5706 C CA . THR A 1 705 ? -20.646 -2.016 -25.795 1.00 92.94 705 THR A CA 1
ATOM 5707 C C . THR A 1 705 ? -21.226 -1.251 -26.990 1.00 92.94 705 THR A C 1
ATOM 5709 O O . THR A 1 705 ? -22.277 -1.637 -27.502 1.00 92.94 705 THR A O 1
ATOM 5712 N N . GLY A 1 706 ? -20.553 -0.197 -27.467 1.00 94.50 706 GLY A N 1
ATOM 5713 C CA . GLY A 1 706 ? -20.958 0.590 -28.636 1.00 94.50 706 GLY A CA 1
ATOM 5714 C C . GLY A 1 706 ? -22.112 1.570 -28.383 1.00 94.50 706 GLY A C 1
ATOM 5715 O O . GLY A 1 706 ? -22.738 2.034 -29.330 1.00 94.50 706 GLY A O 1
ATOM 5716 N N . GLN A 1 707 ? -22.415 1.892 -27.123 1.00 95.94 707 GLN A N 1
ATOM 5717 C CA . GLN A 1 707 ? -23.525 2.752 -26.690 1.00 95.94 707 GLN A CA 1
ATOM 5718 C C . GLN A 1 707 ? -23.046 4.159 -26.287 1.00 95.94 707 GLN A C 1
ATOM 5720 O O . GLN A 1 707 ? -23.347 4.649 -25.198 1.00 95.94 707 GLN A O 1
ATOM 5725 N N . ARG A 1 708 ? -22.299 4.830 -27.169 1.00 95.38 708 ARG A N 1
ATOM 5726 C CA . ARG A 1 708 ? -21.637 6.114 -26.871 1.00 95.38 708 ARG A CA 1
ATOM 5727 C C . ARG A 1 708 ? -22.599 7.237 -26.444 1.00 95.38 708 ARG A C 1
ATOM 5729 O O . ARG A 1 708 ? -22.321 7.930 -25.471 1.00 95.38 708 ARG A O 1
ATOM 5736 N N . ASP A 1 709 ? -23.766 7.364 -27.082 1.00 96.19 709 ASP A N 1
ATOM 5737 C CA . ASP A 1 709 ? -24.779 8.376 -26.708 1.00 96.19 709 ASP A CA 1
ATOM 5738 C C . ASP A 1 709 ? -25.310 8.169 -25.284 1.00 96.19 709 ASP A C 1
ATOM 5740 O O . ASP A 1 709 ? -25.626 9.115 -24.555 1.00 96.19 709 ASP A O 1
ATOM 5744 N N . LYS A 1 710 ? -25.391 6.903 -24.869 1.00 96.81 710 LYS A N 1
ATOM 5745 C CA . LYS A 1 710 ? -25.828 6.516 -23.532 1.00 96.81 710 LYS A CA 1
ATOM 5746 C C . LYS A 1 710 ? -24.757 6.815 -22.490 1.00 96.81 710 LYS A C 1
ATOM 5748 O O . LYS A 1 710 ? -25.106 7.292 -21.411 1.00 96.81 710 LYS A O 1
ATOM 5753 N N . ALA A 1 711 ? -23.485 6.593 -22.831 1.00 97.06 711 ALA A N 1
ATOM 5754 C CA . ALA A 1 711 ? -22.348 7.004 -22.012 1.00 97.06 711 ALA A CA 1
ATOM 5755 C C . ALA A 1 711 ? -22.388 8.519 -21.755 1.00 97.06 711 ALA A C 1
ATOM 5757 O O . ALA A 1 711 ? -22.456 8.939 -20.600 1.00 97.06 711 ALA A O 1
ATOM 5758 N N . TYR A 1 712 ? -22.487 9.327 -22.817 1.00 96.69 712 TYR A N 1
ATOM 5759 C CA . TYR A 1 712 ? -22.588 10.786 -22.706 1.00 96.69 712 TYR A CA 1
ATOM 5760 C C . TYR A 1 712 ? -23.795 11.225 -21.863 1.00 96.69 712 TYR A C 1
ATOM 5762 O O . TYR A 1 712 ? -23.653 12.005 -20.921 1.00 96.69 712 TYR A O 1
ATOM 5770 N N . SER A 1 713 ? -24.980 10.665 -22.130 1.00 96.81 713 SER A N 1
ATOM 5771 C CA . SER A 1 713 ? -26.201 10.986 -21.376 1.00 96.81 713 SER A CA 1
ATOM 5772 C C . SER A 1 713 ? -26.069 10.662 -19.883 1.00 96.81 713 SER A C 1
ATOM 5774 O O . SER A 1 713 ? -26.537 11.420 -19.033 1.00 96.81 713 SER A O 1
ATOM 5776 N N . TYR A 1 714 ? -25.428 9.540 -19.543 1.00 97.44 714 TYR A N 1
ATOM 5777 C CA . TYR A 1 714 ? -25.178 9.157 -18.156 1.00 97.44 714 TYR A CA 1
ATOM 5778 C C . TYR A 1 714 ? -24.160 10.082 -17.472 1.00 97.44 714 TYR A C 1
ATOM 5780 O O . TYR A 1 714 ? -24.343 10.435 -16.303 1.00 97.44 714 TYR A O 1
ATOM 5788 N N . LEU A 1 715 ? -23.117 10.501 -18.192 1.00 96.12 715 LEU A N 1
ATOM 5789 C CA . LEU A 1 715 ? -22.114 11.436 -17.691 1.00 96.12 715 LEU A CA 1
ATOM 5790 C C . LEU A 1 715 ? -22.730 12.808 -17.385 1.00 96.12 715 LEU A C 1
ATOM 5792 O O . LEU A 1 715 ? -22.569 13.310 -16.273 1.00 96.12 715 LEU A O 1
ATOM 5796 N N . VAL A 1 716 ? -23.522 13.360 -18.313 1.00 95.75 716 VAL A N 1
ATOM 5797 C CA . VAL A 1 716 ? -24.274 14.612 -18.106 1.00 95.75 716 VAL A CA 1
ATOM 5798 C C . VAL A 1 716 ? -25.214 14.487 -16.906 1.00 95.75 716 VAL A C 1
ATOM 5800 O O . VAL A 1 716 ? -25.198 15.329 -16.012 1.00 95.75 716 VAL A O 1
ATOM 5803 N N . LYS A 1 717 ? -25.975 13.391 -16.812 1.00 96.75 717 LYS A N 1
ATOM 5804 C CA . LYS A 1 717 ? -26.862 13.142 -15.667 1.00 96.75 717 LYS A CA 1
ATOM 5805 C C . LYS A 1 717 ? -26.102 13.045 -14.339 1.00 96.75 717 LYS A C 1
ATOM 5807 O O . LYS A 1 717 ? -26.605 13.458 -13.297 1.00 96.75 717 LYS A O 1
ATOM 5812 N N . SER A 1 718 ? -24.880 12.518 -14.356 1.00 97.19 718 SER A N 1
ATOM 5813 C CA . SER A 1 718 ? -24.040 12.398 -13.160 1.00 97.19 718 SER A CA 1
ATOM 5814 C C . SER A 1 718 ? -23.500 13.743 -12.657 1.00 97.19 718 SER A C 1
ATOM 5816 O O . SER A 1 718 ? -23.024 13.798 -11.520 1.00 97.19 718 SER A O 1
ATOM 5818 N N . LEU A 1 719 ? -23.620 14.820 -13.443 1.00 96.25 719 LEU A N 1
ATOM 5819 C CA . LEU A 1 719 ? -23.316 16.191 -13.021 1.00 96.25 719 LEU A CA 1
ATOM 5820 C C . LEU A 1 719 ? -24.481 16.859 -12.278 1.00 96.25 719 LEU A C 1
ATOM 5822 O O . LEU A 1 719 ? -24.229 17.697 -11.415 1.00 96.25 719 LEU A O 1
ATOM 5826 N N . GLU A 1 720 ? -25.734 16.451 -12.512 1.00 95.88 720 GLU A N 1
ATOM 5827 C CA . GLU A 1 720 ? -26.924 17.079 -11.907 1.00 95.88 720 GLU A CA 1
ATOM 5828 C C . GLU A 1 720 ? -26.871 17.191 -10.365 1.00 95.88 720 GLU A C 1
ATOM 5830 O O . GLU A 1 720 ? -27.236 18.242 -9.826 1.00 95.88 720 GLU A O 1
ATOM 5835 N N . PRO A 1 721 ? -26.408 16.177 -9.597 1.00 95.50 721 PRO A N 1
ATOM 5836 C CA . PRO A 1 721 ? -26.295 16.308 -8.143 1.00 95.50 721 PRO A CA 1
ATOM 5837 C C . PRO A 1 721 ? -25.262 17.360 -7.717 1.00 95.50 721 PRO A C 1
ATOM 5839 O O . PRO A 1 721 ? -25.447 18.036 -6.701 1.00 95.50 721 PRO A O 1
ATOM 5842 N N . ILE A 1 722 ? -24.186 17.508 -8.494 1.00 96.19 722 ILE A N 1
ATOM 5843 C CA . ILE A 1 722 ? -23.116 18.482 -8.258 1.00 96.19 722 ILE A CA 1
ATOM 5844 C C . ILE A 1 722 ? -23.620 19.882 -8.632 1.00 96.19 722 ILE A C 1
ATOM 5846 O O . ILE A 1 722 ? -23.454 20.817 -7.848 1.00 96.19 722 ILE A O 1
ATOM 5850 N N . ASP A 1 723 ? -24.336 20.006 -9.753 1.00 96.25 723 ASP A N 1
ATOM 5851 C CA . ASP A 1 723 ? -25.029 21.226 -10.181 1.00 96.25 723 ASP A CA 1
ATOM 5852 C C . ASP A 1 723 ? -26.018 21.709 -9.125 1.00 96.25 723 ASP A C 1
ATOM 5854 O O . ASP A 1 723 ? -26.069 22.900 -8.807 1.00 96.25 723 ASP A O 1
ATOM 5858 N N . LYS A 1 724 ? -26.771 20.785 -8.521 1.00 95.75 724 LYS A N 1
ATOM 5859 C CA . LYS A 1 724 ? -27.687 21.096 -7.424 1.00 95.75 724 LYS A CA 1
ATOM 5860 C C . LYS A 1 724 ? -26.936 21.612 -6.196 1.00 95.75 724 LYS A C 1
ATOM 5862 O O . LYS A 1 724 ? -27.326 22.645 -5.658 1.00 95.75 724 LYS A O 1
ATOM 5867 N N . LYS A 1 725 ? -25.855 20.943 -5.768 1.00 93.81 725 LYS A N 1
ATOM 5868 C CA . LYS A 1 725 ? -25.018 21.403 -4.640 1.00 93.81 725 LYS A CA 1
ATOM 5869 C C . LYS A 1 725 ? -24.422 22.788 -4.915 1.00 93.81 725 LYS A C 1
ATOM 5871 O O . LYS A 1 725 ? -24.482 23.656 -4.048 1.00 93.81 725 LYS A O 1
ATOM 5876 N N . PHE A 1 726 ? -23.913 23.015 -6.125 1.00 96.44 726 PHE A N 1
ATOM 5877 C CA . PHE A 1 726 ? -23.382 24.308 -6.552 1.00 96.44 726 PHE A CA 1
ATOM 5878 C C . PHE A 1 726 ? -24.460 25.399 -6.559 1.00 96.44 726 PHE A C 1
ATOM 5880 O O . PHE A 1 726 ? -24.251 26.481 -6.020 1.00 96.44 726 PHE A O 1
ATOM 5887 N N . SER A 1 727 ? -25.640 25.106 -7.105 1.00 95.94 727 SER A N 1
ATOM 5888 C CA . SER A 1 727 ? -26.752 26.060 -7.170 1.00 95.94 727 SER A CA 1
ATOM 5889 C C . SER A 1 727 ? -27.242 26.463 -5.779 1.00 95.94 727 SER A C 1
ATOM 5891 O O . SER A 1 727 ? -27.475 27.648 -5.541 1.00 95.94 727 SER A O 1
ATOM 5893 N N . THR A 1 728 ? -27.347 25.509 -4.845 1.00 95.12 728 THR A N 1
ATOM 5894 C CA . THR A 1 728 ? -27.654 25.799 -3.435 1.00 95.12 728 THR A CA 1
ATOM 5895 C C . THR A 1 728 ? -26.576 26.679 -2.809 1.00 95.12 728 THR A C 1
ATOM 5897 O O . THR A 1 728 ? -26.903 27.701 -2.220 1.00 95.12 728 THR A O 1
ATOM 5900 N N . PHE A 1 729 ? -25.297 26.349 -3.009 1.00 94.88 729 PHE A N 1
ATOM 5901 C CA . PHE A 1 729 ? -24.182 27.153 -2.505 1.00 94.88 729 PHE A CA 1
ATOM 5902 C C . PHE A 1 729 ? -24.229 28.605 -3.013 1.00 94.88 729 PHE A C 1
ATOM 5904 O O . PHE A 1 729 ? -24.085 29.544 -2.234 1.00 94.88 729 PHE A O 1
ATOM 5911 N N . ILE A 1 730 ? -24.505 28.811 -4.305 1.00 96.00 730 ILE A N 1
ATOM 5912 C CA . ILE A 1 730 ? -24.672 30.151 -4.886 1.00 96.00 730 ILE A CA 1
ATOM 5913 C C . ILE A 1 730 ? -25.891 30.878 -4.301 1.00 96.00 730 ILE A C 1
ATOM 5915 O O . ILE A 1 730 ? -25.828 32.087 -4.070 1.00 96.00 730 ILE A O 1
ATOM 5919 N N . ALA A 1 731 ? -27.003 30.175 -4.074 1.00 94.81 731 ALA A N 1
ATOM 5920 C CA . ALA A 1 731 ? -28.179 30.759 -3.437 1.00 94.81 731 ALA A CA 1
ATOM 5921 C C . ALA A 1 731 ? -27.862 31.219 -2.006 1.00 94.81 731 ALA A C 1
ATOM 5923 O O . ALA A 1 731 ? -28.197 32.349 -1.658 1.00 94.81 731 ALA A O 1
ATOM 5924 N N . ASP A 1 732 ? -27.147 30.403 -1.229 1.00 93.19 732 ASP A N 1
ATOM 5925 C CA . ASP A 1 732 ? -26.723 30.736 0.131 1.00 93.19 732 ASP A CA 1
ATOM 5926 C C . ASP A 1 732 ? -25.805 31.963 0.141 1.00 93.19 732 ASP A C 1
ATOM 5928 O O . ASP A 1 732 ? -26.045 32.891 0.913 1.00 93.19 732 ASP A O 1
ATOM 5932 N N . LEU A 1 733 ? -24.820 32.039 -0.765 1.00 93.44 733 LEU A N 1
ATOM 5933 C CA . LEU A 1 733 ? -23.944 33.211 -0.892 1.00 93.44 733 LEU A CA 1
ATOM 5934 C C . LEU A 1 733 ? -24.727 34.506 -1.137 1.00 93.44 733 LEU A C 1
ATOM 5936 O O . LEU A 1 733 ? -24.432 35.518 -0.506 1.00 93.44 733 LEU A O 1
ATOM 5940 N N . LYS A 1 734 ? -25.763 34.467 -1.985 1.00 92.00 734 LYS A N 1
ATOM 5941 C CA . LYS A 1 734 ? -26.618 35.634 -2.277 1.00 92.00 734 LYS A CA 1
ATOM 5942 C C . LYS A 1 734 ? -27.430 36.116 -1.073 1.00 92.00 734 LYS A C 1
ATOM 5944 O O . LYS A 1 734 ? -27.893 37.253 -1.077 1.00 92.00 734 LYS A O 1
ATOM 5949 N N . THR A 1 735 ? -27.625 35.276 -0.055 1.00 92.69 735 THR A N 1
ATOM 5950 C CA . THR A 1 735 ? -28.280 35.689 1.199 1.00 92.69 735 THR A CA 1
ATOM 5951 C C . THR A 1 735 ? -27.328 36.395 2.170 1.00 92.69 735 THR A C 1
ATOM 5953 O O . THR A 1 735 ? -27.776 36.978 3.159 1.00 92.69 735 THR A O 1
ATOM 5956 N N . LEU A 1 736 ? -26.017 36.360 1.908 1.00 91.06 736 LEU A N 1
ATOM 5957 C CA . LEU A 1 736 ? -24.992 36.968 2.749 1.00 91.06 736 LEU A CA 1
ATOM 5958 C C . LEU A 1 736 ? -24.690 38.406 2.304 1.00 91.06 736 LEU A C 1
ATOM 5960 O O . LEU A 1 736 ? -24.791 38.759 1.134 1.00 91.06 736 LEU A O 1
ATOM 5964 N N . GLY A 1 737 ? -24.254 39.248 3.243 1.00 88.19 737 GLY A N 1
ATOM 5965 C CA . GLY A 1 737 ? -23.698 40.559 2.897 1.00 88.19 737 GLY A CA 1
ATOM 5966 C C . GLY A 1 737 ? -22.384 40.424 2.117 1.00 88.19 737 GLY A C 1
ATOM 5967 O O . GLY A 1 737 ? -21.618 39.494 2.365 1.00 88.19 737 GLY A O 1
ATOM 5968 N N . LYS A 1 738 ? -22.097 41.384 1.230 1.00 87.44 738 LYS A N 1
ATOM 5969 C CA . LYS A 1 738 ? -20.971 41.377 0.275 1.00 87.44 738 LYS A CA 1
ATOM 5970 C C . LYS A 1 738 ? -19.631 40.892 0.840 1.00 87.44 738 LYS A C 1
ATOM 5972 O O . LYS A 1 738 ? -19.016 39.982 0.296 1.00 87.44 738 LYS A O 1
ATOM 5977 N N . GLU A 1 739 ? -19.188 41.465 1.960 1.00 86.12 739 GLU A N 1
ATOM 5978 C CA . GLU A 1 739 ? -17.898 41.107 2.570 1.00 86.12 739 GLU A CA 1
ATOM 5979 C C . GLU A 1 739 ? -17.869 39.648 3.057 1.00 86.12 739 GLU A C 1
ATOM 5981 O O . GLU A 1 739 ? -16.858 38.955 2.942 1.00 86.12 739 GLU A O 1
ATOM 5986 N N . LYS A 1 740 ? -19.001 39.157 3.573 1.00 88.44 740 LYS A N 1
ATOM 5987 C CA . LYS A 1 740 ? -19.142 37.776 4.034 1.00 88.44 740 LYS A CA 1
ATOM 5988 C C . LYS A 1 740 ? -19.279 36.813 2.855 1.00 88.44 740 LYS A C 1
ATOM 5990 O O . LYS A 1 740 ? -18.653 35.763 2.885 1.00 88.44 740 LYS A O 1
ATOM 5995 N N . ALA A 1 741 ? -20.028 37.186 1.816 1.00 88.25 741 ALA A N 1
ATOM 5996 C CA . ALA A 1 741 ? -20.134 36.411 0.583 1.00 88.25 741 ALA A CA 1
ATOM 5997 C C . ALA A 1 741 ? -18.757 36.212 -0.070 1.00 88.25 741 ALA A C 1
ATOM 5999 O O . ALA A 1 741 ? -18.426 35.095 -0.451 1.00 88.25 741 ALA A O 1
ATOM 6000 N N . TYR A 1 742 ? -17.920 37.257 -0.119 1.00 88.81 742 TYR A N 1
ATOM 6001 C CA . TYR A 1 742 ? -16.562 37.166 -0.661 1.00 88.81 742 TYR A CA 1
ATOM 6002 C C . TYR A 1 742 ? -15.684 36.163 0.107 1.00 88.81 742 TYR A C 1
ATOM 6004 O O . TYR A 1 742 ? -15.065 35.298 -0.504 1.00 88.81 742 TYR A O 1
ATOM 6012 N N . LYS A 1 743 ? -15.680 36.221 1.448 1.00 87.19 743 LYS A N 1
ATOM 6013 C CA . LYS A 1 743 ? -14.923 35.271 2.291 1.00 87.19 743 LYS A CA 1
ATOM 6014 C C . LYS A 1 743 ? -15.444 33.834 2.164 1.00 87.19 743 LYS A C 1
ATOM 6016 O O . LYS A 1 743 ? -14.676 32.882 2.194 1.00 87.19 743 LYS A O 1
ATOM 6021 N N . GLU A 1 744 ? -16.756 33.668 2.034 1.00 90.44 744 GLU A N 1
ATOM 6022 C CA . GLU A 1 744 ? -17.401 32.355 1.949 1.00 90.44 744 GLU A CA 1
ATOM 6023 C C . GLU A 1 744 ? -17.301 31.725 0.550 1.00 90.44 744 GLU A C 1
ATOM 6025 O O . GLU A 1 744 ? -17.380 30.502 0.427 1.00 90.44 744 GLU A O 1
ATOM 6030 N N . ALA A 1 745 ? -17.063 32.524 -0.497 1.00 90.25 745 ALA A N 1
ATOM 6031 C CA . ALA A 1 745 ? -16.937 32.051 -1.874 1.00 90.25 745 ALA A CA 1
ATOM 6032 C C . ALA A 1 745 ? -15.782 31.055 -2.073 1.00 90.25 745 ALA A C 1
ATOM 6034 O O . ALA A 1 745 ? -15.906 30.142 -2.889 1.00 90.25 745 ALA A O 1
ATOM 6035 N N . GLU A 1 746 ? -14.705 31.147 -1.284 1.00 87.81 746 GLU A N 1
ATOM 6036 C CA . GLU A 1 746 ? -13.591 30.186 -1.320 1.00 87.81 746 GLU A CA 1
ATOM 6037 C C . GLU A 1 746 ? -14.043 28.742 -1.045 1.00 87.81 746 GLU A C 1
ATOM 6039 O O . GLU A 1 746 ? -13.455 27.789 -1.562 1.00 87.81 746 GLU A O 1
ATOM 6044 N N . LYS A 1 747 ? -15.149 28.549 -0.307 1.00 89.69 747 LYS A N 1
ATOM 6045 C CA . LYS A 1 747 ? -15.708 27.217 -0.028 1.00 89.69 747 LYS A CA 1
ATOM 6046 C C . LYS A 1 747 ? -16.217 26.503 -1.279 1.00 89.69 747 LYS A C 1
ATOM 6048 O O . LYS A 1 747 ? -16.455 25.298 -1.211 1.00 89.69 747 LYS A O 1
ATOM 6053 N N . VAL A 1 748 ? -16.299 27.178 -2.429 1.00 91.56 748 VAL A N 1
ATOM 6054 C CA . VAL A 1 748 ? -16.555 26.529 -3.721 1.00 91.56 748 VAL A CA 1
ATOM 6055 C C . VAL A 1 748 ? -15.511 25.454 -4.051 1.00 91.56 748 VAL A C 1
ATOM 6057 O O . VAL A 1 748 ? -15.835 24.483 -4.729 1.00 91.56 748 VAL A O 1
ATOM 6060 N N . GLN A 1 749 ? -14.297 25.549 -3.491 1.00 88.88 749 GLN A N 1
ATOM 6061 C CA . GLN A 1 749 ? -13.249 24.523 -3.594 1.00 88.88 749 GLN A CA 1
ATOM 6062 C C . GLN A 1 749 ? -13.650 23.168 -2.977 1.00 88.88 749 GLN A C 1
ATOM 6064 O O . GLN A 1 749 ? -12.985 22.161 -3.206 1.00 88.88 749 GLN A O 1
ATOM 6069 N N . LYS A 1 750 ? -14.751 23.111 -2.215 1.00 89.44 750 LYS A N 1
ATOM 6070 C CA . LYS A 1 750 ? -15.374 21.863 -1.740 1.00 89.44 750 LYS A CA 1
ATOM 6071 C C . LYS A 1 750 ? -16.308 21.224 -2.782 1.00 89.44 750 LYS A C 1
ATOM 6073 O O . LYS A 1 750 ? -16.781 20.111 -2.602 1.00 89.44 750 LYS A O 1
ATOM 6078 N N . ILE A 1 751 ? -16.605 21.914 -3.877 1.00 93.31 751 ILE A N 1
ATOM 6079 C CA . ILE A 1 751 ? -17.519 21.440 -4.925 1.00 93.31 751 ILE A CA 1
ATOM 6080 C C . ILE A 1 751 ? -16.756 21.238 -6.234 1.00 93.31 751 ILE A C 1
ATOM 6082 O O . ILE A 1 751 ? -16.907 20.196 -6.870 1.00 93.31 751 ILE A O 1
ATOM 6086 N N . THR A 1 752 ? -15.900 22.192 -6.616 1.00 93.88 752 THR A N 1
ATOM 6087 C CA . THR A 1 752 ? -15.181 22.173 -7.901 1.00 93.88 752 THR A CA 1
ATOM 6088 C C . THR A 1 752 ? -14.385 20.901 -8.195 1.00 93.88 752 THR A C 1
ATOM 6090 O O . THR A 1 752 ? -14.427 20.484 -9.350 1.00 93.88 752 THR A O 1
ATOM 6093 N N . PRO A 1 753 ? -13.759 20.202 -7.223 1.00 94.75 753 PRO A N 1
ATOM 6094 C CA . PRO A 1 753 ? -13.034 18.973 -7.532 1.00 94.75 753 PRO A CA 1
ATOM 6095 C C . PRO A 1 753 ? -13.908 17.882 -8.164 1.00 94.75 753 PRO A C 1
ATOM 6097 O O . PRO A 1 753 ? -13.419 17.130 -9.000 1.00 94.75 753 PRO A O 1
ATOM 6100 N N . PHE A 1 754 ? -15.200 17.800 -7.815 1.00 95.88 754 PHE A N 1
ATOM 6101 C CA . PHE A 1 754 ? -16.114 16.845 -8.454 1.00 95.88 754 PHE A CA 1
ATOM 6102 C C . PHE A 1 754 ? -16.329 17.160 -9.938 1.00 95.88 754 PHE A C 1
ATOM 6104 O O . PHE A 1 754 ? -16.448 16.236 -10.734 1.00 95.88 754 PHE A O 1
ATOM 6111 N N . TYR A 1 755 ? -16.349 18.440 -10.323 1.00 95.88 755 TYR A N 1
ATOM 6112 C CA . TYR A 1 755 ? -16.397 18.820 -11.734 1.00 95.88 755 TYR A CA 1
ATOM 6113 C C . TYR A 1 755 ? -15.097 18.467 -12.446 1.00 95.88 755 TYR A C 1
ATOM 6115 O O . TYR A 1 755 ? -15.151 17.818 -13.481 1.00 95.88 755 TYR A O 1
ATOM 6123 N N . THR A 1 756 ? -13.946 18.838 -11.874 1.00 93.94 756 THR A N 1
ATOM 6124 C CA . THR A 1 756 ? -12.630 18.629 -12.497 1.00 93.94 756 THR A CA 1
ATOM 6125 C C . THR A 1 756 ? -12.417 17.173 -12.904 1.00 93.94 756 THR A C 1
ATOM 6127 O O . THR A 1 756 ? -12.127 16.908 -14.063 1.00 93.94 756 THR A O 1
ATOM 6130 N N . TYR A 1 757 ? -12.668 16.220 -12.001 1.00 94.31 757 TYR A N 1
ATOM 6131 C CA . TYR A 1 757 ? -12.515 14.800 -12.334 1.00 94.31 757 TYR A CA 1
ATOM 6132 C C . TYR A 1 757 ? -13.511 14.296 -13.391 1.00 94.31 757 TYR A C 1
ATOM 6134 O O . TYR A 1 757 ? -13.213 13.347 -14.109 1.00 94.31 757 TYR A O 1
ATOM 6142 N N . LEU A 1 758 ? -14.704 14.888 -13.488 1.00 95.81 758 LEU A N 1
ATOM 6143 C CA . LEU A 1 758 ? -15.681 14.521 -14.518 1.00 95.81 758 LEU A CA 1
ATOM 6144 C C . LEU A 1 758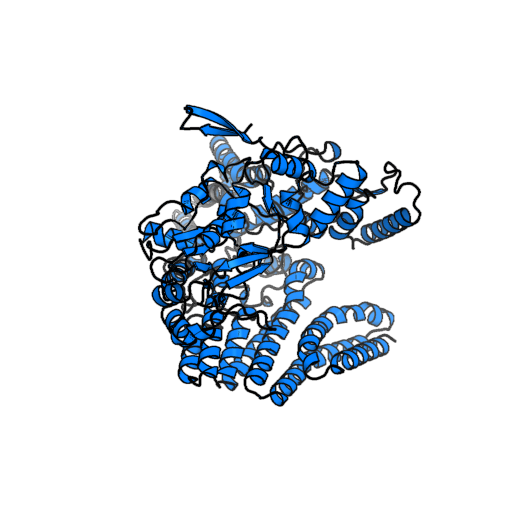 ? -15.419 15.223 -15.853 1.00 95.81 758 LEU A C 1
ATOM 6146 O O . LEU A 1 758 ? -15.867 14.731 -16.884 1.00 95.81 758 LEU A O 1
ATOM 6150 N N . PHE A 1 759 ? -14.699 16.346 -15.860 1.00 94.75 759 PHE A N 1
ATOM 6151 C CA . PHE A 1 759 ? -14.266 17.008 -17.088 1.00 94.75 759 PHE A CA 1
ATOM 6152 C C . PHE A 1 759 ? -13.262 16.158 -17.858 1.00 94.75 759 PHE A C 1
ATOM 6154 O O . PHE A 1 759 ? -13.380 16.068 -19.078 1.00 94.75 759 PHE A O 1
ATOM 6161 N N . ASP A 1 760 ? -12.359 15.470 -17.157 1.00 90.56 760 ASP A N 1
ATOM 6162 C CA . ASP A 1 760 ? -11.432 14.521 -17.778 1.00 90.56 760 ASP A CA 1
ATOM 6163 C C . ASP A 1 760 ? -12.194 13.407 -18.515 1.00 90.56 760 ASP A C 1
ATOM 6165 O O . ASP A 1 760 ? -11.891 13.108 -19.669 1.00 90.56 760 ASP A O 1
ATOM 6169 N N . LEU A 1 761 ? -13.258 12.875 -17.897 1.00 92.44 761 LEU A N 1
ATOM 6170 C CA . LEU A 1 761 ? -14.151 11.888 -18.523 1.00 92.44 761 LEU A CA 1
ATOM 6171 C C . LEU A 1 761 ? -15.007 12.479 -19.654 1.00 92.44 761 LEU A C 1
ATOM 6173 O O . LEU A 1 761 ? -15.397 11.762 -20.571 1.00 92.44 761 LEU A O 1
ATOM 6177 N N . MET A 1 762 ? -15.337 13.772 -19.595 1.00 94.44 762 MET A N 1
ATOM 6178 C CA . MET A 1 762 ? -16.166 14.451 -20.598 1.00 94.44 762 MET A CA 1
ATOM 6179 C C . MET A 1 762 ? -15.382 14.802 -21.859 1.00 94.44 762 MET A C 1
ATOM 6181 O O . MET A 1 762 ? -15.952 14.805 -22.947 1.00 94.44 762 MET A O 1
ATOM 6185 N N . ASN A 1 763 ? -14.085 15.075 -21.732 1.00 92.44 763 ASN A N 1
ATOM 6186 C CA . ASN A 1 763 ? -13.252 15.592 -22.813 1.00 92.44 763 ASN A CA 1
ATOM 6187 C C . ASN A 1 763 ? -13.286 14.752 -24.114 1.00 92.44 763 ASN A C 1
ATOM 6189 O O . ASN A 1 763 ? -13.354 15.352 -25.189 1.00 92.44 763 ASN A O 1
ATOM 6193 N N . PRO A 1 764 ? -13.314 13.401 -24.077 1.00 91.00 764 PRO A N 1
ATOM 6194 C CA . PRO A 1 764 ? -13.478 12.592 -25.285 1.00 91.00 764 PRO A CA 1
ATOM 6195 C C . PRO A 1 764 ? -14.838 12.758 -25.976 1.00 91.00 764 PRO A C 1
ATOM 6197 O O . PRO A 1 764 ? -14.935 12.478 -27.171 1.00 91.00 764 PRO A O 1
ATOM 6200 N N . PHE A 1 765 ? -15.887 13.170 -25.258 1.00 92.31 765 PHE A N 1
ATOM 6201 C CA . PHE A 1 765 ? -17.244 13.358 -25.784 1.00 92.31 765 PHE A CA 1
ATOM 6202 C C . PHE A 1 765 ? -17.512 14.800 -26.219 1.00 92.31 765 PHE A C 1
ATOM 6204 O O . PHE A 1 765 ? -18.086 15.019 -27.284 1.00 92.31 765 PHE A O 1
ATOM 6211 N N . ASP A 1 766 ? -17.093 15.762 -25.400 1.00 92.75 766 ASP A N 1
ATOM 6212 C CA . ASP A 1 766 ? -17.267 17.196 -25.603 1.00 92.75 766 ASP A CA 1
ATOM 6213 C C . ASP A 1 766 ? -16.074 17.946 -24.991 1.00 92.75 766 ASP A C 1
ATOM 6215 O O . ASP A 1 766 ? -15.996 18.186 -23.783 1.00 92.75 766 ASP A O 1
ATOM 6219 N N . SER A 1 767 ? -15.133 18.333 -25.851 1.00 92.75 767 SER A N 1
ATOM 6220 C CA . SER A 1 767 ? -13.913 19.049 -25.459 1.00 92.75 767 SER A CA 1
ATOM 6221 C C . SER A 1 767 ? -14.145 20.525 -25.109 1.00 92.75 767 SER A C 1
ATOM 6223 O O . SER A 1 767 ? -13.237 21.196 -24.609 1.00 92.75 767 SER A O 1
ATOM 6225 N N . THR A 1 768 ? -15.347 21.055 -25.359 1.00 93.00 768 THR A N 1
ATOM 6226 C CA . THR A 1 768 ? -15.731 22.433 -25.022 1.00 93.00 768 THR A CA 1
ATOM 6227 C C . THR A 1 768 ? -16.443 22.538 -23.676 1.00 93.00 768 THR A C 1
ATOM 6229 O O . THR A 1 768 ? -16.276 23.549 -22.989 1.00 93.00 768 THR A O 1
ATOM 6232 N N . TYR A 1 769 ? -17.134 21.477 -23.247 1.00 92.88 769 TYR A N 1
ATOM 6233 C CA . TYR A 1 769 ? -17.958 21.445 -22.035 1.00 92.88 769 TYR A CA 1
ATOM 6234 C C . TYR A 1 769 ? -17.247 21.970 -20.784 1.00 92.88 769 TYR A C 1
ATOM 6236 O O . TYR A 1 769 ? -17.790 22.805 -20.061 1.00 92.88 769 TYR A O 1
ATOM 6244 N N . ALA A 1 770 ? -16.021 21.500 -20.525 1.00 91.75 770 ALA A N 1
ATOM 6245 C CA . ALA A 1 770 ? -15.260 21.878 -19.335 1.00 91.75 770 ALA A CA 1
ATOM 6246 C C . ALA A 1 770 ? -15.051 23.400 -19.259 1.00 91.75 770 ALA A C 1
ATOM 6248 O O . ALA A 1 770 ? -15.390 24.027 -18.257 1.00 91.75 770 ALA A O 1
ATOM 6249 N N . LYS A 1 771 ? -14.597 24.010 -20.363 1.00 93.38 771 LYS A N 1
ATOM 6250 C CA . LYS A 1 771 ? -14.356 25.458 -20.452 1.00 93.38 771 LYS A CA 1
ATOM 6251 C C . LYS A 1 771 ? -15.641 26.260 -20.272 1.00 93.38 771 LYS A C 1
ATOM 6253 O O . LYS A 1 771 ? -15.651 27.268 -19.567 1.00 93.38 771 LYS A O 1
ATOM 6258 N N . GLU A 1 772 ? -16.730 25.820 -20.897 1.00 94.31 772 GLU A N 1
ATOM 6259 C CA . GLU A 1 772 ? -18.029 26.483 -20.769 1.00 94.31 772 GLU A CA 1
ATOM 6260 C C . GLU A 1 772 ? -18.558 26.408 -19.335 1.00 94.31 772 GLU A C 1
ATOM 6262 O O . GLU A 1 772 ? -19.029 27.407 -18.785 1.00 94.31 772 GLU A O 1
ATOM 6267 N N . LYS A 1 773 ? -18.439 25.242 -18.696 1.00 93.94 773 LYS A N 1
ATOM 6268 C CA . LYS A 1 773 ? -18.906 25.033 -17.328 1.00 93.94 773 LYS A CA 1
ATOM 6269 C C . LYS A 1 773 ? -18.071 25.808 -16.309 1.00 93.94 773 LYS A C 1
ATOM 6271 O O . LYS A 1 773 ? -18.637 26.402 -15.394 1.00 93.94 773 LYS A O 1
ATOM 6276 N N . GLU A 1 774 ? -16.754 25.872 -16.479 1.00 93.81 774 GLU A N 1
ATOM 6277 C CA . GLU A 1 774 ? -15.868 26.708 -15.659 1.00 93.81 774 GLU A CA 1
ATOM 6278 C C . GLU A 1 774 ? -16.207 28.198 -15.775 1.00 93.81 774 GLU A C 1
ATOM 6280 O O . GLU A 1 774 ? -16.248 28.906 -14.761 1.00 93.81 774 GLU A O 1
ATOM 6285 N N . ALA A 1 775 ? -16.526 28.671 -16.985 1.00 94.38 775 ALA A N 1
ATOM 6286 C CA . ALA A 1 775 ? -16.981 30.040 -17.203 1.00 94.38 775 ALA A CA 1
ATOM 6287 C C . ALA A 1 775 ? -18.318 30.308 -16.489 1.00 94.38 775 ALA A C 1
ATOM 6289 O O . ALA A 1 775 ? -18.455 31.329 -15.815 1.00 94.38 775 ALA A O 1
ATOM 6290 N N . GLN A 1 776 ? -19.276 29.375 -16.564 1.00 93.81 776 GLN A N 1
ATOM 6291 C CA . GLN A 1 776 ? -20.554 29.469 -15.844 1.00 93.81 776 GLN A CA 1
ATOM 6292 C C . GLN A 1 776 ? -20.362 29.507 -14.322 1.00 93.81 776 GLN A C 1
ATOM 6294 O O . GLN A 1 776 ? -20.992 30.317 -13.640 1.00 93.81 776 GLN A O 1
ATOM 6299 N N . ILE A 1 777 ? -19.488 28.650 -13.785 1.00 93.75 777 ILE A N 1
ATOM 6300 C CA . ILE A 1 777 ? -19.166 28.612 -12.353 1.00 93.75 777 ILE A CA 1
ATOM 6301 C C . ILE A 1 777 ? -18.555 29.949 -11.915 1.00 93.75 777 ILE A C 1
ATOM 6303 O O . ILE A 1 777 ? -18.996 30.536 -10.925 1.00 93.75 777 ILE A O 1
ATOM 6307 N N . THR A 1 778 ? -17.587 30.457 -12.680 1.00 93.50 778 THR A N 1
ATOM 6308 C CA . THR A 1 778 ? -16.907 31.730 -12.401 1.00 93.50 778 THR A CA 1
ATOM 6309 C C . THR A 1 778 ? -17.874 32.915 -12.435 1.00 93.50 778 THR A C 1
ATOM 6311 O O . THR A 1 778 ? -17.907 33.710 -11.496 1.00 93.50 778 THR A O 1
ATOM 6314 N N . ASP A 1 779 ? -18.709 33.020 -13.471 1.00 94.81 779 ASP A N 1
ATOM 6315 C CA . ASP A 1 779 ? -19.708 34.089 -13.600 1.00 94.81 779 ASP A CA 1
ATOM 6316 C C . ASP A 1 779 ? -20.746 34.048 -12.467 1.00 94.81 779 ASP A C 1
ATOM 6318 O O . ASP A 1 779 ? -21.057 35.082 -11.869 1.00 94.81 779 ASP A O 1
ATOM 6322 N N . ALA A 1 780 ? -21.226 32.859 -12.091 1.00 93.31 780 ALA A N 1
ATOM 6323 C CA . ALA A 1 780 ? -22.160 32.708 -10.979 1.00 93.31 780 ALA A CA 1
ATOM 6324 C C . ALA A 1 780 ? -21.559 33.156 -9.634 1.00 93.31 780 ALA A C 1
ATOM 6326 O O . ALA A 1 780 ? -22.243 33.835 -8.863 1.00 93.31 780 ALA A O 1
ATOM 6327 N N . LEU A 1 781 ? -20.289 32.826 -9.365 1.00 92.81 781 LEU A N 1
ATOM 6328 C CA . LEU A 1 781 ? -19.568 33.266 -8.163 1.00 92.81 781 LEU A CA 1
ATOM 6329 C C . LEU A 1 781 ? -19.366 34.783 -8.139 1.00 92.81 781 LEU A C 1
ATOM 6331 O O . LEU A 1 781 ? -19.638 35.421 -7.120 1.00 92.81 781 LEU A O 1
ATOM 6335 N N . MET A 1 782 ? -18.932 35.374 -9.257 1.00 90.62 782 MET A N 1
ATOM 6336 C CA . MET A 1 782 ? -18.757 36.826 -9.361 1.00 90.62 782 MET A CA 1
ATOM 6337 C C . MET A 1 782 ? -20.070 37.555 -9.082 1.00 90.62 782 MET A C 1
ATOM 6339 O O . MET A 1 782 ? -20.104 38.475 -8.273 1.00 90.62 782 MET A O 1
ATOM 6343 N N . ARG A 1 783 ? -21.179 37.108 -9.681 1.00 91.25 783 ARG A N 1
ATOM 6344 C CA . ARG A 1 783 ? -22.493 37.730 -9.459 1.00 91.25 783 ARG A CA 1
ATOM 6345 C C . ARG A 1 783 ? -23.017 37.552 -8.037 1.00 91.25 783 ARG A C 1
ATOM 6347 O O . ARG A 1 783 ? -23.778 38.389 -7.575 1.00 91.25 783 ARG A O 1
ATOM 6354 N N . ALA A 1 784 ? -22.674 36.457 -7.362 1.00 89.69 784 ALA A N 1
ATOM 6355 C CA . ALA A 1 784 ? -23.110 36.201 -5.989 1.00 89.69 784 ALA A CA 1
ATOM 6356 C C . ALA A 1 784 ? -22.297 36.968 -4.930 1.00 89.69 784 ALA A C 1
ATOM 6358 O O . ALA A 1 784 ? -22.748 37.090 -3.796 1.00 89.69 784 ALA A O 1
ATOM 6359 N N . THR A 1 785 ? -21.106 37.457 -5.286 1.00 87.94 785 THR A N 1
ATOM 6360 C CA . THR A 1 785 ? -20.175 38.154 -4.379 1.00 87.94 785 THR A CA 1
ATOM 6361 C C . THR A 1 785 ? -20.111 39.668 -4.603 1.00 87.94 785 THR A C 1
ATOM 6363 O O . THR A 1 785 ? -19.451 40.374 -3.836 1.00 87.94 785 THR A O 1
ATOM 6366 N N . GLN A 1 786 ? -20.782 40.174 -5.641 1.00 83.75 786 GLN A N 1
ATOM 6367 C CA . GLN A 1 786 ? -20.906 41.601 -5.956 1.00 83.75 786 GLN A CA 1
ATOM 6368 C C . GLN A 1 786 ? -22.056 42.251 -5.203 1.00 83.75 786 GLN A C 1
ATOM 6370 O O . GLN A 1 786 ? -21.810 43.393 -4.725 1.00 83.75 786 GLN A O 1
#

Solvent-accessible surface area (backbone atoms only — not comparable to full-atom values): 41723 Å² total; per-residue (Å²): 109,35,72,44,78,38,80,90,77,74,43,73,44,80,33,48,68,66,87,71,89,78,74,60,71,86,66,64,62,86,71,73,60,86,72,67,90,50,65,70,50,40,37,44,47,28,74,73,75,49,70,64,59,68,44,77,28,71,86,36,77,89,44,54,82,38,70,67,50,49,50,54,48,50,55,50,48,49,29,50,78,70,69,70,58,50,52,66,62,54,61,68,42,51,86,70,50,48,58,44,73,46,62,76,51,66,64,57,28,47,49,46,43,50,55,43,52,40,36,59,48,50,46,34,57,52,33,36,77,27,18,9,19,40,25,83,46,88,49,73,77,28,68,70,26,45,42,51,28,34,78,46,64,74,60,40,28,71,76,45,42,65,69,86,69,54,60,68,88,49,57,50,63,49,40,34,62,46,66,37,51,54,43,53,26,20,54,47,9,45,57,51,34,53,77,72,40,49,72,64,34,50,54,45,49,50,48,25,43,46,25,40,66,44,46,44,65,71,68,53,70,67,71,76,55,101,65,83,69,65,76,71,35,48,59,22,54,56,43,43,50,53,21,25,55,41,13,53,50,48,52,40,52,50,42,57,74,74,40,93,55,73,63,56,40,53,53,51,49,56,57,56,52,46,53,64,49,50,54,51,60,51,46,39,52,56,67,52,59,91,71,60,33,38,57,60,20,47,27,47,34,41,55,68,55,51,58,87,59,16,34,38,37,28,35,61,64,84,53,36,49,39,38,50,48,40,26,75,74,68,55,53,66,31,33,42,28,75,38,50,50,67,49,25,58,38,47,71,43,44,54,57,43,58,36,69,49,93,68,6,63,41,55,50,65,81,79,54,68,82,60,47,32,71,54,17,40,65,38,25,40,41,29,44,42,67,55,48,49,52,52,52,52,51,39,50,75,69,68,48,63,83,71,64,66,50,88,56,57,57,30,61,77,45,58,60,44,40,32,47,55,52,51,53,54,63,70,58,81,51,73,68,57,51,52,52,35,25,74,76,63,33,81,93,50,25,78,25,40,46,59,39,72,35,37,28,36,34,43,70,47,45,65,67,35,19,37,75,50,61,58,42,57,76,88,49,54,84,62,39,49,67,53,50,80,27,69,59,83,58,64,58,42,40,40,31,56,52,51,49,44,34,28,55,40,53,49,65,34,66,58,46,47,30,34,29,60,76,40,66,88,41,51,74,76,52,70,50,44,59,36,24,22,31,41,54,51,57,27,32,31,60,37,62,37,84,28,71,60,43,98,88,66,52,62,29,41,72,53,33,71,61,32,44,52,43,60,70,64,46,50,67,23,53,51,51,46,81,80,61,51,74,56,73,73,57,53,60,56,50,39,50,56,32,43,35,24,18,55,22,8,41,42,21,24,76,73,67,42,28,71,61,10,46,49,34,48,53,48,44,47,60,39,47,34,57,93,80,60,74,48,55,84,35,46,19,41,44,26,19,22,30,35,51,29,68,40,42,72,61,14,52,52,52,41,52,55,48,50,50,51,44,50,53,50,45,52,45,52,71,69,46,54,78,71,51,35,63,50,38,40,65,66,53,68,42,40,34,53,46,45,31,45,37,51,45,26,51,29,54,23,26,44,76,69,71,36,52,71,57,19,52,53,50,54,58,58,66,41,50,68,55,52,49,53,50,51,50,52,47,53,56,29,56,74,41,58,47,76,57,13,50,67,54,52,63,59,50,70,80,52,50,54,48,51,56,50,43,34,67,69,34,40,87,81,42,75,57,54,53,62,54,50,52,50,52,52,51,52,51,51,53,67,34,34,102